Protein 3SAJ (pdb70)

Secondary structure (DSSP, 8-state):
----SEEEEEEEES-SSSHHHHHHHHHHTT--SSSEEEEEEEE--TT-HHHHHHHHHHHHHTT-S-EEE---HHHHHHHHHHHHHHT--EEE-S---SS--TTEEE-SPP-HHHHHHHHHHTT--EEEEEE-STT-SHHHHHHHHHHHHHT-EEEEEEGGG--HHHHHHTTTT--S-SEEEEEEE--GGGHHHHHHHHHHTPPTT-EEEEEESSS-GGGS-HHHHHHTT--EEEEE---TTSHHHHHHHHHHHHHHHH-----HHHHHHHHHHHHHHHHHHHHHHTT-------S---S--BS----TTHHHHHHHHHS--EEETTEEE-B-TTSBB-S--EEEEEEETTEEEEEEEEETTTEEEE---/---SEEEEEEEESSSS-HHHHHHHHHHHT--SSSEEEEEEEE--TT-HHHHHHHHHHHHHHT-S-EEE---TTTHHHHHHHHHHHT--EEE-SPP-SS--TTEEE-SPP-HHHHHHHHHHHT--EEEEEE-HHHHTTHHHHHHHHHHHHT-EEEEEETTT--HHHHHHHHHHHHHSSS-EEEEE--HHHHHHHHHHHHHTT-SSTT-EEEEE-SBTTSS--SSSTTTS-EEEEEE---TTSHHHHHHHHHHHHHHHH--PPPHHHHHHHHHHHHHHHHHHHHHHHT-------S---S--BS----TTHHHHHHHHHT-EEEETTEEEEB-TTSBB-S--EEEEEEETTEEEEEEEEETTTEEEE-/---SEEEEEEEES-SS-HHHHHHHHHHHT--SSSEEEEEEEE--TT-HHHHHHHHHHHHHTT-SEEEE---TTTHHHHHHHHHHHT--EEE-SPP-SS--TTEEE-SPP-HHHHHHHHHHTT--EEEEEE-GGG-SHHHHHHHHHHHHTT-EEEEEETTT--HHHHHHHHHT--SSSEEEEEEE--TTTHHHHHHHHHHTS-TT-EEEEEESSS-STTS-HHHHHHHT--EEEEE---TTSHHHHHHHHHHHHHTTT-TT----SS--HHHHHHHHHHHHHHHHHHHHHTTT--------TT-S--SS----TTHHHHHHHHHT-EEEETTEEEEB-TTS-B-S--EEEEEEETTEEEEEEEEETTTEEEE-/--S-SEEEEEEEES-SS-HHHHHHHHHHHH--SSSEEEEEEEE--TT-HHHHHHHHHHHHHHT-S-EEE---TTTHHHHHHHHHHHT--EEE-SPPPSS--TTEEE-SPP-HHHHHHHHHHTT--EEEEEE-TTTTTHHHHHHHHHHHHHT-EEEEEEGGG--HHHHHHHHHHHTTSSSEEEEEE--HHHHHHHHHHHHHHHTT-TTEEEEEE-SBGGGS-GGGGTT---EEEEEE---TTSHHHHHHHHHHHHHHHH--PPPHHHHHHHHHHHHHHHHHHHHHHTT------SS---S--SS----TTHHHHHHHHHT-EEEETTEEEEB-TTSBB-S-EEEEEEESSS--EEEEEEETTTEEEE-

InterPro domains:
  IPR001320 Ionotropic glutamate receptor, C-terminal [PF00060] (537-817)
  IPR001320 Ionotropic glutamate receptor, C-terminal [SM00079] (408-783)
  IPR001508 Ionotropic glutamate receptor, metazoa [PR00177] (452-480)
  IPR001508 Ionotropic glutamate receptor, metazoa [PR00177] (614-641)
  IPR001508 Ionotropic glutamate receptor, metazoa [PR00177] (806-830)
  IPR001828 Receptor, ligand binding region [PF01094] (38-373)
  IPR015683 Ionotropic glutamate receptor [PTHR18966] (41-837)
  IPR019594 Ionotropic glutamate receptor, L-glutamate and glycine-binding domain [PF10613] (408-522)
  IPR019594 Ionotropic glutamate receptor, L-glutamate and glycine-binding domain [SM00918] (418-483)
  IPR028082 Periplasmic binding protein-like I [SSF53822] (20-388)

B-factor: mean 70.71, std 33.84, range [20.0, 241.66]

CATH classification: 3.40.50.2300 (+1 more: 3.40.50.2300)

Structure (mmCIF, N/CA/C/O backbone):
data_3SAJ
#
_entry.id   3SAJ
#
_cell.length_a   92.586
_cell.length_b   94.421
_cell.length_c   186.367
_cell.angle_alpha   90.00
_cell.angle_beta   90.00
_cell.angle_gamma   90.00
#
_symmetry.space_group_name_H-M   'P 21 21 21'
#
loop_
_entity.id
_entity.type
_entity.pdbx_description
1 polymer 'Glutamate receptor 1'
2 branched beta-D-mannopyranose-(1-4)-2-acetamido-2-deoxy-beta-D-glucopyranose-(1-4)-2-acetamido-2-deoxy-beta-D-glucopyranose
3 branched 2-acetamido-2-deoxy-beta-D-glucopyranose-(1-4)-2-acetamido-2-deoxy-beta-D-glucopyranose
4 branched alpha-D-mannopyranose-(1-2)-alpha-D-mannopyranose-(1-3)-alpha-D-mannopyranose-(1-6)-[alpha-D-mannopyranose-(1-3)]beta-D-mannopyranose-(1-4)-2-acetamido-2-deoxy-beta-D-glucopyranose-(1-4)-2-acetamido-2-deoxy-beta-D-glucopyranose
5 non-polymer 2-acetamido-2-deoxy-beta-D-glucopyranose
6 water water
#
loop_
_atom_site.group_PDB
_atom_site.id
_atom_site.type_symbol
_atom_site.label_atom_id
_atom_site.label_alt_id
_atom_site.label_comp_id
_atom_site.label_asym_id
_atom_site.label_entity_id
_atom_site.label_seq_id
_atom_site.pdbx_PDB_ins_code
_atom_site.Cartn_x
_atom_site.Cartn_y
_atom_site.Cartn_z
_atom_site.occupancy
_atom_site.B_iso_or_equiv
_atom_site.auth_seq_id
_atom_site.auth_comp_id
_atom_site.auth_asym_id
_atom_site.auth_atom_id
_atom_site.pdbx_PDB_model_num
ATOM 1 N N . GLY A 1 5 ? -12.919 -26.237 -16.842 1.00 86.84 1 GLY A N 1
ATOM 2 C CA . GLY A 1 5 ? -13.690 -26.577 -15.661 1.00 86.98 1 GLY A CA 1
ATOM 3 C C . GLY A 1 5 ? -14.110 -25.378 -14.825 1.00 84.51 1 GLY A C 1
ATOM 4 O O . GLY A 1 5 ? -14.726 -24.434 -15.338 1.00 83.71 1 GLY A O 1
ATOM 5 N N . ALA A 1 6 ? -13.764 -25.413 -13.540 1.00 82.66 2 ALA A N 1
ATOM 6 C CA . ALA A 1 6 ? -14.206 -24.405 -12.585 1.00 79.95 2 ALA A CA 1
ATOM 7 C C . ALA A 1 6 ? -13.115 -23.609 -11.935 1.00 76.50 2 ALA A C 1
ATOM 8 O O . ALA A 1 6 ? -11.945 -23.766 -12.258 1.00 75.89 2 ALA A O 1
ATOM 10 N N . MET A 1 7 ? -13.518 -22.736 -11.019 1.00 73.82 3 MET A N 1
ATOM 11 C CA . MET A 1 7 ? -12.584 -22.072 -10.130 1.00 70.00 3 MET A CA 1
ATOM 12 C C . MET A 1 7 ? -13.078 -22.310 -8.711 1.00 67.71 3 MET A C 1
ATOM 13 O O . MET A 1 7 ? -14.211 -22.745 -8.507 1.00 69.12 3 MET A O 1
ATOM 18 N N . PRO A 1 8 ? -12.230 -22.053 -7.729 1.00 63.42 4 PRO A N 1
ATOM 19 C CA . PRO A 1 8 ? -12.635 -22.188 -6.330 1.00 61.74 4 PRO A CA 1
ATOM 20 C C . PRO A 1 8 ? -13.662 -21.114 -5.994 1.00 59.31 4 PRO A C 1
ATOM 21 O O . PRO A 1 8 ? -13.869 -20.201 -6.791 1.00 57.28 4 PRO A O 1
ATOM 25 N N . ASN A 1 9 ? -14.307 -21.206 -4.837 1.00 57.91 5 ASN A N 1
ATOM 26 C CA . ASN A 1 9 ? -15.316 -20.214 -4.462 1.00 56.49 5 ASN A CA 1
ATOM 27 C C . ASN A 1 9 ? -14.690 -18.954 -3.869 1.00 53.25 5 ASN A C 1
ATOM 28 O O . ASN A 1 9 ? -15.346 -17.922 -3.724 1.00 51.92 5 ASN A O 1
ATOM 33 N N . ASN A 1 10 ? -13.412 -19.063 -3.520 1.00 51.45 6 ASN A N 1
ATOM 34 C CA . ASN A 1 10 ? -12.653 -17.932 -2.995 1.00 49.74 6 ASN A CA 1
ATOM 35 C C . ASN A 1 10 ? -11.476 -17.601 -3.906 1.00 48.76 6 ASN A C 1
ATOM 36 O O . ASN A 1 10 ? -10.766 -18.507 -4.356 1.00 49.63 6 ASN A O 1
ATOM 41 N N . ILE A 1 11 ? -11.263 -16.317 -4.170 1.00 45.67 7 ILE A N 1
ATOM 42 C CA . ILE A 1 11 ? -10.124 -15.897 -4.973 1.00 42.46 7 ILE A CA 1
ATOM 43 C C . ILE A 1 11 ? -9.219 -15.004 -4.131 1.00 41.39 7 ILE A C 1
ATOM 44 O O . ILE A 1 11 ? -9.565 -13.870 -3.796 1.00 41.85 7 ILE A O 1
ATOM 49 N N . GLN A 1 12 ? -8.056 -15.540 -3.775 1.00 39.99 8 GLN A N 1
ATOM 50 C CA . GLN A 1 12 ? -7.109 -14.827 -2.929 1.00 38.30 8 GLN A CA 1
ATOM 51 C C . GLN A 1 12 ? -6.419 -13.722 -3.706 1.00 36.84 8 GLN A C 1
ATOM 52 O O . GLN A 1 12 ? -5.875 -13.949 -4.785 1.00 36.10 8 GLN A O 1
ATOM 58 N N . ILE A 1 13 ? -6.451 -12.523 -3.148 1.00 35.72 9 ILE A N 1
ATOM 59 C CA . ILE A 1 13 ? -5.907 -11.364 -3.818 1.00 34.95 9 ILE A CA 1
ATOM 60 C C . ILE A 1 13 ? -4.862 -10.728 -2.913 1.00 35.25 9 ILE A C 1
ATOM 61 O O . ILE A 1 13 ? -5.147 -10.367 -1.773 1.00 36.62 9 ILE A O 1
ATOM 66 N N . GLY A 1 14 ? -3.642 -10.621 -3.413 1.00 32.71 10 GLY A N 1
ATOM 67 C CA . GLY A 1 14 ? -2.578 -9.948 -2.678 1.00 32.55 10 GLY A CA 1
ATOM 68 C C . GLY A 1 14 ? -2.687 -8.452 -2.602 1.00 32.72 10 GLY A C 1
ATOM 69 O O . GLY A 1 14 ? -3.332 -7.784 -3.439 1.00 33.05 10 GLY A O 1
ATOM 70 N N . GLY A 1 15 ? -2.062 -7.874 -1.592 1.00 33.46 11 GLY A N 1
ATOM 71 C CA . GLY A 1 15 ? -2.148 -6.423 -1.468 1.00 32.96 11 GLY A CA 1
ATOM 72 C C . GLY A 1 15 ? -0.797 -5.881 -1.169 1.00 32.83 11 GLY A C 1
ATOM 73 O O . GLY A 1 15 ? -0.125 -6.447 -0.334 1.00 33.31 11 GLY A O 1
ATOM 74 N N . LEU A 1 16 ? -0.392 -4.789 -1.826 1.00 31.82 12 LEU A N 1
ATOM 75 C CA . LEU A 1 16 ? 0.819 -4.068 -1.374 1.00 31.21 12 LEU A CA 1
ATOM 76 C C . LEU A 1 16 ? 0.437 -2.652 -1.015 1.00 30.97 12 LEU A C 1
ATOM 77 O O . LEU A 1 16 ? 0.317 -1.782 -1.924 1.00 31.06 12 LEU A O 1
ATOM 82 N N . PHE A 1 17 ? 0.303 -2.420 0.295 1.00 30.39 13 PHE A N 1
ATOM 83 C CA . PHE A 1 17 ? -0.174 -1.166 0.861 1.00 31.08 13 PHE A CA 1
ATOM 84 C C . PHE A 1 17 ? 0.893 -0.535 1.732 1.00 32.45 13 PHE A C 1
ATOM 85 O O . PHE A 1 17 ? 1.614 -1.244 2.445 1.00 34.45 13 PHE A O 1
ATOM 93 N N . PRO A 1 18 ? 0.973 0.790 1.751 1.00 33.83 14 PRO A N 1
ATOM 94 C CA . PRO A 1 18 ? 1.941 1.468 2.622 1.00 35.92 14 PRO A CA 1
ATOM 95 C C . PRO A 1 18 ? 1.541 1.444 4.101 1.00 38.59 14 PRO A C 1
ATOM 96 O O . PRO A 1 18 ? 2.392 1.647 4.966 1.00 39.72 14 PRO A O 1
ATOM 100 N N . ASN A 1 19 ? 0.264 1.204 4.386 1.00 41.15 15 ASN A N 1
ATOM 101 C CA . ASN A 1 19 ? -0.211 1.118 5.767 1.00 43.99 15 ASN A CA 1
ATOM 102 C C . ASN A 1 19 ? -1.634 0.566 5.858 1.00 45.34 15 ASN A C 1
ATOM 103 O O . ASN A 1 19 ? -2.346 0.492 4.853 1.00 44.13 15 ASN A O 1
ATOM 108 N N . GLN A 1 20 ? -2.036 0.150 7.057 1.00 48.95 16 GLN A N 1
ATOM 109 C CA . GLN A 1 20 ? -3.332 -0.495 7.253 1.00 50.64 16 GLN A CA 1
ATOM 110 C C . GLN A 1 20 ? -4.402 0.482 7.755 1.00 52.04 16 GLN A C 1
ATOM 111 O O . GLN A 1 20 ? -5.566 0.118 7.916 1.00 54.09 16 GLN A O 1
ATOM 117 N N . GLN A 1 21 ? -3.995 1.722 8.002 1.00 51.89 17 GLN A N 1
ATOM 118 C CA . GLN A 1 21 ? -4.969 2.770 8.297 1.00 52.64 17 GLN A CA 1
ATOM 119 C C . GLN A 1 21 ? -4.769 3.956 7.348 1.00 50.88 17 GLN A C 1
ATOM 120 O O . GLN A 1 21 ? -3.800 4.707 7.438 1.00 53.40 17 GLN A O 1
ATOM 126 N N . SER A 1 22 ? -5.704 4.081 6.417 1.00 46.65 18 SER A N 1
ATOM 127 C CA . SER A 1 22 ? -5.698 5.147 5.438 1.00 44.26 18 SER A CA 1
ATOM 128 C C . SER A 1 22 ? -7.077 5.107 4.834 1.00 43.63 18 SER A C 1
ATOM 129 O O . SER A 1 22 ? -7.790 4.115 4.968 1.00 43.16 18 SER A O 1
ATOM 132 N N . GLN A 1 23 ? -7.452 6.181 4.164 1.00 42.90 19 GLN A N 1
ATOM 133 C CA . GLN A 1 23 ? -8.765 6.233 3.556 1.00 42.99 19 GLN A CA 1
ATOM 134 C C . GLN A 1 23 ? -8.856 5.309 2.342 1.00 41.63 19 GLN A C 1
ATOM 135 O O . GLN A 1 23 ? -9.922 4.775 2.040 1.00 43.51 19 GLN A O 1
ATOM 141 N N . GLU A 1 24 ? -7.738 5.103 1.654 1.00 40.39 20 GLU A N 1
ATOM 142 C CA . GLU A 1 24 ? -7.719 4.174 0.532 1.00 38.38 20 GLU A CA 1
ATOM 143 C C . GLU A 1 24 ? -8.008 2.773 1.042 1.00 38.46 20 GLU A C 1
ATOM 144 O O . GLU A 1 24 ? -8.705 1.989 0.397 1.00 38.07 20 GLU A O 1
ATOM 150 N N . HIS A 1 25 ? -7.457 2.466 2.210 1.00 38.35 21 HIS A N 1
ATOM 151 C CA . HIS A 1 25 ? -7.662 1.167 2.831 1.00 38.81 21 HIS A CA 1
ATOM 152 C C . HIS A 1 25 ? -9.129 0.969 3.185 1.00 38.39 21 HIS A C 1
ATOM 153 O O . HIS A 1 25 ? -9.683 -0.111 2.978 1.00 37.34 21 HIS A O 1
ATOM 160 N N . ALA A 1 26 ? -9.758 2.012 3.722 1.00 37.72 22 ALA A N 1
ATOM 161 C CA . ALA A 1 26 ? -11.176 1.954 4.064 1.00 37.12 22 ALA A CA 1
ATOM 162 C C . ALA A 1 26 ? -12.032 1.785 2.821 1.00 36.09 22 ALA A C 1
ATOM 163 O O . ALA A 1 26 ? -13.027 1.071 2.843 1.00 36.88 22 ALA A O 1
ATOM 165 N N . ALA A 1 27 ? -11.643 2.456 1.742 1.00 33.89 23 ALA A N 1
ATOM 166 C CA . ALA A 1 27 ? -12.349 2.356 0.467 1.00 33.34 23 ALA A CA 1
ATOM 167 C C . ALA A 1 27 ? -12.291 0.929 -0.073 1.00 32.44 23 ALA A C 1
ATOM 168 O O . ALA A 1 27 ? -13.256 0.426 -0.649 1.00 32.17 23 ALA A O 1
ATOM 170 N N . PHE A 1 28 ? -11.136 0.302 0.119 1.00 33.42 24 PHE A N 1
ATOM 171 C CA . PHE A 1 28 ? -10.865 -1.049 -0.279 1.00 32.95 24 PHE A CA 1
ATOM 172 C C . PHE A 1 28 ? -11.789 -2.017 0.441 1.00 34.75 24 PHE A C 1
ATOM 173 O O . PHE A 1 28 ? -12.468 -2.778 -0.218 1.00 35.59 24 PHE A O 1
ATOM 181 N N A ARG A 1 29 ? -11.807 -1.978 1.769 0.50 36.19 25 ARG A N 1
ATOM 182 N N B ARG A 1 29 ? -11.813 -1.952 1.780 0.50 35.84 25 ARG A N 1
ATOM 183 C CA A ARG A 1 29 ? -12.627 -2.871 2.565 0.50 37.58 25 ARG A CA 1
ATOM 184 C CA B ARG A 1 29 ? -12.617 -2.816 2.663 0.50 36.94 25 ARG A CA 1
ATOM 185 C C A ARG A 1 29 ? -14.112 -2.682 2.227 0.50 38.27 25 ARG A C 1
ATOM 186 C C B ARG A 1 29 ? -14.122 -2.660 2.408 0.50 37.96 25 ARG A C 1
ATOM 187 O O A ARG A 1 29 ? -14.836 -3.661 2.008 0.50 38.48 25 ARG A O 1
ATOM 188 O O B ARG A 1 29 ? -14.873 -3.644 2.433 0.50 38.32 25 ARG A O 1
ATOM 203 N N . PHE A 1 30 ? -14.550 -1.426 2.158 1.00 37.63 26 PHE A N 1
ATOM 204 C CA . PHE A 1 30 ? -15.968 -1.137 1.923 1.00 39.00 26 PHE A CA 1
ATOM 205 C C . PHE A 1 30 ? -16.457 -1.603 0.546 1.00 38.61 26 PHE A C 1
ATOM 206 O O . PHE A 1 30 ? -17.567 -2.138 0.410 1.00 39.42 26 PHE A O 1
ATOM 214 N N . ALA A 1 31 ? -15.654 -1.376 -0.476 1.00 37.02 27 ALA A N 1
ATOM 215 C CA . ALA A 1 31 ? -15.998 -1.912 -1.793 1.00 37.42 27 ALA A CA 1
ATOM 216 C C . ALA A 1 31 ? -16.048 -3.466 -1.807 1.00 37.91 27 ALA A C 1
ATOM 217 O O . ALA A 1 31 ? -16.969 -4.061 -2.394 1.00 39.37 27 ALA A O 1
ATOM 219 N N . LEU A 1 32 ? -15.107 -4.126 -1.142 1.00 37.37 28 LEU A N 1
ATOM 220 C CA . LEU A 1 32 ? -15.175 -5.597 -1.062 1.00 38.32 28 LEU A CA 1
ATOM 221 C C . LEU A 1 32 ? -16.467 -6.052 -0.404 1.00 40.00 28 LEU A C 1
ATOM 222 O O . LEU A 1 32 ? -17.045 -7.029 -0.831 1.00 41.80 28 LEU A O 1
ATOM 227 N N . SER A 1 33 ? -16.929 -5.316 0.602 1.00 40.92 29 SER A N 1
ATOM 228 C CA . SER A 1 33 ? -18.168 -5.635 1.297 1.00 42.93 29 SER A CA 1
ATOM 229 C C . SER A 1 33 ? -19.421 -5.396 0.462 1.00 44.66 29 SER A C 1
ATOM 230 O O . SER A 1 33 ? -20.503 -5.814 0.843 1.00 46.14 29 SER A O 1
ATOM 233 N N . GLN A 1 34 ? -19.286 -4.685 -0.652 1.00 45.32 30 GLN A N 1
ATOM 234 C CA . GLN A 1 34 ? -20.446 -4.443 -1.510 1.00 47.07 30 GLN A CA 1
ATOM 235 C C . GLN A 1 34 ? -20.713 -5.578 -2.499 1.00 47.64 30 GLN A C 1
ATOM 236 O O . GLN A 1 34 ? -21.786 -5.670 -3.082 1.00 49.70 30 GLN A O 1
ATOM 242 N N . LEU A 1 35 ? -19.724 -6.448 -2.683 1.00 47.99 31 LEU A N 1
ATOM 243 C CA . LEU A 1 35 ? -19.836 -7.537 -3.643 1.00 48.57 31 LEU A CA 1
ATOM 244 C C . LEU A 1 35 ? -20.744 -8.667 -3.168 1.00 50.81 31 LEU A C 1
ATOM 245 O O . LEU A 1 35 ? -20.627 -9.133 -2.035 1.00 51.33 31 LEU A O 1
ATOM 250 N N . THR A 1 36 ? -21.647 -9.105 -4.046 1.00 52.74 32 THR A N 1
ATOM 251 C CA . THR A 1 36 ? -22.542 -10.219 -3.740 1.00 54.94 32 THR A CA 1
ATOM 252 C C . THR A 1 36 ? -22.295 -11.467 -4.588 1.00 55.74 32 THR A C 1
ATOM 253 O O . THR A 1 36 ? -22.349 -12.584 -4.083 1.00 58.14 32 THR A O 1
ATOM 257 N N . GLU A 1 37 ? -22.022 -11.266 -5.877 1.00 54.49 33 GLU A N 1
ATOM 258 C CA . GLU A 1 37 ? -21.790 -12.377 -6.800 1.00 55.53 33 GLU A CA 1
ATOM 259 C C . GLU A 1 37 ? -20.469 -13.099 -6.531 1.00 53.59 33 GLU A C 1
ATOM 260 O O . GLU A 1 37 ? -19.471 -12.474 -6.170 1.00 51.95 33 GLU A O 1
ATOM 266 N N . PRO A 1 38 ? -20.473 -14.426 -6.687 1.00 53.86 34 PRO A N 1
ATOM 267 C CA . PRO A 1 38 ? -19.275 -15.250 -6.526 1.00 52.42 34 PRO A CA 1
ATOM 268 C C . PRO A 1 38 ? -18.390 -15.123 -7.763 1.00 51.12 34 PRO A C 1
ATOM 269 O O . PRO A 1 38 ? -18.908 -14.700 -8.793 1.00 51.44 34 PRO A O 1
ATOM 273 N N . PRO A 1 39 ? -17.104 -15.471 -7.690 1.00 49.92 35 PRO A N 1
ATOM 274 C CA . PRO A 1 39 ? -16.443 -15.973 -6.481 1.00 49.19 35 PRO A CA 1
ATOM 275 C C . PRO A 1 39 ? -16.094 -14.869 -5.504 1.00 47.88 35 PRO A C 1
ATOM 276 O O . PRO A 1 39 ? -15.985 -13.713 -5.907 1.00 45.71 35 PRO A O 1
ATOM 280 N N . LYS A 1 40 ? -15.906 -15.222 -4.230 1.00 48.13 36 LYS A N 1
ATOM 281 C CA . LYS A 1 40 ? -15.517 -14.249 -3.224 1.00 47.22 36 LYS A CA 1
ATOM 282 C C . LYS A 1 40 ? -14.024 -13.828 -3.356 1.00 45.43 36 LYS A C 1
ATOM 283 O O . LYS A 1 40 ? -13.125 -14.667 -3.507 1.00 46.18 36 LYS A O 1
ATOM 289 N N . LEU A 1 41 ? -13.773 -12.520 -3.277 1.00 43.12 37 LEU A N 1
ATOM 290 C CA . LEU A 1 41 ? -12.407 -12.018 -3.328 1.00 41.25 37 LEU A CA 1
ATOM 291 C C . LEU A 1 41 ? -11.944 -11.986 -1.885 1.00 41.81 37 LEU A C 1
ATOM 292 O O . LEU A 1 41 ? -12.538 -11.312 -1.041 1.00 42.73 37 LEU A O 1
ATOM 297 N N . LEU A 1 42 ? -10.885 -12.736 -1.604 1.00 41.63 38 LEU A N 1
ATOM 298 C CA . LEU A 1 42 ? -10.401 -12.894 -0.266 1.00 42.57 38 LEU A CA 1
ATOM 299 C C . LEU A 1 42 ? -9.065 -12.102 -0.146 1.00 40.26 38 LEU A C 1
ATOM 300 O O . LEU A 1 42 ? -8.018 -12.547 -0.633 1.00 39.66 38 LEU A O 1
ATOM 305 N N . PRO A 1 43 ? -9.114 -10.897 0.438 1.00 38.70 39 PRO A N 1
ATOM 306 C CA . PRO A 1 43 ? -7.917 -10.089 0.445 1.00 36.93 39 PRO A CA 1
ATOM 307 C C . PRO A 1 43 ? -6.876 -10.621 1.439 1.00 36.42 39 PRO A C 1
ATOM 308 O O . PRO A 1 43 ? -7.221 -11.123 2.499 1.00 35.38 39 PRO A O 1
ATOM 312 N N . GLN A 1 44 ? -5.617 -10.491 1.056 1.00 35.94 40 GLN A N 1
ATOM 313 C CA . GLN A 1 44 ? -4.490 -10.944 1.834 1.00 37.68 40 GLN A CA 1
ATOM 314 C C . GLN A 1 44 ? -3.440 -9.859 1.698 1.00 37.17 40 GLN A C 1
ATOM 315 O O . GLN A 1 44 ? -2.416 -10.038 1.051 1.00 37.25 40 GLN A O 1
ATOM 321 N N . ILE A 1 45 ? -3.692 -8.722 2.321 1.00 37.14 41 ILE A N 1
ATOM 322 C CA . ILE A 1 45 ? -2.823 -7.627 2.114 1.00 37.48 41 ILE A CA 1
ATOM 323 C C . ILE A 1 45 ? -1.669 -7.533 3.116 1.00 38.64 41 ILE A C 1
ATOM 324 O O . ILE A 1 45 ? -1.777 -7.936 4.269 1.00 39.85 41 ILE A O 1
ATOM 329 N N . ASP A 1 46 ? -0.532 -7.065 2.624 1.00 38.23 42 ASP A N 1
ATOM 330 C CA . ASP A 1 46 ? 0.609 -6.867 3.477 1.00 38.60 42 ASP A CA 1
ATOM 331 C C . ASP A 1 46 ? 1.009 -5.386 3.553 1.00 37.26 42 ASP A C 1
ATOM 332 O O . ASP A 1 46 ? 0.861 -4.638 2.584 1.00 36.71 42 ASP A O 1
ATOM 337 N N . ILE A 1 47 ? 1.440 -4.955 4.724 1.00 36.52 43 ILE A N 1
ATOM 338 C CA . ILE A 1 47 ? 1.923 -3.599 4.884 1.00 36.24 43 ILE A CA 1
ATOM 339 C C . ILE A 1 47 ? 3.399 -3.626 4.549 1.00 35.19 43 ILE A C 1
ATOM 340 O O . ILE A 1 47 ? 4.137 -4.440 5.099 1.00 34.36 43 ILE A O 1
ATOM 345 N N . VAL A 1 48 ? 3.802 -2.731 3.640 1.00 34.01 44 VAL A N 1
ATOM 346 C CA . VAL A 1 48 ? 5.103 -2.814 3.027 1.00 33.92 44 VAL A CA 1
ATOM 347 C C . VAL A 1 48 ? 5.585 -1.430 2.689 1.00 33.00 44 VAL A C 1
ATOM 348 O O . VAL A 1 48 ? 4.792 -0.537 2.436 1.00 31.46 44 VAL A O 1
ATOM 352 N N . ASN A 1 49 ? 6.893 -1.265 2.657 1.00 33.45 45 ASN A N 1
ATOM 353 C CA . ASN A 1 49 ? 7.466 -0.033 2.173 1.00 34.88 45 ASN A CA 1
ATOM 354 C C . ASN A 1 49 ? 7.446 0.000 0.647 1.00 33.99 45 ASN A C 1
ATOM 355 O O . ASN A 1 49 ? 8.255 -0.658 0.007 1.00 32.92 45 ASN A O 1
ATOM 360 N N . ILE A 1 50 ? 6.505 0.763 0.079 1.00 34.06 46 ILE A N 1
ATOM 361 C CA . ILE A 1 50 ? 6.276 0.712 -1.353 1.00 33.79 46 ILE A CA 1
ATOM 362 C C . ILE A 1 50 ? 7.387 1.417 -2.135 1.00 34.28 46 ILE A C 1
ATOM 363 O O . ILE A 1 50 ? 7.380 1.381 -3.383 1.00 33.52 46 ILE A O 1
ATOM 368 N N . SER A 1 51 ? 8.322 2.022 -1.413 1.00 34.47 47 SER A N 1
ATOM 369 C CA . SER A 1 51 ? 9.497 2.639 -2.036 1.00 36.47 47 SER A CA 1
ATOM 370 C C . SER A 1 51 ? 10.698 1.709 -2.085 1.00 36.36 47 SER A C 1
ATOM 371 O O . SER A 1 51 ? 11.647 2.016 -2.762 1.00 38.33 47 SER A O 1
ATOM 374 N N . ASP A 1 52 ? 10.671 0.600 -1.361 1.00 34.89 48 ASP A N 1
ATOM 375 C CA . ASP A 1 52 ? 11.803 -0.284 -1.321 1.00 33.74 48 ASP A CA 1
ATOM 376 C C . ASP A 1 52 ? 11.643 -1.579 -2.143 1.00 32.29 48 ASP A C 1
ATOM 377 O O . ASP A 1 52 ? 10.805 -2.436 -1.815 1.00 32.29 48 ASP A O 1
ATOM 382 N N . SER A 1 53 ? 12.489 -1.749 -3.160 1.00 31.98 49 SER A N 1
ATOM 383 C CA . SER A 1 53 ? 12.363 -2.864 -4.112 1.00 32.23 49 SER A CA 1
ATOM 384 C C . SER A 1 53 ? 12.578 -4.185 -3.439 1.00 32.31 49 SER A C 1
ATOM 385 O O . SER A 1 53 ? 11.894 -5.173 -3.755 1.00 32.46 49 SER A O 1
ATOM 388 N N . PHE A 1 54 ? 13.513 -4.201 -2.499 1.00 31.76 50 PHE A N 1
ATOM 389 C CA . PHE A 1 54 ? 13.739 -5.416 -1.767 1.00 32.44 50 PHE A CA 1
ATOM 390 C C . PHE A 1 54 ? 12.475 -5.903 -1.013 1.00 32.01 50 PHE A C 1
ATOM 391 O O . PHE A 1 54 ? 12.083 -7.089 -1.128 1.00 31.11 50 PHE A O 1
ATOM 399 N N . GLU A 1 55 ? 11.817 -4.986 -0.300 1.00 32.12 51 GLU A N 1
ATOM 400 C CA . GLU A 1 55 ? 10.666 -5.381 0.511 1.00 32.36 51 GLU A CA 1
ATOM 401 C C . GLU A 1 55 ? 9.520 -5.751 -0.405 1.00 30.76 51 GLU A C 1
ATOM 402 O O . GLU A 1 55 ? 8.817 -6.720 -0.128 1.00 30.44 51 GLU A O 1
ATOM 408 N N . MET A 1 56 ? 9.327 -4.974 -1.464 1.00 29.19 52 MET A N 1
ATOM 409 C CA . MET A 1 56 ? 8.245 -5.232 -2.410 1.00 28.77 52 MET A CA 1
ATOM 410 C C . MET A 1 56 ? 8.457 -6.582 -3.069 1.00 29.27 52 MET A C 1
ATOM 411 O O . MET A 1 56 ? 7.511 -7.342 -3.281 1.00 30.37 52 MET A O 1
ATOM 416 N N . THR A 1 57 ? 9.711 -6.871 -3.397 1.00 28.71 53 THR A N 1
ATOM 417 C CA . THR A 1 57 ? 10.074 -8.144 -4.005 1.00 29.42 53 THR A CA 1
ATOM 418 C C . THR A 1 57 ? 9.783 -9.292 -3.059 1.00 30.04 53 THR A C 1
ATOM 419 O O . THR A 1 57 ? 9.271 -10.334 -3.466 1.00 30.17 53 THR A O 1
ATOM 423 N N . TYR A 1 58 ? 10.113 -9.101 -1.787 1.00 30.38 54 TYR A N 1
ATOM 424 C CA . TYR A 1 58 ? 9.894 -10.167 -0.817 1.00 30.72 54 TYR A CA 1
ATOM 425 C C . TYR A 1 58 ? 8.407 -10.474 -0.714 1.00 30.62 54 TYR A C 1
ATOM 426 O O . TYR A 1 58 ? 7.996 -11.636 -0.699 1.00 31.46 54 TYR A O 1
ATOM 435 N N . ARG A 1 59 ? 7.603 -9.416 -0.655 1.00 30.96 55 ARG A N 1
ATOM 436 C CA . ARG A 1 59 ? 6.148 -9.555 -0.590 1.00 31.98 55 ARG A CA 1
ATOM 437 C C . ARG A 1 59 ? 5.549 -10.171 -1.845 1.00 32.53 55 ARG A C 1
ATOM 438 O O . ARG A 1 59 ? 4.685 -11.048 -1.780 1.00 33.19 55 ARG A O 1
ATOM 446 N N . PHE A 1 60 ? 6.019 -9.694 -2.992 1.00 32.97 56 PHE A N 1
ATOM 447 C CA . PHE A 1 60 ? 5.497 -10.150 -4.268 1.00 33.17 56 PHE A CA 1
ATOM 448 C C . PHE A 1 60 ? 5.786 -11.625 -4.446 1.00 33.82 56 PHE A C 1
ATOM 449 O O . PHE A 1 60 ? 4.919 -12.413 -4.828 1.00 32.47 56 PHE A O 1
ATOM 457 N N . CYS A 1 61 ? 7.024 -12.010 -4.155 1.00 34.61 57 CYS A N 1
ATOM 458 C CA . CYS A 1 61 ? 7.424 -13.410 -4.224 1.00 36.43 57 CYS A CA 1
ATOM 459 C C . CYS A 1 61 ? 6.661 -14.222 -3.184 1.00 36.06 57 CYS A C 1
ATOM 460 O O . CYS A 1 61 ? 6.226 -15.343 -3.449 1.00 36.57 57 CYS A O 1
ATOM 463 N N . SER A 1 62 ? 6.501 -13.643 -1.998 1.00 35.65 58 SER A N 1
ATOM 464 C CA . SER A 1 62 ? 5.752 -14.279 -0.919 1.00 37.03 58 SER A CA 1
ATOM 465 C C . SER A 1 62 ? 4.298 -14.481 -1.337 1.00 36.76 58 SER A C 1
ATOM 466 O O . SER A 1 62 ? 3.709 -15.538 -1.094 1.00 38.09 58 SER A O 1
ATOM 469 N N . GLN A 1 63 ? 3.723 -13.457 -1.961 1.00 35.09 59 GLN A N 1
ATOM 470 C CA . GLN A 1 63 ? 2.337 -13.526 -2.433 1.00 34.85 59 GLN A CA 1
ATOM 471 C C . GLN A 1 63 ? 2.126 -14.553 -3.516 1.00 35.11 59 GLN A C 1
ATOM 472 O O . GLN A 1 63 ? 1.152 -15.305 -3.511 1.00 36.35 59 GLN A O 1
ATOM 478 N N . PHE A 1 64 ? 3.076 -14.585 -4.440 1.00 35.34 60 PHE A N 1
ATOM 479 C CA . PHE A 1 64 ? 3.070 -15.523 -5.543 1.00 35.74 60 PHE A CA 1
ATOM 480 C C . PHE A 1 64 ? 3.210 -17.006 -5.184 1.00 37.25 60 PHE A C 1
ATOM 481 O O . PHE A 1 64 ? 2.473 -17.847 -5.685 1.00 36.86 60 PHE A O 1
ATOM 489 N N . SER A 1 65 ? 4.152 -17.322 -4.293 1.00 38.59 61 SER A N 1
ATOM 490 C CA . SER A 1 65 ? 4.431 -18.704 -3.907 1.00 41.50 61 SER A CA 1
ATOM 491 C C . SER A 1 65 ? 3.207 -19.263 -3.210 1.00 43.30 61 SER A C 1
ATOM 492 O O . SER A 1 65 ? 2.983 -20.474 -3.156 1.00 44.54 61 SER A O 1
ATOM 495 N N . LYS A 1 66 ? 2.457 -18.342 -2.618 1.00 44.06 62 LYS A N 1
ATOM 496 C CA . LYS A 1 66 ? 1.225 -18.627 -1.902 1.00 45.49 62 LYS A CA 1
ATOM 497 C C . LYS A 1 66 ? -0.029 -18.856 -2.771 1.00 45.82 62 LYS A C 1
ATOM 498 O O . LYS A 1 66 ? -1.041 -19.354 -2.274 1.00 47.04 62 LYS A O 1
ATOM 504 N N . GLY A 1 67 ? 0.028 -18.479 -4.049 1.00 44.45 63 GLY A N 1
ATOM 505 C CA . GLY A 1 67 ? -1.062 -18.724 -4.973 1.00 42.05 63 GLY A CA 1
ATOM 506 C C . GLY A 1 67 ? -2.171 -17.691 -5.052 1.00 40.54 63 GLY A C 1
ATOM 507 O O . GLY A 1 67 ? -3.253 -17.998 -5.554 1.00 41.57 63 GLY A O 1
ATOM 508 N N . VAL A 1 68 ? -1.933 -16.474 -4.573 1.00 37.97 64 VAL A N 1
ATOM 509 C CA . VAL A 1 68 ? -2.927 -15.430 -4.759 1.00 35.43 64 VAL A CA 1
ATOM 510 C C . VAL A 1 68 ? -3.089 -15.351 -6.321 1.00 34.89 64 VAL A C 1
ATOM 511 O O . VAL A 1 68 ? -2.219 -15.843 -7.047 1.00 34.04 64 VAL A O 1
ATOM 515 N N . TYR A 1 69 ? -4.160 -14.736 -6.842 1.00 33.82 65 TYR A N 1
ATOM 516 C CA . TYR A 1 69 ? -4.438 -14.722 -8.305 1.00 34.80 65 TYR A CA 1
ATOM 517 C C . TYR A 1 69 ? -4.132 -13.414 -9.050 1.00 33.45 65 TYR A C 1
ATOM 518 O O . TYR A 1 69 ? -4.163 -13.351 -10.280 1.00 34.13 65 TYR A O 1
ATOM 527 N N . ALA A 1 70 ? -3.864 -12.377 -8.277 1.00 32.05 66 ALA A N 1
ATOM 528 C CA . ALA A 1 70 ? -3.612 -11.055 -8.728 1.00 31.66 66 ALA A CA 1
ATOM 529 C C . ALA A 1 70 ? -3.181 -10.299 -7.507 1.00 32.94 66 ALA A C 1
ATOM 530 O O . ALA A 1 70 ? -3.437 -10.743 -6.373 1.00 34.93 66 ALA A O 1
ATOM 532 N N . ILE A 1 71 ? -2.535 -9.155 -7.721 1.00 32.61 67 ILE A N 1
ATOM 533 C CA . ILE A 1 71 ? -2.099 -8.322 -6.623 1.00 32.68 67 ILE A CA 1
ATOM 534 C C . ILE A 1 71 ? -2.632 -6.899 -6.789 1.00 32.66 67 ILE A C 1
ATOM 535 O O . ILE A 1 71 ? -2.396 -6.250 -7.810 1.00 31.60 67 ILE A O 1
ATOM 540 N N . PHE A 1 72 ? -3.362 -6.430 -5.783 1.00 31.67 68 PHE A N 1
ATOM 541 C CA . PHE A 1 72 ? -3.788 -5.040 -5.733 1.00 31.18 68 PHE A CA 1
ATOM 542 C C . PHE A 1 72 ? -2.928 -4.334 -4.698 1.00 30.85 68 PHE A C 1
ATOM 543 O O . PHE A 1 72 ? -2.782 -4.812 -3.573 1.00 30.95 68 PHE A O 1
ATOM 551 N N . GLY A 1 73 ? -2.344 -3.209 -5.086 1.00 30.72 69 GLY A N 1
ATOM 552 C CA . GLY A 1 73 ? -1.475 -2.464 -4.197 1.00 30.35 69 GLY A CA 1
ATOM 553 C C . GLY A 1 73 ? -0.952 -1.207 -4.855 1.00 31.30 69 GLY A C 1
ATOM 554 O O . GLY A 1 73 ? -1.389 -0.837 -5.944 1.00 31.74 69 GLY A O 1
ATOM 555 N N . PHE A 1 74 ? -0.012 -0.548 -4.190 1.00 31.21 70 PHE A N 1
ATOM 556 C CA . PHE A 1 74 ? 0.543 0.700 -4.693 1.00 31.53 70 PHE A CA 1
ATOM 557 C C . PHE A 1 74 ? 2.040 0.577 -4.941 1.00 32.12 70 PHE A C 1
ATOM 558 O O . PHE A 1 74 ? 2.724 -0.213 -4.290 1.00 32.22 70 PHE A O 1
ATOM 566 N N . TYR A 1 75 ? 2.545 1.362 -5.887 1.00 32.42 71 TYR A N 1
ATOM 567 C CA . TYR A 1 75 ? 3.968 1.347 -6.204 1.00 34.38 71 TYR A CA 1
ATOM 568 C C . TYR A 1 75 ? 4.543 2.754 -6.326 1.00 36.37 71 TYR A C 1
ATOM 569 O O . TYR A 1 75 ? 3.940 3.634 -6.942 1.00 35.75 71 TYR A O 1
ATOM 578 N N . GLU A 1 76 ? 5.714 2.957 -5.731 1.00 38.31 72 GLU A N 1
ATOM 579 C CA . GLU A 1 76 ? 6.407 4.234 -5.822 1.00 40.83 72 GLU A CA 1
ATOM 580 C C . GLU A 1 76 ? 7.364 4.227 -7.009 1.00 41.54 72 GLU A C 1
ATOM 581 O O . GLU A 1 76 ? 7.500 3.219 -7.702 1.00 41.42 72 GLU A O 1
ATOM 587 N N . ARG A 1 77 ? 8.024 5.357 -7.236 1.00 42.77 73 ARG A N 1
ATOM 588 C CA . ARG A 1 77 ? 8.917 5.516 -8.380 1.00 43.29 73 ARG A CA 1
ATOM 589 C C . ARG A 1 77 ? 10.043 4.483 -8.415 1.00 42.16 73 ARG A C 1
ATOM 590 O O . ARG A 1 77 ? 10.240 3.804 -9.423 1.00 41.41 73 ARG A O 1
ATOM 598 N N . ARG A 1 78 ? 10.780 4.371 -7.315 1.00 40.85 74 ARG A N 1
ATOM 599 C CA . ARG A 1 78 ? 11.922 3.461 -7.245 1.00 40.43 74 ARG A CA 1
ATOM 600 C C . ARG A 1 78 ? 11.553 2.010 -7.467 1.00 38.80 74 ARG A C 1
ATOM 601 O O . ARG A 1 78 ? 12.390 1.201 -7.869 1.00 38.28 74 ARG A O 1
ATOM 609 N N . THR A 1 79 ? 10.294 1.686 -7.209 1.00 36.82 75 THR A N 1
ATOM 610 C CA . THR A 1 79 ? 9.842 0.306 -7.261 1.00 34.95 75 THR A CA 1
ATOM 611 C C . THR A 1 79 ? 9.012 -0.016 -8.501 1.00 33.54 75 THR A C 1
ATOM 612 O O . THR A 1 79 ? 8.663 -1.172 -8.730 1.00 33.40 75 THR A O 1
ATOM 616 N N . VAL A 1 80 ? 8.697 0.999 -9.299 1.00 32.40 76 VAL A N 1
ATOM 617 C CA . VAL A 1 80 ? 7.873 0.791 -10.487 1.00 32.78 76 VAL A CA 1
ATOM 618 C C . VAL A 1 80 ? 8.505 -0.203 -11.459 1.00 32.63 76 VAL A C 1
ATOM 619 O O . VAL A 1 80 ? 7.824 -1.078 -11.993 1.00 33.84 76 VAL A O 1
ATOM 623 N N . ASN A 1 81 ? 9.807 -0.063 -11.685 1.00 33.39 77 ASN A N 1
ATOM 624 C CA . ASN A 1 81 ? 10.522 -0.946 -12.600 1.00 34.71 77 ASN A CA 1
ATOM 625 C C . ASN A 1 81 ? 10.509 -2.399 -12.136 1.00 34.22 77 ASN A C 1
ATOM 626 O O . ASN A 1 81 ? 10.326 -3.315 -12.938 1.00 35.81 77 ASN A O 1
ATOM 631 N N . MET A 1 82 ? 10.707 -2.602 -10.838 1.00 33.34 78 MET A N 1
ATOM 632 C CA . MET A 1 82 ? 10.730 -3.942 -10.265 1.00 33.51 78 MET A CA 1
ATOM 633 C C . MET A 1 82 ? 9.380 -4.636 -10.410 1.00 33.30 78 MET A C 1
ATOM 634 O O . MET A 1 82 ? 9.312 -5.825 -10.721 1.00 33.49 78 MET A O 1
ATOM 639 N N . LEU A 1 83 ? 8.308 -3.886 -10.180 1.00 33.56 79 LEU A N 1
ATOM 640 C CA . LEU A 1 83 ? 6.958 -4.433 -10.246 1.00 33.41 79 LEU A CA 1
ATOM 641 C C . LEU A 1 83 ? 6.549 -4.775 -11.675 1.00 32.10 79 LEU A C 1
ATOM 642 O O . LEU A 1 83 ? 5.911 -5.799 -11.919 1.00 32.11 79 LEU A O 1
ATOM 647 N N . THR A 1 84 ? 6.919 -3.914 -12.617 1.00 30.15 80 THR A N 1
ATOM 648 C CA . THR A 1 84 ? 6.616 -4.147 -14.023 1.00 30.00 80 THR A CA 1
ATOM 649 C C . THR A 1 84 ? 7.333 -5.397 -14.510 1.00 29.67 80 THR A C 1
ATOM 650 O O . THR A 1 84 ? 6.753 -6.229 -15.207 1.00 30.56 80 THR A O 1
ATOM 654 N N . SER A 1 85 ? 8.602 -5.516 -14.134 1.00 29.23 81 SER A N 1
ATOM 655 C CA . SER A 1 85 ? 9.435 -6.636 -14.548 1.00 29.96 81 SER A CA 1
ATOM 656 C C . SER A 1 85 ? 8.933 -7.961 -13.983 1.00 29.65 81 SER A C 1
ATOM 657 O O . SER A 1 85 ? 8.933 -8.979 -14.674 1.00 29.36 81 SER A O 1
ATOM 660 N N . PHE A 1 86 ? 8.506 -7.943 -12.723 1.00 28.37 82 PHE A N 1
ATOM 661 C CA . PHE A 1 86 ? 8.038 -9.157 -12.063 1.00 29.30 82 PHE A CA 1
ATOM 662 C C . PHE A 1 86 ? 6.687 -9.615 -12.568 1.00 30.79 82 PHE A C 1
ATOM 663 O O . PHE A 1 86 ? 6.425 -10.813 -12.673 1.00 32.63 82 PHE A O 1
ATOM 671 N N . CYS A 1 87 ? 5.834 -8.652 -12.889 1.00 29.67 83 CYS A N 1
ATOM 672 C CA . CYS A 1 87 ? 4.538 -8.958 -13.461 1.00 31.15 83 CYS A CA 1
ATOM 673 C C . CYS A 1 87 ? 4.733 -9.575 -14.839 1.00 32.14 83 CYS A C 1
ATOM 674 O O . CYS A 1 87 ? 4.069 -10.548 -15.195 1.00 32.12 83 CYS A O 1
ATOM 677 N N . GLY A 1 88 ? 5.655 -9.005 -15.608 1.00 32.43 84 GLY A N 1
ATOM 678 C CA . GLY A 1 88 ? 5.932 -9.476 -16.952 1.00 32.77 84 GLY A CA 1
ATOM 679 C C . GLY A 1 88 ? 6.581 -10.845 -16.986 1.00 33.34 84 GLY A C 1
ATOM 680 O O . GLY A 1 88 ? 6.325 -11.641 -17.889 1.00 33.78 84 GLY A O 1
ATOM 681 N N . ALA A 1 89 ? 7.425 -11.121 -15.999 1.00 32.80 85 ALA A N 1
ATOM 682 C CA . ALA A 1 89 ? 8.122 -12.399 -15.930 1.00 32.54 85 ALA A CA 1
ATOM 683 C C . ALA A 1 89 ? 7.188 -13.532 -15.516 1.00 32.49 85 ALA A C 1
ATOM 684 O O . ALA A 1 89 ? 7.257 -14.634 -16.059 1.00 32.26 85 ALA A O 1
ATOM 686 N N . LEU A 1 90 ? 6.318 -13.254 -14.551 1.00 32.67 86 LEU A N 1
ATOM 687 C CA . LEU A 1 90 ? 5.476 -14.286 -13.955 1.00 32.56 86 LEU A CA 1
ATOM 688 C C . LEU A 1 90 ? 4.038 -14.302 -14.466 1.00 33.88 86 LEU A C 1
ATOM 689 O O . LEU A 1 90 ? 3.272 -15.211 -14.146 1.00 34.34 86 LEU A O 1
ATOM 694 N N . HIS A 1 91 ? 3.668 -13.299 -15.253 1.00 33.12 87 HIS A N 1
ATOM 695 C CA . HIS A 1 91 ? 2.306 -13.211 -15.762 1.00 33.92 87 HIS A CA 1
ATOM 696 C C . HIS A 1 91 ? 1.317 -13.142 -14.609 1.00 33.83 87 HIS A C 1
ATOM 697 O O . HIS A 1 91 ? 0.246 -13.752 -14.642 1.00 34.38 87 HIS A O 1
ATOM 704 N N . VAL A 1 92 ? 1.704 -12.392 -13.584 1.00 34.99 88 VAL A N 1
ATOM 705 C CA . VAL A 1 92 ? 0.833 -12.087 -12.465 1.00 34.73 88 VAL A CA 1
ATOM 706 C C . VAL A 1 92 ? 0.453 -10.627 -12.606 1.00 33.97 88 VAL A C 1
ATOM 707 O O . VAL A 1 92 ? 1.305 -9.784 -12.889 1.00 34.81 88 VAL A O 1
ATOM 711 N N . CYS A 1 93 ? -0.827 -10.324 -12.436 1.00 32.94 89 CYS A N 1
ATOM 712 C CA . CYS A 1 93 ? -1.303 -8.970 -12.680 1.00 32.08 89 CYS A CA 1
ATOM 713 C C . CYS A 1 93 ? -1.239 -8.077 -11.452 1.00 31.03 89 CYS A C 1
ATOM 714 O O . CYS A 1 93 ? -1.512 -8.503 -10.329 1.00 30.89 89 CYS A O 1
ATOM 717 N N . PHE A 1 94 ? -0.859 -6.828 -11.689 1.00 30.28 90 PHE A N 1
ATOM 718 C CA . PHE A 1 94 ? -0.815 -5.831 -10.641 1.00 29.79 90 PHE A CA 1
ATOM 719 C C . PHE A 1 94 ? -1.813 -4.728 -10.966 1.00 30.03 90 PHE A C 1
ATOM 720 O O . PHE A 1 94 ? -1.711 -4.066 -12.001 1.00 31.21 90 PHE A O 1
ATOM 728 N N . ILE A 1 95 ? -2.786 -4.549 -10.082 1.00 28.69 91 ILE A N 1
ATOM 729 C CA . ILE A 1 95 ? -3.829 -3.548 -10.268 1.00 28.63 91 ILE A CA 1
ATOM 730 C C . ILE A 1 95 ? -3.546 -2.373 -9.343 1.00 28.22 91 ILE A C 1
ATOM 731 O O . ILE A 1 95 ? -3.443 -2.551 -8.129 1.00 28.89 91 ILE A O 1
ATOM 736 N N . THR A 1 96 ? -3.401 -1.176 -9.905 1.00 28.87 92 THR A N 1
ATOM 737 C CA . THR A 1 96 ? -2.965 -0.047 -9.090 1.00 29.48 92 THR A CA 1
ATOM 738 C C . THR A 1 96 ? -3.566 1.303 -9.466 1.00 30.27 92 THR A C 1
ATOM 739 O O . THR A 1 96 ? -3.812 1.589 -10.637 1.00 29.67 92 THR A O 1
ATOM 743 N N . PRO A 1 97 ? -3.784 2.133 -8.451 1.00 31.34 93 PRO A N 1
ATOM 744 C CA . PRO A 1 97 ? -4.290 3.494 -8.649 1.00 33.34 93 PRO A CA 1
ATOM 745 C C . PRO A 1 97 ? -3.148 4.502 -8.611 1.00 34.24 93 PRO A C 1
ATOM 746 O O . PRO A 1 97 ? -3.382 5.709 -8.668 1.00 36.13 93 PRO A O 1
ATOM 750 N N . SER A 1 98 ? -1.924 3.997 -8.501 1.00 34.77 94 SER A N 1
ATOM 751 C CA . SER A 1 98 ? -0.743 4.848 -8.429 1.00 37.41 94 SER A CA 1
ATOM 752 C C . SER A 1 98 ? -0.502 5.567 -9.749 1.00 41.27 94 SER A C 1
ATOM 753 O O . SER A 1 98 ? -0.953 5.120 -10.803 1.00 41.74 94 SER A O 1
ATOM 756 N N . PHE A 1 99 ? 0.214 6.683 -9.682 1.00 45.77 95 PHE A N 1
ATOM 757 C CA . PHE A 1 99 ? 0.558 7.437 -10.878 1.00 49.92 95 PHE A CA 1
ATOM 758 C C . PHE A 1 99 ? 1.016 6.485 -11.976 1.00 51.91 95 PHE A C 1
ATOM 759 O O . PHE A 1 99 ? 1.907 5.665 -11.767 1.00 53.56 95 PHE A O 1
ATOM 767 N N . PRO A 1 100 ? 0.394 6.597 -13.149 1.00 53.83 96 PRO A N 1
ATOM 768 C CA . PRO A 1 100 ? 0.756 5.741 -14.281 1.00 55.14 96 PRO A CA 1
ATOM 769 C C . PRO A 1 100 ? 2.103 6.145 -14.864 1.00 57.66 96 PRO A C 1
ATOM 770 O O . PRO A 1 100 ? 2.345 7.330 -15.092 1.00 59.25 96 PRO A O 1
ATOM 774 N N . VAL A 1 101 ? 2.970 5.167 -15.096 1.00 59.91 97 VAL A N 1
ATOM 775 C CA . VAL A 1 101 ? 4.280 5.440 -15.668 1.00 62.62 97 VAL A CA 1
ATOM 776 C C . VAL A 1 101 ? 4.318 5.020 -17.129 1.00 64.19 97 VAL A C 1
ATOM 777 O O . VAL A 1 101 ? 3.352 4.467 -17.655 1.00 63.49 97 VAL A O 1
ATOM 781 N N . ASP A 1 102 ? 5.439 5.291 -17.785 1.00 65.97 98 ASP A N 1
ATOM 782 C CA . ASP A 1 102 ? 5.606 4.911 -19.180 1.00 67.15 98 ASP A CA 1
ATOM 783 C C . ASP A 1 102 ? 6.312 3.567 -19.239 1.00 66.45 98 ASP A C 1
ATOM 784 O O . ASP A 1 102 ? 7.204 3.288 -18.437 1.00 68.08 98 ASP A O 1
ATOM 789 N N . THR A 1 103 ? 5.873 2.713 -20.159 1.00 64.50 99 THR A N 1
ATOM 790 C CA . THR A 1 103 ? 6.486 1.408 -20.382 1.00 62.03 99 THR A CA 1
ATOM 791 C C . THR A 1 103 ? 6.275 0.384 -19.269 1.00 58.61 99 THR A C 1
ATOM 792 O O . THR A 1 103 ? 7.217 -0.285 -18.842 1.00 58.79 99 THR A O 1
ATOM 796 N N . SER A 1 104 ? 5.036 0.252 -18.815 1.00 54.78 100 SER A N 1
ATOM 797 C CA . SER A 1 104 ? 4.654 -0.893 -18.015 1.00 50.86 100 SER A CA 1
ATOM 798 C C . SER A 1 104 ? 4.441 -1.975 -19.057 1.00 48.46 100 SER A C 1
ATOM 799 O O . SER A 1 104 ? 4.380 -1.673 -20.248 1.00 48.95 100 SER A O 1
ATOM 802 N N . ASN A 1 105 ? 4.343 -3.231 -18.643 1.00 44.05 101 ASN A N 1
ATOM 803 C CA . ASN A 1 105 ? 3.991 -4.265 -19.598 1.00 41.90 101 ASN A CA 1
ATOM 804 C C . ASN A 1 105 ? 2.428 -4.409 -19.513 1.00 39.59 101 ASN A C 1
ATOM 805 O O . ASN A 1 105 ? 1.772 -3.605 -18.843 1.00 38.05 101 ASN A O 1
ATOM 810 N N . GLN A 1 106 ? 1.835 -5.418 -20.162 1.00 38.38 102 GLN A N 1
ATOM 811 C CA . GLN A 1 106 ? 0.363 -5.588 -20.179 1.00 38.11 102 GLN A CA 1
ATOM 812 C C . GLN A 1 106 ? -0.245 -6.187 -18.903 1.00 36.07 102 GLN A C 1
ATOM 813 O O . GLN A 1 106 ? -1.469 -6.308 -18.782 1.00 37.00 102 GLN A O 1
ATOM 819 N N . PHE A 1 107 ? 0.610 -6.567 -17.961 1.00 32.88 103 PHE A N 1
ATOM 820 C CA . PHE A 1 107 ? 0.158 -7.213 -16.733 1.00 31.04 103 PHE A CA 1
ATOM 821 C C . PHE A 1 107 ? 0.008 -6.227 -15.580 1.00 29.61 103 PHE A C 1
ATOM 822 O O . PHE A 1 107 ? -0.309 -6.611 -14.454 1.00 28.41 103 PHE A O 1
ATOM 830 N N . VAL A 1 108 ? 0.235 -4.952 -15.873 1.00 27.99 104 VAL A N 1
ATOM 831 C CA . VAL A 1 108 ? 0.026 -3.890 -14.902 1.00 27.45 104 VAL A CA 1
ATOM 832 C C . VAL A 1 108 ? -1.227 -3.124 -15.300 1.00 29.64 104 VAL A C 1
ATOM 833 O O . VAL A 1 108 ? -1.267 -2.504 -16.363 1.00 32.10 104 VAL A O 1
ATOM 837 N N . LEU A 1 109 ? -2.258 -3.176 -14.462 1.00 30.48 105 LEU A N 1
ATOM 838 C CA . LEU A 1 109 ? -3.514 -2.504 -14.799 1.00 30.76 105 LEU A CA 1
ATOM 839 C C . LEU A 1 109 ? -3.621 -1.181 -14.077 1.00 31.19 105 LEU A C 1
ATOM 840 O O . LEU A 1 109 ? -3.764 -1.123 -12.849 1.00 31.34 105 LEU A O 1
ATOM 845 N N . GLN A 1 110 ? -3.569 -0.113 -14.848 1.00 32.24 106 GLN A N 1
ATOM 846 C CA . GLN A 1 110 ? -3.515 1.221 -14.282 1.00 34.22 106 GLN A CA 1
ATOM 847 C C . GLN A 1 110 ? -4.886 1.888 -14.199 1.00 34.02 106 GLN A C 1
ATOM 848 O O . GLN A 1 110 ? -5.394 2.383 -15.201 1.00 34.79 106 GLN A O 1
ATOM 854 N N . LEU A 1 111 ? -5.451 1.897 -13.006 1.00 37.26 107 LEU A N 1
ATOM 855 C CA . LEU A 1 111 ? -6.685 2.560 -12.689 1.00 36.66 107 LEU A CA 1
ATOM 856 C C . LEU A 1 111 ? -6.641 4.051 -12.934 1.00 36.55 107 LEU A C 1
ATOM 857 O O . LEU A 1 111 ? -7.672 4.615 -13.275 1.00 35.39 107 LEU A O 1
ATOM 862 N N . ARG A 1 112 ? -5.469 4.688 -12.755 1.00 36.87 108 ARG A N 1
ATOM 863 C CA . ARG A 1 112 ? -5.382 6.146 -12.855 1.00 38.50 108 ARG A CA 1
ATOM 864 C C . ARG A 1 112 ? -5.157 6.564 -14.320 1.00 39.44 108 ARG A C 1
ATOM 865 O O . ARG A 1 112 ? -4.160 6.138 -14.918 1.00 40.14 108 ARG A O 1
ATOM 873 N N . PRO A 1 113 ? -6.085 7.379 -14.888 1.00 39.78 109 PRO A N 1
ATOM 874 C CA . PRO A 1 113 ? -5.957 7.900 -16.263 1.00 40.57 109 PRO A CA 1
ATOM 875 C C . PRO A 1 113 ? -4.724 8.778 -16.412 1.00 40.70 109 PRO A C 1
ATOM 876 O O . PRO A 1 113 ? -4.321 9.404 -15.451 1.00 40.52 109 PRO A O 1
ATOM 880 N N . GLU A 1 114 ? -4.104 8.773 -17.581 1.00 42.03 110 GLU A N 1
ATOM 881 C CA . GLU A 1 114 ? -2.983 9.659 -17.844 1.00 43.38 110 GLU A CA 1
ATOM 882 C C . GLU A 1 114 ? -3.550 11.044 -18.082 1.00 43.16 110 GLU A C 1
ATOM 883 O O . GLU A 1 114 ? -4.590 11.180 -18.734 1.00 43.88 110 GLU A O 1
ATOM 889 N N . LEU A 1 115 ? -2.833 12.059 -17.585 1.00 43.20 111 LEU A N 1
ATOM 890 C CA . LEU A 1 115 ? -3.238 13.477 -17.628 1.00 42.93 111 LEU A CA 1
ATOM 891 C C . LEU A 1 115 ? -2.549 14.339 -18.660 1.00 42.02 111 LEU A C 1
ATOM 892 O O . LEU A 1 115 ? -3.068 15.365 -19.027 1.00 41.80 111 LEU A O 1
ATOM 897 N N . GLN A 1 116 ? -1.377 13.938 -19.105 1.00 42.64 112 GLN A N 1
ATOM 898 C CA . GLN A 1 116 ? -0.538 14.786 -19.950 1.00 44.07 112 GLN A CA 1
ATOM 899 C C . GLN A 1 116 ? -1.211 15.401 -21.187 1.00 45.41 112 GLN A C 1
ATOM 900 O O . GLN A 1 116 ? -0.962 16.567 -21.496 1.00 46.39 112 GLN A O 1
ATOM 906 N N . GLU A 1 117 ? -2.072 14.655 -21.874 1.00 46.36 113 GLU A N 1
ATOM 907 C CA . GLU A 1 117 ? -2.708 15.184 -23.070 1.00 48.61 113 GLU A CA 1
ATOM 908 C C . GLU A 1 117 ? -3.724 16.236 -22.678 1.00 48.07 113 GLU A C 1
ATOM 909 O O . GLU A 1 117 ? -3.737 17.328 -23.242 1.00 49.15 113 GLU A O 1
ATOM 915 N N . ALA A 1 118 ? -4.562 15.905 -21.694 1.00 47.03 114 ALA A N 1
ATOM 916 C CA . ALA A 1 118 ? -5.527 16.856 -21.132 1.00 46.57 114 ALA A CA 1
ATOM 917 C C . ALA A 1 118 ? -4.857 18.158 -20.721 1.00 46.30 114 ALA A C 1
ATOM 918 O O . ALA A 1 118 ? -5.382 19.248 -20.966 1.00 47.34 114 ALA A O 1
ATOM 920 N N . LEU A 1 119 ? -3.700 18.035 -20.080 1.00 44.99 115 LEU A N 1
ATOM 921 C CA . LEU A 1 119 ? -2.997 19.210 -19.605 1.00 44.26 115 LEU A CA 1
ATOM 922 C C . LEU A 1 119 ? -2.625 20.057 -20.819 1.00 44.91 115 LEU A C 1
ATOM 923 O O . LEU A 1 119 ? -2.866 21.254 -20.845 1.00 44.35 115 LEU A O 1
ATOM 928 N N . ILE A 1 120 ? -2.074 19.406 -21.838 1.00 45.92 116 ILE A N 1
ATOM 929 C CA . ILE A 1 120 ? -1.691 20.129 -23.041 1.00 47.35 116 ILE A CA 1
ATOM 930 C C . ILE A 1 120 ? -2.890 20.908 -23.625 1.00 48.59 116 ILE A C 1
ATOM 931 O O . ILE A 1 120 ? -2.789 22.126 -23.831 1.00 49.16 116 ILE A O 1
ATOM 936 N N . SER A 1 121 ? -4.006 20.206 -23.813 1.00 48.51 117 SER A N 1
ATOM 937 C CA . SER A 1 121 ? -5.253 20.787 -24.303 1.00 50.10 117 SER A CA 1
ATOM 938 C C . SER A 1 121 ? -5.691 22.031 -23.532 1.00 51.01 117 SER A C 1
ATOM 939 O O . SER A 1 121 ? -6.085 23.031 -24.130 1.00 53.41 117 SER A O 1
ATOM 942 N N . ILE A 1 122 ? -5.641 21.959 -22.206 1.00 49.95 118 ILE A N 1
ATOM 943 C CA . ILE A 1 122 ? -6.082 23.073 -21.372 1.00 50.81 118 ILE A CA 1
ATOM 944 C C . ILE A 1 122 ? -5.148 24.274 -21.500 1.00 52.47 118 ILE A C 1
ATOM 945 O O . ILE A 1 122 ? -5.571 25.418 -21.335 1.00 53.33 118 ILE A O 1
ATOM 950 N N . ILE A 1 123 ? -3.881 24.008 -21.802 1.00 52.50 119 ILE A N 1
ATOM 951 C CA . ILE A 1 123 ? -2.900 25.074 -21.984 1.00 52.80 119 ILE A CA 1
ATOM 952 C C . ILE A 1 123 ? -3.099 25.778 -23.324 1.00 55.22 119 ILE A C 1
ATOM 953 O O . ILE A 1 123 ? -3.110 27.007 -23.395 1.00 55.24 119 ILE A O 1
ATOM 958 N N . ASP A 1 124 ? -3.250 24.991 -24.385 1.00 57.19 120 ASP A N 1
ATOM 959 C CA . ASP A 1 124 ? -3.551 25.519 -25.706 1.00 60.91 120 ASP A CA 1
ATOM 960 C C . ASP A 1 124 ? -4.852 26.369 -25.571 1.00 61.98 120 ASP A C 1
ATOM 961 O O . ASP A 1 124 ? -4.903 27.507 -26.038 1.00 64.12 120 ASP A O 1
ATOM 966 N N . HIS A 1 125 ? -5.899 25.807 -24.944 1.00 61.60 121 HIS A N 1
ATOM 967 C CA . HIS A 1 125 ? -7.211 26.483 -24.785 1.00 63.65 121 HIS A CA 1
ATOM 968 C C . HIS A 1 125 ? -7.087 27.879 -24.188 1.00 64.65 121 HIS A C 1
ATOM 969 O O . HIS A 1 125 ? -7.804 28.802 -24.579 1.00 66.28 121 HIS A O 1
ATOM 976 N N . TYR A 1 126 ? -6.176 28.020 -23.232 1.00 63.47 122 TYR A N 1
ATOM 977 C CA . TYR A 1 126 ? -5.929 29.299 -22.582 1.00 64.82 122 TYR A CA 1
ATOM 978 C C . TYR A 1 126 ? -4.940 30.132 -23.392 1.00 66.16 122 TYR A C 1
ATOM 979 O O . TYR A 1 126 ? -4.651 31.278 -23.052 1.00 66.94 122 TYR A O 1
ATOM 988 N N . LYS A 1 127 ? -4.422 29.548 -24.466 1.00 66.35 123 LYS A N 1
ATOM 989 C CA . LYS A 1 127 ? -3.519 30.260 -25.365 1.00 68.37 123 LYS A CA 1
ATOM 990 C C . LYS A 1 127 ? -2.178 30.609 -24.733 1.00 67.18 123 LYS A C 1
ATOM 991 O O . LYS A 1 127 ? -1.453 31.456 -25.248 1.00 68.14 123 LYS A O 1
ATOM 997 N N . TRP A 1 128 ? -1.848 29.971 -23.618 1.00 64.77 124 TRP A N 1
ATOM 998 C CA . TRP A 1 128 ? -0.555 30.201 -22.992 1.00 64.72 124 TRP A CA 1
ATOM 999 C C . TRP A 1 128 ? 0.563 29.987 -24.013 1.00 65.45 124 TRP A C 1
ATOM 1000 O O . TRP A 1 128 ? 0.527 29.024 -24.777 1.00 65.55 124 TRP A O 1
ATOM 1011 N N . GLN A 1 129 ? 1.554 30.875 -24.025 1.00 66.65 125 GLN A N 1
ATOM 1012 C CA . GLN A 1 129 ? 2.687 30.740 -24.943 1.00 67.44 125 GLN A CA 1
ATOM 1013 C C . GLN A 1 129 ? 4.012 30.556 -24.200 1.00 65.91 125 GLN A C 1
ATOM 1014 O O . GLN A 1 129 ? 4.954 29.961 -24.725 1.00 66.39 125 GLN A O 1
ATOM 1020 N N . THR A 1 130 ? 4.072 31.070 -22.976 1.00 64.41 126 THR A N 1
ATOM 1021 C CA . THR A 1 130 ? 5.231 30.884 -22.110 1.00 63.10 126 THR A CA 1
ATOM 1022 C C . THR A 1 130 ? 4.748 30.703 -20.676 1.00 61.10 126 THR A C 1
ATOM 1023 O O . THR A 1 130 ? 3.753 31.305 -20.275 1.00 62.21 126 THR A O 1
ATOM 1027 N N . PHE A 1 131 ? 5.441 29.872 -19.904 1.00 58.31 127 PHE A N 1
ATOM 1028 C CA . PHE A 1 131 ? 5.023 29.622 -18.527 1.00 55.57 127 PHE A CA 1
ATOM 1029 C C . PHE A 1 131 ? 6.052 28.867 -17.689 1.00 54.95 127 PHE A C 1
ATOM 1030 O O . PHE A 1 131 ? 6.906 28.156 -18.221 1.00 54.88 127 PHE A O 1
ATOM 1038 N N . VAL A 1 132 ? 5.918 28.981 -16.375 1.00 54.76 128 VAL A N 1
ATOM 1039 C CA . VAL A 1 132 ? 6.778 28.259 -15.458 1.00 54.60 128 VAL A CA 1
ATOM 1040 C C . VAL A 1 132 ? 6.120 26.901 -15.206 1.00 53.55 128 VAL A C 1
ATOM 1041 O O . VAL A 1 132 ? 4.903 26.822 -15.033 1.00 53.14 128 VAL A O 1
ATOM 1045 N N . TYR A 1 133 ? 6.934 25.850 -15.206 1.00 53.47 129 TYR A N 1
ATOM 1046 C CA . TYR A 1 133 ? 6.470 24.494 -14.937 1.00 52.98 129 TYR A CA 1
ATOM 1047 C C . TYR A 1 133 ? 7.175 23.964 -13.697 1.00 54.29 129 TYR A C 1
ATOM 1048 O O . TYR A 1 133 ? 8.403 23.891 -13.654 1.00 55.33 129 TYR A O 1
ATOM 1057 N N . ILE A 1 134 ? 6.393 23.601 -12.687 1.00 54.89 130 ILE A N 1
ATOM 1058 C CA . ILE A 1 134 ? 6.949 23.144 -11.421 1.00 56.64 130 ILE A CA 1
ATOM 1059 C C . ILE A 1 134 ? 6.709 21.687 -11.179 1.00 56.81 130 ILE A C 1
ATOM 1060 O O . ILE A 1 134 ? 5.573 21.216 -11.189 1.00 56.08 130 ILE A O 1
ATOM 1065 N N . TYR A 1 135 ? 7.798 20.975 -10.948 1.00 59.10 131 TYR A N 1
ATOM 1066 C CA . TYR A 1 135 ? 7.719 19.547 -10.783 1.00 59.76 131 TYR A CA 1
ATOM 1067 C C . TYR A 1 135 ? 8.519 19.066 -9.592 1.00 61.60 131 TYR A C 1
ATOM 1068 O O . TYR A 1 135 ? 9.649 19.498 -9.361 1.00 62.16 131 TYR A O 1
ATOM 1077 N N . ASP A 1 136 ? 7.908 18.166 -8.836 1.00 63.34 132 ASP A N 1
ATOM 1078 C CA . ASP A 1 136 ? 8.629 17.268 -7.968 1.00 66.66 132 ASP A CA 1
ATOM 1079 C C . ASP A 1 136 ? 8.778 16.047 -8.862 1.00 67.15 132 ASP A C 1
ATOM 1080 O O . ASP A 1 136 ? 8.017 15.891 -9.818 1.00 65.82 132 ASP A O 1
ATOM 1085 N N . ALA A 1 137 ? 9.764 15.200 -8.598 1.00 70.71 133 ALA A N 1
ATOM 1086 C CA . ALA A 1 137 ? 10.072 14.126 -9.539 1.00 73.06 133 ALA A CA 1
ATOM 1087 C C . ALA A 1 137 ? 9.799 12.716 -9.023 1.00 75.03 133 ALA A C 1
ATOM 1088 O O . ALA A 1 137 ? 10.236 11.739 -9.629 1.00 76.54 133 ALA A O 1
ATOM 1090 N N . ASP A 1 138 ? 9.075 12.606 -7.915 1.00 76.45 134 ASP A N 1
ATOM 1091 C CA . ASP A 1 138 ? 8.842 11.301 -7.304 1.00 78.55 134 ASP A CA 1
ATOM 1092 C C . ASP A 1 138 ? 7.615 10.567 -7.849 1.00 77.96 134 ASP A C 1
ATOM 1093 O O . ASP A 1 138 ? 7.369 9.415 -7.491 1.00 79.49 134 ASP A O 1
ATOM 1098 N N . ARG A 1 139 ? 6.852 11.226 -8.717 1.00 76.42 135 ARG A N 1
ATOM 1099 C CA . ARG A 1 139 ? 5.683 10.589 -9.320 1.00 75.44 135 ARG A CA 1
ATOM 1100 C C . ARG A 1 139 ? 5.776 10.508 -10.843 1.00 74.37 135 ARG A C 1
ATOM 1101 O O . ARG A 1 139 ? 4.763 10.535 -11.541 1.00 73.54 135 ARG A O 1
ATOM 1109 N N . GLY A 1 140 ? 7.000 10.393 -11.348 1.00 74.70 136 GLY A N 1
ATOM 1110 C CA . GLY A 1 140 ? 7.227 10.263 -12.775 1.00 73.18 136 GLY A CA 1
ATOM 1111 C C . GLY A 1 140 ? 7.651 11.562 -13.432 1.00 71.84 136 GLY A C 1
ATOM 1112 O O . GLY A 1 140 ? 7.381 12.647 -12.918 1.00 71.70 136 GLY A O 1
ATOM 1113 N N . LEU A 1 141 ? 8.318 11.447 -14.575 1.00 70.61 137 LEU A N 1
ATOM 1114 C CA . LEU A 1 141 ? 8.787 12.616 -15.309 1.00 69.25 137 LEU A CA 1
ATOM 1115 C C . LEU A 1 141 ? 8.243 12.628 -16.732 1.00 67.99 137 LEU A C 1
ATOM 1116 O O . LEU A 1 141 ? 8.653 13.449 -17.554 1.00 67.59 137 LEU A O 1
ATOM 1121 N N . SER A 1 142 ? 7.321 11.716 -17.022 1.00 66.47 138 SER A N 1
ATOM 1122 C CA . SER A 1 142 ? 6.754 11.617 -18.362 1.00 65.40 138 SER A CA 1
ATOM 1123 C C . SER A 1 142 ? 6.063 12.914 -18.786 1.00 63.11 138 SER A C 1
ATOM 1124 O O . SER A 1 142 ? 6.161 13.331 -19.939 1.00 63.74 138 SER A O 1
ATOM 1127 N N . VAL A 1 143 ? 5.378 13.547 -17.839 1.00 60.02 139 VAL A N 1
ATOM 1128 C CA . VAL A 1 143 ? 4.559 14.722 -18.103 1.00 57.57 139 VAL A CA 1
ATOM 1129 C C . VAL A 1 143 ? 5.446 15.896 -18.487 1.00 57.84 139 VAL A C 1
ATOM 1130 O O . VAL A 1 143 ? 5.181 16.603 -19.462 1.00 58.31 139 VAL A O 1
ATOM 1134 N N . LEU A 1 144 ? 6.519 16.094 -17.743 1.00 57.52 140 LEU A N 1
ATOM 1135 C CA . LEU A 1 144 ? 7.506 17.076 -18.121 1.00 57.96 140 LEU A CA 1
ATOM 1136 C C . LEU A 1 144 ? 8.052 16.864 -19.546 1.00 59.05 140 LEU A C 1
ATOM 1137 O O . LEU A 1 144 ? 8.128 17.819 -20.337 1.00 58.80 140 LEU A O 1
ATOM 1142 N N . GLN A 1 145 ? 8.436 15.628 -19.871 1.00 59.96 141 GLN A N 1
ATOM 1143 C CA . GLN A 1 145 ? 8.913 15.306 -21.230 1.00 62.46 141 GLN A CA 1
ATOM 1144 C C . GLN A 1 145 ? 7.855 15.693 -22.259 1.00 62.34 141 GLN A C 1
ATOM 1145 O O . GLN A 1 145 ? 8.138 16.376 -23.237 1.00 63.56 141 GLN A O 1
ATOM 1151 N N . ARG A 1 146 ? 6.625 15.274 -22.004 1.00 61.57 142 ARG A N 1
ATOM 1152 C CA . ARG A 1 146 ? 5.517 15.584 -22.878 1.00 62.25 142 ARG A CA 1
ATOM 1153 C C . ARG A 1 146 ? 5.275 17.095 -23.013 1.00 61.02 142 ARG A C 1
ATOM 1154 O O . ARG A 1 146 ? 4.927 17.597 -24.105 1.00 61.81 142 ARG A O 1
ATOM 1162 N N . VAL A 1 147 ? 5.476 17.805 -21.910 1.00 58.39 143 VAL A N 1
ATOM 1163 C CA . VAL A 1 147 ? 5.394 19.250 -21.905 1.00 57.28 143 VAL A CA 1
ATOM 1164 C C . VAL A 1 147 ? 6.542 19.875 -22.708 1.00 57.91 143 VAL A C 1
ATOM 1165 O O . VAL A 1 147 ? 6.303 20.733 -23.552 1.00 58.09 143 VAL A O 1
ATOM 1169 N N . LEU A 1 148 ? 7.776 19.434 -22.477 1.00 58.33 144 LEU A N 1
ATOM 1170 C CA . LEU A 1 148 ? 8.935 19.984 -23.238 1.00 59.36 144 LEU A CA 1
ATOM 1171 C C . LEU A 1 148 ? 8.885 19.669 -24.731 1.00 60.97 144 LEU A C 1
ATOM 1172 O O . LEU A 1 148 ? 9.219 20.528 -25.556 1.00 61.46 144 LEU A O 1
ATOM 1177 N N . ASP A 1 149 ? 8.443 18.453 -25.070 1.00 61.45 145 ASP A N 1
ATOM 1178 C CA . ASP A 1 149 ? 8.250 18.077 -26.475 1.00 64.50 145 ASP A CA 1
ATOM 1179 C C . ASP A 1 149 ? 7.238 18.966 -27.209 1.00 64.72 145 ASP A C 1
ATOM 1180 O O . ASP A 1 149 ? 7.517 19.457 -28.288 1.00 66.72 145 ASP A O 1
ATOM 1185 N N . THR A 1 150 ? 6.076 19.186 -26.615 1.00 63.66 146 THR A N 1
ATOM 1186 C CA . THR A 1 150 ? 5.070 20.048 -27.208 1.00 64.45 146 THR A CA 1
ATOM 1187 C C . THR A 1 150 ? 5.586 21.494 -27.260 1.00 65.34 146 THR A C 1
ATOM 1188 O O . THR A 1 150 ? 5.261 22.245 -28.187 1.00 66.77 146 THR A O 1
ATOM 1192 N N . ALA A 1 151 ? 6.400 21.873 -26.273 1.00 64.35 147 ALA A N 1
ATOM 1193 C CA . ALA A 1 151 ? 6.922 23.224 -26.207 1.00 64.80 147 ALA A CA 1
ATOM 1194 C C . ALA A 1 151 ? 7.870 23.474 -27.367 1.00 67.12 147 ALA A C 1
ATOM 1195 O O . ALA A 1 151 ? 7.783 24.517 -28.029 1.00 68.24 147 ALA A O 1
ATOM 1197 N N . ALA A 1 152 ? 8.755 22.509 -27.615 1.00 67.86 148 ALA A N 1
ATOM 1198 C CA . ALA A 1 152 ? 9.711 22.582 -28.728 1.00 70.69 148 ALA A CA 1
ATOM 1199 C C . ALA A 1 152 ? 8.982 22.611 -30.066 1.00 72.53 148 ALA A C 1
ATOM 1200 O O . ALA A 1 152 ? 9.354 23.317 -30.989 1.00 74.44 148 ALA A O 1
ATOM 1202 N N . GLU A 1 153 ? 7.911 21.829 -30.106 1.00 72.66 149 GLU A N 1
ATOM 1203 C CA . GLU A 1 153 ? 7.023 21.717 -31.247 1.00 74.60 149 GLU A CA 1
ATOM 1204 C C . GLU A 1 153 ? 6.305 23.030 -31.537 1.00 75.04 149 GLU A C 1
ATOM 1205 O O . GLU A 1 153 ? 6.211 23.454 -32.687 1.00 76.89 149 GLU A O 1
ATOM 1211 N N . LYS A 1 154 ? 5.790 23.668 -30.490 1.00 73.44 150 LYS A N 1
ATOM 1212 C CA . LYS A 1 154 ? 4.939 24.842 -30.662 1.00 74.50 150 LYS A CA 1
ATOM 1213 C C . LYS A 1 154 ? 5.620 26.176 -30.349 1.00 75.35 150 LYS A C 1
ATOM 1214 O O . LYS A 1 154 ? 4.971 27.224 -30.344 1.00 76.42 150 LYS A O 1
ATOM 1220 N N . ASN A 1 155 ? 6.924 26.136 -30.098 1.00 75.73 151 ASN A N 1
ATOM 1221 C CA . ASN A 1 155 ? 7.680 27.355 -29.834 1.00 76.93 151 ASN A CA 1
ATOM 1222 C C . ASN A 1 155 ? 7.263 28.030 -28.529 1.00 75.44 151 ASN A C 1
ATOM 1223 O O . ASN A 1 155 ? 7.339 29.251 -28.396 1.00 76.75 151 ASN A O 1
ATOM 1228 N N . TRP A 1 156 ? 6.818 27.225 -27.571 1.00 73.79 152 TRP A N 1
ATOM 1229 C CA . TRP A 1 156 ? 6.445 27.725 -26.257 1.00 72.53 152 TRP A CA 1
ATOM 1230 C C . TRP A 1 156 ? 7.730 27.968 -25.450 1.00 73.50 152 TRP A C 1
ATOM 1231 O O . TRP A 1 156 ? 8.697 27.213 -25.574 1.00 72.83 152 TRP A O 1
ATOM 1242 N N . GLN A 1 157 ? 7.735 29.000 -24.609 1.00 111.33 153 GLN A N 1
ATOM 1243 C CA . GLN A 1 157 ? 8.867 29.253 -23.719 1.00 110.80 153 GLN A CA 1
ATOM 1244 C C . GLN A 1 157 ? 8.597 28.715 -22.313 1.00 101.87 153 GLN A C 1
ATOM 1245 O O . GLN A 1 157 ? 8.008 29.403 -21.477 1.00 99.68 153 GLN A O 1
ATOM 1251 N N . VAL A 1 158 ? 9.030 27.485 -22.056 1.00 98.37 154 VAL A N 1
ATOM 1252 C CA . VAL A 1 158 ? 8.806 26.853 -20.761 1.00 91.75 154 VAL A CA 1
ATOM 1253 C C . VAL A 1 158 ? 10.030 26.938 -19.854 1.00 92.05 154 VAL A C 1
ATOM 1254 O O . VAL A 1 158 ? 11.147 26.632 -20.269 1.00 95.66 154 VAL A O 1
ATOM 1258 N N . THR A 1 159 ? 9.805 27.355 -18.613 1.00 89.64 155 THR A N 1
ATOM 1259 C CA . THR A 1 159 ? 10.848 27.358 -17.599 1.00 90.91 155 THR A CA 1
ATOM 1260 C C . THR A 1 159 ? 10.505 26.282 -16.578 1.00 87.18 155 THR A C 1
ATOM 1261 O O . THR A 1 159 ? 9.385 26.236 -16.070 1.00 83.83 155 THR A O 1
ATOM 1265 N N . ALA A 1 160 ? 11.460 25.404 -16.293 1.00 89.69 156 ALA A N 1
ATOM 1266 C CA . ALA A 1 160 ? 11.202 24.262 -15.422 1.00 88.03 156 ALA A CA 1
ATOM 1267 C C . ALA A 1 160 ? 11.877 24.366 -14.057 1.00 92.20 156 ALA A C 1
ATOM 1268 O O . ALA A 1 160 ? 13.085 24.585 -13.961 1.00 97.56 156 ALA A O 1
ATOM 1270 N N . VAL A 1 161 ? 11.082 24.187 -13.008 1.00 92.30 157 VAL A N 1
ATOM 1271 C CA . VAL A 1 161 ? 11.584 24.177 -11.643 1.00 98.09 157 VAL A CA 1
ATOM 1272 C C . VAL A 1 161 ? 11.150 22.906 -10.919 1.00 100.04 157 VAL A C 1
ATOM 1273 O O . VAL A 1 161 ? 9.957 22.638 -10.786 1.00 96.81 157 VAL A O 1
ATOM 1277 N N . ASN A 1 162 ? 12.123 22.125 -10.458 1.00 107.32 158 ASN A N 1
ATOM 1278 C CA . ASN A 1 162 ? 11.839 20.933 -9.693 1.00 112.34 158 ASN A CA 1
ATOM 1279 C C . ASN A 1 162 ? 11.919 21.581 -8.326 1.00 118.97 158 ASN A C 1
ATOM 1280 O O . ASN A 1 162 ? 12.947 22.158 -7.978 1.00 125.59 158 ASN A O 1
ATOM 1285 N N . ILE A 1 163 ? 10.835 21.517 -7.560 1.00 118.99 159 ILE A N 1
ATOM 1286 C CA . ILE A 1 163 ? 10.755 22.230 -6.285 1.00 126.33 159 ILE A CA 1
ATOM 1287 C C . ILE A 1 163 ? 11.756 21.747 -5.238 1.00 136.75 159 ILE A C 1
ATOM 1288 O O . ILE A 1 163 ? 12.255 22.536 -4.436 1.00 143.82 159 ILE A O 1
ATOM 1293 N N . LEU A 1 164 ? 12.043 20.450 -5.243 1.00 139.10 160 LEU A N 1
ATOM 1294 C CA . LEU A 1 164 ? 12.920 19.861 -4.236 1.00 150.43 160 LEU A CA 1
ATOM 1295 C C . LEU A 1 164 ? 14.303 20.510 -4.190 1.00 156.73 160 LEU A C 1
ATOM 1296 O O . LEU A 1 164 ? 14.885 20.669 -3.116 1.00 166.21 160 LEU A O 1
ATOM 1301 N N . THR A 1 165 ? 14.824 20.889 -5.352 1.00 153.23 161 THR A N 1
ATOM 1302 C CA . THR A 1 165 ? 16.148 21.501 -5.426 1.00 160.46 161 THR A CA 1
ATOM 1303 C C . THR A 1 165 ? 16.105 23.011 -5.192 1.00 160.52 161 THR A C 1
ATOM 1304 O O . THR A 1 165 ? 17.143 23.644 -4.997 1.00 169.04 161 THR A O 1
ATOM 1308 N N . THR A 1 166 ? 14.906 23.582 -5.206 1.00 152.51 162 THR A N 1
ATOM 1309 C CA . THR A 1 166 ? 14.752 25.028 -5.071 1.00 152.87 162 THR A CA 1
ATOM 1310 C C . THR A 1 166 ? 14.259 25.489 -3.732 1.00 158.76 162 THR A C 1
ATOM 1311 O O . THR A 1 166 ? 13.086 25.336 -3.396 1.00 155.64 162 THR A O 1
ATOM 1315 N N . THR A 1 167 ? 15.172 26.077 -2.974 1.00 125.07 163 THR A N 1
ATOM 1316 C CA . THR A 1 167 ? 14.785 26.822 -1.804 1.00 130.92 163 THR A CA 1
ATOM 1317 C C . THR A 1 167 ? 14.212 28.131 -2.342 1.00 125.76 163 THR A C 1
ATOM 1318 O O . THR A 1 167 ? 13.978 28.260 -3.544 1.00 120.06 163 THR A O 1
ATOM 1322 N N . GLU A 1 168 ? 13.981 29.095 -1.461 1.00 128.70 164 GLU A N 1
ATOM 1323 C CA . GLU A 1 168 ? 13.167 30.268 -1.781 1.00 123.98 164 GLU A CA 1
ATOM 1324 C C . GLU A 1 168 ? 13.597 31.207 -2.922 1.00 119.40 164 GLU A C 1
ATOM 1325 O O . GLU A 1 168 ? 12.741 31.825 -3.555 1.00 114.54 164 GLU A O 1
ATOM 1331 N N . GLU A 1 169 ? 14.895 31.347 -3.175 1.00 164.26 165 GLU A N 1
ATOM 1332 C CA . GLU A 1 169 ? 15.356 32.353 -4.139 1.00 163.15 165 GLU A CA 1
ATOM 1333 C C . GLU A 1 169 ? 15.030 32.047 -5.604 1.00 154.78 165 GLU A C 1
ATOM 1334 O O . GLU A 1 169 ? 14.797 32.961 -6.396 1.00 151.15 165 GLU A O 1
ATOM 1340 N N . GLY A 1 170 ? 15.021 30.767 -5.962 1.00 152.79 166 GLY A N 1
ATOM 1341 C CA . GLY A 1 170 ? 14.765 30.361 -7.333 1.00 145.91 166 GLY A CA 1
ATOM 1342 C C . GLY A 1 170 ? 13.473 30.910 -7.909 1.00 139.91 166 GLY A C 1
ATOM 1343 O O . GLY A 1 170 ? 13.447 31.413 -9.033 1.00 139.46 166 GLY A O 1
ATOM 1344 N N . TYR A 1 171 ? 12.396 30.808 -7.138 1.00 136.87 167 TYR A N 1
ATOM 1345 C CA . TYR A 1 171 ? 11.087 31.273 -7.584 1.00 132.77 167 TYR A CA 1
ATOM 1346 C C . TYR A 1 171 ? 11.083 32.778 -7.839 1.00 135.19 167 TYR A C 1
ATOM 1347 O O . TYR A 1 171 ? 10.467 33.253 -8.793 1.00 131.35 167 TYR A O 1
ATOM 1356 N N . ARG A 1 172 ? 11.774 33.521 -6.982 1.00 142.39 168 ARG A N 1
ATOM 1357 C CA . ARG A 1 172 ? 11.861 34.970 -7.120 1.00 146.24 168 ARG A CA 1
ATOM 1358 C C . ARG A 1 172 ? 12.665 35.359 -8.356 1.00 147.99 168 ARG A C 1
ATOM 1359 O O . ARG A 1 172 ? 12.430 36.406 -8.960 1.00 147.05 168 ARG A O 1
ATOM 1367 N N . MET A 1 173 ? 13.616 34.507 -8.723 1.00 152.17 169 MET A N 1
ATOM 1368 C CA . MET A 1 173 ? 14.535 34.785 -9.824 1.00 156.65 169 MET A CA 1
ATOM 1369 C C . MET A 1 173 ? 13.864 34.795 -11.196 1.00 152.35 169 MET A C 1
ATOM 1370 O O . MET A 1 173 ? 14.351 35.436 -12.128 1.00 156.88 169 MET A O 1
ATOM 1375 N N . LEU A 1 174 ? 12.750 34.081 -11.318 1.00 145.69 170 LEU A N 1
ATOM 1376 C CA . LEU A 1 174 ? 12.063 33.935 -12.601 1.00 142.73 170 LEU A CA 1
ATOM 1377 C C . LEU A 1 174 ? 11.557 35.233 -13.203 1.00 145.67 170 LEU A C 1
ATOM 1378 O O . LEU A 1 174 ? 11.420 35.339 -14.423 1.00 145.53 170 LEU A O 1
ATOM 1383 N N . PHE A 1 175 ? 11.287 36.217 -12.358 1.00 149.64 171 PHE A N 1
ATOM 1384 C CA . PHE A 1 175 ? 10.761 37.491 -12.832 1.00 153.53 171 PHE A CA 1
ATOM 1385 C C . PHE A 1 175 ? 11.836 38.568 -13.010 1.00 162.57 171 PHE A C 1
ATOM 1386 O O . PHE A 1 175 ? 11.516 39.755 -13.072 1.00 167.10 171 PHE A O 1
ATOM 1394 N N . GLN A 1 176 ? 13.099 38.155 -13.106 1.00 166.30 172 GLN A N 1
ATOM 1395 C CA . GLN A 1 176 ? 14.193 39.104 -13.307 1.00 176.34 172 GLN A CA 1
ATOM 1396 C C . GLN A 1 176 ? 13.978 39.883 -14.600 1.00 180.76 172 GLN A C 1
ATOM 1397 O O . GLN A 1 176 ? 14.354 41.051 -14.712 1.00 190.20 172 GLN A O 1
ATOM 1403 N N . ASP A 1 177 ? 13.346 39.228 -15.568 1.00 175.05 173 ASP A N 1
ATOM 1404 C CA . ASP A 1 177 ? 12.941 39.876 -16.807 1.00 179.26 173 ASP A CA 1
ATOM 1405 C C . ASP A 1 177 ? 11.456 39.620 -17.050 1.00 171.73 173 ASP A C 1
ATOM 1406 O O . ASP A 1 177 ? 11.080 39.063 -18.083 1.00 170.35 173 ASP A O 1
ATOM 1411 N N . LEU A 1 178 ? 10.620 40.022 -16.095 1.00 167.41 174 LEU A N 1
ATOM 1412 C CA . LEU A 1 178 ? 9.174 39.797 -16.202 1.00 161.37 174 LEU A CA 1
ATOM 1413 C C . LEU A 1 178 ? 8.284 40.997 -15.875 1.00 164.16 174 LEU A C 1
ATOM 1414 O O . LEU A 1 178 ? 7.287 40.855 -15.170 1.00 159.94 174 LEU A O 1
ATOM 1419 N N . GLU A 1 179 ? 8.624 42.168 -16.401 1.00 171.98 175 GLU A N 1
ATOM 1420 C CA . GLU A 1 179 ? 7.715 43.304 -16.336 1.00 175.68 175 GLU A CA 1
ATOM 1421 C C . GLU A 1 179 ? 7.179 43.502 -17.750 1.00 181.19 175 GLU A C 1
ATOM 1422 O O . GLU A 1 179 ? 7.799 43.058 -18.715 1.00 185.05 175 GLU A O 1
ATOM 1428 N N . LYS A 1 180 ? 6.020 44.136 -17.881 1.00 182.12 176 LYS A N 1
ATOM 1429 C CA . LYS A 1 180 ? 5.410 44.301 -19.196 1.00 187.83 176 LYS A CA 1
ATOM 1430 C C . LYS A 1 180 ? 4.586 43.070 -19.578 1.00 180.33 176 LYS A C 1
ATOM 1431 O O . LYS A 1 180 ? 4.164 42.927 -20.725 1.00 185.49 176 LYS A O 1
ATOM 1437 N N . LYS A 1 181 ? 4.374 42.182 -18.612 1.00 168.92 177 LYS A N 1
ATOM 1438 C CA . LYS A 1 181 ? 3.511 41.018 -18.791 1.00 161.88 177 LYS A CA 1
ATOM 1439 C C . LYS A 1 181 ? 2.601 40.929 -17.575 1.00 155.87 177 LYS A C 1
ATOM 1440 O O . LYS A 1 181 ? 3.014 40.464 -16.513 1.00 149.37 177 LYS A O 1
ATOM 1446 N N . LYS A 1 182 ? 1.367 41.396 -17.730 1.00 158.73 178 LYS A N 1
ATOM 1447 C CA . LYS A 1 182 ? 0.456 41.552 -16.600 1.00 155.41 178 LYS A CA 1
ATOM 1448 C C . LYS A 1 182 ? -0.224 40.261 -16.142 1.00 147.29 178 LYS A C 1
ATOM 1449 O O . LYS A 1 182 ? -1.139 40.298 -15.318 1.00 148.08 178 LYS A O 1
ATOM 1455 N N . GLU A 1 183 ? 0.228 39.124 -16.661 1.00 139.65 179 GLU A N 1
ATOM 1456 C CA . GLU A 1 183 ? -0.330 37.837 -16.255 1.00 131.57 179 GLU A CA 1
ATOM 1457 C C . GLU A 1 183 ? 0.685 36.701 -16.349 1.00 122.56 179 GLU A C 1
ATOM 1458 O O . GLU A 1 183 ? 0.988 36.218 -17.440 1.00 122.87 179 GLU A O 1
ATOM 1464 N N . ARG A 1 184 ? 1.203 36.274 -15.201 1.00 114.45 180 ARG A N 1
ATOM 1465 C CA . ARG A 1 184 ? 2.102 35.119 -15.150 1.00 105.53 180 ARG A CA 1
ATOM 1466 C C . ARG A 1 184 ? 1.335 33.794 -15.047 1.00 98.78 180 ARG A C 1
ATOM 1467 O O . ARG A 1 184 ? 0.370 33.672 -14.295 1.00 99.46 180 ARG A O 1
ATOM 1475 N N . LEU A 1 185 ? 1.797 32.811 -15.814 1.00 72.06 181 LEU A N 1
ATOM 1476 C CA . LEU A 1 185 ? 1.142 31.505 -15.973 1.00 66.47 181 LEU A CA 1
ATOM 1477 C C . LEU A 1 185 ? 2.027 30.362 -15.405 1.00 62.36 181 LEU A C 1
ATOM 1478 O O . LEU A 1 185 ? 3.185 30.238 -15.765 1.00 62.48 181 LEU A O 1
ATOM 1483 N N . VAL A 1 186 ? 1.491 29.567 -14.478 1.00 57.38 182 VAL A N 1
ATOM 1484 C CA . VAL A 1 186 ? 2.265 28.537 -13.778 1.00 54.13 182 VAL A CA 1
ATOM 1485 C C . VAL A 1 186 ? 1.549 27.188 -13.733 1.00 51.78 182 VAL A C 1
ATOM 1486 O O . VAL A 1 186 ? 0.388 27.110 -13.337 1.00 50.85 182 VAL A O 1
ATOM 1490 N N . VAL A 1 187 ? 2.265 26.146 -14.152 1.00 50.33 183 VAL A N 1
ATOM 1491 C CA . VAL A 1 187 ? 1.803 24.769 -14.066 1.00 48.38 183 VAL A CA 1
ATOM 1492 C C . VAL A 1 187 ? 2.516 24.120 -12.869 1.00 47.95 183 VAL A C 1
ATOM 1493 O O . VAL A 1 187 ? 3.748 24.183 -12.739 1.00 47.36 183 VAL A O 1
ATOM 1497 N N . VAL A 1 188 ? 1.728 23.488 -12.018 1.00 46.79 184 VAL A N 1
ATOM 1498 C CA . VAL A 1 188 ? 2.230 22.881 -10.832 1.00 47.67 184 VAL A CA 1
ATOM 1499 C C . VAL A 1 188 ? 2.016 21.384 -10.985 1.00 49.45 184 VAL A C 1
ATOM 1500 O O . VAL A 1 188 ? 0.868 20.885 -11.064 1.00 49.02 184 VAL A O 1
ATOM 1504 N N . ASP A 1 189 ? 3.130 20.660 -11.060 1.00 51.48 185 ASP A N 1
ATOM 1505 C CA . ASP A 1 189 ? 3.095 19.209 -11.232 1.00 53.93 185 ASP A CA 1
ATOM 1506 C C . ASP A 1 189 ? 3.770 18.495 -10.049 1.00 55.28 185 ASP A C 1
ATOM 1507 O O . ASP A 1 189 ? 4.996 18.384 -9.964 1.00 56.73 185 ASP A O 1
ATOM 1512 N N . CYS A 1 190 ? 2.955 18.060 -9.095 1.00 56.54 186 CYS A N 1
ATOM 1513 C CA . CYS A 1 190 ? 3.485 17.498 -7.860 1.00 59.03 186 CYS A CA 1
ATOM 1514 C C . CYS A 1 190 ? 2.565 16.450 -7.252 1.00 60.89 186 CYS A C 1
ATOM 1515 O O . CYS A 1 190 ? 1.404 16.320 -7.640 1.00 60.65 186 CYS A O 1
ATOM 1518 N N . GLU A 1 191 ? 3.097 15.704 -6.288 1.00 63.77 187 GLU A N 1
ATOM 1519 C CA . GLU A 1 191 ? 2.319 14.699 -5.581 1.00 66.71 187 GLU A CA 1
ATOM 1520 C C . GLU A 1 191 ? 1.144 15.364 -4.867 1.00 65.81 187 GLU A C 1
ATOM 1521 O O . GLU A 1 191 ? 1.254 16.494 -4.392 1.00 64.54 187 GLU A O 1
ATOM 1527 N N . SER A 1 192 ? 0.019 14.660 -4.809 1.00 66.27 188 SER A N 1
ATOM 1528 C CA . SER A 1 192 ? -1.222 15.206 -4.260 1.00 66.70 188 SER A CA 1
ATOM 1529 C C . SER A 1 192 ? -1.128 15.576 -2.783 1.00 68.08 188 SER A C 1
ATOM 1530 O O . SER A 1 192 ? -1.641 16.612 -2.358 1.00 67.33 188 SER A O 1
ATOM 1533 N N . GLU A 1 193 ? -0.488 14.711 -2.003 1.00 70.65 189 GLU A N 1
ATOM 1534 C CA . GLU A 1 193 ? -0.348 14.915 -0.567 1.00 73.54 189 GLU A CA 1
ATOM 1535 C C . GLU A 1 193 ? 0.416 16.202 -0.296 1.00 72.03 189 GLU A C 1
ATOM 1536 O O . GLU A 1 193 ? 0.373 16.752 0.807 1.00 73.28 189 GLU A O 1
ATOM 1542 N N . ARG A 1 194 ? 1.108 16.668 -1.327 1.00 69.60 190 ARG A N 1
ATOM 1543 C CA . ARG A 1 194 ? 2.047 17.773 -1.226 1.00 69.09 190 ARG A CA 1
ATOM 1544 C C . ARG A 1 194 ? 1.562 19.012 -1.974 1.00 66.00 190 ARG A C 1
ATOM 1545 O O . ARG A 1 194 ? 2.206 20.057 -1.928 1.00 65.74 190 ARG A O 1
ATOM 1553 N N . LEU A 1 195 ? 0.433 18.896 -2.663 1.00 63.50 191 LEU A N 1
ATOM 1554 C CA . LEU A 1 195 ? -0.081 20.003 -3.475 1.00 61.03 191 LEU A CA 1
ATOM 1555 C C . LEU A 1 195 ? -0.387 21.255 -2.697 1.00 60.02 191 LEU A C 1
ATOM 1556 O O . LEU A 1 195 ? -0.039 22.354 -3.109 1.00 58.69 191 LEU A O 1
ATOM 1561 N N . ASN A 1 196 ? -1.045 21.064 -1.565 1.00 60.66 192 ASN A N 1
ATOM 1562 C CA . ASN A 1 196 ? -1.434 22.192 -0.742 1.00 61.11 192 ASN A CA 1
ATOM 1563 C C . ASN A 1 196 ? -0.248 23.014 -0.264 1.00 61.06 192 ASN A C 1
ATOM 1564 O O . ASN A 1 196 ? -0.299 24.242 -0.272 1.00 60.66 192 ASN A O 1
ATOM 1569 N N . ALA A 1 197 ? 0.813 22.345 0.170 1.00 61.42 193 ALA A N 1
ATOM 1570 C CA . ALA A 1 197 ? 1.969 23.026 0.729 1.00 62.04 193 ALA A CA 1
ATOM 1571 C C . ALA A 1 197 ? 2.725 23.817 -0.331 1.00 60.45 193 ALA A C 1
ATOM 1572 O O . ALA A 1 197 ? 3.117 24.952 -0.100 1.00 60.76 193 ALA A O 1
ATOM 1574 N N . ILE A 1 198 ? 2.922 23.219 -1.503 1.00 59.16 194 ILE A N 1
ATOM 1575 C CA . ILE A 1 198 ? 3.635 23.905 -2.576 1.00 58.47 194 ILE A CA 1
ATOM 1576 C C . ILE A 1 198 ? 2.842 25.104 -3.086 1.00 58.06 194 ILE A C 1
ATOM 1577 O O . ILE A 1 198 ? 3.398 26.178 -3.313 1.00 58.60 194 ILE A O 1
ATOM 1582 N N . LEU A 1 199 ? 1.535 24.925 -3.243 1.00 57.82 195 LEU A N 1
ATOM 1583 C CA . LEU A 1 199 ? 0.670 26.015 -3.694 1.00 57.23 195 LEU A CA 1
ATOM 1584 C C . LEU A 1 199 ? 0.765 27.181 -2.717 1.00 57.65 195 LEU A C 1
ATOM 1585 O O . LEU A 1 199 ? 0.931 28.336 -3.117 1.00 57.42 195 LEU A O 1
ATOM 1590 N N . GLY A 1 200 ? 0.675 26.862 -1.429 1.00 57.88 196 GLY A N 1
ATOM 1591 C CA . GLY A 1 200 ? 0.773 27.859 -0.381 1.00 58.59 196 GLY A CA 1
ATOM 1592 C C . GLY A 1 200 ? 2.096 28.594 -0.439 1.00 59.54 196 GLY A C 1
ATOM 1593 O O . GLY A 1 200 ? 2.151 29.810 -0.254 1.00 59.84 196 GLY A O 1
ATOM 1594 N N . GLN A 1 201 ? 3.163 27.849 -0.703 1.00 59.81 197 GLN A N 1
ATOM 1595 C CA . GLN A 1 201 ? 4.503 28.421 -0.771 1.00 61.39 197 GLN A CA 1
ATOM 1596 C C . GLN A 1 201 ? 4.677 29.388 -1.945 1.00 60.00 197 GLN A C 1
ATOM 1597 O O . GLN A 1 201 ? 5.234 30.472 -1.782 1.00 61.40 197 GLN A O 1
ATOM 1603 N N . ILE A 1 202 ? 4.198 28.996 -3.122 1.00 57.71 198 ILE A N 1
ATOM 1604 C CA . ILE A 1 202 ? 4.431 29.781 -4.332 1.00 57.14 198 ILE A CA 1
ATOM 1605 C C . ILE A 1 202 ? 3.478 30.969 -4.489 1.00 56.22 198 ILE A C 1
ATOM 1606 O O . ILE A 1 202 ? 3.751 31.894 -5.255 1.00 56.34 198 ILE A O 1
ATOM 1611 N N . VAL A 1 203 ? 2.369 30.940 -3.756 1.00 55.48 199 VAL A N 1
ATOM 1612 C CA . VAL A 1 203 ? 1.459 32.046 -3.713 1.00 55.37 199 VAL A CA 1
ATOM 1613 C C . VAL A 1 203 ? 2.017 33.116 -2.765 1.00 57.77 199 VAL A C 1
ATOM 1614 O O . VAL A 1 203 ? 1.791 34.315 -2.968 1.00 58.13 199 VAL A O 1
ATOM 1618 N N . LYS A 1 204 ? 2.773 32.685 -1.760 1.00 59.20 200 LYS A N 1
ATOM 1619 C CA . LYS A 1 204 ? 3.429 33.627 -0.883 1.00 62.89 200 LYS A CA 1
ATOM 1620 C C . LYS A 1 204 ? 4.471 34.397 -1.649 1.00 65.03 200 LYS A C 1
ATOM 1621 O O . LYS A 1 204 ? 4.691 35.576 -1.370 1.00 67.29 200 LYS A O 1
ATOM 1627 N N . LEU A 1 205 ? 5.109 33.731 -2.609 1.00 65.19 201 LEU A N 1
ATOM 1628 C CA . LEU A 1 205 ? 6.196 34.343 -3.369 1.00 67.48 201 LEU A CA 1
ATOM 1629 C C . LEU A 1 205 ? 5.728 35.273 -4.495 1.00 67.94 201 LEU A C 1
ATOM 1630 O O . LEU A 1 205 ? 6.553 35.807 -5.246 1.00 69.46 201 LEU A O 1
ATOM 1635 N N . GLU A 1 206 ? 4.410 35.471 -4.597 1.00 67.25 202 GLU A N 1
ATOM 1636 C CA . GLU A 1 206 ? 3.818 36.322 -5.622 1.00 68.31 202 GLU A CA 1
ATOM 1637 C C . GLU A 1 206 ? 4.227 37.782 -5.484 1.00 71.99 202 GLU A C 1
ATOM 1638 O O . GLU A 1 206 ? 4.425 38.304 -4.378 1.00 73.71 202 GLU A O 1
ATOM 1644 N N . LYS A 1 207 ? 4.346 38.453 -6.615 1.00 74.16 203 LYS A N 1
ATOM 1645 C CA . LYS A 1 207 ? 4.605 39.879 -6.595 1.00 78.17 203 LYS A CA 1
ATOM 1646 C C . LYS A 1 207 ? 3.305 40.638 -6.855 1.00 78.45 203 LYS A C 1
ATOM 1647 O O . LYS A 1 207 ? 2.411 40.134 -7.560 1.00 77.13 203 LYS A O 1
ATOM 1653 N N . ASN A 1 208 ? 3.209 41.834 -6.267 1.00 80.99 204 ASN A N 1
ATOM 1654 C CA . ASN A 1 208 ? 2.085 42.761 -6.456 1.00 81.91 204 ASN A CA 1
ATOM 1655 C C . ASN A 1 208 ? 1.963 43.242 -7.895 1.00 83.33 204 ASN A C 1
ATOM 1656 O O . ASN A 1 208 ? 2.980 43.440 -8.568 1.00 85.33 204 ASN A O 1
ATOM 1661 N N . GLY A 1 209 ? 0.729 43.447 -8.360 1.00 82.67 205 GLY A N 1
ATOM 1662 C CA . GLY A 1 209 ? 0.493 44.044 -9.681 1.00 84.64 205 GLY A CA 1
ATOM 1663 C C . GLY A 1 209 ? 0.810 43.159 -10.877 1.00 83.49 205 GLY A C 1
ATOM 1664 O O . GLY A 1 209 ? 0.910 43.630 -12.021 1.00 86.05 205 GLY A O 1
ATOM 1665 N N . ILE A 1 210 ? 0.992 41.873 -10.610 1.00 79.84 206 ILE A N 1
ATOM 1666 C CA . ILE A 1 210 ? 1.019 40.875 -11.658 1.00 77.63 206 ILE A CA 1
ATOM 1667 C C . ILE A 1 210 ? -0.161 39.927 -11.446 1.00 74.13 206 ILE A C 1
ATOM 1668 O O . ILE A 1 210 ? -0.535 39.629 -10.302 1.00 72.36 206 ILE A O 1
ATOM 1673 N N . GLY A 1 211 ? -0.777 39.502 -12.551 1.00 73.09 207 GLY A N 1
ATOM 1674 C CA . GLY A 1 211 ? -1.879 38.550 -12.494 1.00 68.98 207 GLY A CA 1
ATOM 1675 C C . GLY A 1 211 ? -1.353 37.131 -12.525 1.00 65.45 207 GLY A C 1
ATOM 1676 O O . GLY A 1 211 ? -0.632 36.760 -13.434 1.00 65.31 207 GLY A O 1
ATOM 1677 N N . TYR A 1 212 ? -1.726 36.331 -11.530 1.00 62.09 208 TYR A N 1
ATOM 1678 C CA . TYR A 1 212 ? -1.245 34.967 -11.465 1.00 58.89 208 TYR A CA 1
ATOM 1679 C C . TYR A 1 212 ? -2.293 33.923 -11.901 1.00 57.08 208 TYR A C 1
ATOM 1680 O O . TYR A 1 212 ? -3.500 34.050 -11.595 1.00 56.64 208 TYR A O 1
ATOM 1689 N N . HIS A 1 213 ? -1.823 32.916 -12.637 1.00 55.00 209 HIS A N 1
ATOM 1690 C CA . HIS A 1 213 ? -2.676 31.836 -13.101 1.00 53.92 209 HIS A CA 1
ATOM 1691 C C . HIS A 1 213 ? -2.028 30.488 -12.883 1.00 52.37 209 HIS A C 1
ATOM 1692 O O . HIS A 1 213 ? -0.840 30.296 -13.219 1.00 52.67 209 HIS A O 1
ATOM 1699 N N . TYR A 1 214 ? -2.798 29.555 -12.324 1.00 50.00 210 TYR A N 1
ATOM 1700 C CA . TYR A 1 214 ? -2.258 28.245 -12.005 1.00 48.72 210 TYR A CA 1
ATOM 1701 C C . TYR A 1 214 ? -3.028 27.147 -12.645 1.00 49.06 210 TYR A C 1
ATOM 1702 O O . TYR A 1 214 ? -4.250 27.140 -12.607 1.00 50.09 210 TYR A O 1
ATOM 1711 N N . ILE A 1 215 ? -2.314 26.209 -13.241 1.00 49.03 211 ILE A N 1
ATOM 1712 C CA . ILE A 1 215 ? -2.945 24.997 -13.710 1.00 49.23 211 ILE A CA 1
ATOM 1713 C C . ILE A 1 215 ? -2.329 23.807 -12.976 1.00 49.24 211 ILE A C 1
ATOM 1714 O O . ILE A 1 215 ? -1.096 23.612 -13.004 1.00 48.87 211 ILE A O 1
ATOM 1719 N N . LEU A 1 216 ? -3.173 23.007 -12.335 1.00 49.88 212 LEU A N 1
ATOM 1720 C CA . LEU A 1 216 ? -2.708 21.828 -11.615 1.00 51.13 212 LEU A CA 1
ATOM 1721 C C . LEU A 1 216 ? -2.567 20.633 -12.555 1.00 53.14 212 LEU A C 1
ATOM 1722 O O . LEU A 1 216 ? -3.550 20.155 -13.123 1.00 54.26 212 LEU A O 1
ATOM 1727 N N . ALA A 1 217 ? -1.334 20.162 -12.717 1.00 55.01 213 ALA A N 1
ATOM 1728 C CA . ALA A 1 217 ? -1.031 19.087 -13.656 1.00 57.31 213 ALA A CA 1
ATOM 1729 C C . ALA A 1 217 ? -1.302 17.698 -13.088 1.00 59.28 213 ALA A C 1
ATOM 1730 O O . ALA A 1 217 ? -0.992 16.690 -13.721 1.00 61.98 213 ALA A O 1
ATOM 1732 N N . ASN A 1 218 ? -1.878 17.642 -11.895 1.00 60.62 214 ASN A N 1
ATOM 1733 C CA . ASN A 1 218 ? -2.221 16.363 -11.293 1.00 63.24 214 ASN A CA 1
ATOM 1734 C C . ASN A 1 218 ? -3.629 16.390 -10.727 1.00 64.44 214 ASN A C 1
ATOM 1735 O O . ASN A 1 218 ? -4.103 17.432 -10.274 1.00 64.24 214 ASN A O 1
ATOM 1740 N N . LEU A 1 219 ? -4.307 15.250 -10.754 1.00 66.49 215 LEU A N 1
ATOM 1741 C CA . LEU A 1 219 ? -5.567 15.156 -10.049 1.00 68.31 215 LEU A CA 1
ATOM 1742 C C . LEU A 1 219 ? -5.194 15.537 -8.622 1.00 69.43 215 LEU A C 1
ATOM 1743 O O . LEU A 1 219 ? -4.016 15.509 -8.268 1.00 68.81 215 LEU A O 1
ATOM 1748 N N . GLY A 1 220 ? -6.173 15.922 -7.811 1.00 70.47 216 GLY A N 1
ATOM 1749 C CA . GLY A 1 220 ? -5.892 16.345 -6.449 1.00 71.71 216 GLY A CA 1
ATOM 1750 C C . GLY A 1 220 ? -6.386 17.751 -6.165 1.00 71.44 216 GLY A C 1
ATOM 1751 O O . GLY A 1 220 ? -6.210 18.281 -5.067 1.00 71.72 216 GLY A O 1
ATOM 1752 N N . PHE A 1 221 ? -7.010 18.350 -7.172 1.00 71.26 217 PHE A N 1
ATOM 1753 C CA . PHE A 1 221 ? -7.574 19.690 -7.081 1.00 71.14 217 PHE A CA 1
ATOM 1754 C C . PHE A 1 221 ? -8.542 19.820 -5.905 1.00 72.70 217 PHE A C 1
ATOM 1755 O O . PHE A 1 221 ? -8.372 20.677 -5.036 1.00 71.81 217 PHE A O 1
ATOM 1763 N N . MET A 1 222 ? -9.573 18.982 -5.901 1.00 74.75 218 MET A N 1
ATOM 1764 C CA . MET A 1 222 ? -10.682 19.070 -4.946 1.00 76.46 218 MET A CA 1
ATOM 1765 C C . MET A 1 222 ? -10.358 18.575 -3.541 1.00 77.24 218 MET A C 1
ATOM 1766 O O . MET A 1 222 ? -11.180 18.672 -2.629 1.00 79.35 218 MET A O 1
ATOM 1771 N N . ASP A 1 223 ? -9.176 18.002 -3.391 1.00 75.92 219 ASP A N 1
ATOM 1772 C CA . ASP A 1 223 ? -8.735 17.467 -2.112 1.00 77.08 219 ASP A CA 1
ATOM 1773 C C . ASP A 1 223 ? -7.821 18.458 -1.395 1.00 76.01 219 ASP A C 1
ATOM 1774 O O . ASP A 1 223 ? -7.108 18.112 -0.452 1.00 77.16 219 ASP A O 1
ATOM 1779 N N . ILE A 1 224 ? -7.824 19.690 -1.887 1.00 74.46 220 ILE A N 1
ATOM 1780 C CA . ILE A 1 224 ? -7.009 20.768 -1.319 1.00 73.90 220 ILE A CA 1
ATOM 1781 C C . ILE A 1 224 ? -7.792 21.807 -0.506 1.00 74.56 220 ILE A C 1
ATOM 1782 O O . ILE A 1 224 ? -9.016 21.738 -0.409 1.00 75.32 220 ILE A O 1
ATOM 1787 N N . ASP A 1 225 ? -7.075 22.774 0.073 1.00 74.18 221 ASP A N 1
ATOM 1788 C CA . ASP A 1 225 ? -7.681 23.770 0.943 1.00 74.77 221 ASP A CA 1
ATOM 1789 C C . ASP A 1 225 ? -8.351 24.746 0.014 1.00 72.67 221 ASP A C 1
ATOM 1790 O O . ASP A 1 225 ? -7.790 25.795 -0.295 1.00 71.90 221 ASP A O 1
ATOM 1795 N N . LEU A 1 226 ? -9.531 24.381 -0.461 1.00 72.15 222 LEU A N 1
ATOM 1796 C CA . LEU A 1 226 ? -10.267 25.204 -1.404 1.00 70.21 222 LEU A CA 1
ATOM 1797 C C . LEU A 1 226 ? -10.687 26.566 -0.857 1.00 69.57 222 LEU A C 1
ATOM 1798 O O . LEU A 1 226 ? -10.493 27.585 -1.514 1.00 68.60 222 LEU A O 1
ATOM 1803 N N . ASN A 1 227 ? -11.221 26.585 0.365 1.00 69.74 223 ASN A N 1
ATOM 1804 C CA . ASN A 1 227 ? -11.762 27.833 0.916 1.00 69.75 223 ASN A CA 1
ATOM 1805 C C . ASN A 1 227 ? -10.733 28.896 1.053 1.00 67.04 223 ASN A C 1
ATOM 1806 O O . ASN A 1 227 ? -10.993 30.065 0.769 1.00 66.57 223 ASN A O 1
ATOM 1811 N N . LYS A 1 228 ? -9.546 28.499 1.474 1.00 65.22 224 LYS A N 1
ATOM 1812 C CA . LYS A 1 228 ? -8.495 29.469 1.582 1.00 62.51 224 LYS A CA 1
ATOM 1813 C C . LYS A 1 228 ? -8.125 30.048 0.217 1.00 59.91 224 LYS A C 1
ATOM 1814 O O . LYS A 1 228 ? -8.049 31.266 0.065 1.00 59.34 224 LYS A O 1
ATOM 1820 N N . PHE A 1 229 ? -7.926 29.182 -0.775 1.00 57.67 225 PHE A N 1
ATOM 1821 C CA . PHE A 1 229 ? -7.537 29.639 -2.117 1.00 55.63 225 PHE A CA 1
ATOM 1822 C C . PHE A 1 229 ? -8.579 30.403 -2.937 1.00 54.84 225 PHE A C 1
ATOM 1823 O O . PHE A 1 229 ? -8.262 31.421 -3.551 1.00 54.16 225 PHE A O 1
ATOM 1831 N N . LYS A 1 230 ? -9.822 29.934 -2.937 1.00 55.10 226 LYS A N 1
ATOM 1832 C CA . LYS A 1 230 ? -10.873 30.689 -3.606 1.00 55.39 226 LYS A CA 1
ATOM 1833 C C . LYS A 1 230 ? -11.093 32.008 -2.904 1.00 55.17 226 LYS A C 1
ATOM 1834 O O . LYS A 1 230 ? -11.147 33.027 -3.576 1.00 54.91 226 LYS A O 1
ATOM 1840 N N . GLU A 1 231 ? -11.219 32.000 -1.583 1.00 54.91 227 GLU A N 1
ATOM 1841 C CA . GLU A 1 231 ? -11.484 33.236 -0.853 1.00 56.89 227 GLU A CA 1
ATOM 1842 C C . GLU A 1 231 ? -10.356 34.252 -1.008 1.00 56.53 227 GLU A C 1
ATOM 1843 O O . GLU A 1 231 ? -10.540 35.437 -0.732 1.00 57.92 227 GLU A O 1
ATOM 1849 N N . SER A 1 232 ? -9.193 33.787 -1.456 1.00 55.08 228 SER A N 1
ATOM 1850 C CA . SER A 1 232 ? -8.058 34.677 -1.681 1.00 54.70 228 SER A CA 1
ATOM 1851 C C . SER A 1 232 ? -8.081 35.241 -3.101 1.00 53.87 228 SER A C 1
ATOM 1852 O O . SER A 1 232 ? -7.232 36.053 -3.471 1.00 53.29 228 SER A O 1
ATOM 1855 N N . GLY A 1 233 ? -9.060 34.803 -3.888 1.00 53.52 229 GLY A N 1
ATOM 1856 C CA . GLY A 1 233 ? -9.236 35.281 -5.248 1.00 53.43 229 GLY A CA 1
ATOM 1857 C C . GLY A 1 233 ? -8.276 34.655 -6.241 1.00 52.91 229 GLY A C 1
ATOM 1858 O O . GLY A 1 233 ? -7.967 35.248 -7.275 1.00 53.68 229 GLY A O 1
ATOM 1859 N N . ALA A 1 234 ? -7.806 33.453 -5.927 1.00 51.34 230 ALA A N 1
ATOM 1860 C CA . ALA A 1 234 ? -6.828 32.769 -6.763 1.00 50.67 230 ALA A CA 1
ATOM 1861 C C . ALA A 1 234 ? -7.430 32.231 -8.059 1.00 50.09 230 ALA A C 1
ATOM 1862 O O . ALA A 1 234 ? -8.582 31.798 -8.091 1.00 49.43 230 ALA A O 1
ATOM 1864 N N . ASN A 1 235 ? -6.635 32.263 -9.124 1.00 49.44 231 ASN A N 1
ATOM 1865 C CA . ASN A 1 235 ? -7.021 31.671 -10.396 1.00 49.22 231 ASN A CA 1
ATOM 1866 C C . ASN A 1 235 ? -6.376 30.298 -10.521 1.00 46.90 231 ASN A C 1
ATOM 1867 O O . ASN A 1 235 ? -5.161 30.188 -10.672 1.00 45.60 231 ASN A O 1
ATOM 1872 N N . VAL A 1 236 ? -7.189 29.250 -10.445 1.00 46.25 232 VAL A N 1
ATOM 1873 C CA . VAL A 1 236 ? -6.667 27.891 -10.451 1.00 43.98 232 VAL A CA 1
ATOM 1874 C C . VAL A 1 236 ? -7.543 26.939 -11.261 1.00 44.67 232 VAL A C 1
ATOM 1875 O O . VAL A 1 236 ? -8.760 26.893 -11.079 1.00 44.96 232 VAL A O 1
ATOM 1879 N N . THR A 1 237 ? -6.914 26.176 -12.151 1.00 44.06 233 THR A N 1
ATOM 1880 C CA . THR A 1 237 ? -7.628 25.202 -12.969 1.00 44.20 233 THR A CA 1
ATOM 1881 C C . THR A 1 237 ? -7.006 23.814 -12.827 1.00 44.38 233 THR A C 1
ATOM 1882 O O . THR A 1 237 ? -5.790 23.653 -12.931 1.00 43.97 233 THR A O 1
ATOM 1886 N N . GLY A 1 238 ? -7.849 22.813 -12.581 1.00 45.06 234 GLY A N 1
ATOM 1887 C CA . GLY A 1 238 ? -7.387 21.449 -12.402 1.00 45.35 234 GLY A CA 1
ATOM 1888 C C . GLY A 1 238 ? -8.382 20.436 -12.933 1.00 47.84 234 GLY A C 1
ATOM 1889 O O . GLY A 1 238 ? -9.425 20.802 -13.475 1.00 48.93 234 GLY A O 1
ATOM 1890 N N . PHE A 1 239 ? -8.057 19.156 -12.775 1.00 55.24 235 PHE A N 1
ATOM 1891 C CA . PHE A 1 239 ? -8.926 18.089 -13.250 1.00 55.78 235 PHE A CA 1
ATOM 1892 C C . PHE A 1 239 ? -9.653 17.397 -12.102 1.00 55.95 235 PHE A C 1
ATOM 1893 O O . PHE A 1 239 ? -9.147 17.322 -10.983 1.00 56.11 235 PHE A O 1
ATOM 1901 N N . GLN A 1 240 ? -10.853 16.904 -12.395 1.00 57.21 236 GLN A N 1
ATOM 1902 C CA . GLN A 1 240 ? -11.670 16.203 -11.415 1.00 58.02 236 GLN A CA 1
ATOM 1903 C C . GLN A 1 240 ? -12.157 14.895 -12.023 1.00 57.58 236 GLN A C 1
ATOM 1904 O O . GLN A 1 240 ? -12.757 14.891 -13.100 1.00 58.85 236 GLN A O 1
ATOM 1910 N N . LEU A 1 241 ? -11.894 13.782 -11.346 1.00 56.97 237 LEU A N 1
ATOM 1911 C CA . LEU A 1 241 ? -12.232 12.486 -11.912 1.00 57.34 237 LEU A CA 1
ATOM 1912 C C . LEU A 1 241 ? -13.631 12.052 -11.548 1.00 57.92 237 LEU A C 1
ATOM 1913 O O . LEU A 1 241 ? -14.282 11.320 -12.289 1.00 58.09 237 LEU A O 1
ATOM 1918 N N . VAL A 1 242 ? -14.080 12.506 -10.387 1.00 58.30 238 VAL A N 1
ATOM 1919 C CA . VAL A 1 242 ? -15.320 12.044 -9.844 1.00 59.48 238 VAL A CA 1
ATOM 1920 C C . VAL A 1 242 ? -16.369 13.130 -9.809 1.00 62.55 238 VAL A C 1
ATOM 1921 O O . VAL A 1 242 ? -16.175 14.156 -9.140 1.00 62.80 238 VAL A O 1
ATOM 1925 N N . ASN A 1 243 ? -17.487 12.891 -10.493 1.00 64.83 239 ASN A N 1
ATOM 1926 C CA . ASN A 1 243 ? -18.677 13.667 -10.182 1.00 68.96 239 ASN A CA 1
ATOM 1927 C C . ASN A 1 243 ? -19.435 13.085 -9.004 1.00 68.01 239 ASN A C 1
ATOM 1928 O O . ASN A 1 243 ? -20.103 12.066 -9.141 1.00 67.43 239 ASN A O 1
ATOM 1933 N N . TYR A 1 244 ? -19.345 13.758 -7.861 1.00 68.08 240 TYR A N 1
ATOM 1934 C CA . TYR A 1 244 ? -19.991 13.288 -6.637 1.00 69.10 240 TYR A CA 1
ATOM 1935 C C . TYR A 1 244 ? -21.522 13.460 -6.578 1.00 71.67 240 TYR A C 1
ATOM 1936 O O . TYR A 1 244 ? -22.184 12.972 -5.645 1.00 72.13 240 TYR A O 1
ATOM 1945 N N . THR A 1 245 ? -22.082 14.149 -7.571 1.00 73.15 241 THR A N 1
ATOM 1946 C CA . THR A 1 245 ? -23.525 14.294 -7.639 1.00 74.89 241 THR A CA 1
ATOM 1947 C C . THR A 1 245 ? -24.117 13.609 -8.857 1.00 74.72 241 THR A C 1
ATOM 1948 O O . THR A 1 245 ? -25.329 13.666 -9.038 1.00 76.82 241 THR A O 1
ATOM 1952 N N . ASP A 1 246 ? -23.306 12.955 -9.682 1.00 72.58 242 ASP A N 1
ATOM 1953 C CA . ASP A 1 246 ? -23.892 12.181 -10.767 1.00 73.42 242 ASP A CA 1
ATOM 1954 C C . ASP A 1 246 ? -24.625 10.970 -10.154 1.00 73.92 242 ASP A C 1
ATOM 1955 O O . ASP A 1 246 ? -24.452 10.674 -8.960 1.00 73.59 242 ASP A O 1
ATOM 1960 N N . THR A 1 247 ? -25.420 10.276 -10.971 1.00 74.44 243 THR A N 1
ATOM 1961 C CA . THR A 1 247 ? -26.328 9.234 -10.505 1.00 74.47 243 THR A CA 1
ATOM 1962 C C . THR A 1 247 ? -25.621 8.076 -9.782 1.00 72.59 243 THR A C 1
ATOM 1963 O O . THR A 1 247 ? -25.941 7.761 -8.624 1.00 72.61 243 THR A O 1
ATOM 1967 N N . ILE A 1 248 ? -24.664 7.458 -10.458 1.00 70.57 244 ILE A N 1
ATOM 1968 C CA . ILE A 1 248 ? -23.975 6.290 -9.899 1.00 68.88 244 ILE A CA 1
ATOM 1969 C C . ILE A 1 248 ? -23.058 6.605 -8.681 1.00 66.77 244 ILE A C 1
ATOM 1970 O O . ILE A 1 248 ? -23.116 5.900 -7.684 1.00 66.52 244 ILE A O 1
ATOM 1975 N N . PRO A 1 249 ? -22.257 7.688 -8.741 1.00 65.52 245 PRO A N 1
ATOM 1976 C CA . PRO A 1 249 ? -21.472 8.083 -7.556 1.00 63.93 245 PRO A CA 1
ATOM 1977 C C . PRO A 1 249 ? -22.287 8.553 -6.345 1.00 64.32 245 PRO A C 1
ATOM 1978 O O . PRO A 1 249 ? -21.831 8.413 -5.212 1.00 63.87 245 PRO A O 1
ATOM 1982 N N . ALA A 1 250 ? -23.468 9.107 -6.581 1.00 65.43 246 ALA A N 1
ATOM 1983 C CA . ALA A 1 250 ? -24.308 9.627 -5.496 1.00 66.35 246 ALA A CA 1
ATOM 1984 C C . ALA A 1 250 ? -24.891 8.477 -4.678 1.00 66.50 246 ALA A C 1
ATOM 1985 O O . ALA A 1 250 ? -24.817 8.473 -3.451 1.00 66.60 246 ALA A O 1
ATOM 1987 N N . ARG A 1 251 ? -25.433 7.501 -5.396 1.00 66.81 247 ARG A N 1
ATOM 1988 C CA . ARG A 1 251 ? -25.828 6.186 -4.898 1.00 67.27 247 ARG A CA 1
ATOM 1989 C C . ARG A 1 251 ? -24.708 5.536 -4.043 1.00 65.81 247 ARG A C 1
ATOM 1990 O O . ARG A 1 251 ? -24.940 5.131 -2.905 1.00 66.27 247 ARG A O 1
ATOM 1998 N N . ILE A 1 252 ? -23.496 5.430 -4.597 1.00 63.90 248 ILE A N 1
ATOM 1999 C CA . ILE A 1 252 ? -22.370 4.827 -3.876 1.00 62.08 248 ILE A CA 1
ATOM 2000 C C . ILE A 1 252 ? -22.028 5.570 -2.583 1.00 62.59 248 ILE A C 1
ATOM 2001 O O . ILE A 1 252 ? -21.834 4.945 -1.542 1.00 62.34 248 ILE A O 1
ATOM 2006 N N . MET A 1 253 ? -21.932 6.893 -2.653 1.00 63.13 249 MET A N 1
ATOM 2007 C CA . MET A 1 253 ? -21.626 7.679 -1.464 1.00 64.18 249 MET A CA 1
ATOM 2008 C C . MET A 1 253 ? -22.723 7.476 -0.428 1.00 66.56 249 MET A C 1
ATOM 2009 O O . MET A 1 253 ? -22.496 7.616 0.774 1.00 66.83 249 MET A O 1
ATOM 2014 N N . GLN A 1 254 ? -23.914 7.138 -0.910 1.00 68.71 250 GLN A N 1
ATOM 2015 C CA . GLN A 1 254 ? -25.060 6.890 -0.046 1.00 71.98 250 GLN A CA 1
ATOM 2016 C C . GLN A 1 254 ? -24.800 5.711 0.884 1.00 71.98 250 GLN A C 1
ATOM 2017 O O . GLN A 1 254 ? -24.867 5.844 2.106 1.00 72.47 250 GLN A O 1
ATOM 2023 N N . GLN A 1 255 ? -24.501 4.558 0.296 1.00 71.53 251 GLN A N 1
ATOM 2024 C CA . GLN A 1 255 ? -24.259 3.340 1.063 1.00 71.98 251 GLN A CA 1
ATOM 2025 C C . GLN A 1 255 ? -23.035 3.444 1.942 1.00 71.44 251 GLN A C 1
ATOM 2026 O O . GLN A 1 255 ? -23.036 2.998 3.089 1.00 72.17 251 GLN A O 1
ATOM 2032 N N . TRP A 1 256 ? -21.989 4.043 1.393 1.00 70.54 252 TRP A N 1
ATOM 2033 C CA . TRP A 1 256 ? -20.771 4.271 2.141 1.00 71.06 252 TRP A CA 1
ATOM 2034 C C . TRP A 1 256 ? -21.077 5.122 3.366 1.00 73.90 252 TRP A C 1
ATOM 2035 O O . TRP A 1 256 ? -20.557 4.874 4.454 1.00 74.44 252 TRP A O 1
ATOM 2046 N N . ARG A 1 257 ? -21.929 6.125 3.180 1.00 76.33 253 ARG A N 1
ATOM 2047 C CA . ARG A 1 257 ? -22.318 7.016 4.265 1.00 80.41 253 ARG A CA 1
ATOM 2048 C C . ARG A 1 257 ? -23.011 6.248 5.385 1.00 82.87 253 ARG A C 1
ATOM 2049 O O . ARG A 1 257 ? -22.716 6.448 6.563 1.00 84.32 253 ARG A O 1
ATOM 2057 N N . THR A 1 258 ? -23.934 5.370 5.009 1.00 84.47 254 THR A N 1
ATOM 2058 C CA . THR A 1 258 ? -24.672 4.571 5.979 1.00 87.43 254 THR A CA 1
ATOM 2059 C C . THR A 1 258 ? -23.762 3.551 6.657 1.00 87.61 254 THR A C 1
ATOM 2060 O O . THR A 1 258 ? -23.944 3.225 7.830 1.00 89.46 254 THR A O 1
ATOM 2064 N N . SER A 1 259 ? -22.781 3.056 5.911 1.00 86.87 255 SER A N 1
ATOM 2065 C CA . SER A 1 259 ? -21.862 2.042 6.420 1.00 87.85 255 SER A CA 1
ATOM 2066 C C . SER A 1 259 ? -20.978 2.546 7.549 1.00 89.46 255 SER A C 1
ATOM 2067 O O . SER A 1 259 ? -20.658 1.804 8.477 1.00 90.44 255 SER A O 1
ATOM 2070 N N . ASP A 1 260 ? -20.586 3.809 7.460 1.00 90.19 256 ASP A N 1
ATOM 2071 C CA . ASP A 1 260 ? -19.683 4.405 8.431 1.00 91.72 256 ASP A CA 1
ATOM 2072 C C . ASP A 1 260 ? -20.394 4.819 9.718 1.00 94.79 256 ASP A C 1
ATOM 2073 O O . ASP A 1 260 ? -19.809 4.789 10.799 1.00 96.36 256 ASP A O 1
ATOM 2078 N N . SER A 1 261 ? -21.655 5.211 9.586 1.00 96.09 257 SER A N 1
ATOM 2079 C CA . SER A 1 261 ? -22.400 5.846 10.671 1.00 98.80 257 SER A CA 1
ATOM 2080 C C . SER A 1 261 ? -22.611 5.018 11.943 1.00 101.10 257 SER A C 1
ATOM 2081 O O . SER A 1 261 ? -22.840 5.586 13.012 1.00 103.23 257 SER A O 1
ATOM 2084 N N . ARG A 1 262 ? -22.545 3.695 11.842 1.00 100.90 258 ARG A N 1
ATOM 2085 C CA . ARG A 1 262 ? -22.747 2.863 13.028 1.00 103.52 258 ARG A CA 1
ATOM 2086 C C . ARG A 1 262 ? -21.427 2.369 13.624 1.00 103.35 258 ARG A C 1
ATOM 2087 O O . ARG A 1 262 ? -21.139 2.617 14.794 1.00 105.40 258 ARG A O 1
ATOM 2095 N N . ASP A 1 263 ? -20.629 1.676 12.817 1.00 101.38 259 ASP A N 1
ATOM 2096 C CA . ASP A 1 263 ? -19.342 1.164 13.281 1.00 101.49 259 ASP A CA 1
ATOM 2097 C C . ASP A 1 263 ? -18.347 2.297 13.513 1.00 101.89 259 ASP A C 1
ATOM 2098 O O . ASP A 1 263 ? -17.448 2.524 12.702 1.00 100.52 259 ASP A O 1
ATOM 2103 N N . LYS A 1 270 ? -14.245 13.759 5.154 1.00 76.33 266 LYS A N 1
ATOM 2104 C CA . LYS A 1 270 ? -15.591 13.403 4.690 1.00 76.24 266 LYS A CA 1
ATOM 2105 C C . LYS A 1 270 ? -15.669 13.181 3.167 1.00 73.83 266 LYS A C 1
ATOM 2106 O O . LYS A 1 270 ? -16.237 12.173 2.727 1.00 74.17 266 LYS A O 1
ATOM 2112 N N . ARG A 1 271 ? -15.100 14.094 2.372 1.00 71.63 267 ARG A N 1
ATOM 2113 C CA . ARG A 1 271 ? -14.977 13.872 0.912 1.00 68.38 267 ARG A CA 1
ATOM 2114 C C . ARG A 1 271 ? -13.820 12.907 0.541 1.00 64.48 267 ARG A C 1
ATOM 2115 O O . ARG A 1 271 ? -12.646 13.249 0.751 1.00 64.36 267 ARG A O 1
ATOM 2123 N N . PRO A 1 272 ? -14.142 11.735 -0.044 1.00 61.34 268 PRO A N 1
ATOM 2124 C CA . PRO A 1 272 ? -13.075 10.853 -0.548 1.00 58.19 268 PRO A CA 1
ATOM 2125 C C . PRO A 1 272 ? -12.131 11.505 -1.565 1.00 56.04 268 PRO A C 1
ATOM 2126 O O . PRO A 1 272 ? -12.549 12.192 -2.506 1.00 56.55 268 PRO A O 1
ATOM 2130 N N . LYS A 1 273 ? -10.853 11.296 -1.343 1.00 53.36 269 LYS A N 1
ATOM 2131 C CA . LYS A 1 273 ? -9.857 11.659 -2.298 1.00 51.92 269 LYS A CA 1
ATOM 2132 C C . LYS A 1 273 ? -9.972 10.780 -3.546 1.00 49.13 269 LYS A C 1
ATOM 2133 O O . LYS A 1 273 ? -10.449 9.633 -3.482 1.00 46.94 269 LYS A O 1
ATOM 2139 N N . TYR A 1 274 ? -9.503 11.330 -4.670 1.00 47.10 270 TYR A N 1
ATOM 2140 C CA . TYR A 1 274 ? -9.511 10.619 -5.932 1.00 45.44 270 TYR A CA 1
ATOM 2141 C C . TYR A 1 274 ? -8.813 9.219 -5.819 1.00 42.98 270 TYR A C 1
ATOM 2142 O O . TYR A 1 274 ? -9.192 8.277 -6.538 1.00 42.49 270 TYR A O 1
ATOM 2151 N N . THR A 1 275 ? -7.821 9.079 -4.929 1.00 41.07 271 THR A N 1
ATOM 2152 C CA . THR A 1 275 ? -7.116 7.796 -4.813 1.00 40.15 271 THR A CA 1
ATOM 2153 C C . THR A 1 275 ? -7.924 6.768 -4.090 1.00 38.82 271 THR A C 1
ATOM 2154 O O . THR A 1 275 ? -7.773 5.579 -4.330 1.00 38.26 271 THR A O 1
ATOM 2158 N N . SER A 1 276 ? -8.753 7.239 -3.171 1.00 38.73 272 SER A N 1
ATOM 2159 C CA . SER A 1 276 ? -9.737 6.384 -2.566 1.00 38.30 272 SER A CA 1
ATOM 2160 C C . SER A 1 276 ? -10.766 5.926 -3.617 1.00 38.27 272 SER A C 1
ATOM 2161 O O . SER A 1 276 ? -11.108 4.747 -3.652 1.00 38.11 272 SER A O 1
ATOM 2164 N N . ALA A 1 277 ? -11.271 6.858 -4.437 1.00 37.55 273 ALA A N 1
ATOM 2165 C CA . ALA A 1 277 ? -12.285 6.533 -5.434 1.00 38.20 273 ALA A CA 1
ATOM 2166 C C . ALA A 1 277 ? -11.769 5.521 -6.448 1.00 36.91 273 ALA A C 1
ATOM 2167 O O . ALA A 1 277 ? -12.552 4.697 -6.920 1.00 37.41 273 ALA A O 1
ATOM 2169 N N . LEU A 1 278 ? -10.476 5.587 -6.761 1.00 35.81 274 LEU A N 1
ATOM 2170 C CA . LEU A 1 278 ? -9.860 4.642 -7.711 1.00 35.43 274 LEU A CA 1
ATOM 2171 C C . LEU A 1 278 ? -9.587 3.301 -7.046 1.00 34.68 274 LEU A C 1
ATOM 2172 O O . LEU A 1 278 ? -9.599 2.271 -7.691 1.00 34.46 274 LEU A O 1
ATOM 2177 N N . THR A 1 279 ? -9.316 3.317 -5.756 1.00 34.70 275 THR A N 1
ATOM 2178 C CA . THR A 1 279 ? -9.127 2.076 -5.016 1.00 35.14 275 THR A CA 1
ATOM 2179 C C . THR A 1 279 ? -10.457 1.296 -5.008 1.00 36.12 275 THR A C 1
ATOM 2180 O O . THR A 1 279 ? -10.498 0.070 -5.247 1.00 36.28 275 THR A O 1
ATOM 2184 N N . TYR A 1 280 ? -11.554 2.031 -4.826 1.00 36.55 276 TYR A N 1
ATOM 2185 C CA . TYR A 1 280 ? -12.904 1.467 -4.842 1.00 37.39 276 TYR A CA 1
ATOM 2186 C C . TYR A 1 280 ? -13.272 0.935 -6.235 1.00 37.51 276 TYR A C 1
ATOM 2187 O O . TYR A 1 280 ? -13.829 -0.142 -6.358 1.00 36.86 276 TYR A O 1
ATOM 2196 N N . ASP A 1 281 ? -12.957 1.675 -7.298 1.00 37.55 277 ASP A N 1
ATOM 2197 C CA . ASP A 1 281 ? -13.183 1.106 -8.622 1.00 38.65 277 ASP A CA 1
ATOM 2198 C C . ASP A 1 281 ? -12.202 -0.052 -8.925 1.00 37.91 277 ASP A C 1
ATOM 2199 O O . ASP A 1 281 ? -12.562 -0.968 -9.614 1.00 38.89 277 ASP A O 1
ATOM 2204 N N . GLY A 1 282 ? -10.971 0.002 -8.425 1.00 36.00 278 GLY A N 1
ATOM 2205 C CA . GLY A 1 282 ? -10.042 -1.066 -8.640 1.00 34.78 278 GLY A CA 1
ATOM 2206 C C . GLY A 1 282 ? -10.566 -2.388 -8.114 1.00 35.74 278 GLY A C 1
ATOM 2207 O O . GLY A 1 282 ? -10.401 -3.445 -8.743 1.00 36.07 278 GLY A O 1
ATOM 2208 N N . VAL A 1 283 ? -11.196 -2.357 -6.954 1.00 35.80 279 VAL A N 1
ATOM 2209 C CA . VAL A 1 283 ? -11.811 -3.577 -6.453 1.00 36.43 279 VAL A CA 1
ATOM 2210 C C . VAL A 1 283 ? -12.905 -4.073 -7.382 1.00 37.47 279 VAL A C 1
ATOM 2211 O O . VAL A 1 283 ? -13.083 -5.288 -7.526 1.00 37.19 279 VAL A O 1
ATOM 2215 N N . LYS A 1 284 ? -13.672 -3.164 -7.977 1.00 38.01 280 LYS A N 1
ATOM 2216 C CA . LYS A 1 284 ? -14.710 -3.634 -8.888 1.00 39.94 280 LYS A CA 1
ATOM 2217 C C . LYS A 1 284 ? -14.125 -4.221 -10.174 1.00 39.89 280 LYS A C 1
ATOM 2218 O O . LYS A 1 284 ? -14.698 -5.171 -10.741 1.00 40.53 280 LYS A O 1
ATOM 2224 N N . VAL A 1 285 ? -12.999 -3.669 -10.615 1.00 38.26 281 VAL A N 1
ATOM 2225 C CA . VAL A 1 285 ? -12.278 -4.207 -11.744 1.00 39.89 281 VAL A CA 1
ATOM 2226 C C . VAL A 1 285 ? -11.935 -5.717 -11.539 1.00 39.96 281 VAL A C 1
ATOM 2227 O O . VAL A 1 285 ? -12.242 -6.560 -12.406 1.00 41.01 281 VAL A O 1
ATOM 2231 N N . MET A 1 286 ? -11.335 -6.038 -10.397 1.00 38.22 282 MET A N 1
ATOM 2232 C CA . MET A 1 286 ? -11.030 -7.412 -10.029 1.00 38.00 282 MET A CA 1
ATOM 2233 C C . MET A 1 286 ? -12.305 -8.241 -9.965 1.00 39.69 282 MET A C 1
ATOM 2234 O O . MET A 1 286 ? -12.375 -9.295 -10.567 1.00 40.75 282 MET A O 1
ATOM 2239 N N . ALA A 1 287 ? -13.330 -7.744 -9.270 1.00 39.76 283 ALA A N 1
ATOM 2240 C CA . ALA A 1 287 ? -14.588 -8.477 -9.142 1.00 39.61 283 ALA A CA 1
ATOM 2241 C C . ALA A 1 287 ? -15.214 -8.780 -10.502 1.00 40.56 283 ALA A C 1
ATOM 2242 O O . ALA A 1 287 ? -15.708 -9.866 -10.721 1.00 40.44 283 ALA A O 1
ATOM 2244 N N . GLU A 1 288 ? -15.197 -7.805 -11.412 1.00 41.38 284 GLU A N 1
ATOM 2245 C CA . GLU A 1 288 ? -15.762 -7.985 -12.735 1.00 42.43 284 GLU A CA 1
ATOM 2246 C C . GLU A 1 288 ? -14.976 -9.035 -13.466 1.00 42.32 284 GLU A C 1
ATOM 2247 O O . GLU A 1 288 ? -15.540 -9.883 -14.112 1.00 43.49 284 GLU A O 1
ATOM 2253 N N . ALA A 1 289 ? -13.657 -9.003 -13.341 1.00 41.69 285 ALA A N 1
ATOM 2254 C CA . ALA A 1 289 ? -12.837 -9.964 -14.069 1.00 41.80 285 ALA A CA 1
ATOM 2255 C C . ALA A 1 289 ? -13.073 -11.384 -13.573 1.00 43.01 285 ALA A C 1
ATOM 2256 O O . ALA A 1 289 ? -13.234 -12.327 -14.375 1.00 44.45 285 ALA A O 1
ATOM 2258 N N . PHE A 1 290 ? -13.101 -11.549 -12.254 1.00 42.72 286 PHE A N 1
ATOM 2259 C CA . PHE A 1 290 ? -13.219 -12.878 -11.695 1.00 44.40 286 PHE A CA 1
ATOM 2260 C C . PHE A 1 290 ? -14.650 -13.397 -11.756 1.00 46.70 286 PHE A C 1
ATOM 2261 O O . PHE A 1 290 ? -14.853 -14.610 -11.885 1.00 47.51 286 PHE A O 1
ATOM 2269 N N . GLN A 1 291 ? -15.640 -12.501 -11.720 1.00 47.12 287 GLN A N 1
ATOM 2270 C CA . GLN A 1 291 ? -17.015 -12.976 -11.936 1.00 49.68 287 GLN A CA 1
ATOM 2271 C C . GLN A 1 291 ? -17.131 -13.455 -13.366 1.00 50.85 287 GLN A C 1
ATOM 2272 O O . GLN A 1 291 ? -17.778 -14.483 -13.614 1.00 52.28 287 GLN A O 1
ATOM 2278 N N . SER A 1 292 ? -16.449 -12.750 -14.271 1.00 49.59 288 SER A N 1
ATOM 2279 C CA . SER A 1 292 ? -16.547 -13.024 -15.694 1.00 51.22 288 SER A CA 1
ATOM 2280 C C . SER A 1 292 ? -15.878 -14.373 -16.055 1.00 52.42 288 SER A C 1
ATOM 2281 O O . SER A 1 292 ? -16.335 -15.092 -16.919 1.00 53.43 288 SER A O 1
ATOM 2284 N N . LEU A 1 293 ? -14.799 -14.726 -15.375 1.00 52.11 289 LEU A N 1
ATOM 2285 C CA . LEU A 1 293 ? -14.181 -16.011 -15.647 1.00 53.52 289 LEU A CA 1
ATOM 2286 C C . LEU A 1 293 ? -15.046 -17.126 -15.110 1.00 55.81 289 LEU A C 1
ATOM 2287 O O . LEU A 1 293 ? -15.094 -18.207 -15.698 1.00 56.86 289 LEU A O 1
ATOM 2292 N N . ARG A 1 294 ? -15.701 -16.869 -13.976 1.00 56.63 290 ARG A N 1
ATOM 2293 C CA . ARG A 1 294 ? -16.500 -17.884 -13.306 1.00 58.68 290 ARG A CA 1
ATOM 2294 C C . ARG A 1 294 ? -17.655 -18.235 -14.194 1.00 61.55 290 ARG A C 1
ATOM 2295 O O . ARG A 1 294 ? -17.975 -19.432 -14.383 1.00 63.29 290 ARG A O 1
ATOM 2303 N N . ARG A 1 295 ? -18.285 -17.213 -14.752 1.00 62.12 291 ARG A N 1
ATOM 2304 C CA . ARG A 1 295 ? -19.489 -17.514 -15.487 1.00 66.23 291 ARG A CA 1
ATOM 2305 C C . ARG A 1 295 ? -19.147 -17.988 -16.903 1.00 68.14 291 ARG A C 1
ATOM 2306 O O . ARG A 1 295 ? -19.850 -18.810 -17.472 1.00 70.72 291 ARG A O 1
ATOM 2314 N N . GLN A 1 296 ? -18.036 -17.499 -17.429 1.00 67.69 292 GLN A N 1
ATOM 2315 C CA . GLN A 1 296 ? -17.544 -17.935 -18.722 1.00 69.92 292 GLN A CA 1
ATOM 2316 C C . GLN A 1 296 ? -17.075 -19.405 -18.732 1.00 71.29 292 GLN A C 1
ATOM 2317 O O . GLN A 1 296 ? -16.770 -19.944 -19.795 1.00 72.18 292 GLN A O 1
ATOM 2323 N N . ARG A 1 297 ? -17.029 -20.043 -17.559 1.00 71.99 293 ARG A N 1
ATOM 2324 C CA . ARG A 1 297 ? -16.547 -21.438 -17.402 1.00 74.51 293 ARG A CA 1
ATOM 2325 C C . ARG A 1 297 ? -15.058 -21.631 -17.771 1.00 74.36 293 ARG A C 1
ATOM 2326 O O . ARG A 1 297 ? -14.685 -22.659 -18.340 1.00 75.93 293 ARG A O 1
ATOM 2334 N N . ILE A 1 298 ? -14.205 -20.662 -17.481 1.00 73.72 294 ILE A N 1
ATOM 2335 C CA . ILE A 1 298 ? -12.819 -20.802 -17.887 1.00 74.57 294 ILE A CA 1
ATOM 2336 C C . ILE A 1 298 ? -12.068 -21.462 -16.739 1.00 75.66 294 ILE A C 1
ATOM 2337 O O . ILE A 1 298 ? -12.092 -20.973 -15.613 1.00 75.22 294 ILE A O 1
ATOM 2342 N N . ASP A 1 299 ? -11.427 -22.591 -17.020 1.00 78.52 295 ASP A N 1
ATOM 2343 C CA . ASP A 1 299 ? -10.830 -23.384 -15.955 1.00 80.52 295 ASP A CA 1
ATOM 2344 C C . ASP A 1 299 ? -9.563 -22.740 -15.437 1.00 79.79 295 ASP A C 1
ATOM 2345 O O . ASP A 1 299 ? -8.563 -22.619 -16.159 1.00 79.24 295 ASP A O 1
ATOM 2350 N N . ILE A 1 300 ? -9.636 -22.333 -14.171 1.00 80.37 296 ILE A N 1
ATOM 2351 C CA . ILE A 1 300 ? -8.516 -21.761 -13.458 1.00 80.03 296 ILE A CA 1
ATOM 2352 C C . ILE A 1 300 ? -8.234 -22.528 -12.162 1.00 81.62 296 ILE A C 1
ATOM 2353 O O . ILE A 1 300 ? -9.132 -22.792 -11.361 1.00 82.42 296 ILE A O 1
ATOM 2358 N N . SER A 1 301 ? -6.962 -22.868 -11.984 1.00 82.65 297 SER A N 1
ATOM 2359 C CA . SER A 1 301 ? -6.435 -23.475 -10.776 1.00 83.91 297 SER A CA 1
ATOM 2360 C C . SER A 1 301 ? -5.148 -22.742 -10.390 1.00 83.60 297 SER A C 1
ATOM 2361 O O . SER A 1 301 ? -4.440 -22.161 -11.255 1.00 83.21 297 SER A O 1
ATOM 2364 N N . ARG A 1 302 ? -4.815 -22.760 -9.106 1.00 84.05 298 ARG A N 1
ATOM 2365 C CA . ARG A 1 302 ? -3.551 -22.165 -8.707 1.00 83.32 298 ARG A CA 1
ATOM 2366 C C . ARG A 1 302 ? -3.037 -22.861 -7.489 1.00 84.87 298 ARG A C 1
ATOM 2367 O O . ARG A 1 302 ? -3.795 -23.101 -6.536 1.00 85.55 298 ARG A O 1
ATOM 2375 N N . ARG A 1 303 ? -1.736 -23.156 -7.526 1.00 85.83 299 ARG A N 1
ATOM 2376 C CA . ARG A 1 303 ? -1.111 -24.059 -6.565 1.00 87.73 299 ARG A CA 1
ATOM 2377 C C . ARG A 1 303 ? -0.856 -23.420 -5.203 1.00 87.02 299 ARG A C 1
ATOM 2378 O O . ARG A 1 303 ? -0.138 -22.413 -5.095 1.00 86.07 299 ARG A O 1
ATOM 2386 N N . GLY A 1 304 ? -1.331 -24.076 -4.156 1.00 87.89 300 GLY A N 1
ATOM 2387 C CA . GLY A 1 304 ? -1.091 -23.629 -2.799 1.00 87.38 300 GLY A CA 1
ATOM 2388 C C . GLY A 1 304 ? 0.389 -23.861 -2.550 1.00 86.64 300 GLY A C 1
ATOM 2389 O O . GLY A 1 304 ? 0.962 -23.387 -1.570 1.00 86.09 300 GLY A O 1
ATOM 2390 N N . ASN A 1 305 ? 1.000 -24.609 -3.464 1.00 86.14 301 ASN A N 1
ATOM 2391 C CA . ASN A 1 305 ? 2.408 -24.965 -3.366 1.00 85.54 301 ASN A CA 1
ATOM 2392 C C . ASN A 1 305 ? 3.325 -23.754 -3.371 1.00 82.67 301 ASN A C 1
ATOM 2393 O O . ASN A 1 305 ? 3.033 -22.736 -3.999 1.00 81.60 301 ASN A O 1
ATOM 2398 N N . ALA A 1 306 ? 4.441 -23.880 -2.664 1.00 81.27 302 ALA A N 1
ATOM 2399 C CA . ALA A 1 306 ? 5.448 -22.837 -2.650 1.00 78.01 302 ALA A CA 1
ATOM 2400 C C . ALA A 1 306 ? 6.219 -22.880 -3.958 1.00 75.80 302 ALA A C 1
ATOM 2401 O O . ALA A 1 306 ? 7.411 -23.187 -3.980 1.00 77.95 302 ALA A O 1
ATOM 2403 N N . GLY A 1 307 ? 5.526 -22.586 -5.053 1.00 71.55 303 GLY A N 1
ATOM 2404 C CA . GLY A 1 307 ? 6.183 -22.445 -6.335 1.00 67.03 303 GLY A CA 1
ATOM 2405 C C . GLY A 1 307 ? 7.145 -21.289 -6.179 1.00 63.10 303 GLY A C 1
ATOM 2406 O O . GLY A 1 307 ? 6.725 -20.151 -5.972 1.00 62.66 303 GLY A O 1
ATOM 2407 N N . ASP A 1 308 ? 8.439 -21.577 -6.245 1.00 60.22 304 ASP A N 1
ATOM 2408 C CA . ASP A 1 308 ? 9.439 -20.549 -5.997 1.00 56.82 304 ASP A CA 1
ATOM 2409 C C . ASP A 1 308 ? 9.379 -19.428 -7.029 1.00 52.66 304 ASP A C 1
ATOM 2410 O O . ASP A 1 308 ? 9.307 -19.671 -8.234 1.00 52.26 304 ASP A O 1
ATOM 2415 N N . CYS A 1 309 ? 9.397 -18.197 -6.532 1.00 49.64 305 CYS A N 1
ATOM 2416 C CA . CYS A 1 309 ? 9.249 -17.013 -7.366 1.00 46.13 305 CYS A CA 1
ATOM 2417 C C . CYS A 1 309 ? 10.434 -16.793 -8.302 1.00 44.14 305 CYS A C 1
ATOM 2418 O O . CYS A 1 309 ? 10.262 -16.350 -9.437 1.00 44.10 305 CYS A O 1
ATOM 2421 N N . LEU A 1 310 ? 11.636 -17.100 -7.825 1.00 42.13 306 LEU A N 1
ATOM 2422 C CA . LEU A 1 310 ? 12.846 -16.848 -8.601 1.00 40.24 306 LEU A CA 1
ATOM 2423 C C . LEU A 1 310 ? 13.408 -18.060 -9.307 1.00 40.72 306 LEU A C 1
ATOM 2424 O O . LEU A 1 310 ? 13.736 -19.066 -8.682 1.00 41.37 306 LEU A O 1
ATOM 2429 N N . ALA A 1 311 ? 13.526 -17.941 -10.623 1.00 38.78 307 ALA A N 1
ATOM 2430 C CA . ALA A 1 311 ? 14.093 -18.992 -11.446 1.00 38.30 307 ALA A CA 1
ATOM 2431 C C . ALA A 1 311 ? 14.565 -18.398 -12.765 1.00 38.41 307 ALA A C 1
ATOM 2432 O O . ALA A 1 311 ? 14.127 -17.319 -13.161 1.00 37.67 307 ALA A O 1
ATOM 2434 N N . ASN A 1 312 ? 15.464 -19.104 -13.439 1.00 39.75 308 ASN A N 1
ATOM 2435 C CA . ASN A 1 312 ? 15.955 -18.661 -14.736 1.00 40.75 308 ASN A CA 1
ATOM 2436 C C . ASN A 1 312 ? 15.839 -19.771 -15.765 1.00 42.18 308 ASN A C 1
ATOM 2437 O O . ASN A 1 312 ? 16.458 -20.826 -15.619 1.00 43.92 308 ASN A O 1
ATOM 2442 N N . PRO A 1 313 ? 15.049 -19.543 -16.809 1.00 42.30 309 PRO A N 1
ATOM 2443 C CA . PRO A 1 313 ? 14.273 -18.316 -16.992 1.00 40.11 309 PRO A CA 1
ATOM 2444 C C . PRO A 1 313 ? 13.018 -18.362 -16.131 1.00 39.89 309 PRO A C 1
ATOM 2445 O O . PRO A 1 313 ? 12.650 -19.436 -15.653 1.00 40.35 309 PRO A O 1
ATOM 2449 N N . ALA A 1 314 ? 12.376 -17.220 -15.922 1.00 39.01 310 ALA A N 1
ATOM 2450 C CA . ALA A 1 314 ? 11.169 -17.205 -15.116 1.00 39.04 310 ALA A CA 1
ATOM 2451 C C . ALA A 1 314 ? 10.125 -18.086 -15.785 1.00 40.21 310 ALA A C 1
ATOM 2452 O O . ALA A 1 314 ? 9.942 -18.033 -17.002 1.00 41.63 310 ALA A O 1
ATOM 2454 N N . VAL A 1 315 ? 9.439 -18.897 -14.987 1.00 41.72 311 VAL A N 1
ATOM 2455 C CA . VAL A 1 315 ? 8.387 -19.746 -15.519 1.00 42.44 311 VAL A CA 1
ATOM 2456 C C . VAL A 1 315 ? 7.084 -19.042 -15.210 1.00 42.03 311 VAL A C 1
ATOM 2457 O O . VAL A 1 315 ? 6.677 -18.946 -14.052 1.00 41.16 311 VAL A O 1
ATOM 2461 N N . PRO A 1 316 ? 6.432 -18.545 -16.249 1.00 42.52 312 PRO A N 1
ATOM 2462 C CA . PRO A 1 316 ? 5.190 -17.798 -16.061 1.00 41.92 312 PRO A CA 1
ATOM 2463 C C . PRO A 1 316 ? 4.029 -18.679 -15.646 1.00 42.33 312 PRO A C 1
ATOM 2464 O O . PRO A 1 316 ? 3.888 -19.797 -16.141 1.00 43.40 312 PRO A O 1
ATOM 2468 N N . TRP A 1 317 ? 3.193 -18.167 -14.752 1.00 38.13 313 TRP A N 1
ATOM 2469 C CA . TRP A 1 317 ? 1.947 -18.800 -14.481 1.00 37.19 313 TRP A CA 1
ATOM 2470 C C . TRP A 1 317 ? 1.159 -18.973 -15.800 1.00 37.81 313 TRP A C 1
ATOM 2471 O O . TRP A 1 317 ? 0.842 -17.977 -16.496 1.00 37.16 313 TRP A O 1
ATOM 2482 N N . GLY A 1 318 ? 0.838 -20.226 -16.125 1.00 38.74 314 GLY A N 1
ATOM 2483 C CA . GLY A 1 318 ? 0.238 -20.583 -17.430 1.00 40.40 314 GLY A CA 1
ATOM 2484 C C . GLY A 1 318 ? -1.182 -20.055 -17.674 1.00 41.41 314 GLY A C 1
ATOM 2485 O O . GLY A 1 318 ? -1.584 -19.812 -18.796 1.00 41.94 314 GLY A O 1
ATOM 2486 N N . GLN A 1 319 ? -1.931 -19.853 -16.598 1.00 42.28 315 GLN A N 1
ATOM 2487 C CA . GLN A 1 319 ? -3.282 -19.321 -16.720 1.00 43.63 315 GLN A CA 1
ATOM 2488 C C . GLN A 1 319 ? -3.322 -17.817 -16.457 1.00 42.12 315 GLN A C 1
ATOM 2489 O O . GLN A 1 319 ? -4.382 -17.193 -16.532 1.00 41.63 315 GLN A O 1
ATOM 2495 N N . GLY A 1 320 ? -2.160 -17.241 -16.158 1.00 41.53 316 GLY A N 1
ATOM 2496 C CA . GLY A 1 320 ? -2.050 -15.818 -15.896 1.00 41.46 316 GLY A CA 1
ATOM 2497 C C . GLY A 1 320 ? -2.542 -14.958 -17.045 1.00 41.87 316 GLY A C 1
ATOM 2498 O O . GLY A 1 320 ? -3.174 -13.924 -16.828 1.00 41.42 316 GLY A O 1
ATOM 2499 N N . ILE A 1 321 ? -2.251 -15.385 -18.269 1.00 42.87 317 ILE A N 1
ATOM 2500 C CA . ILE A 1 321 ? -2.668 -14.645 -19.455 1.00 44.54 317 ILE A CA 1
ATOM 2501 C C . ILE A 1 321 ? -4.188 -14.585 -19.560 1.00 44.29 317 ILE A C 1
ATOM 2502 O O . ILE A 1 321 ? -4.745 -13.648 -20.131 1.00 44.52 317 ILE A O 1
ATOM 2507 N N . ASP A 1 322 ? -4.855 -15.592 -19.003 1.00 44.16 318 ASP A N 1
ATOM 2508 C CA . ASP A 1 322 ? -6.312 -15.633 -19.007 1.00 44.84 318 ASP A CA 1
ATOM 2509 C C . ASP A 1 322 ? -6.875 -14.562 -18.082 1.00 42.79 318 ASP A C 1
ATOM 2510 O O . ASP A 1 322 ? -7.847 -13.884 -18.417 1.00 41.98 318 ASP A O 1
ATOM 2515 N N . ILE A 1 323 ? -6.254 -14.415 -16.917 1.00 41.17 319 ILE A N 1
ATOM 2516 C CA . ILE A 1 323 ? -6.695 -13.436 -15.930 1.00 40.36 319 ILE A CA 1
ATOM 2517 C C . ILE A 1 323 ? -6.366 -12.016 -16.356 1.00 39.67 319 ILE A C 1
ATOM 2518 O O . ILE A 1 323 ? -7.063 -11.069 -15.992 1.00 39.98 319 ILE A O 1
ATOM 2523 N N . GLN A 1 324 ? -5.299 -11.875 -17.133 1.00 39.60 320 GLN A N 1
ATOM 2524 C CA . GLN A 1 324 ? -4.892 -10.572 -17.635 1.00 39.08 320 GLN A CA 1
ATOM 2525 C C . GLN A 1 324 ? -5.877 -10.081 -18.690 1.00 39.93 320 GLN A C 1
ATOM 2526 O O . GLN A 1 324 ? -6.161 -8.887 -18.780 1.00 40.26 320 GLN A O 1
ATOM 2532 N N . ARG A 1 325 ? -6.399 -11.012 -19.482 1.00 41.41 321 ARG A N 1
ATOM 2533 C CA . ARG A 1 325 ? -7.365 -10.681 -20.524 1.00 43.23 321 ARG A CA 1
ATOM 2534 C C . ARG A 1 325 ? -8.704 -10.266 -19.921 1.00 41.83 321 ARG A C 1
ATOM 2535 O O . ARG A 1 325 ? -9.338 -9.319 -20.386 1.00 41.73 321 ARG A O 1
ATOM 2543 N N . ALA A 1 326 ? -9.128 -10.982 -18.884 1.00 40.52 322 ALA A N 1
ATOM 2544 C CA . ALA A 1 326 ? -10.390 -10.689 -18.215 1.00 40.60 322 ALA A CA 1
ATOM 2545 C C . ALA A 1 326 ? -10.352 -9.318 -17.547 1.00 39.47 322 ALA A C 1
ATOM 2546 O O . ALA A 1 326 ? -11.322 -8.562 -17.603 1.00 40.18 322 ALA A O 1
ATOM 2548 N N . LEU A 1 327 ? -9.224 -9.002 -16.920 1.00 38.09 323 LEU A N 1
ATOM 2549 C CA . LEU A 1 327 ? -9.051 -7.721 -16.246 1.00 37.39 323 LEU A CA 1
ATOM 2550 C C . LEU A 1 327 ? -9.015 -6.568 -17.244 1.00 38.10 323 LEU A C 1
ATOM 2551 O O . LEU A 1 327 ? -9.484 -5.467 -16.954 1.00 37.63 323 LEU A O 1
ATOM 2556 N N . GLN A 1 328 ? -8.451 -6.829 -18.418 1.00 39.09 324 GLN A N 1
ATOM 2557 C CA . GLN A 1 328 ? -8.269 -5.799 -19.434 1.00 40.78 324 GLN A CA 1
ATOM 2558 C C . GLN A 1 328 ? -9.546 -5.490 -20.213 1.00 42.91 324 GLN A C 1
ATOM 2559 O O . GLN A 1 328 ? -9.719 -4.380 -20.716 1.00 45.05 324 GLN A O 1
ATOM 2565 N N . GLN A 1 329 ? -10.435 -6.473 -20.314 1.00 44.80 325 GLN A N 1
ATOM 2566 C CA . GLN A 1 329 ? -11.655 -6.318 -21.102 1.00 47.12 325 GLN A CA 1
ATOM 2567 C C . GLN A 1 329 ? -12.852 -5.858 -20.273 1.00 47.32 325 GLN A C 1
ATOM 2568 O O . GLN A 1 329 ? -13.953 -5.694 -20.800 1.00 49.32 325 GLN A O 1
ATOM 2574 N N . VAL A 1 330 ? -12.637 -5.650 -18.979 1.00 46.07 326 VAL A N 1
ATOM 2575 C CA . VAL A 1 330 ? -13.698 -5.183 -18.096 1.00 46.61 326 VAL A CA 1
ATOM 2576 C C . VAL A 1 330 ? -14.209 -3.818 -18.568 1.00 47.36 326 VAL A C 1
ATOM 2577 O O . VAL A 1 330 ? -13.428 -2.973 -19.007 1.00 47.06 326 VAL A O 1
ATOM 2581 N N . ARG A 1 331 ? -15.518 -3.606 -18.469 1.00 48.09 327 ARG A N 1
ATOM 2582 C CA . ARG A 1 331 ? -16.128 -2.330 -18.839 1.00 49.21 327 ARG A CA 1
ATOM 2583 C C . ARG A 1 331 ? -17.365 -2.068 -17.986 1.00 49.80 327 ARG A C 1
ATOM 2584 O O . ARG A 1 331 ? -18.330 -2.830 -18.032 1.00 51.02 327 ARG A O 1
ATOM 2592 N N . PHE A 1 332 ? -17.334 -0.992 -17.206 1.00 48.82 328 PHE A N 1
ATOM 2593 C CA . PHE A 1 332 ? -18.448 -0.667 -16.321 1.00 48.93 328 PHE A CA 1
ATOM 2594 C C . PHE A 1 332 ? -18.418 0.783 -15.849 1.00 47.52 328 PHE A C 1
ATOM 2595 O O . PHE A 1 332 ? -17.425 1.488 -16.028 1.00 46.53 328 PHE A O 1
ATOM 2603 N N . GLU A 1 333 ? -19.518 1.219 -15.242 1.00 48.91 329 GLU A N 1
ATOM 2604 C CA . GLU A 1 333 ? -19.629 2.574 -14.717 1.00 49.35 329 GLU A CA 1
ATOM 2605 C C . GLU A 1 333 ? -19.354 2.592 -13.219 1.00 47.98 329 GLU A C 1
ATOM 2606 O O . GLU A 1 333 ? -20.155 2.095 -12.427 1.00 49.14 329 GLU A O 1
ATOM 2612 N N . GLY A 1 334 ? -18.219 3.164 -12.834 1.00 46.27 330 GLY A N 1
ATOM 2613 C CA . GLY A 1 334 ? -17.833 3.215 -11.436 1.00 45.66 330 GLY A CA 1
ATOM 2614 C C . GLY A 1 334 ? -17.797 4.621 -10.871 1.00 46.09 330 GLY A C 1
ATOM 2615 O O . GLY A 1 334 ? -18.268 5.570 -11.497 1.00 45.63 330 GLY A O 1
ATOM 2616 N N . LEU A 1 335 ? -17.232 4.748 -9.674 1.00 45.33 331 LEU A N 1
ATOM 2617 C CA . LEU A 1 335 ? -17.114 6.038 -9.006 1.00 45.73 331 LEU A CA 1
ATOM 2618 C C . LEU A 1 335 ? -16.437 7.064 -9.907 1.00 43.90 331 LEU A C 1
ATOM 2619 O O . LEU A 1 335 ? -16.796 8.242 -9.903 1.00 45.29 331 LEU A O 1
ATOM 2624 N N . THR A 1 336 ? -15.454 6.608 -10.677 1.00 41.23 332 THR A N 1
ATOM 2625 C CA . THR A 1 336 ? -14.701 7.491 -11.558 1.00 39.85 332 THR A CA 1
ATOM 2626 C C . THR A 1 336 ? -15.197 7.411 -13.000 1.00 40.13 332 THR A C 1
ATOM 2627 O O . THR A 1 336 ? -14.410 7.485 -13.943 1.00 39.78 332 THR A O 1
ATOM 2631 N N . GLY A 1 337 ? -16.510 7.262 -13.160 1.00 40.91 333 GLY A N 1
ATOM 2632 C CA . GLY A 1 337 ? -17.124 7.200 -14.474 1.00 41.12 333 GLY A CA 1
ATOM 2633 C C . GLY A 1 337 ? -16.841 5.904 -15.210 1.00 41.53 333 GLY A C 1
ATOM 2634 O O . GLY A 1 337 ? -16.597 4.868 -14.592 1.00 41.11 333 GLY A O 1
ATOM 2635 N N . ASN A 1 338 ? -16.879 5.965 -16.538 1.00 41.87 334 ASN A N 1
ATOM 2636 C CA . ASN A 1 338 ? -16.563 4.812 -17.370 1.00 42.14 334 ASN A CA 1
ATOM 2637 C C . ASN A 1 338 ? -15.165 4.278 -17.107 1.00 41.06 334 ASN A C 1
ATOM 2638 O O . ASN A 1 338 ? -14.179 5.006 -17.294 1.00 40.72 334 ASN A O 1
ATOM 2643 N N . VAL A 1 339 ? -15.087 2.995 -16.729 1.00 41.46 335 VAL A N 1
ATOM 2644 C CA . VAL A 1 339 ? -13.810 2.309 -16.442 1.00 39.61 335 VAL A CA 1
ATOM 2645 C C . VAL A 1 339 ? -13.544 1.268 -17.520 1.00 40.57 335 VAL A C 1
ATOM 2646 O O . VAL A 1 339 ? -14.339 0.363 -17.716 1.00 42.78 335 VAL A O 1
ATOM 2650 N N . GLN A 1 340 ? -12.418 1.376 -18.209 1.00 40.64 336 GLN A N 1
ATOM 2651 C CA . GLN A 1 340 ? -12.111 0.542 -19.375 1.00 41.54 336 GLN A CA 1
ATOM 2652 C C . GLN A 1 340 ? -10.595 0.635 -19.628 1.00 40.71 336 GLN A C 1
ATOM 2653 O O . GLN A 1 340 ? -9.980 1.637 -19.288 1.00 39.88 336 GLN A O 1
ATOM 2659 N N . PHE A 1 341 ? -10.002 -0.377 -20.251 1.00 41.33 337 PHE A N 1
ATOM 2660 C CA . PHE A 1 341 ? -8.548 -0.386 -20.499 1.00 41.22 337 PHE A CA 1
ATOM 2661 C C . PHE A 1 341 ? -8.254 -0.764 -21.938 1.00 43.12 337 PHE A C 1
ATOM 2662 O O . PHE A 1 341 ? -9.010 -1.522 -22.548 1.00 42.96 337 PHE A O 1
ATOM 2670 N N . ASN A 1 342 ? -7.134 -0.251 -22.444 1.00 43.75 338 ASN A N 1
ATOM 2671 C CA . ASN A 1 342 ? -6.609 -0.654 -23.732 1.00 46.29 338 ASN A CA 1
ATOM 2672 C C . ASN A 1 342 ? -5.655 -1.811 -23.488 1.00 46.72 338 ASN A C 1
ATOM 2673 O O . ASN A 1 342 ? -5.381 -2.148 -22.361 1.00 45.87 338 ASN A O 1
ATOM 2678 N N . GLU A 1 343 ? -5.129 -2.397 -24.540 1.00 49.55 339 GLU A N 1
ATOM 2679 C CA . GLU A 1 343 ? -4.424 -3.659 -24.435 1.00 51.68 339 GLU A CA 1
ATOM 2680 C C . GLU A 1 343 ? -3.107 -3.583 -23.658 1.00 50.92 339 GLU A C 1
ATOM 2681 O O . GLU A 1 343 ? -2.517 -4.596 -23.355 1.00 51.10 339 GLU A O 1
ATOM 2687 N N . LYS A 1 344 ? -2.708 -2.374 -23.291 1.00 50.74 340 LYS A N 1
ATOM 2688 C CA . LYS A 1 344 ? -1.465 -2.117 -22.569 1.00 49.98 340 LYS A CA 1
ATOM 2689 C C . LYS A 1 344 ? -1.715 -1.891 -21.100 1.00 47.57 340 LYS A C 1
ATOM 2690 O O . LYS A 1 344 ? -0.778 -1.684 -20.351 1.00 47.33 340 LYS A O 1
ATOM 2696 N N . GLY A 1 345 ? -2.988 -1.884 -20.711 1.00 45.95 341 GLY A N 1
ATOM 2697 C CA . GLY A 1 345 ? -3.370 -1.793 -19.323 1.00 43.74 341 GLY A CA 1
ATOM 2698 C C . GLY A 1 345 ? -3.587 -0.407 -18.776 1.00 43.42 341 GLY A C 1
ATOM 2699 O O . GLY A 1 345 ? -3.675 -0.255 -17.539 1.00 42.54 341 GLY A O 1
ATOM 2700 N N . ARG A 1 346 ? -3.646 0.596 -19.677 1.00 43.07 342 ARG A N 1
ATOM 2701 C CA . ARG A 1 346 ? -3.961 1.981 -19.312 1.00 42.23 342 ARG A CA 1
ATOM 2702 C C . ARG A 1 346 ? -5.458 2.307 -19.363 1.00 40.36 342 ARG A C 1
ATOM 2703 O O . ARG A 1 346 ? -6.178 1.783 -20.198 1.00 41.16 342 ARG A O 1
ATOM 2711 N N . ARG A 1 347 ? -5.922 3.198 -18.499 1.00 38.33 343 ARG A N 1
ATOM 2712 C CA . ARG A 1 347 ? -7.273 3.708 -18.625 1.00 37.62 343 ARG A CA 1
ATOM 2713 C C . ARG A 1 347 ? -7.496 4.303 -20.008 1.00 38.66 343 ARG A C 1
ATOM 2714 O O . ARG A 1 347 ? -6.637 5.039 -20.530 1.00 38.52 343 ARG A O 1
ATOM 2722 N N . THR A 1 348 ? -8.649 3.975 -20.602 1.00 38.79 344 THR A N 1
ATOM 2723 C CA . THR A 1 348 ? -9.022 4.464 -21.922 1.00 39.98 344 THR A CA 1
ATOM 2724 C C . THR A 1 348 ? -10.520 4.767 -21.877 1.00 41.83 344 THR A C 1
ATOM 2725 O O . THR A 1 348 ? -11.242 4.261 -20.994 1.00 41.60 344 THR A O 1
ATOM 2729 N N . ASN A 1 349 ? -10.989 5.602 -22.798 1.00 43.65 345 ASN A N 1
ATOM 2730 C CA . ASN A 1 349 ? -12.386 5.966 -22.856 1.00 45.86 345 ASN A CA 1
ATOM 2731 C C . ASN A 1 349 ? -12.921 6.463 -21.495 1.00 44.78 345 ASN A C 1
ATOM 2732 O O . ASN A 1 349 ? -14.018 6.065 -21.035 1.00 45.37 345 ASN A O 1
ATOM 2737 N N . TYR A 1 350 ? -12.143 7.365 -20.879 1.00 43.49 346 TYR A N 1
ATOM 2738 C CA . TYR A 1 350 ? -12.483 8.035 -19.611 1.00 41.95 346 TYR A CA 1
ATOM 2739 C C . TYR A 1 350 ? -12.796 9.501 -19.842 1.00 42.88 346 TYR A C 1
ATOM 2740 O O . TYR A 1 350 ? -12.397 10.064 -20.848 1.00 42.40 346 TYR A O 1
ATOM 2749 N N . THR A 1 351 ? -13.483 10.120 -18.878 1.00 43.93 347 THR A N 1
ATOM 2750 C CA . THR A 1 351 ? -13.812 11.536 -18.959 1.00 45.14 347 THR A CA 1
ATOM 2751 C C . THR A 1 351 ? -13.225 12.272 -17.763 1.00 44.26 347 THR A C 1
ATOM 2752 O O . THR A 1 351 ? -13.311 11.765 -16.638 1.00 43.81 347 THR A O 1
ATOM 2756 N N . LEU A 1 352 ? -12.602 13.430 -18.015 1.00 44.22 348 LEU A N 1
ATOM 2757 C CA . LEU A 1 352 ? -12.048 14.246 -16.938 1.00 44.48 348 LEU A CA 1
ATOM 2758 C C . LEU A 1 352 ? -12.822 15.531 -16.861 1.00 46.32 348 LEU A C 1
ATOM 2759 O O . LEU A 1 352 ? -13.028 16.176 -17.879 1.00 46.76 348 LEU A O 1
ATOM 2764 N N . HIS A 1 353 ? -13.264 15.878 -15.646 1.00 47.27 349 HIS A N 1
ATOM 2765 C CA . HIS A 1 353 ? -13.980 17.109 -15.394 1.00 49.08 349 HIS A CA 1
ATOM 2766 C C . HIS A 1 353 ? -12.961 18.237 -15.161 1.00 48.22 349 HIS A C 1
ATOM 2767 O O . HIS A 1 353 ? -12.036 18.102 -14.375 1.00 47.39 349 HIS A O 1
ATOM 2774 N N . VAL A 1 354 ? -13.120 19.333 -15.881 1.00 48.25 350 VAL A N 1
ATOM 2775 C CA . VAL A 1 354 ? -12.174 20.427 -15.819 1.00 48.22 350 VAL A CA 1
ATOM 2776 C C . VAL A 1 354 ? -12.857 21.482 -14.957 1.00 49.84 350 VAL A C 1
ATOM 2777 O O . VAL A 1 354 ? -13.973 21.911 -15.238 1.00 50.98 350 VAL A O 1
ATOM 2781 N N . ILE A 1 355 ? -12.203 21.838 -13.863 1.00 50.63 351 ILE A N 1
ATOM 2782 C CA . ILE A 1 355 ? -12.742 22.770 -12.880 1.00 52.11 351 ILE A CA 1
ATOM 2783 C C . ILE A 1 355 ? -11.836 23.990 -12.806 1.00 52.81 351 ILE A C 1
ATOM 2784 O O . ILE A 1 355 ? -10.594 23.867 -12.804 1.00 51.22 351 ILE A O 1
ATOM 2789 N N . GLU A 1 356 ? -12.473 25.157 -12.811 1.00 54.26 352 GLU A N 1
ATOM 2790 C CA . GLU A 1 356 ? -11.782 26.430 -12.749 1.00 56.33 352 GLU A CA 1
ATOM 2791 C C . GLU A 1 356 ? -12.224 27.153 -11.480 1.00 57.86 352 GLU A C 1
ATOM 2792 O O . GLU A 1 356 ? -13.402 27.462 -11.323 1.00 58.14 352 GLU A O 1
ATOM 2798 N N . MET A 1 357 ? -11.282 27.453 -10.596 1.00 58.94 353 MET A N 1
ATOM 2799 C CA . MET A 1 357 ? -11.597 28.206 -9.396 1.00 60.69 353 MET A CA 1
ATOM 2800 C C . MET A 1 357 ? -11.284 29.645 -9.797 1.00 62.04 353 MET A C 1
ATOM 2801 O O . MET A 1 357 ? -10.167 29.945 -10.236 1.00 61.28 353 MET A O 1
ATOM 2806 N N . LYS A 1 358 ? -12.276 30.525 -9.685 1.00 64.73 354 LYS A N 1
ATOM 2807 C CA . LYS A 1 358 ? -12.101 31.930 -10.045 1.00 67.33 354 LYS A CA 1
ATOM 2808 C C . LYS A 1 358 ? -13.062 32.821 -9.240 1.00 70.17 354 LYS A C 1
ATOM 2809 O O . LYS A 1 358 ? -14.190 32.415 -8.965 1.00 70.34 354 LYS A O 1
ATOM 2815 N N . HIS A 1 359 ? -12.635 34.028 -8.872 1.00 72.89 355 HIS A N 1
ATOM 2816 C CA . HIS A 1 359 ? -13.520 34.993 -8.202 1.00 76.30 355 HIS A CA 1
ATOM 2817 C C . HIS A 1 359 ? -14.278 34.483 -6.970 1.00 77.61 355 HIS A C 1
ATOM 2818 O O . HIS A 1 359 ? -15.491 34.676 -6.866 1.00 78.26 355 HIS A O 1
ATOM 2825 N N . ASP A 1 360 ? -13.586 33.800 -6.065 1.00 78.75 356 ASP A N 1
ATOM 2826 C CA . ASP A 1 360 ? -14.216 33.306 -4.844 1.00 80.64 356 ASP A CA 1
ATOM 2827 C C . ASP A 1 360 ? -15.190 32.195 -5.204 1.00 79.78 356 ASP A C 1
ATOM 2828 O O . ASP A 1 360 ? -16.056 31.830 -4.410 1.00 81.84 356 ASP A O 1
ATOM 2833 N N . GLY A 1 361 ? -15.051 31.669 -6.419 1.00 77.97 357 GLY A N 1
ATOM 2834 C CA . GLY A 1 361 ? -15.909 30.597 -6.883 1.00 76.84 357 GLY A CA 1
ATOM 2835 C C . GLY A 1 361 ? -15.181 29.514 -7.658 1.00 74.98 357 GLY A C 1
ATOM 2836 O O . GLY A 1 361 ? -14.259 29.802 -8.418 1.00 73.63 357 GLY A O 1
ATOM 2837 N N . ILE A 1 362 ? -15.609 28.267 -7.473 1.00 74.68 358 ILE A N 1
ATOM 2838 C CA . ILE A 1 362 ? -15.050 27.128 -8.204 1.00 74.04 358 ILE A CA 1
ATOM 2839 C C . ILE A 1 362 ? -16.212 26.561 -9.045 1.00 74.27 358 ILE A C 1
ATOM 2840 O O . ILE A 1 362 ? -17.298 26.297 -8.522 1.00 74.96 358 ILE A O 1
ATOM 2845 N N . ARG A 1 363 ? -15.987 26.424 -10.343 1.00 73.63 359 ARG A N 1
ATOM 2846 C CA . ARG A 1 363 ? -17.022 25.975 -11.276 1.00 73.93 359 ARG A CA 1
ATOM 2847 C C . ARG A 1 363 ? -16.458 25.056 -12.361 1.00 72.02 359 ARG A C 1
ATOM 2848 O O . ARG A 1 363 ? -15.313 25.219 -12.785 1.00 71.53 359 ARG A O 1
ATOM 2856 N N . LYS A 1 364 ? -17.266 24.096 -12.818 1.00 70.74 360 LYS A N 1
ATOM 2857 C CA . LYS A 1 364 ? -16.843 23.216 -13.902 1.00 68.03 360 LYS A CA 1
ATOM 2858 C C . LYS A 1 364 ? -16.894 24.012 -15.194 1.00 67.07 360 LYS A C 1
ATOM 2859 O O . LYS A 1 364 ? -17.907 24.644 -15.502 1.00 68.16 360 LYS A O 1
ATOM 2865 N N . ILE A 1 365 ? -15.808 23.973 -15.957 1.00 64.29 361 ILE A N 1
ATOM 2866 C CA . ILE A 1 365 ? -15.698 24.798 -17.166 1.00 63.75 361 ILE A CA 1
ATOM 2867 C C . ILE A 1 365 ? -15.708 23.935 -18.429 1.00 62.38 361 ILE A C 1
ATOM 2868 O O . ILE A 1 365 ? -15.482 24.420 -19.532 1.00 62.73 361 ILE A O 1
ATOM 2873 N N . GLY A 1 366 ? -15.999 22.651 -18.252 1.00 60.68 362 GLY A N 1
ATOM 2874 C CA . GLY A 1 366 ? -15.975 21.704 -19.355 1.00 59.07 362 GLY A CA 1
ATOM 2875 C C . GLY A 1 366 ? -15.410 20.371 -18.921 1.00 57.06 362 GLY A C 1
ATOM 2876 O O . GLY A 1 366 ? -15.260 20.097 -17.718 1.00 55.95 362 GLY A O 1
ATOM 2877 N N . TYR A 1 367 ? -15.100 19.528 -19.898 1.00 55.56 363 TYR A N 1
ATOM 2878 C CA . TYR A 1 367 ? -14.533 18.218 -19.621 1.00 52.37 363 TYR A CA 1
ATOM 2879 C C . TYR A 1 367 ? -13.622 17.783 -20.760 1.00 51.36 363 TYR A C 1
ATOM 2880 O O . TYR A 1 367 ? -13.617 18.393 -21.832 1.00 50.76 363 TYR A O 1
ATOM 2889 N N . TRP A 1 368 ? -12.856 16.729 -20.519 1.00 48.72 364 TRP A N 1
ATOM 2890 C CA . TRP A 1 368 ? -11.879 16.253 -21.488 1.00 48.44 364 TRP A CA 1
ATOM 2891 C C . TRP A 1 368 ? -11.914 14.736 -21.621 1.00 48.58 364 TRP A C 1
ATOM 2892 O O . TRP A 1 368 ? -12.006 14.016 -20.629 1.00 48.01 364 TRP A O 1
ATOM 2903 N N . ASN A 1 369 ? -11.838 14.258 -22.859 1.00 49.74 365 ASN A N 1
ATOM 2904 C CA . ASN A 1 369 ? -11.666 12.838 -23.131 1.00 49.96 365 ASN A CA 1
ATOM 2905 C C . ASN A 1 369 ? -10.724 12.660 -24.317 1.00 51.41 365 ASN A C 1
ATOM 2906 O O . ASN A 1 369 ? -10.381 13.633 -24.986 1.00 51.76 365 ASN A O 1
ATOM 2911 N N . GLU A 1 370 ? -10.261 11.457 -24.547 1.00 52.83 366 GLU A N 1
ATOM 2912 C CA . GLU A 1 370 ? -9.289 11.233 -25.571 1.00 54.98 366 GLU A CA 1
ATOM 2913 C C . GLU A 1 370 ? -9.778 11.644 -26.933 1.00 57.21 366 GLU A C 1
ATOM 2914 O O . GLU A 1 370 ? -9.068 12.266 -27.665 1.00 58.69 366 GLU A O 1
ATOM 2920 N N . ASP A 1 371 ? -10.958 11.191 -27.331 1.00 58.41 367 ASP A N 1
ATOM 2921 C CA . ASP A 1 371 ? -11.484 11.522 -28.660 1.00 61.42 367 ASP A CA 1
ATOM 2922 C C . ASP A 1 371 ? -11.923 12.953 -28.969 1.00 61.18 367 ASP A C 1
ATOM 2923 O O . ASP A 1 371 ? -11.570 13.510 -30.009 1.00 62.81 367 ASP A O 1
ATOM 2928 N N . ASP A 1 372 ? -12.695 13.545 -28.067 1.00 60.05 368 ASP A N 1
ATOM 2929 C CA . ASP A 1 372 ? -13.240 14.870 -28.318 1.00 60.52 368 ASP A CA 1
ATOM 2930 C C . ASP A 1 372 ? -12.306 15.915 -27.775 1.00 58.97 368 ASP A C 1
ATOM 2931 O O . ASP A 1 372 ? -12.429 17.106 -28.068 1.00 59.23 368 ASP A O 1
ATOM 2936 N N . LYS A 1 373 ? -11.341 15.437 -27.002 1.00 57.39 369 LYS A N 1
ATOM 2937 C CA . LYS A 1 373 ? -10.467 16.318 -26.282 1.00 55.68 369 LYS A CA 1
ATOM 2938 C C . LYS A 1 373 ? -11.362 17.097 -25.372 1.00 54.26 369 LYS A C 1
ATOM 2939 O O . LYS A 1 373 ? -12.153 16.550 -24.605 1.00 51.84 369 LYS A O 1
ATOM 2945 N N . PHE A 1 374 ? -11.245 18.398 -25.475 1.00 55.48 370 PHE A N 1
ATOM 2946 C CA . PHE A 1 374 ? -11.954 19.229 -24.563 1.00 55.74 370 PHE A CA 1
ATOM 2947 C C . PHE A 1 374 ? -13.069 20.007 -25.106 1.00 57.44 370 PHE A C 1
ATOM 2948 O O . PHE A 1 374 ? -12.935 20.735 -26.082 1.00 58.51 370 PHE A O 1
ATOM 2956 N N . VAL A 1 375 ? -14.185 19.859 -24.428 1.00 58.12 371 VAL A N 1
ATOM 2957 C CA . VAL A 1 375 ? -15.372 20.537 -24.837 1.00 60.90 371 VAL A CA 1
ATOM 2958 C C . VAL A 1 375 ? -15.812 21.463 -23.721 1.00 62.10 371 VAL A C 1
ATOM 2959 O O . VAL A 1 375 ? -16.056 21.034 -22.590 1.00 61.42 371 VAL A O 1
ATOM 2963 N N . PRO A 1 376 ? -15.912 22.744 -24.062 1.00 64.31 372 PRO A N 1
ATOM 2964 C CA . PRO A 1 376 ? -16.351 23.755 -23.106 1.00 66.47 372 PRO A CA 1
ATOM 2965 C C . PRO A 1 376 ? -17.803 23.536 -22.771 1.00 68.27 372 PRO A C 1
ATOM 2966 O O . PRO A 1 376 ? -18.609 23.145 -23.617 1.00 69.75 372 PRO A O 1
ATOM 2970 N N . ALA A 1 377 ? -18.125 23.794 -21.518 1.00 69.09 373 ALA A N 1
ATOM 2971 C CA . ALA A 1 377 ? -19.470 23.640 -21.037 1.00 71.14 373 ALA A CA 1
ATOM 2972 C C . ALA A 1 377 ? -20.315 24.754 -21.589 1.00 74.11 373 ALA A C 1
ATOM 2973 O O . ALA A 1 377 ? -19.800 25.744 -22.081 1.00 75.29 373 ALA A O 1
ATOM 2975 N N . ALA A 1 378 ? -21.623 24.597 -21.501 1.00 76.31 374 ALA A N 1
ATOM 2976 C CA . ALA A 1 378 ? -22.517 25.622 -21.976 1.00 78.59 374 ALA A CA 1
ATOM 2977 C C . ALA A 1 378 ? -22.161 26.870 -21.181 1.00 78.69 374 ALA A C 1
ATOM 2978 O O . ALA A 1 378 ? -22.127 27.979 -21.711 1.00 80.03 374 ALA A O 1
ATOM 2980 N N . LEU A 1 379 ? -21.885 26.648 -19.901 1.00 80.52 375 LEU A N 1
ATOM 2981 C CA . LEU A 1 379 ? -21.448 27.668 -18.972 1.00 80.52 375 LEU A CA 1
ATOM 2982 C C . LEU A 1 379 ? -22.313 27.667 -17.730 1.00 80.52 375 LEU A C 1
ATOM 2983 O O . LEU A 1 379 ? -21.914 27.103 -16.710 1.00 80.52 375 LEU A O 1
ATOM 2988 N N . ALA B 1 6 ? 65.121 -12.508 -10.467 1.00 71.35 2 ALA B N 1
ATOM 2989 C CA . ALA B 1 6 ? 64.881 -13.583 -9.451 1.00 70.67 2 ALA B CA 1
ATOM 2990 C C . ALA B 1 6 ? 64.223 -14.837 -10.022 1.00 68.95 2 ALA B C 1
ATOM 2991 O O . ALA B 1 6 ? 63.295 -14.771 -10.837 1.00 68.70 2 ALA B O 1
ATOM 2993 N N . MET B 1 7 ? 64.725 -15.982 -9.577 1.00 68.17 3 MET B N 1
ATOM 2994 C CA . MET B 1 7 ? 64.141 -17.288 -9.880 1.00 66.19 3 MET B CA 1
ATOM 2995 C C . MET B 1 7 ? 64.153 -18.119 -8.582 1.00 64.72 3 MET B C 1
ATOM 2996 O O . MET B 1 7 ? 65.186 -18.181 -7.899 1.00 65.74 3 MET B O 1
ATOM 3001 N N . PRO B 1 8 ? 63.024 -18.770 -8.238 1.00 62.06 4 PRO B N 1
ATOM 3002 C CA . PRO B 1 8 ? 63.061 -19.542 -6.997 1.00 61.33 4 PRO B CA 1
ATOM 3003 C C . PRO B 1 8 ? 64.092 -20.655 -7.154 1.00 60.03 4 PRO B C 1
ATOM 3004 O O . PRO B 1 8 ? 64.438 -21.006 -8.286 1.00 58.64 4 PRO B O 1
ATOM 3008 N N . ASN B 1 9 ? 64.581 -21.199 -6.045 1.00 59.37 5 ASN B N 1
ATOM 3009 C CA . ASN B 1 9 ? 65.537 -22.304 -6.132 1.00 58.66 5 ASN B CA 1
ATOM 3010 C C . ASN B 1 9 ? 64.981 -23.620 -6.734 1.00 55.90 5 ASN B C 1
ATOM 3011 O O . ASN B 1 9 ? 65.750 -24.429 -7.297 1.00 55.88 5 ASN B O 1
ATOM 3016 N N . ASN B 1 10 ? 63.661 -23.810 -6.617 1.00 52.42 6 ASN B N 1
ATOM 3017 C CA . ASN B 1 10 ? 62.996 -25.059 -6.922 1.00 49.39 6 ASN B CA 1
ATOM 3018 C C . ASN B 1 10 ? 61.850 -24.795 -7.858 1.00 46.50 6 ASN B C 1
ATOM 3019 O O . ASN B 1 10 ? 61.015 -23.986 -7.565 1.00 47.53 6 ASN B O 1
ATOM 3024 N N . ILE B 1 11 ? 61.802 -25.473 -8.988 1.00 44.00 7 ILE B N 1
ATOM 3025 C CA . ILE B 1 11 ? 60.693 -25.310 -9.907 1.00 41.10 7 ILE B CA 1
ATOM 3026 C C . ILE B 1 11 ? 59.848 -26.573 -9.794 1.00 39.36 7 ILE B C 1
ATOM 3027 O O . ILE B 1 11 ? 60.267 -27.668 -10.214 1.00 37.96 7 ILE B O 1
ATOM 3032 N N . GLN B 1 12 ? 58.695 -26.421 -9.144 1.00 38.68 8 GLN B N 1
ATOM 3033 C CA . GLN B 1 12 ? 57.691 -27.501 -9.011 1.00 37.95 8 GLN B CA 1
ATOM 3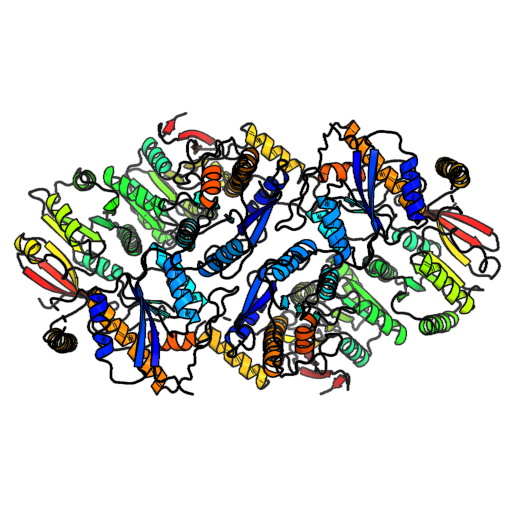034 C C . GLN B 1 12 ? 57.127 -27.840 -10.374 1.00 35.77 8 GLN B C 1
ATOM 3035 O O . GLN B 1 12 ? 56.758 -26.941 -11.121 1.00 35.88 8 GLN B O 1
ATOM 3041 N N . ILE B 1 13 ? 57.087 -29.130 -10.683 1.00 35.02 9 ILE B N 1
ATOM 3042 C CA . ILE B 1 13 ? 56.606 -29.661 -11.955 1.00 34.76 9 ILE B CA 1
ATOM 3043 C C . ILE B 1 13 ? 55.574 -30.749 -11.718 1.00 34.55 9 ILE B C 1
ATOM 3044 O O . ILE B 1 13 ? 55.801 -31.717 -10.960 1.00 36.24 9 ILE B O 1
ATOM 3049 N N . GLY B 1 14 ? 54.439 -30.610 -12.359 1.00 33.25 10 GLY B N 1
ATOM 3050 C CA . GLY B 1 14 ? 53.405 -31.571 -12.213 1.00 32.28 10 GLY B CA 1
ATOM 3051 C C . GLY B 1 14 ? 53.575 -32.716 -13.191 1.00 32.28 10 GLY B C 1
ATOM 3052 O O . GLY B 1 14 ? 54.200 -32.591 -14.268 1.00 30.63 10 GLY B O 1
ATOM 3053 N N . GLY B 1 15 ? 52.952 -33.827 -12.821 1.00 31.95 11 GLY B N 1
ATOM 3054 C CA . GLY B 1 15 ? 53.037 -35.027 -13.613 1.00 32.74 11 GLY B CA 1
ATOM 3055 C C . GLY B 1 15 ? 51.724 -35.768 -13.636 1.00 32.69 11 GLY B C 1
ATOM 3056 O O . GLY B 1 15 ? 51.075 -35.952 -12.600 1.00 33.18 11 GLY B O 1
ATOM 3057 N N . LEU B 1 16 ? 51.313 -36.134 -14.832 1.00 31.98 12 LEU B N 1
ATOM 3058 C CA . LEU B 1 16 ? 50.094 -36.866 -14.996 1.00 32.92 12 LEU B CA 1
ATOM 3059 C C . LEU B 1 16 ? 50.520 -38.159 -15.680 1.00 33.28 12 LEU B C 1
ATOM 3060 O O . LEU B 1 16 ? 50.682 -38.172 -16.884 1.00 32.31 12 LEU B O 1
ATOM 3065 N N . PHE B 1 17 ? 50.757 -39.213 -14.886 1.00 34.29 13 PHE B N 1
ATOM 3066 C CA . PHE B 1 17 ? 51.195 -40.531 -15.368 1.00 35.78 13 PHE B CA 1
ATOM 3067 C C . PHE B 1 17 ? 50.136 -41.618 -15.208 1.00 37.44 13 PHE B C 1
ATOM 3068 O O . PHE B 1 17 ? 49.367 -41.602 -14.249 1.00 38.90 13 PHE B O 1
ATOM 3076 N N . PRO B 1 18 ? 50.064 -42.571 -16.143 1.00 39.18 14 PRO B N 1
ATOM 3077 C CA . PRO B 1 18 ? 49.038 -43.610 -15.970 1.00 40.78 14 PRO B CA 1
ATOM 3078 C C . PRO B 1 18 ? 49.407 -44.700 -14.984 1.00 43.76 14 PRO B C 1
ATOM 3079 O O . PRO B 1 18 ? 48.529 -45.294 -14.377 1.00 45.15 14 PRO B O 1
ATOM 3083 N N . ASN B 1 19 ? 50.676 -45.039 -14.912 1.00 46.01 15 ASN B N 1
ATOM 3084 C CA . ASN B 1 19 ? 51.048 -46.205 -14.130 1.00 49.32 15 ASN B CA 1
ATOM 3085 C C . ASN B 1 19 ? 51.964 -45.867 -12.992 1.00 51.05 15 ASN B C 1
ATOM 3086 O O . ASN B 1 19 ? 52.706 -44.888 -13.024 1.00 50.41 15 ASN B O 1
ATOM 3091 N N . GLN B 1 20 ? 51.929 -46.718 -11.987 1.00 54.01 16 GLN B N 1
ATOM 3092 C CA . GLN B 1 20 ? 52.689 -46.457 -10.793 1.00 55.72 16 GLN B CA 1
ATOM 3093 C C . GLN B 1 20 ? 54.163 -46.372 -11.205 1.00 56.10 16 GLN B C 1
ATOM 3094 O O . GLN B 1 20 ? 54.908 -45.557 -10.652 1.00 57.38 16 GLN B O 1
ATOM 3100 N N . GLN B 1 21 ? 54.588 -47.255 -12.104 1.00 56.07 17 GLN B N 1
ATOM 3101 C CA . GLN B 1 21 ? 56.001 -47.376 -12.508 1.00 55.96 17 GLN B CA 1
ATOM 3102 C C . GLN B 1 21 ? 56.261 -48.047 -13.886 1.00 55.51 17 GLN B C 1
ATOM 3103 O O . GLN B 1 21 ? 56.049 -49.252 -14.004 1.00 57.17 17 GLN B O 1
ATOM 3109 N N . SER B 1 22 ? 56.816 -47.331 -14.866 1.00 52.75 18 SER B N 1
ATOM 3110 C CA . SER B 1 22 ? 57.078 -47.921 -16.195 1.00 50.00 18 SER B CA 1
ATOM 3111 C C . SER B 1 22 ? 58.427 -47.468 -16.719 1.00 49.00 18 SER B C 1
ATOM 3112 O O . SER B 1 22 ? 59.158 -46.771 -16.026 1.00 47.53 18 SER B O 1
ATOM 3115 N N . GLN B 1 23 ? 58.782 -47.900 -17.927 1.00 47.91 19 GLN B N 1
ATOM 3116 C CA . GLN B 1 23 ? 60.055 -47.487 -18.517 1.00 48.14 19 GLN B CA 1
ATOM 3117 C C . GLN B 1 23 ? 60.093 -45.946 -18.676 1.00 46.02 19 GLN B C 1
ATOM 3118 O O . GLN B 1 23 ? 61.129 -45.323 -18.450 1.00 46.56 19 GLN B O 1
ATOM 3124 N N . GLU B 1 24 ? 58.980 -45.340 -19.081 1.00 43.10 20 GLU B N 1
ATOM 3125 C CA . GLU B 1 24 ? 58.917 -43.897 -19.249 1.00 41.97 20 GLU B CA 1
ATOM 3126 C C . GLU B 1 24 ? 59.176 -43.220 -17.905 1.00 41.48 20 GLU B C 1
ATOM 3127 O O . GLU B 1 24 ? 59.846 -42.184 -17.816 1.00 41.25 20 GLU B O 1
ATOM 3133 N N . HIS B 1 25 ? 58.635 -43.821 -16.857 1.00 40.76 21 HIS B N 1
ATOM 3134 C CA . HIS B 1 25 ? 58.830 -43.308 -15.519 1.00 41.58 21 HIS B CA 1
ATOM 3135 C C . HIS B 1 25 ? 60.326 -43.360 -15.148 1.00 41.63 21 HIS B C 1
ATOM 3136 O O . HIS B 1 25 ? 60.864 -42.413 -14.569 1.00 41.41 21 HIS B O 1
ATOM 3143 N N . ALA B 1 26 ? 60.996 -44.459 -15.508 1.00 42.38 22 ALA B N 1
ATOM 3144 C CA . ALA B 1 26 ? 62.461 -44.564 -15.393 1.00 43.11 22 ALA B CA 1
ATOM 3145 C C . ALA B 1 26 ? 63.220 -43.507 -16.214 1.00 43.06 22 ALA B C 1
ATOM 3146 O O . ALA B 1 26 ? 64.208 -42.932 -15.714 1.00 43.46 22 ALA B O 1
ATOM 3148 N N . ALA B 1 27 ? 62.764 -43.229 -17.449 1.00 42.05 23 ALA B N 1
ATOM 3149 C CA . ALA B 1 27 ? 63.391 -42.186 -18.291 1.00 41.36 23 ALA B CA 1
ATOM 3150 C C . ALA B 1 27 ? 63.272 -40.807 -17.655 1.00 40.91 23 ALA B C 1
ATOM 3151 O O . ALA B 1 27 ? 64.215 -40.004 -17.694 1.00 40.17 23 ALA B O 1
ATOM 3153 N N . PHE B 1 28 ? 62.091 -40.550 -17.094 1.00 40.37 24 PHE B N 1
ATOM 3154 C CA . PHE B 1 28 ? 61.822 -39.344 -16.338 1.00 40.56 24 PHE B CA 1
ATOM 3155 C C . PHE B 1 28 ? 62.778 -39.200 -15.112 1.00 42.82 24 PHE B C 1
ATOM 3156 O O . PHE B 1 28 ? 63.546 -38.230 -15.047 1.00 43.96 24 PHE B O 1
ATOM 3164 N N . ARG B 1 29 ? 62.776 -40.169 -14.195 1.00 43.44 25 ARG B N 1
ATOM 3165 C CA . ARG B 1 29 ? 63.599 -40.133 -12.984 1.00 45.23 25 ARG B CA 1
ATOM 3166 C C . ARG B 1 29 ? 65.094 -39.919 -13.338 1.00 46.31 25 ARG B C 1
ATOM 3167 O O . ARG B 1 29 ? 65.818 -39.108 -12.690 1.00 46.33 25 ARG B O 1
ATOM 3175 N N . PHE B 1 30 ? 65.527 -40.607 -14.391 1.00 46.61 26 PHE B N 1
ATOM 3176 C CA . PHE B 1 30 ? 66.931 -40.611 -14.797 1.00 47.88 26 PHE B CA 1
ATOM 3177 C C . PHE B 1 30 ? 67.338 -39.306 -15.464 1.00 47.76 26 PHE B C 1
ATOM 3178 O O . PHE B 1 30 ? 68.433 -38.832 -15.205 1.00 50.12 26 PHE B O 1
ATOM 3186 N N . ALA B 1 31 ? 66.487 -38.715 -16.310 1.00 46.19 27 ALA B N 1
ATOM 3187 C CA . ALA B 1 31 ? 66.834 -37.395 -16.881 1.00 45.54 27 ALA B CA 1
ATOM 3188 C C . ALA B 1 31 ? 66.892 -36.365 -15.790 1.00 45.48 27 ALA B C 1
ATOM 3189 O O . ALA B 1 31 ? 67.709 -35.463 -15.848 1.00 46.70 27 ALA B O 1
ATOM 3191 N N . LEU B 1 32 ? 66.042 -36.503 -14.774 1.00 45.29 28 LEU B N 1
ATOM 3192 C CA . LEU B 1 32 ? 66.088 -35.565 -13.670 1.00 44.90 28 LEU B CA 1
ATOM 3193 C C . LEU B 1 32 ? 67.410 -35.665 -12.909 1.00 46.74 28 LEU B C 1
ATOM 3194 O O . LEU B 1 32 ? 67.917 -34.663 -12.447 1.00 47.85 28 LEU B O 1
ATOM 3199 N N . SER B 1 33 ? 67.994 -36.854 -12.878 1.00 47.35 29 SER B N 1
ATOM 3200 C CA . SER B 1 33 ? 69.157 -37.154 -12.057 1.00 49.06 29 SER B CA 1
ATOM 3201 C C . SER B 1 33 ? 70.422 -36.508 -12.594 1.00 50.97 29 SER B C 1
ATOM 3202 O O . SER B 1 33 ? 71.414 -36.352 -11.856 1.00 52.96 29 SER B O 1
ATOM 3205 N N . GLN B 1 34 ? 70.368 -36.171 -13.883 1.00 51.36 30 GLN B N 1
ATOM 3206 C CA . GLN B 1 34 ? 71.455 -35.573 -14.661 1.00 53.50 30 GLN B CA 1
ATOM 3207 C C . GLN B 1 34 ? 71.429 -34.035 -14.739 1.00 54.57 30 GLN B C 1
ATOM 3208 O O . GLN B 1 34 ? 72.228 -33.439 -15.450 1.00 56.27 30 GLN B O 1
ATOM 3214 N N . LEU B 1 35 ? 70.498 -33.382 -14.065 1.00 54.41 31 LEU B N 1
ATOM 3215 C CA . LEU B 1 35 ? 70.485 -31.934 -14.106 1.00 54.94 31 LEU B CA 1
ATOM 3216 C C . LEU B 1 35 ? 71.143 -31.418 -12.854 1.00 57.06 31 LEU B C 1
ATOM 3217 O O . LEU B 1 35 ? 70.640 -31.655 -11.741 1.00 57.43 31 LEU B O 1
ATOM 3222 N N . THR B 1 36 ? 72.255 -30.707 -13.031 1.00 58.40 32 THR B N 1
ATOM 3223 C CA . THR B 1 36 ? 72.940 -30.109 -11.904 1.00 60.34 32 THR B CA 1
ATOM 3224 C C . THR B 1 36 ? 72.632 -28.614 -11.692 1.00 60.65 32 THR B C 1
ATOM 3225 O O . THR B 1 36 ? 72.837 -28.096 -10.592 1.00 62.17 32 THR B O 1
ATOM 3229 N N . GLU B 1 37 ? 72.157 -27.918 -12.722 1.00 59.85 33 GLU B N 1
ATOM 3230 C CA . GLU B 1 37 ? 72.093 -26.460 -12.668 1.00 60.66 33 GLU B CA 1
ATOM 3231 C C . GLU B 1 37 ? 70.818 -25.986 -12.012 1.00 58.61 33 GLU B C 1
ATOM 3232 O O . GLU B 1 37 ? 69.776 -26.524 -12.277 1.00 57.20 33 GLU B O 1
ATOM 3238 N N . PRO B 1 38 ? 70.891 -24.957 -11.158 1.00 59.31 34 PRO B N 1
ATOM 3239 C CA . PRO B 1 38 ? 69.603 -24.372 -10.759 1.00 58.08 34 PRO B CA 1
ATOM 3240 C C . PRO B 1 38 ? 68.931 -23.669 -11.955 1.00 57.50 34 PRO B C 1
ATOM 3241 O O . PRO B 1 38 ? 69.591 -23.381 -12.967 1.00 58.03 34 PRO B O 1
ATOM 3245 N N . PRO B 1 39 ? 67.612 -23.439 -11.873 1.00 56.28 35 PRO B N 1
ATOM 3246 C CA . PRO B 1 39 ? 66.755 -23.870 -10.787 1.00 55.44 35 PRO B CA 1
ATOM 3247 C C . PRO B 1 39 ? 66.491 -25.344 -10.979 1.00 53.52 35 PRO B C 1
ATOM 3248 O O . PRO B 1 39 ? 66.413 -25.803 -12.108 1.00 52.96 35 PRO B O 1
ATOM 3252 N N . LYS B 1 40 ? 66.412 -26.066 -9.873 1.00 52.53 36 LYS B N 1
ATOM 3253 C CA . LYS B 1 40 ? 66.182 -27.494 -9.878 1.00 50.82 36 LYS B CA 1
ATOM 3254 C C . LYS B 1 40 ? 64.702 -27.763 -10.103 1.00 47.32 36 LYS B C 1
ATOM 3255 O O . LYS B 1 40 ? 63.832 -27.092 -9.528 1.00 47.08 36 LYS B O 1
ATOM 3261 N N . LEU B 1 41 ? 64.432 -28.741 -10.943 1.00 44.48 37 LEU B N 1
ATOM 3262 C CA . LEU B 1 41 ? 63.101 -29.175 -11.244 1.00 41.93 37 LEU B CA 1
ATOM 3263 C C . LEU B 1 41 ? 62.721 -30.183 -10.198 1.00 42.28 37 LEU B C 1
ATOM 3264 O O . LEU B 1 41 ? 63.309 -31.265 -10.131 1.00 42.61 37 LEU B O 1
ATOM 3269 N N . LEU B 1 42 ? 61.694 -29.846 -9.419 1.00 42.17 38 LEU B N 1
ATOM 3270 C CA . LEU B 1 42 ? 61.176 -30.692 -8.357 1.00 41.77 38 LEU B CA 1
ATOM 3271 C C . LEU B 1 42 ? 59.905 -31.311 -8.904 1.00 40.22 38 LEU B C 1
ATOM 3272 O O . LEU B 1 42 ? 58.935 -30.615 -9.153 1.00 39.66 38 LEU B O 1
ATOM 3277 N N . PRO B 1 43 ? 59.899 -32.627 -9.138 1.00 40.29 39 PRO B N 1
ATOM 3278 C CA . PRO B 1 43 ? 58.677 -33.248 -9.664 1.00 38.50 39 PRO B CA 1
ATOM 3279 C C . PRO B 1 43 ? 57.704 -33.622 -8.569 1.00 38.58 39 PRO B C 1
ATOM 3280 O O . PRO B 1 43 ? 58.105 -33.969 -7.466 1.00 39.35 39 PRO B O 1
ATOM 3284 N N . GLN B 1 44 ? 56.425 -33.518 -8.881 1.00 38.47 40 GLN B N 1
ATOM 3285 C CA . GLN B 1 44 ? 55.371 -34.032 -8.028 1.00 40.39 40 GLN B CA 1
ATOM 3286 C C . GLN B 1 44 ? 54.399 -34.740 -8.926 1.00 39.58 40 GLN B C 1
ATOM 3287 O O . GLN B 1 44 ? 53.425 -34.171 -9.343 1.00 40.04 40 GLN B O 1
ATOM 3293 N N . ILE B 1 45 ? 54.654 -35.976 -9.271 1.00 40.28 41 ILE B N 1
ATOM 3294 C CA . ILE B 1 45 ? 53.761 -36.523 -10.197 1.00 39.93 41 ILE B CA 1
ATOM 3295 C C . ILE B 1 45 ? 52.592 -37.213 -9.515 1.00 41.05 41 ILE B C 1
ATOM 3296 O O . ILE B 1 45 ? 52.637 -37.563 -8.316 1.00 40.61 41 ILE B O 1
ATOM 3301 N N . ASP B 1 46 ? 51.525 -37.382 -10.293 1.00 40.55 42 ASP B N 1
ATOM 3302 C CA . ASP B 1 46 ? 50.378 -38.111 -9.789 1.00 40.62 42 ASP B CA 1
ATOM 3303 C C . ASP B 1 46 ? 50.043 -39.263 -10.747 1.00 39.13 42 ASP B C 1
ATOM 3304 O O . ASP B 1 46 ? 50.175 -39.170 -11.989 1.00 36.98 42 ASP B O 1
ATOM 3309 N N . ILE B 1 47 ? 49.667 -40.384 -10.155 1.00 39.26 43 ILE B N 1
ATOM 3310 C CA . ILE B 1 47 ? 49.170 -41.487 -10.948 1.00 38.06 43 ILE B CA 1
ATOM 3311 C C . ILE B 1 47 ? 47.681 -41.194 -11.146 1.00 37.79 43 ILE B C 1
ATOM 3312 O O . ILE B 1 47 ? 46.939 -40.977 -10.186 1.00 36.18 43 ILE B O 1
ATOM 3317 N N . VAL B 1 48 ? 47.280 -41.136 -12.409 1.00 36.84 44 VAL B N 1
ATOM 3318 C CA . VAL B 1 48 ? 45.940 -40.766 -12.781 1.00 35.67 44 VAL B CA 1
ATOM 3319 C C . VAL B 1 48 ? 45.486 -41.659 -13.939 1.00 35.77 44 VAL B C 1
ATOM 3320 O O . VAL B 1 48 ? 46.305 -42.127 -14.729 1.00 36.19 44 VAL B O 1
ATOM 3324 N N . ASN B 1 49 ? 44.186 -41.903 -14.038 1.00 36.28 45 ASN B N 1
ATOM 3325 C CA . ASN B 1 49 ? 43.645 -42.533 -15.231 1.00 36.97 45 ASN B CA 1
ATOM 3326 C C . ASN B 1 49 ? 43.566 -41.473 -16.316 1.00 35.12 45 ASN B C 1
ATOM 3327 O O . ASN B 1 49 ? 42.772 -40.552 -16.261 1.00 34.66 45 ASN B O 1
ATOM 3332 N N . ILE B 1 50 ? 44.396 -41.611 -17.317 1.00 35.50 46 ILE B N 1
ATOM 3333 C CA . ILE B 1 50 ? 44.515 -40.586 -18.364 1.00 35.18 46 ILE B CA 1
ATOM 3334 C C . ILE B 1 50 ? 43.381 -40.628 -19.358 1.00 36.06 46 ILE B C 1
ATOM 3335 O O . ILE B 1 50 ? 43.276 -39.740 -20.179 1.00 36.58 46 ILE B O 1
ATOM 3340 N N . SER B 1 51 ? 42.549 -41.653 -19.296 1.00 37.75 47 SER B N 1
ATOM 3341 C CA . SER B 1 51 ? 41.350 -41.739 -20.159 1.00 39.44 47 SER B CA 1
ATOM 3342 C C . SER B 1 51 ? 40.162 -41.033 -19.552 1.00 39.14 47 SER B C 1
ATOM 3343 O O . SER B 1 51 ? 39.145 -40.890 -20.227 1.00 41.00 47 SER B O 1
ATOM 3346 N N . ASP B 1 52 ? 40.248 -40.634 -18.281 1.00 37.53 48 ASP B N 1
ATOM 3347 C CA . ASP B 1 52 ? 39.090 -40.082 -17.597 1.00 36.56 48 ASP B CA 1
ATOM 3348 C C . ASP B 1 52 ? 39.152 -38.560 -17.368 1.00 35.15 48 ASP B C 1
ATOM 3349 O O . ASP B 1 52 ? 40.088 -38.077 -16.694 1.00 35.49 48 ASP B O 1
ATOM 3354 N N . SER B 1 53 ? 38.172 -37.804 -17.886 1.00 33.51 49 SER B N 1
ATOM 3355 C CA . SER B 1 53 ? 38.314 -36.325 -17.885 1.00 32.88 49 SER B CA 1
ATOM 3356 C C . SER B 1 53 ? 38.216 -35.754 -16.491 1.00 32.50 49 SER B C 1
ATOM 3357 O O . SER B 1 53 ? 38.956 -34.828 -16.129 1.00 32.33 49 SER B O 1
ATOM 3360 N N . PHE B 1 54 ? 37.313 -36.324 -15.723 1.00 31.45 50 PHE B N 1
ATOM 3361 C CA . PHE B 1 54 ? 37.096 -35.921 -14.355 1.00 32.48 50 PHE B CA 1
ATOM 3362 C C . PHE B 1 54 ? 38.322 -36.058 -13.450 1.00 32.08 50 PHE B C 1
ATOM 3363 O O . PHE B 1 54 ? 38.717 -35.101 -12.751 1.00 31.37 50 PHE B O 1
ATOM 3371 N N . GLU B 1 55 ? 38.956 -37.228 -13.504 1.00 32.49 51 GLU B N 1
ATOM 3372 C CA . GLU B 1 55 ? 40.180 -37.471 -12.753 1.00 33.29 51 GLU B CA 1
ATOM 3373 C C . GLU B 1 55 ? 41.313 -36.553 -13.212 1.00 31.84 51 GLU B C 1
ATOM 3374 O O . GLU B 1 55 ? 42.047 -36.006 -12.389 1.00 31.70 51 GLU B O 1
ATOM 3380 N N . MET B 1 56 ? 41.459 -36.381 -14.525 1.00 31.45 52 MET B N 1
ATOM 3381 C CA . MET B 1 56 ? 42.498 -35.496 -15.063 1.00 31.00 52 MET B CA 1
ATOM 3382 C C . MET B 1 56 ? 42.238 -34.062 -14.616 1.00 30.94 52 MET B C 1
ATOM 3383 O O . MET B 1 56 ? 43.157 -33.326 -14.250 1.00 31.80 52 MET B O 1
ATOM 3388 N N . THR B 1 57 ? 40.966 -33.684 -14.642 1.00 29.49 53 THR B N 1
ATOM 3389 C CA . THR B 1 57 ? 40.562 -32.361 -14.197 1.00 29.19 53 THR B CA 1
ATOM 3390 C C . THR B 1 57 ? 40.885 -32.188 -12.722 1.00 27.96 53 THR B C 1
ATOM 3391 O O . THR B 1 57 ? 41.349 -31.126 -12.310 1.00 27.13 53 THR B O 1
ATOM 3395 N N . TYR B 1 58 ? 40.645 -33.218 -11.922 1.00 30.09 54 TYR B N 1
ATOM 3396 C CA . TYR B 1 58 ? 40.931 -33.080 -10.500 1.00 30.34 54 TYR B CA 1
ATOM 3397 C C . TYR B 1 58 ? 42.417 -32.865 -10.268 1.00 30.86 54 TYR B C 1
ATOM 3398 O O . TYR B 1 58 ? 42.828 -32.002 -9.480 1.00 31.67 54 TYR B O 1
ATOM 3407 N N . ARG B 1 59 ? 43.227 -33.671 -10.953 1.00 30.91 55 ARG B N 1
ATOM 3408 C CA . ARG B 1 59 ? 44.679 -33.609 -10.836 1.00 32.51 55 ARG B CA 1
ATOM 3409 C C . ARG B 1 59 ? 45.269 -32.321 -11.378 1.00 32.87 55 ARG B C 1
ATOM 3410 O O . ARG B 1 59 ? 46.134 -31.718 -10.753 1.00 34.39 55 ARG B O 1
ATOM 3418 N N . PHE B 1 60 ? 44.788 -31.896 -12.538 1.00 34.28 56 PHE B N 1
ATOM 3419 C CA . PHE B 1 60 ? 45.317 -30.697 -13.166 1.00 34.92 56 PHE B CA 1
ATOM 3420 C C . PHE B 1 60 ? 45.041 -29.505 -12.267 1.00 35.81 56 PHE B C 1
ATOM 3421 O O . PHE B 1 60 ? 45.911 -28.671 -12.015 1.00 35.58 56 PHE B O 1
ATOM 3429 N N . CYS B 1 61 ? 43.809 -29.455 -11.764 1.00 37.06 57 CYS B N 1
ATOM 3430 C CA . CYS B 1 61 ? 43.396 -28.398 -10.853 1.00 38.21 57 CYS B CA 1
ATOM 3431 C C . CYS B 1 61 ? 44.159 -28.460 -9.525 1.00 38.50 57 CYS B C 1
ATOM 3432 O O . CYS B 1 61 ? 44.580 -27.433 -9.000 1.00 39.71 57 CYS B O 1
ATOM 3435 N N . SER B 1 62 ? 44.340 -29.669 -8.985 1.00 37.36 58 SER B N 1
ATOM 3436 C CA . SER B 1 62 ? 45.068 -29.849 -7.720 1.00 37.96 58 SER B CA 1
ATOM 3437 C C . SER B 1 62 ? 46.526 -29.441 -7.810 1.00 37.32 58 SER B C 1
ATOM 3438 O O . SER B 1 62 ? 47.056 -28.775 -6.919 1.00 38.76 58 SER B O 1
ATOM 3441 N N . GLN B 1 63 ? 47.146 -29.849 -8.902 1.00 34.91 59 GLN B N 1
ATOM 3442 C CA . GLN B 1 63 ? 48.513 -29.469 -9.207 1.00 35.16 59 GLN B CA 1
ATOM 3443 C C . GLN B 1 63 ? 48.649 -27.967 -9.472 1.00 35.07 59 GLN B C 1
ATOM 3444 O O . GLN B 1 63 ? 49.637 -27.347 -9.076 1.00 35.89 59 GLN B O 1
ATOM 3450 N N . PHE B 1 64 ? 47.666 -27.397 -10.158 1.00 34.59 60 PHE B N 1
ATOM 3451 C CA . PHE B 1 64 ? 47.668 -25.963 -10.461 1.00 34.35 60 PHE B CA 1
ATOM 3452 C C . PHE B 1 64 ? 47.620 -25.115 -9.186 1.00 34.84 60 PHE B C 1
ATOM 3453 O O . PHE B 1 64 ? 48.319 -24.104 -9.071 1.00 34.42 60 PHE B O 1
ATOM 3461 N N . SER B 1 65 ? 46.785 -25.543 -8.242 1.00 36.47 61 SER B N 1
ATOM 3462 C CA . SER B 1 65 ? 46.679 -24.936 -6.904 1.00 38.04 61 SER B CA 1
ATOM 3463 C C . SER B 1 65 ? 47.897 -25.072 -5.960 1.00 37.44 61 SER B C 1
ATOM 3464 O O . SER B 1 65 ? 48.138 -24.188 -5.138 1.00 38.39 61 SER B O 1
ATOM 3467 N N . LYS B 1 66 ? 48.604 -26.204 -6.001 1.00 35.79 62 LYS B N 1
ATOM 3468 C CA . LYS B 1 66 ? 49.799 -26.373 -5.168 1.00 37.11 62 LYS B CA 1
ATOM 3469 C C . LYS B 1 66 ? 50.959 -25.528 -5.692 1.00 36.48 62 LYS B C 1
ATOM 3470 O O . LYS B 1 66 ? 51.950 -25.292 -5.000 1.00 37.36 62 LYS B O 1
ATOM 3476 N N . GLY B 1 67 ? 50.818 -25.087 -6.938 1.00 34.61 63 GLY B N 1
ATOM 3477 C CA . GLY B 1 67 ? 51.711 -24.095 -7.513 1.00 35.19 63 GLY B CA 1
ATOM 3478 C C . GLY B 1 67 ? 52.695 -24.516 -8.591 1.00 35.23 63 GLY B C 1
ATOM 3479 O O . GLY B 1 67 ? 53.626 -23.771 -8.894 1.00 35.82 63 GLY B O 1
ATOM 3480 N N . VAL B 1 68 ? 52.500 -25.693 -9.177 1.00 34.21 64 VAL B N 1
ATOM 3481 C CA . VAL B 1 68 ? 53.404 -26.172 -10.223 1.00 34.31 64 VAL B CA 1
ATOM 3482 C C . VAL B 1 68 ? 53.571 -25.125 -11.324 1.00 34.84 64 VAL B C 1
ATOM 3483 O O . VAL B 1 68 ? 52.696 -24.280 -11.516 1.00 36.85 64 VAL B O 1
ATOM 3487 N N . TYR B 1 69 ? 54.690 -25.173 -12.045 1.00 34.56 65 TYR B N 1
ATOM 3488 C CA . TYR B 1 69 ? 54.948 -24.164 -13.079 1.00 34.68 65 TYR B CA 1
ATOM 3489 C C . TYR B 1 69 ? 54.690 -24.762 -14.415 1.00 34.02 65 TYR B C 1
ATOM 3490 O O . TYR B 1 69 ? 54.746 -24.069 -15.433 1.00 35.88 65 TYR B O 1
ATOM 3499 N N . ALA B 1 70 ? 54.496 -26.075 -14.449 1.00 32.79 66 ALA B N 1
ATOM 3500 C CA . ALA B 1 70 ? 54.305 -26.737 -15.719 1.00 31.75 66 ALA B CA 1
ATOM 3501 C C . ALA B 1 70 ? 53.958 -28.152 -15.367 1.00 32.21 66 ALA B C 1
ATOM 3502 O O . ALA B 1 70 ? 54.195 -28.586 -14.252 1.00 31.05 66 ALA B O 1
ATOM 3504 N N . ILE B 1 71 ? 53.423 -28.856 -16.351 1.00 32.21 67 ILE B N 1
ATOM 3505 C CA . ILE B 1 71 ? 52.940 -30.169 -16.144 1.00 33.41 67 ILE B CA 1
ATOM 3506 C C . ILE B 1 71 ? 53.443 -31.085 -17.248 1.00 33.40 67 ILE B C 1
ATOM 3507 O O . ILE B 1 71 ? 53.431 -30.744 -18.431 1.00 33.58 67 ILE B O 1
ATOM 3512 N N . PHE B 1 72 ? 53.868 -32.258 -16.826 1.00 33.36 68 PHE B N 1
ATOM 3513 C CA . PHE B 1 72 ? 54.424 -33.209 -17.740 1.00 34.62 68 PHE B CA 1
ATOM 3514 C C . PHE B 1 72 ? 53.512 -34.393 -17.705 1.00 33.66 68 PHE B C 1
ATOM 3515 O O . PHE B 1 72 ? 53.119 -34.838 -16.640 1.00 34.00 68 PHE B O 1
ATOM 3523 N N . GLY B 1 73 ? 53.175 -34.946 -18.843 1.00 33.37 69 GLY B N 1
ATOM 3524 C CA . GLY B 1 73 ? 52.467 -36.217 -18.722 1.00 32.82 69 GLY B CA 1
ATOM 3525 C C . GLY B 1 73 ? 51.874 -36.744 -19.989 1.00 33.36 69 GLY B C 1
ATOM 3526 O O . GLY B 1 73 ? 52.312 -36.398 -21.109 1.00 33.59 69 GLY B O 1
ATOM 3527 N N . PHE B 1 74 ? 50.849 -37.566 -19.818 1.00 33.36 70 PHE B N 1
ATOM 3528 C CA . PHE B 1 74 ? 50.288 -38.327 -20.942 1.00 34.31 70 PHE B CA 1
ATOM 3529 C C . PHE B 1 74 ? 48.806 -38.097 -21.009 1.00 34.69 70 PHE B C 1
ATOM 3530 O O . PHE B 1 74 ? 48.162 -37.966 -19.966 1.00 33.84 70 PHE B O 1
ATOM 3538 N N . TYR B 1 75 ? 48.276 -38.011 -22.223 1.00 35.94 71 TYR B N 1
ATOM 3539 C CA . TYR B 1 75 ? 46.820 -38.001 -22.385 1.00 38.17 71 TYR B CA 1
ATOM 3540 C C . TYR B 1 75 ? 46.414 -38.981 -23.448 1.00 38.64 71 TYR B C 1
ATOM 3541 O O . TYR B 1 75 ? 47.254 -39.621 -24.045 1.00 38.63 71 TYR B O 1
ATOM 3550 N N . GLU B 1 76 ? 45.115 -39.101 -23.678 1.00 39.85 72 GLU B N 1
ATOM 3551 C CA . GLU B 1 76 ? 44.601 -39.932 -24.756 1.00 41.56 72 GLU B CA 1
ATOM 3552 C C . GLU B 1 76 ? 43.338 -39.298 -25.318 1.00 41.44 72 GLU B C 1
ATOM 3553 O O . GLU B 1 76 ? 42.870 -38.294 -24.796 1.00 41.69 72 GLU B O 1
ATOM 3559 N N . ARG B 1 77 ? 42.805 -39.876 -26.388 1.00 42.29 73 ARG B N 1
ATOM 3560 C CA . ARG B 1 77 ? 41.685 -39.265 -27.097 1.00 41.52 73 ARG B CA 1
ATOM 3561 C C . ARG B 1 77 ? 40.589 -38.710 -26.192 1.00 39.79 73 ARG B C 1
ATOM 3562 O O . ARG B 1 77 ? 40.051 -37.632 -26.453 1.00 39.49 73 ARG B O 1
ATOM 3570 N N . ARG B 1 78 ? 40.248 -39.442 -25.138 1.00 38.97 74 ARG B N 1
ATOM 3571 C CA . ARG B 1 78 ? 39.127 -39.059 -24.285 1.00 39.14 74 ARG B CA 1
ATOM 3572 C C . ARG B 1 78 ? 39.406 -37.863 -23.373 1.00 37.69 74 ARG B C 1
ATOM 3573 O O . ARG B 1 78 ? 38.487 -37.326 -22.754 1.00 38.58 74 ARG B O 1
ATOM 3581 N N . THR B 1 79 ? 40.666 -37.444 -23.293 1.00 35.99 75 THR B N 1
ATOM 3582 C CA . THR B 1 79 ? 41.038 -36.365 -22.381 1.00 35.63 75 THR B CA 1
ATOM 3583 C C . THR B 1 79 ? 41.775 -35.199 -23.041 1.00 35.57 75 THR B C 1
ATOM 3584 O O . THR B 1 79 ? 42.112 -34.222 -22.374 1.00 35.39 75 THR B O 1
ATOM 3588 N N . VAL B 1 80 ? 42.022 -35.296 -24.342 1.00 36.16 76 VAL B N 1
ATOM 3589 C CA . VAL B 1 80 ? 42.774 -34.254 -25.041 1.00 36.07 76 VAL B CA 1
ATOM 3590 C C . VAL B 1 80 ? 42.052 -32.907 -25.054 1.00 35.53 76 VAL B C 1
ATOM 3591 O O . VAL B 1 80 ? 42.685 -31.855 -24.939 1.00 36.54 76 VAL B O 1
ATOM 3595 N N . ASN B 1 81 ? 40.733 -32.939 -25.197 1.00 35.23 77 ASN B N 1
ATOM 3596 C CA . ASN B 1 81 ? 39.943 -31.714 -25.194 1.00 36.10 77 ASN B CA 1
ATOM 3597 C C . ASN B 1 81 ? 39.972 -31.052 -23.825 1.00 36.52 77 ASN B C 1
ATOM 3598 O O . ASN B 1 81 ? 39.881 -29.829 -23.710 1.00 37.61 77 ASN B O 1
ATOM 3603 N N . MET B 1 82 ? 40.101 -31.869 -22.789 1.00 35.66 78 MET B N 1
ATOM 3604 C CA . MET B 1 82 ? 40.206 -31.360 -21.432 1.00 35.92 78 MET B CA 1
ATOM 3605 C C . MET B 1 82 ? 41.554 -30.683 -21.227 1.00 35.33 78 MET B C 1
ATOM 3606 O O . MET B 1 82 ? 41.637 -29.622 -20.609 1.00 36.83 78 MET B O 1
ATOM 3611 N N . LEU B 1 83 ? 42.613 -31.294 -21.751 1.00 34.54 79 LEU B N 1
ATOM 3612 C CA . LEU B 1 83 ? 43.955 -30.749 -21.555 1.00 33.88 79 LEU B CA 1
ATOM 3613 C C . LEU B 1 83 ? 44.243 -29.503 -22.369 1.00 33.14 79 LEU B C 1
ATOM 3614 O O . LEU B 1 83 ? 44.846 -28.551 -21.871 1.00 31.88 79 LEU B O 1
ATOM 3619 N N . THR B 1 84 ? 43.772 -29.502 -23.605 1.00 32.91 80 THR B N 1
ATOM 3620 C CA . THR B 1 84 ? 43.883 -28.334 -24.459 1.00 34.47 80 THR B CA 1
ATOM 3621 C C . THR B 1 84 ? 43.112 -27.156 -23.863 1.00 34.58 80 THR B C 1
ATOM 3622 O O . THR B 1 84 ? 43.629 -26.043 -23.784 1.00 36.24 80 THR B O 1
ATOM 3626 N N . SER B 1 85 ? 41.877 -27.411 -23.443 1.00 33.37 81 SER B N 1
ATOM 3627 C CA . SER B 1 85 ? 41.013 -26.364 -22.907 1.00 33.82 81 SER B CA 1
ATOM 3628 C C . SER B 1 85 ? 41.538 -25.769 -21.602 1.00 34.28 81 SER B C 1
ATOM 3629 O O . SER B 1 85 ? 41.590 -24.549 -21.445 1.00 33.63 81 SER B O 1
ATOM 3632 N N . PHE B 1 86 ? 41.920 -26.632 -20.666 1.00 32.56 82 PHE B N 1
ATOM 3633 C CA . PHE B 1 86 ? 42.403 -26.176 -19.367 1.00 31.80 82 PHE B CA 1
ATOM 3634 C C . PHE B 1 86 ? 43.749 -25.467 -19.475 1.00 32.21 82 PHE B C 1
ATOM 3635 O O . PHE B 1 86 ? 44.029 -24.532 -18.725 1.00 33.91 82 PHE B O 1
ATOM 3643 N N . CYS B 1 87 ? 44.576 -25.912 -20.415 1.00 31.43 83 CYS B N 1
ATOM 3644 C CA . CYS B 1 87 ? 45.871 -25.286 -20.646 1.00 32.54 83 CYS B CA 1
ATOM 3645 C C . CYS B 1 87 ? 45.688 -23.907 -21.266 1.00 33.25 83 CYS B C 1
ATOM 3646 O O . CYS B 1 87 ? 46.407 -22.965 -20.939 1.00 34.44 83 CYS B O 1
ATOM 3649 N N . GLY B 1 88 ? 44.716 -23.794 -22.166 1.00 33.17 84 GLY B N 1
ATOM 3650 C CA . GLY B 1 88 ? 44.429 -22.529 -22.818 1.00 34.59 84 GLY B CA 1
ATOM 3651 C C . GLY B 1 88 ? 43.835 -21.525 -21.848 1.00 35.01 84 GLY B C 1
ATOM 3652 O O . GLY B 1 88 ? 44.235 -20.362 -21.819 1.00 35.96 84 GLY B O 1
ATOM 3653 N N . ALA B 1 89 ? 42.878 -21.980 -21.046 1.00 33.92 85 ALA B N 1
ATOM 3654 C CA . ALA B 1 89 ? 42.194 -21.109 -20.101 1.00 35.59 85 ALA B CA 1
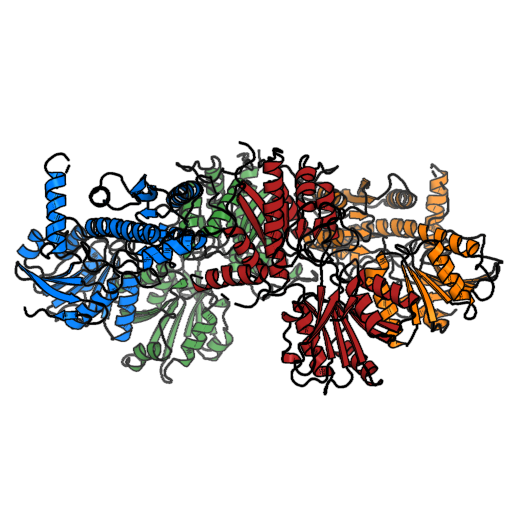ATOM 3655 C C . ALA B 1 89 ? 43.116 -20.569 -19.007 1.00 35.05 85 ALA B C 1
ATOM 3656 O O . ALA B 1 89 ? 42.995 -19.411 -18.604 1.00 36.72 85 ALA B O 1
ATOM 3658 N N . LEU B 1 90 ? 44.027 -21.410 -18.521 1.00 34.76 86 LEU B N 1
ATOM 3659 C CA . LEU B 1 90 ? 44.868 -21.057 -17.375 1.00 34.19 86 LEU B CA 1
ATOM 3660 C C . LEU B 1 90 ? 46.304 -20.663 -17.725 1.00 33.98 86 LEU B C 1
ATOM 3661 O O . LEU B 1 90 ? 47.027 -20.147 -16.876 1.00 33.27 86 LEU B O 1
ATOM 3666 N N . HIS B 1 91 ? 46.711 -20.907 -18.964 1.00 33.73 87 HIS B N 1
ATOM 3667 C CA . HIS B 1 91 ? 48.056 -20.563 -19.409 1.00 34.62 87 HIS B CA 1
ATOM 3668 C C . HIS B 1 91 ? 49.117 -21.393 -18.697 1.00 34.84 87 HIS B C 1
ATOM 3669 O O . HIS B 1 91 ? 50.216 -20.908 -18.416 1.00 35.23 87 HIS B O 1
ATOM 3676 N N . VAL B 1 92 ? 48.777 -22.645 -18.412 1.00 35.48 88 VAL B N 1
ATOM 3677 C CA . VAL B 1 92 ? 49.737 -23.602 -17.885 1.00 35.55 88 VAL B CA 1
ATOM 3678 C C . VAL B 1 92 ? 50.132 -24.529 -19.023 1.00 35.54 88 VAL B C 1
ATOM 3679 O O . VAL B 1 92 ? 49.287 -24.928 -19.822 1.00 36.80 88 VAL B O 1
ATOM 3683 N N . CYS B 1 93 ? 51.412 -24.874 -19.104 1.00 34.90 89 CYS B N 1
ATOM 3684 C CA . CYS B 1 93 ? 51.884 -25.721 -20.192 1.00 34.64 89 CYS B CA 1
ATOM 3685 C C . CYS B 1 93 ? 51.871 -27.192 -19.839 1.00 34.05 89 CYS B C 1
ATOM 3686 O O . CYS B 1 93 ? 52.270 -27.594 -18.747 1.00 33.22 89 CYS B O 1
ATOM 3689 N N . PHE B 1 94 ? 51.393 -27.986 -20.787 1.00 33.21 90 PHE B N 1
ATOM 3690 C CA . PHE B 1 94 ? 51.380 -29.428 -20.664 1.00 32.51 90 PHE B CA 1
ATOM 3691 C C . PHE B 1 94 ? 52.389 -29.975 -21.661 1.00 32.60 90 PHE B C 1
ATOM 3692 O O . PHE B 1 94 ? 52.220 -29.823 -22.871 1.00 33.22 90 PHE B O 1
ATOM 3700 N N . ILE B 1 95 ? 53.450 -30.588 -21.150 1.00 32.53 91 ILE B N 1
ATOM 3701 C CA . ILE B 1 95 ? 54.491 -31.147 -22.002 1.00 31.88 91 ILE B CA 1
ATOM 3702 C C . ILE B 1 95 ? 54.304 -32.651 -22.098 1.00 32.07 91 ILE B C 1
ATOM 3703 O O . ILE B 1 95 ? 54.288 -33.344 -21.081 1.00 32.27 91 ILE B O 1
ATOM 3708 N N . THR B 1 96 ? 54.147 -33.164 -23.314 1.00 33.19 92 THR B N 1
ATOM 3709 C CA . THR B 1 96 ? 53.820 -34.582 -23.460 1.00 33.25 92 THR B CA 1
ATOM 3710 C C . THR B 1 96 ? 54.449 -35.283 -24.665 1.00 35.02 92 THR B C 1
ATOM 3711 O O . THR B 1 96 ? 54.715 -34.664 -25.695 1.00 36.65 92 THR B O 1
ATOM 3715 N N . PRO B 1 97 ? 54.673 -36.588 -24.521 1.00 35.96 93 PRO B N 1
ATOM 3716 C CA . PRO B 1 97 ? 55.201 -37.418 -25.608 1.00 37.51 93 PRO B CA 1
ATOM 3717 C C . PRO B 1 97 ? 54.085 -38.229 -26.255 1.00 38.28 93 PRO B C 1
ATOM 3718 O O . PRO B 1 97 ? 54.347 -39.091 -27.094 1.00 40.46 93 PRO B O 1
ATOM 3722 N N . SER B 1 98 ? 52.846 -37.950 -25.863 1.00 38.55 94 SER B N 1
ATOM 3723 C CA . SER B 1 98 ? 51.692 -38.665 -26.398 1.00 39.99 94 SER B CA 1
ATOM 3724 C C . SER B 1 98 ? 51.414 -38.275 -27.846 1.00 41.60 94 SER B C 1
ATOM 3725 O O . SER B 1 98 ? 51.972 -37.302 -28.355 1.00 42.44 94 SER B O 1
ATOM 3728 N N . PHE B 1 99 ? 50.548 -39.038 -28.503 1.00 44.59 95 PHE B N 1
ATOM 3729 C CA . PHE B 1 99 ? 50.179 -38.764 -29.888 1.00 48.14 95 PHE B CA 1
ATOM 3730 C C . PHE B 1 99 ? 49.711 -37.318 -30.043 1.00 49.77 95 PHE B C 1
ATOM 3731 O O . PHE B 1 99 ? 48.940 -36.815 -29.227 1.00 50.82 95 PHE B O 1
ATOM 3739 N N . PRO B 1 100 ? 50.189 -36.659 -31.093 1.00 51.89 96 PRO B N 1
ATOM 3740 C CA . PRO B 1 100 ? 49.890 -35.236 -31.317 1.00 54.28 96 PRO B CA 1
ATOM 3741 C C . PRO B 1 100 ? 48.482 -34.989 -31.852 1.00 56.66 96 PRO B C 1
ATOM 3742 O O . PRO B 1 100 ? 47.908 -35.848 -32.520 1.00 58.40 96 PRO B O 1
ATOM 3746 N N . VAL B 1 101 ? 47.940 -33.809 -31.555 1.00 57.75 97 VAL B N 1
ATOM 3747 C CA . VAL B 1 101 ? 46.615 -33.421 -32.027 1.00 60.19 97 VAL B CA 1
ATOM 3748 C C . VAL B 1 101 ? 46.728 -32.282 -33.048 1.00 62.42 97 VAL B C 1
ATOM 3749 O O . VAL B 1 101 ? 47.438 -31.302 -32.815 1.00 62.57 97 VAL B O 1
ATOM 3753 N N . ASP B 1 102 ? 46.034 -32.411 -34.177 1.00 65.42 98 ASP B N 1
ATOM 3754 C CA . ASP B 1 102 ? 46.050 -31.370 -35.204 1.00 68.08 98 ASP B CA 1
ATOM 3755 C C . ASP B 1 102 ? 45.603 -30.044 -34.611 1.00 67.83 98 ASP B C 1
ATOM 3756 O O . ASP B 1 102 ? 46.177 -28.993 -34.901 1.00 68.78 98 ASP B O 1
ATOM 3761 N N . THR B 1 103 ? 44.570 -30.099 -33.776 1.00 66.96 99 THR B N 1
ATOM 3762 C CA . THR B 1 103 ? 44.075 -28.905 -33.108 1.00 66.32 99 THR B CA 1
ATOM 3763 C C . THR B 1 103 ? 44.405 -28.919 -31.623 1.00 63.88 99 THR B C 1
ATOM 3764 O O . THR B 1 103 ? 43.994 -29.816 -30.885 1.00 64.43 99 THR B O 1
ATOM 3768 N N . SER B 1 104 ? 45.152 -27.908 -31.203 1.00 60.69 100 SER B N 1
ATOM 3769 C CA . SER B 1 104 ? 45.487 -27.695 -29.807 1.00 56.88 100 SER B CA 1
ATOM 3770 C C . SER B 1 104 ? 45.794 -26.214 -29.689 1.00 55.12 100 SER B C 1
ATOM 3771 O O . SER B 1 104 ? 45.527 -25.454 -30.619 1.00 55.56 100 SER B O 1
ATOM 3774 N N . ASN B 1 105 ? 46.354 -25.795 -28.563 1.00 50.81 101 ASN B N 1
ATOM 3775 C CA . ASN B 1 105 ? 46.816 -24.421 -28.430 1.00 48.44 101 ASN B CA 1
ATOM 3776 C C . ASN B 1 105 ? 48.322 -24.392 -28.206 1.00 46.96 101 ASN B C 1
ATOM 3777 O O . ASN B 1 105 ? 48.971 -25.439 -28.160 1.00 45.88 101 ASN B O 1
ATOM 3782 N N . GLN B 1 106 ? 48.880 -23.194 -28.077 1.00 45.48 102 GLN B N 1
ATOM 3783 C CA . GLN B 1 106 ? 50.322 -23.041 -27.914 1.00 44.07 102 GLN B CA 1
ATOM 3784 C C . GLN B 1 106 ? 50.802 -23.510 -26.544 1.00 41.42 102 GLN B C 1
ATOM 3785 O O . GLN B 1 106 ? 52.004 -23.552 -26.281 1.00 40.65 102 GLN B O 1
ATOM 3791 N N . PHE B 1 107 ? 49.862 -23.862 -25.674 1.00 38.22 103 PHE B N 1
ATOM 3792 C CA . PHE B 1 107 ? 50.197 -24.231 -24.303 1.00 36.22 103 PHE B CA 1
ATOM 3793 C C . PHE B 1 107 ? 50.367 -25.731 -24.113 1.00 35.47 103 PHE B C 1
ATOM 3794 O O . PHE B 1 107 ? 50.653 -26.203 -23.012 1.00 33.72 103 PHE B O 1
ATOM 3802 N N . VAL B 1 108 ? 50.201 -26.472 -25.199 1.00 36.40 104 VAL B N 1
ATOM 3803 C CA . VAL B 1 108 ? 50.472 -27.897 -25.192 1.00 35.70 104 VAL B CA 1
ATOM 3804 C C . VAL B 1 108 ? 51.748 -28.124 -25.982 1.00 36.89 104 VAL B C 1
ATOM 3805 O O . VAL B 1 108 ? 51.826 -27.784 -27.162 1.00 38.50 104 VAL B O 1
ATOM 3809 N N . LEU B 1 109 ? 52.757 -28.675 -25.321 1.00 37.21 105 LEU B N 1
ATOM 3810 C CA . LEU B 1 109 ? 54.024 -28.924 -25.985 1.00 38.11 105 LEU B CA 1
ATOM 3811 C C . LEU B 1 109 ? 54.160 -30.391 -26.339 1.00 37.02 105 LEU B C 1
ATOM 3812 O O . LEU B 1 109 ? 54.284 -31.250 -25.465 1.00 36.54 105 LEU B O 1
ATOM 3817 N N . GLN B 1 110 ? 54.132 -30.661 -27.636 1.00 37.52 106 GLN B N 1
ATOM 3818 C CA . GLN B 1 110 ? 54.152 -32.023 -28.127 1.00 37.94 106 GLN B CA 1
ATOM 3819 C C . GLN B 1 110 ? 55.515 -32.484 -28.555 1.00 37.89 106 GLN B C 1
ATOM 3820 O O . GLN B 1 110 ? 56.021 -32.095 -29.605 1.00 38.03 106 GLN B O 1
ATOM 3826 N N . LEU B 1 111 ? 56.100 -33.331 -27.722 1.00 37.28 107 LEU B N 1
ATOM 3827 C CA . LEU B 1 111 ? 57.435 -33.834 -27.966 1.00 39.20 107 LEU B CA 1
ATOM 3828 C C . LEU B 1 111 ? 57.484 -34.754 -29.179 1.00 40.18 107 LEU B C 1
ATOM 3829 O O . LEU B 1 111 ? 58.510 -34.839 -29.849 1.00 39.81 107 LEU B O 1
ATOM 3834 N N . ARG B 1 112 ? 56.383 -35.443 -29.466 1.00 40.74 108 ARG B N 1
ATOM 3835 C CA . ARG B 1 112 ? 56.375 -36.412 -30.560 1.00 43.69 108 ARG B CA 1
ATOM 3836 C C . ARG B 1 112 ? 56.111 -35.800 -31.933 1.00 45.43 108 ARG B C 1
ATOM 3837 O O . ARG B 1 112 ? 55.100 -35.129 -32.150 1.00 44.33 108 ARG B O 1
ATOM 3845 N N . PRO B 1 113 ? 57.031 -36.056 -32.854 1.00 47.57 109 PRO B N 1
ATOM 3846 C CA . PRO B 1 113 ? 56.948 -35.547 -34.227 1.00 50.22 109 PRO B CA 1
ATOM 3847 C C . PRO B 1 113 ? 55.738 -36.094 -34.974 1.00 52.21 109 PRO B C 1
ATOM 3848 O O . PRO B 1 113 ? 55.457 -37.291 -34.904 1.00 52.96 109 PRO B O 1
ATOM 3852 N N . GLU B 1 114 ? 55.036 -35.220 -35.687 1.00 54.59 110 GLU B N 1
ATOM 3853 C CA . GLU B 1 114 ? 53.880 -35.635 -36.466 1.00 57.33 110 GLU B CA 1
ATOM 3854 C C . GLU B 1 114 ? 54.458 -36.497 -37.564 1.00 60.19 110 GLU B C 1
ATOM 3855 O O . GLU B 1 114 ? 55.643 -36.400 -37.886 1.00 60.92 110 GLU B O 1
ATOM 3861 N N . LEU B 1 115 ? 53.641 -37.404 -38.065 1.00 56.67 111 LEU B N 1
ATOM 3862 C CA . LEU B 1 115 ? 54.122 -38.381 -39.026 1.00 58.00 111 LEU B CA 1
ATOM 3863 C C . LEU B 1 115 ? 53.300 -38.556 -40.312 1.00 57.92 111 LEU B C 1
ATOM 3864 O O . LEU B 1 115 ? 53.719 -39.271 -41.227 1.00 58.88 111 LEU B O 1
ATOM 3869 N N . GLN B 1 116 ? 52.150 -37.902 -40.391 1.00 58.52 112 GLN B N 1
ATOM 3870 C CA . GLN B 1 116 ? 51.248 -38.161 -41.501 1.00 59.77 112 GLN B CA 1
ATOM 3871 C C . GLN B 1 116 ? 51.907 -37.816 -42.829 1.00 62.12 112 GLN B C 1
ATOM 3872 O O . GLN B 1 116 ? 51.769 -38.561 -43.799 1.00 62.43 112 GLN B O 1
ATOM 3878 N N . GLU B 1 117 ? 52.651 -36.713 -42.876 1.00 64.47 113 GLU B N 1
ATOM 3879 C CA . GLU B 1 117 ? 53.356 -36.361 -44.101 1.00 67.93 113 GLU B CA 1
ATOM 3880 C C . GLU B 1 117 ? 54.422 -37.388 -44.500 1.00 67.14 113 GLU B C 1
ATOM 3881 O O . GLU B 1 117 ? 54.563 -37.707 -45.678 1.00 68.66 113 GLU B O 1
ATOM 3887 N N . ALA B 1 118 ? 55.172 -37.888 -43.524 1.00 65.89 114 ALA B N 1
ATOM 3888 C CA . ALA B 1 118 ? 56.232 -38.841 -43.828 1.00 66.80 114 ALA B CA 1
ATOM 3889 C C . ALA B 1 118 ? 55.603 -40.068 -44.431 1.00 66.62 114 ALA B C 1
ATOM 3890 O O . ALA B 1 118 ? 56.074 -40.634 -45.413 1.00 68.08 114 ALA B O 1
ATOM 3892 N N . LEU B 1 119 ? 54.521 -40.486 -43.833 1.00 64.59 115 LEU B N 1
ATOM 3893 C CA . LEU B 1 119 ? 53.876 -41.619 -44.381 1.00 64.34 115 LEU B CA 1
ATOM 3894 C C . LEU B 1 119 ? 53.289 -41.399 -45.762 1.00 66.23 115 LEU B C 1
ATOM 3895 O O . LEU B 1 119 ? 53.426 -42.247 -46.641 1.00 67.10 115 LEU B O 1
ATOM 3900 N N . ILE B 1 120 ? 52.645 -40.250 -45.948 1.00 66.85 116 ILE B N 1
ATOM 3901 C CA . ILE B 1 120 ? 51.989 -39.980 -47.223 1.00 68.94 116 ILE B CA 1
ATOM 3902 C C . ILE B 1 120 ? 53.079 -39.975 -48.283 1.00 71.85 116 ILE B C 1
ATOM 3903 O O . ILE B 1 120 ? 52.920 -40.515 -49.381 1.00 73.70 116 ILE B O 1
ATOM 3908 N N . SER B 1 121 ? 54.216 -39.382 -47.919 1.00 72.97 117 SER B N 1
ATOM 3909 C CA . SER B 1 121 ? 55.391 -39.307 -48.780 1.00 75.92 117 SER B CA 1
ATOM 3910 C C . SER B 1 121 ? 55.974 -40.681 -49.095 1.00 76.49 117 SER B C 1
ATOM 3911 O O . SER B 1 121 ? 56.523 -40.904 -50.172 1.00 79.48 117 SER B O 1
ATOM 3914 N N . ILE B 1 122 ? 55.901 -41.583 -48.120 1.00 74.59 118 ILE B N 1
ATOM 3915 C CA . ILE B 1 122 ? 56.496 -42.903 -48.248 1.00 75.82 118 ILE B CA 1
ATOM 3916 C C . ILE B 1 122 ? 55.643 -43.696 -49.215 1.00 77.41 118 ILE B C 1
ATOM 3917 O O . ILE B 1 122 ? 56.157 -44.284 -50.174 1.00 80.43 118 ILE B O 1
ATOM 3922 N N . ILE B 1 123 ? 54.336 -43.668 -48.987 1.00 75.84 119 ILE B N 1
ATOM 3923 C CA . ILE B 1 123 ? 53.397 -44.300 -49.885 1.00 77.58 119 ILE B CA 1
ATOM 3924 C C . ILE B 1 123 ? 53.750 -43.929 -51.343 1.00 82.58 119 ILE B C 1
ATOM 3925 O O . ILE B 1 123 ? 54.116 -44.803 -52.131 1.00 84.54 119 ILE B O 1
ATOM 3930 N N . ASP B 1 124 ? 53.942 -42.640 -51.606 1.00 84.98 120 ASP B N 1
ATOM 3931 C CA . ASP B 1 124 ? 54.260 -42.160 -52.959 1.00 90.85 120 ASP B CA 1
ATOM 3932 C C . ASP B 1 124 ? 55.518 -42.785 -53.588 1.00 94.25 120 ASP B C 1
ATOM 3933 O O . ASP B 1 124 ? 55.509 -43.127 -54.772 1.00 97.51 120 ASP B O 1
ATOM 3938 N N . HIS B 1 125 ? 56.582 -42.954 -52.804 1.00 93.83 121 HIS B N 1
ATOM 3939 C CA . HIS B 1 125 ? 57.875 -43.445 -53.286 1.00 97.11 121 HIS B CA 1
ATOM 3940 C 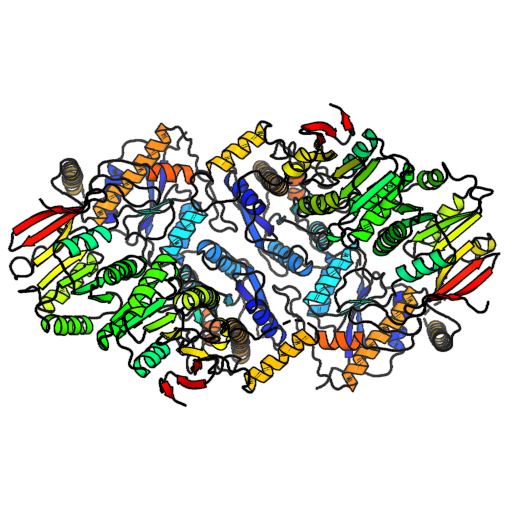C . HIS B 1 125 ? 57.709 -44.834 -53.866 1.00 99.18 121 HIS B C 1
ATOM 3941 O O . HIS B 1 125 ? 58.293 -45.139 -54.904 1.00 103.06 121 HIS B O 1
ATOM 3948 N N . TYR B 1 126 ? 56.922 -45.663 -53.199 1.00 96.64 122 TYR B N 1
ATOM 3949 C CA . TYR B 1 126 ? 56.560 -46.982 -53.717 1.00 98.49 122 TYR B CA 1
ATOM 3950 C C . TYR B 1 126 ? 55.600 -46.951 -54.915 1.00 100.74 122 TYR B C 1
ATOM 3951 O O . TYR B 1 126 ? 55.547 -47.907 -55.691 1.00 103.86 122 TYR B O 1
ATOM 3960 N N . LYS B 1 127 ? 54.844 -45.862 -55.063 1.00 99.23 123 LYS B N 1
ATOM 3961 C CA . LYS B 1 127 ? 53.772 -45.791 -56.066 1.00 101.18 123 LYS B CA 1
ATOM 3962 C C . LYS B 1 127 ? 52.507 -46.632 -55.781 1.00 99.35 123 LYS B C 1
ATOM 3963 O O . LYS B 1 127 ? 51.937 -47.237 -56.690 1.00 102.29 123 LYS B O 1
ATOM 3969 N N . TRP B 1 128 ? 52.109 -46.699 -54.509 1.00 94.54 124 TRP B N 1
ATOM 3970 C CA . TRP B 1 128 ? 50.862 -47.354 -54.093 1.00 92.62 124 TRP B CA 1
ATOM 3971 C C . TRP B 1 128 ? 49.605 -46.596 -54.543 1.00 92.68 124 TRP B C 1
ATOM 3972 O O . TRP B 1 128 ? 49.519 -45.381 -54.363 1.00 92.31 124 TRP B O 1
ATOM 3983 N N . GLN B 1 129 ? 48.618 -47.305 -55.093 1.00 93.73 125 GLN B N 1
ATOM 3984 C CA . GLN B 1 129 ? 47.336 -46.673 -55.421 1.00 93.89 125 GLN B CA 1
ATOM 3985 C C . GLN B 1 129 ? 46.135 -47.285 -54.686 1.00 91.52 125 GLN B C 1
ATOM 3986 O O . GLN B 1 129 ? 45.142 -46.602 -54.435 1.00 90.22 125 GLN B O 1
ATOM 3992 N N . THR B 1 130 ? 46.228 -48.567 -54.341 1.00 90.85 126 THR B N 1
ATOM 3993 C CA . THR B 1 130 ? 45.189 -49.213 -53.543 1.00 89.31 126 THR B CA 1
ATOM 3994 C C . THR B 1 130 ? 45.799 -49.929 -52.341 1.00 86.07 126 THR B C 1
ATOM 3995 O O . THR B 1 130 ? 46.684 -50.771 -52.496 1.00 87.47 126 THR B O 1
ATOM 3999 N N . PHE B 1 131 ? 45.318 -49.600 -51.145 1.00 82.45 127 PHE B N 1
ATOM 4000 C CA . PHE B 1 131 ? 45.834 -50.223 -49.931 1.00 79.35 127 PHE B CA 1
ATOM 4001 C C . PHE B 1 131 ? 44.874 -50.176 -48.745 1.00 76.66 127 PHE B C 1
ATOM 4002 O O . PHE B 1 131 ? 43.959 -49.356 -48.697 1.00 75.72 127 PHE B O 1
ATOM 4010 N N . VAL B 1 132 ? 45.113 -51.066 -47.788 1.00 75.38 128 VAL B N 1
ATOM 4011 C CA . VAL B 1 132 ? 44.439 -51.055 -46.489 1.00 73.39 128 VAL B CA 1
ATOM 4012 C C . VAL B 1 132 ? 45.128 -50.115 -45.484 1.00 70.77 128 VAL B C 1
ATOM 4013 O O . VAL B 1 132 ? 46.354 -50.090 -45.393 1.00 69.94 128 VAL B O 1
ATOM 4017 N N . TYR B 1 133 ? 44.339 -49.367 -44.716 1.00 69.59 129 TYR B N 1
ATOM 4018 C CA . TYR B 1 133 ? 44.910 -48.447 -43.710 1.00 68.14 129 TYR B CA 1
ATOM 4019 C C . TYR B 1 133 ? 44.302 -48.694 -42.324 1.00 66.91 129 TYR B C 1
ATOM 4020 O O . TYR B 1 133 ? 43.192 -48.259 -42.038 1.00 66.87 129 TYR B O 1
ATOM 4029 N N . ILE B 1 134 ? 45.062 -49.386 -41.477 1.00 66.44 130 ILE B N 1
ATOM 4030 C CA . ILE B 1 134 ? 44.628 -49.742 -40.128 1.00 65.26 130 ILE B CA 1
ATOM 4031 C C . ILE B 1 134 ? 45.197 -48.791 -39.082 1.00 64.85 130 ILE B C 1
ATOM 4032 O O . ILE B 1 134 ? 46.390 -48.482 -39.087 1.00 64.60 130 ILE B O 1
ATOM 4037 N N . TYR B 1 135 ? 44.325 -48.324 -38.194 1.00 65.25 131 TYR B N 1
ATOM 4038 C CA . TYR B 1 135 ? 44.698 -47.335 -37.201 1.00 65.56 131 TYR B CA 1
ATOM 4039 C C . TYR B 1 135 ? 43.862 -47.353 -35.956 1.00 67.09 131 TYR B C 1
ATOM 4040 O O . TYR B 1 135 ? 42.719 -47.794 -35.981 1.00 67.60 131 TYR B O 1
ATOM 4049 N N . ASP B 1 136 ? 44.413 -46.822 -34.871 1.00 68.10 132 ASP B N 1
ATOM 4050 C CA . ASP B 1 136 ? 43.627 -46.661 -33.656 1.00 70.61 132 ASP B CA 1
ATOM 4051 C C . ASP B 1 136 ? 42.904 -45.303 -33.580 1.00 71.01 132 ASP B C 1
ATOM 4052 O O . ASP B 1 136 ? 42.985 -44.488 -34.506 1.00 70.44 132 ASP B O 1
ATOM 4057 N N . ALA B 1 137 ? 42.188 -45.083 -32.487 1.00 72.81 133 ALA B N 1
ATOM 4058 C CA . ALA B 1 137 ? 41.237 -43.977 -32.350 1.00 74.51 133 ALA B CA 1
ATOM 4059 C C . ALA B 1 137 ? 41.778 -42.544 -32.497 1.00 74.97 133 ALA B C 1
ATOM 4060 O O . ALA B 1 137 ? 41.113 -41.690 -33.089 1.00 75.11 133 ALA B O 1
ATOM 4062 N N . ASP B 1 138 ? 42.972 -42.282 -31.984 1.00 75.31 134 ASP B N 1
ATOM 4063 C CA . ASP B 1 138 ? 43.522 -40.928 -31.964 1.00 76.24 134 ASP B CA 1
ATOM 4064 C C . ASP B 1 138 ? 43.606 -40.330 -33.351 1.00 75.15 134 ASP B C 1
ATOM 4065 O O . ASP B 1 138 ? 43.316 -39.161 -33.578 1.00 76.12 134 ASP B O 1
ATOM 4070 N N . ARG B 1 139 ? 44.035 -41.182 -34.273 1.00 73.88 135 ARG B N 1
ATOM 4071 C CA . ARG B 1 139 ? 44.268 -40.815 -35.652 1.00 73.91 135 ARG B CA 1
ATOM 4072 C C . ARG B 1 139 ? 43.049 -40.461 -36.504 1.00 75.50 135 ARG B C 1
ATOM 4073 O O . ARG B 1 139 ? 43.148 -39.753 -37.505 1.00 76.89 135 ARG B O 1
ATOM 4081 N N . GLY B 1 140 ? 41.892 -40.970 -36.104 1.00 76.71 136 GLY B N 1
ATOM 4082 C CA . GLY B 1 140 ? 40.667 -40.648 -36.796 1.00 78.34 136 GLY B CA 1
ATOM 4083 C C . GLY B 1 140 ? 40.440 -39.151 -36.714 1.00 80.47 136 GLY B C 1
ATOM 4084 O O . GLY B 1 140 ? 39.896 -38.538 -37.636 1.00 81.57 136 GLY B O 1
ATOM 4085 N N . LEU B 1 141 ? 40.871 -38.567 -35.601 1.00 81.91 137 LEU B N 1
ATOM 4086 C CA . LEU B 1 141 ? 40.655 -37.153 -35.314 1.00 84.51 137 LEU B CA 1
ATOM 4087 C C . LEU B 1 141 ? 41.258 -36.216 -36.366 1.00 84.89 137 LEU B C 1
ATOM 4088 O O . LEU B 1 141 ? 40.621 -35.234 -36.753 1.00 86.92 137 LEU B O 1
ATOM 4093 N N . SER B 1 142 ? 42.489 -36.478 -36.791 1.00 83.34 138 SER B N 1
ATOM 4094 C CA . SER B 1 142 ? 43.100 -35.663 -37.838 1.00 83.68 138 SER B CA 1
ATOM 4095 C C . SER B 1 142 ? 43.670 -36.461 -39.014 1.00 81.61 138 SER B C 1
ATOM 4096 O O . SER B 1 142 ? 43.405 -36.157 -40.178 1.00 82.36 138 SER B O 1
ATOM 4099 N N . VAL B 1 143 ? 44.459 -37.482 -38.690 1.00 79.04 139 VAL B N 1
ATOM 4100 C CA . VAL B 1 143 ? 45.215 -38.236 -39.684 1.00 77.16 139 VAL B CA 1
ATOM 4101 C C . VAL B 1 143 ? 44.371 -38.960 -40.726 1.00 76.72 139 VAL B C 1
ATOM 4102 O O . VAL B 1 143 ? 44.695 -38.943 -41.913 1.00 76.67 139 VAL B O 1
ATOM 4106 N N . LEU B 1 144 ? 43.293 -39.600 -40.288 1.00 75.34 140 LEU B N 1
ATOM 4107 C CA . LEU B 1 144 ? 42.452 -40.355 -41.208 1.00 75.41 140 LEU B CA 1
ATOM 4108 C C . LEU B 1 144 ? 41.779 -39.493 -42.274 1.00 76.60 140 LEU B C 1
ATOM 4109 O O . LEU B 1 144 ? 41.770 -39.854 -43.452 1.00 77.21 140 LEU B O 1
ATOM 4114 N N . GLN B 1 145 ? 41.236 -38.351 -41.864 1.00 77.13 141 GLN B N 1
ATOM 4115 C CA . GLN B 1 145 ? 40.617 -37.435 -42.809 1.00 78.54 141 GLN B CA 1
ATOM 4116 C C . GLN B 1 145 ? 41.670 -36.887 -43.751 1.00 78.91 141 GLN B C 1
ATOM 4117 O O . GLN B 1 145 ? 41.360 -36.515 -44.885 1.00 80.76 141 GLN B O 1
ATOM 4123 N N . ARG B 1 146 ? 42.902 -36.759 -43.255 1.00 77.23 142 ARG B N 1
ATOM 4124 C CA . ARG B 1 146 ? 44.032 -36.418 -44.106 1.00 78.02 142 ARG B CA 1
ATOM 4125 C C . ARG B 1 146 ? 44.427 -37.516 -45.108 1.00 77.09 142 ARG B C 1
ATOM 4126 O O . ARG B 1 146 ? 44.724 -37.228 -46.272 1.00 78.78 142 ARG B O 1
ATOM 4134 N N . VAL B 1 147 ? 44.430 -38.781 -44.672 1.00 74.80 143 VAL B N 1
ATOM 4135 C CA . VAL B 1 147 ? 44.804 -39.859 -45.575 1.00 74.15 143 VAL B CA 1
ATOM 4136 C C . VAL B 1 147 ? 43.772 -39.881 -46.700 1.00 76.13 143 VAL B C 1
ATOM 4137 O O . VAL B 1 147 ? 44.107 -40.032 -47.871 1.00 77.67 143 VAL B O 1
ATOM 4141 N N . LEU B 1 148 ? 42.515 -39.710 -46.307 1.00 76.02 144 LEU B N 1
ATOM 4142 C CA . LEU B 1 148 ? 41.400 -39.615 -47.248 1.00 78.02 144 LEU B CA 1
ATOM 4143 C C . LEU B 1 148 ? 41.467 -38.379 -48.154 1.00 81.20 144 LEU B C 1
ATOM 4144 O O . LEU B 1 148 ? 41.140 -38.459 -49.340 1.00 83.52 144 LEU B O 1
ATOM 4149 N N . ASP B 1 149 ? 41.894 -37.247 -47.602 1.00 82.02 145 ASP B N 1
ATOM 4150 C CA . ASP B 1 149 ? 41.963 -36.011 -48.356 1.00 85.24 145 ASP B CA 1
ATOM 4151 C C . ASP B 1 149 ? 42.909 -36.259 -49.509 1.00 86.71 145 ASP B C 1
ATOM 4152 O O . ASP B 1 149 ? 42.659 -35.845 -50.643 1.00 90.17 145 ASP B O 1
ATOM 4157 N N . THR B 1 150 ? 44.002 -36.938 -49.196 1.00 84.59 146 THR B N 1
ATOM 4158 C CA . THR B 1 150 ? 45.000 -37.276 -50.193 1.00 85.77 146 THR B CA 1
ATOM 4159 C C . THR B 1 150 ? 44.564 -38.202 -51.259 1.00 86.92 146 THR B C 1
ATOM 4160 O O . THR B 1 150 ? 44.845 -38.047 -52.447 1.00 90.01 146 THR B O 1
ATOM 4164 N N . ALA B 1 151 ? 43.847 -39.178 -50.782 1.00 84.58 147 ALA B N 1
ATOM 4165 C CA . ALA B 1 151 ? 43.307 -40.237 -51.631 1.00 86.03 147 ALA B CA 1
ATOM 4166 C C . ALA B 1 151 ? 42.471 -39.656 -52.751 1.00 89.30 147 ALA B C 1
ATOM 4167 O O . ALA B 1 151 ? 42.651 -40.010 -53.920 1.00 91.66 147 ALA B O 1
ATOM 4169 N N . ALA B 1 152 ? 41.574 -38.751 -52.365 1.00 89.55 148 ALA B N 1
ATOM 4170 C CA . ALA B 1 152 ? 40.633 -38.115 -53.271 1.00 93.31 148 ALA B CA 1
ATOM 4171 C C . ALA B 1 152 ? 41.336 -37.327 -54.385 1.00 96.73 148 ALA B C 1
ATOM 4172 O O . ALA B 1 152 ? 40.940 -37.393 -55.562 1.00 100.26 148 ALA B O 1
ATOM 4174 N N . GLU B 1 153 ? 42.379 -36.602 -53.994 1.00 96.16 149 GLU B N 1
ATOM 4175 C CA . GLU B 1 153 ? 43.223 -35.838 -54.910 1.00 99.70 149 GLU B CA 1
ATOM 4176 C C . GLU B 1 153 ? 44.029 -36.718 -55.878 1.00 101.42 149 GLU B C 1
ATOM 4177 O O . GLU B 1 153 ? 44.266 -36.316 -57.020 1.00 105.80 149 GLU B O 1
ATOM 4183 N N . LYS B 1 154 ? 44.439 -37.903 -55.422 1.00 98.75 150 LYS B N 1
ATOM 4184 C CA . LYS B 1 154 ? 45.327 -38.786 -56.190 1.00 100.22 150 LYS B CA 1
ATOM 4185 C C . LYS B 1 154 ? 44.640 -40.035 -56.702 1.00 101.03 150 LYS B C 1
ATOM 4186 O O . LYS B 1 154 ? 45.300 -40.928 -57.247 1.00 102.28 150 LYS B O 1
ATOM 4192 N N . ASN B 1 155 ? 43.319 -40.093 -56.520 1.00 100.49 151 ASN B N 1
ATOM 4193 C CA . ASN B 1 155 ? 42.510 -41.242 -56.914 1.00 101.08 151 ASN B CA 1
ATOM 4194 C C . ASN B 1 155 ? 43.047 -42.555 -56.342 1.00 98.02 151 ASN B C 1
ATOM 4195 O O . ASN B 1 155 ? 43.134 -43.572 -57.035 1.00 100.04 151 ASN B O 1
ATOM 4200 N N . TRP B 1 156 ? 43.428 -42.510 -55.069 1.00 93.04 152 TRP B N 1
ATOM 4201 C CA . TRP B 1 156 ? 43.786 -43.717 -54.343 1.00 89.72 152 TRP B CA 1
ATOM 4202 C C . TRP B 1 156 ? 42.507 -44.371 -53.900 1.00 87.90 152 TRP B C 1
ATOM 4203 O O . TRP B 1 156 ? 41.469 -43.715 -53.838 1.00 87.94 152 TRP B O 1
ATOM 4214 N N . GLN B 1 157 ? 42.583 -45.658 -53.583 1.00 86.47 153 GLN B N 1
ATOM 4215 C CA . GLN B 1 157 ? 41.456 -46.350 -52.957 1.00 85.28 153 GLN B CA 1
ATOM 4216 C C . GLN B 1 157 ? 41.878 -46.989 -51.663 1.00 81.01 153 GLN B C 1
ATOM 4217 O O . GLN B 1 157 ? 42.690 -47.915 -51.636 1.00 80.36 153 GLN B O 1
ATOM 4223 N N . VAL B 1 158 ? 41.322 -46.467 -50.585 1.00 78.23 154 VAL B N 1
ATOM 4224 C CA . VAL B 1 158 ? 41.782 -46.820 -49.259 1.00 74.99 154 VAL B CA 1
ATOM 4225 C C . VAL B 1 158 ? 40.680 -47.533 -48.511 1.00 74.53 154 VAL B C 1
ATOM 4226 O O . VAL B 1 158 ? 39.515 -47.130 -48.549 1.00 75.25 154 VAL B O 1
ATOM 4230 N N . THR B 1 159 ? 41.061 -48.626 -47.863 1.00 73.59 155 THR B N 1
ATOM 4231 C CA . THR B 1 159 ? 40.177 -49.349 -46.981 1.00 73.15 155 THR B CA 1
ATOM 4232 C C . THR B 1 159 ? 40.595 -48.962 -45.565 1.00 70.49 155 THR B C 1
ATOM 4233 O O . THR B 1 159 ? 41.641 -49.408 -45.074 1.00 69.27 155 THR B O 1
ATOM 4237 N N . ALA B 1 160 ? 39.798 -48.105 -44.934 1.00 69.98 156 ALA B N 1
ATOM 4238 C CA . ALA B 1 160 ? 40.100 -47.620 -43.587 1.00 68.09 156 ALA B CA 1
ATOM 4239 C C . ALA B 1 160 ? 39.548 -48.562 -42.529 1.00 68.06 156 ALA B C 1
ATOM 4240 O O . ALA B 1 160 ? 38.349 -48.838 -42.496 1.00 69.55 156 ALA B O 1
ATOM 4242 N N . VAL B 1 161 ? 40.442 -49.074 -41.688 1.00 67.18 157 VAL B N 1
ATOM 4243 C CA . VAL B 1 161 ? 40.087 -50.073 -40.689 1.00 68.12 157 VAL B CA 1
ATOM 4244 C C . VAL B 1 161 ? 40.489 -49.625 -39.289 1.00 67.62 157 VAL B C 1
ATOM 4245 O O . VAL B 1 161 ? 41.673 -49.576 -38.957 1.00 66.33 157 VAL B O 1
ATOM 4249 N N . ASN B 1 162 ? 39.492 -49.302 -38.471 1.00 69.19 158 ASN B N 1
ATOM 4250 C CA . ASN B 1 162 ? 39.732 -48.831 -37.113 1.00 69.37 158 ASN B CA 1
ATOM 4251 C C . ASN B 1 162 ? 40.054 -49.966 -36.146 1.00 69.59 158 ASN B C 1
ATOM 4252 O O . ASN B 1 162 ? 39.287 -50.919 -36.018 1.00 70.44 158 ASN B O 1
ATOM 4257 N N . ILE B 1 163 ? 41.189 -49.853 -35.466 1.00 69.26 159 ILE B N 1
ATOM 4258 C CA . ILE B 1 163 ? 41.601 -50.856 -34.493 1.00 70.56 159 ILE B CA 1
ATOM 4259 C C . ILE B 1 163 ? 40.543 -51.013 -33.405 1.00 72.26 159 ILE B C 1
ATOM 4260 O O . ILE B 1 163 ? 40.360 -52.098 -32.853 1.00 73.40 159 ILE B O 1
ATOM 4265 N N . LEU B 1 164 ? 39.845 -49.921 -33.111 1.00 73.16 160 LEU B N 1
ATOM 4266 C CA . LEU B 1 164 ? 38.855 -49.895 -32.037 1.00 75.54 160 LEU B CA 1
ATOM 4267 C C . LEU B 1 164 ? 37.669 -50.806 -32.236 1.00 77.61 160 LEU B C 1
ATOM 4268 O O . LEU B 1 164 ? 37.150 -51.382 -31.279 1.00 79.32 160 LEU B O 1
ATOM 4273 N N . THR B 1 165 ? 37.239 -50.935 -33.481 1.00 78.10 161 THR B N 1
ATOM 4274 C CA . THR B 1 165 ? 36.008 -51.646 -33.773 1.00 80.96 161 THR B CA 1
ATOM 4275 C C . THR B 1 165 ? 36.213 -53.002 -34.444 1.00 81.93 161 THR B C 1
ATOM 4276 O O . THR B 1 165 ? 35.445 -53.932 -34.206 1.00 84.73 161 THR B O 1
ATOM 4280 N N . THR B 1 166 ? 37.239 -53.121 -35.279 1.00 81.22 162 THR B N 1
ATOM 4281 C CA . THR B 1 166 ? 37.495 -54.390 -35.952 1.00 82.60 162 THR B CA 1
ATOM 4282 C C . THR B 1 166 ? 38.045 -55.425 -34.980 1.00 83.91 162 THR B C 1
ATOM 4283 O O . THR B 1 166 ? 38.954 -55.137 -34.201 1.00 82.99 162 THR B O 1
ATOM 4287 N N . THR B 1 167 ? 37.489 -56.631 -35.030 1.00 86.74 163 THR B N 1
ATOM 4288 C CA . THR B 1 167 ? 37.979 -57.726 -34.204 1.00 88.60 163 THR B CA 1
ATOM 4289 C C . THR B 1 167 ? 38.476 -58.885 -35.069 1.00 89.91 163 THR B C 1
ATOM 4290 O O . THR B 1 167 ? 38.310 -58.880 -36.289 1.00 91.11 163 THR B O 1
ATOM 4294 N N . GLU B 1 168 ? 39.094 -59.868 -34.423 1.00 90.72 164 GLU B N 1
ATOM 4295 C CA . GLU B 1 168 ? 39.782 -60.967 -35.102 1.00 91.86 164 GLU B CA 1
ATOM 4296 C C . GLU B 1 168 ? 39.102 -61.518 -36.361 1.00 92.41 164 GLU B C 1
ATOM 4297 O O . GLU B 1 168 ? 39.747 -61.663 -37.399 1.00 92.01 164 GLU B O 1
ATOM 4303 N N . GLU B 1 169 ? 37.817 -61.845 -36.271 1.00 93.59 165 GLU B N 1
ATOM 4304 C CA . GLU B 1 169 ? 37.103 -62.384 -37.426 1.00 95.38 165 GLU B CA 1
ATOM 4305 C C . GLU B 1 169 ? 37.135 -61.387 -38.579 1.00 93.45 165 GLU B C 1
ATOM 4306 O O . GLU B 1 169 ? 37.303 -61.761 -39.739 1.00 94.43 165 GLU B O 1
ATOM 4312 N N . GLY B 1 170 ? 36.973 -60.114 -38.239 1.00 90.72 166 GLY B N 1
ATOM 4313 C CA . GLY B 1 170 ? 36.998 -59.036 -39.208 1.00 89.42 166 GLY B CA 1
ATOM 4314 C C . GLY B 1 170 ? 38.341 -58.923 -39.899 1.00 88.02 166 GLY B C 1
ATOM 4315 O O . GLY B 1 170 ? 38.409 -58.690 -41.106 1.00 88.67 166 GLY B O 1
ATOM 4316 N N . TYR B 1 171 ? 39.413 -59.084 -39.131 1.00 86.58 167 TYR B N 1
ATOM 4317 C CA . TYR B 1 171 ? 40.759 -59.032 -39.682 1.00 85.92 167 TYR B CA 1
ATOM 4318 C C . TYR B 1 171 ? 40.916 -60.187 -40.661 1.00 88.46 167 TYR B C 1
ATOM 4319 O O . TYR B 1 171 ? 41.533 -60.048 -41.718 1.00 88.93 167 TYR B O 1
ATOM 4328 N N . ARG B 1 172 ? 40.349 -61.332 -40.291 1.00 91.17 168 ARG B N 1
ATOM 4329 C CA . ARG B 1 172 ? 40.405 -62.532 -41.114 1.00 94.50 168 ARG B CA 1
ATOM 4330 C C . ARG B 1 172 ? 39.703 -62.306 -42.449 1.00 96.06 168 ARG B C 1
ATOM 4331 O O . ARG B 1 172 ? 40.194 -62.723 -43.498 1.00 97.51 168 ARG B O 1
ATOM 4339 N N . MET B 1 173 ? 38.556 -61.636 -42.402 1.00 96.30 169 MET B N 1
ATOM 4340 C CA . MET B 1 173 ? 37.792 -61.330 -43.608 1.00 98.55 169 MET B CA 1
ATOM 4341 C C . MET B 1 173 ? 38.562 -60.395 -44.532 1.00 96.96 169 MET B C 1
ATOM 4342 O O . MET B 1 173 ? 38.550 -60.555 -45.754 1.00 99.37 169 MET B O 1
ATOM 4347 N N . LEU B 1 174 ? 39.208 -59.406 -43.929 1.00 93.54 170 LEU B N 1
ATOM 4348 C CA . LEU B 1 174 ? 39.974 -58.413 -44.667 1.00 92.31 170 LEU B CA 1
ATOM 4349 C C . LEU B 1 174 ? 41.155 -59.052 -45.396 1.00 93.56 170 LEU B C 1
ATOM 4350 O O . LEU B 1 174 ? 41.452 -58.714 -46.542 1.00 94.71 170 LEU B O 1
ATOM 4355 N N . PHE B 1 175 ? 41.844 -59.928 -44.680 1.00 93.86 171 PHE B N 1
ATOM 4356 C CA . PHE B 1 175 ? 42.953 -60.701 -45.218 1.00 96.01 171 PHE B CA 1
ATOM 4357 C C . PHE B 1 175 ? 42.462 -61.754 -46.222 1.00 100.56 171 PHE B C 1
ATOM 4358 O O . PHE B 1 175 ? 43.172 -62.095 -47.166 1.00 102.82 171 PHE B O 1
ATOM 4366 N N . GLN B 1 176 ? 41.267 -62.291 -45.990 1.00 102.79 172 GLN B N 1
ATOM 4367 C CA . GLN B 1 176 ? 40.700 -63.245 -46.931 1.00 107.94 172 GLN B CA 1
ATOM 4368 C C . GLN B 1 176 ? 40.474 -62.517 -48.251 1.00 109.44 172 GLN B C 1
ATOM 4369 O O . GLN B 1 176 ? 40.802 -63.029 -49.320 1.00 112.41 172 GLN B O 1
ATOM 4375 N N . ASP B 1 177 ? 39.924 -61.308 -48.158 1.00 107.79 173 ASP B N 1
ATOM 4376 C CA . ASP B 1 177 ? 39.725 -60.436 -49.317 1.00 109.51 173 ASP B CA 1
ATOM 4377 C C . ASP B 1 177 ? 41.035 -59.933 -49.931 1.00 109.03 173 ASP B C 1
ATOM 4378 O O . ASP B 1 177 ? 41.154 -59.815 -51.151 1.00 112.07 173 ASP B O 1
ATOM 4383 N N . LEU B 1 178 ? 42.005 -59.625 -49.072 1.00 105.93 174 LEU B N 1
ATOM 4384 C CA . LEU B 1 178 ? 43.283 -59.067 -49.507 1.00 105.68 174 LEU B CA 1
ATOM 4385 C C . LEU B 1 178 ? 44.027 -60.027 -50.427 1.00 109.76 174 LEU B C 1
ATOM 4386 O O . LEU B 1 178 ? 44.601 -59.617 -51.435 1.00 111.86 174 LEU B O 1
ATOM 4391 N N . GLU B 1 179 ? 44.002 -61.306 -50.069 1.00 111.34 175 GLU B N 1
ATOM 4392 C CA . GLU B 1 179 ? 44.657 -62.353 -50.850 1.00 115.94 175 GLU B CA 1
ATOM 4393 C C . GLU B 1 179 ? 44.038 -62.503 -52.235 1.00 120.07 175 GLU B C 1
ATOM 4394 O O . GLU B 1 179 ? 44.716 -62.873 -53.194 1.00 123.27 175 GLU B O 1
ATOM 4400 N N . LYS B 1 180 ? 42.738 -62.238 -52.328 1.00 120.12 176 LYS B N 1
ATOM 4401 C CA . LYS B 1 180 ? 42.004 -62.425 -53.574 1.00 124.57 176 LYS B CA 1
ATOM 4402 C C . LYS B 1 180 ? 42.547 -61.567 -54.717 1.00 126.26 176 LYS B C 1
ATOM 4403 O O . LYS B 1 180 ? 42.601 -62.025 -55.857 1.00 130.86 176 LYS B O 1
ATOM 4409 N N . LYS B 1 181 ? 42.941 -60.329 -54.429 1.00 123.35 177 LYS B N 1
ATOM 4410 C CA . LYS B 1 181 ? 43.577 -59.504 -55.450 1.00 125.81 177 LYS B CA 1
ATOM 4411 C C . LYS B 1 181 ? 45.084 -59.447 -55.184 1.00 127.36 177 LYS B C 1
ATOM 4412 O O . LYS B 1 181 ? 45.528 -58.732 -54.280 1.00 132.52 177 LYS B O 1
ATOM 4418 N N . LYS B 1 182 ? 45.861 -60.199 -55.956 1.00 123.43 178 LYS B N 1
ATOM 4419 C CA . LYS B 1 182 ? 47.312 -60.232 -55.791 1.00 124.76 178 LYS B CA 1
ATOM 4420 C C . LYS B 1 182 ? 47.553 -60.530 -54.322 1.00 121.47 178 LYS B C 1
ATOM 4421 O O . LYS B 1 182 ? 46.846 -61.337 -53.710 1.00 123.41 178 LYS B O 1
ATOM 4427 N N . GLU B 1 183 ? 48.533 -59.830 -53.757 1.00 116.61 179 GLU B N 1
ATOM 4428 C CA . GLU B 1 183 ? 48.727 -59.704 -52.326 1.00 112.44 179 GLU B CA 1
ATOM 4429 C C . GLU B 1 183 ? 48.791 -58.189 -52.145 1.00 107.29 179 GLU B C 1
ATOM 4430 O O . GLU B 1 183 ? 49.559 -57.510 -52.830 1.00 105.56 179 GLU B O 1
ATOM 4436 N N . ARG B 1 184 ? 47.979 -57.670 -51.237 1.00 104.99 180 ARG B N 1
ATOM 4437 C CA . ARG B 1 184 ? 47.829 -56.227 -51.047 1.00 100.81 180 ARG B CA 1
ATOM 4438 C C . ARG B 1 184 ? 48.916 -55.501 -50.257 1.00 95.48 180 ARG B C 1
ATOM 4439 O O . ARG B 1 184 ? 49.805 -56.115 -49.666 1.00 94.48 180 ARG B O 1
ATOM 4447 N N . LEU B 1 185 ? 48.828 -54.176 -50.294 1.00 91.58 181 LEU B N 1
ATOM 4448 C CA . LEU B 1 185 ? 49.715 -53.282 -49.561 1.00 87.09 181 LEU B CA 1
ATOM 4449 C C . LEU B 1 185 ? 48.911 -52.665 -48.423 1.00 82.46 181 LEU B C 1
ATOM 4450 O O . LEU B 1 185 ? 47.745 -52.311 -48.600 1.00 81.70 181 LEU B O 1
ATOM 4455 N N . VAL B 1 186 ? 49.516 -52.567 -47.245 1.00 79.20 182 VAL B N 1
ATOM 4456 C CA . VAL B 1 186 ? 48.787 -52.091 -46.076 1.00 75.08 182 VAL B CA 1
ATOM 4457 C C . VAL B 1 186 ? 49.505 -51.029 -45.249 1.00 73.09 182 VAL B C 1
ATOM 4458 O O . VAL B 1 186 ? 50.732 -50.933 -45.258 1.00 73.17 182 VAL B O 1
ATOM 4462 N N . VAL B 1 187 ? 48.725 -50.231 -44.525 1.00 70.73 183 VAL B N 1
ATOM 4463 C CA . VAL B 1 187 ? 49.284 -49.269 -43.596 1.00 68.55 183 VAL B CA 1
ATOM 4464 C C . VAL B 1 187 ? 48.793 -49.564 -42.169 1.00 66.87 183 VAL B C 1
ATOM 4465 O O . VAL B 1 187 ? 47.588 -49.552 -41.928 1.00 65.49 183 VAL B O 1
ATOM 4469 N N . VAL B 1 188 ? 49.715 -49.808 -41.226 1.00 66.39 184 VAL B N 1
ATOM 4470 C CA . VAL B 1 188 ? 49.341 -50.023 -39.806 1.00 66.00 184 VAL B CA 1
ATOM 4471 C C . VAL B 1 188 ? 49.836 -48.787 -39.048 1.00 65.82 184 VAL B C 1
ATOM 4472 O O . VAL B 1 188 ? 51.042 -48.581 -38.856 1.00 66.60 184 VAL B O 1
ATOM 4476 N N . ASP B 1 189 ? 48.895 -47.979 -38.576 1.00 65.77 185 ASP B N 1
ATOM 4477 C CA . ASP B 1 189 ? 49.213 -46.704 -37.958 1.00 66.24 185 ASP B CA 1
ATOM 4478 C C . ASP B 1 189 ? 48.747 -46.719 -36.514 1.00 66.26 185 ASP B C 1
ATOM 4479 O O . ASP B 1 189 ? 47.589 -46.401 -36.226 1.00 66.73 185 ASP B O 1
ATOM 4484 N N . CYS B 1 190 ? 49.644 -47.081 -35.606 1.00 66.72 186 CYS B N 1
ATOM 4485 C CA . CYS B 1 190 ? 49.283 -47.177 -34.188 1.00 67.49 186 CYS B CA 1
ATOM 4486 C C . CYS B 1 190 ? 50.412 -47.188 -33.142 1.00 69.34 186 CYS B C 1
ATOM 4487 O O . CYS B 1 190 ? 51.611 -47.178 -33.459 1.00 69.91 186 CYS B O 1
ATOM 4490 N N . GLU B 1 191 ? 49.998 -47.186 -31.881 1.00 71.45 187 GLU B N 1
ATOM 4491 C CA . GLU B 1 191 ? 50.910 -47.219 -30.745 1.00 73.83 187 GLU B CA 1
ATOM 4492 C C . GLU B 1 191 ? 51.545 -48.596 -30.654 1.00 74.39 187 GLU B C 1
ATOM 4493 O O . GLU B 1 191 ? 51.092 -49.550 -31.285 1.00 73.61 187 GLU B O 1
ATOM 4499 N N . SER B 1 192 ? 52.634 -48.669 -29.903 1.00 76.07 188 SER B N 1
ATOM 4500 C CA . SER B 1 192 ? 53.533 -49.821 -29.908 1.00 77.10 188 SER B CA 1
ATOM 4501 C C . SER B 1 192 ? 52.956 -51.103 -29.322 1.00 78.26 188 SER B C 1
ATOM 4502 O O . SER B 1 192 ? 53.237 -52.184 -29.842 1.00 78.30 188 SER B O 1
ATOM 4505 N N . GLU B 1 193 ? 52.184 -51.000 -28.240 1.00 79.52 189 GLU B N 1
ATOM 4506 C CA . GLU B 1 193 ? 51.625 -52.208 -27.627 1.00 81.63 189 GLU B CA 1
ATOM 4507 C C . GLU B 1 193 ? 50.759 -52.921 -28.651 1.00 79.74 189 GLU B C 1
ATOM 4508 O O . GLU B 1 193 ? 51.028 -54.091 -28.973 1.00 79.99 189 GLU B O 1
ATOM 4514 N N . ARG B 1 194 ? 49.779 -52.177 -29.194 1.00 77.61 190 ARG B N 1
ATOM 4515 C CA . ARG B 1 194 ? 48.782 -52.664 -30.169 1.00 75.98 190 ARG B CA 1
ATOM 4516 C C . ARG B 1 194 ? 49.355 -53.103 -31.511 1.00 73.95 190 ARG B C 1
ATOM 4517 O O . ARG B 1 194 ? 48.913 -54.079 -32.096 1.00 74.17 190 ARG B O 1
ATOM 4525 N N . LEU B 1 195 ? 50.344 -52.369 -31.989 1.00 72.50 191 LEU B N 1
ATOM 4526 C CA . LEU B 1 195 ? 51.125 -52.775 -33.138 1.00 71.34 191 LEU B CA 1
ATOM 4527 C C . LEU B 1 195 ? 51.626 -54.219 -32.994 1.00 73.06 191 LEU B C 1
ATOM 4528 O O . LEU B 1 195 ? 51.541 -54.999 -33.950 1.00 73.33 191 LEU B O 1
ATOM 4533 N N . ASN B 1 196 ? 52.141 -54.565 -31.819 1.00 74.18 192 ASN B N 1
ATOM 4534 C CA . ASN B 1 196 ? 52.634 -55.915 -31.576 1.00 76.30 192 ASN B CA 1
ATOM 4535 C C . ASN B 1 196 ? 51.513 -56.943 -31.664 1.00 76.36 192 ASN B C 1
ATOM 4536 O O . ASN B 1 196 ? 51.698 -58.038 -32.195 1.00 77.59 192 ASN B O 1
ATOM 4541 N N . ALA B 1 197 ? 50.346 -56.580 -31.141 1.00 74.90 193 ALA B N 1
ATOM 4542 C CA . ALA B 1 197 ? 49.182 -57.452 -31.193 1.00 75.16 193 ALA B CA 1
ATOM 4543 C C . ALA B 1 197 ? 48.725 -57.634 -32.636 1.00 73.75 193 ALA B C 1
ATOM 4544 O O . ALA B 1 197 ? 48.412 -58.745 -33.065 1.00 74.99 193 ALA B O 1
ATOM 4546 N N . ILE B 1 198 ? 48.692 -56.534 -33.380 1.00 70.93 194 ILE B N 1
ATOM 4547 C CA . ILE B 1 198 ? 48.279 -56.565 -34.778 1.00 69.99 194 ILE B CA 1
ATOM 4548 C C . ILE B 1 198 ? 49.238 -57.405 -35.613 1.00 70.99 194 ILE B C 1
ATOM 4549 O O . ILE B 1 198 ? 48.828 -58.069 -36.565 1.00 71.07 194 ILE B O 1
ATOM 4554 N N . LEU B 1 199 ? 50.516 -57.375 -35.251 1.00 71.02 195 LEU B N 1
ATOM 4555 C CA . LEU B 1 199 ? 51.526 -58.152 -35.958 1.00 72.74 195 LEU B CA 1
ATOM 4556 C C . LEU B 1 199 ? 51.405 -59.632 -35.612 1.00 75.48 195 LEU B C 1
ATOM 4557 O O . LEU B 1 199 ? 51.801 -60.497 -36.393 1.00 76.97 195 LEU B O 1
ATOM 4562 N N . GLY B 1 200 ? 50.846 -59.915 -34.440 1.00 75.93 196 GLY B N 1
ATOM 4563 C CA . GLY B 1 200 ? 50.605 -61.283 -34.024 1.00 78.65 196 GLY B CA 1
ATOM 4564 C C . GLY B 1 200 ? 49.406 -61.859 -34.751 1.00 79.55 196 GLY B C 1
ATOM 4565 O O . GLY B 1 200 ? 49.414 -63.019 -35.165 1.00 81.67 196 GLY B O 1
ATOM 4566 N N . GLN B 1 201 ? 48.372 -61.039 -34.909 1.00 78.02 197 GLN B N 1
ATOM 4567 C CA . GLN B 1 201 ? 47.179 -61.437 -35.643 1.00 79.23 197 GLN B CA 1
ATOM 4568 C C . GLN B 1 201 ? 47.556 -61.702 -37.111 1.00 79.67 197 GLN B C 1
ATOM 4569 O O . GLN B 1 201 ? 46.969 -62.566 -37.764 1.00 81.83 197 GLN B O 1
ATOM 4575 N N . ILE B 1 202 ? 48.535 -60.954 -37.622 1.00 78.78 198 ILE B N 1
ATOM 4576 C CA . ILE B 1 202 ? 48.959 -61.077 -39.021 1.00 80.42 198 ILE B CA 1
ATOM 4577 C C . ILE B 1 202 ? 49.667 -62.399 -39.315 1.00 84.36 198 ILE B C 1
ATOM 4578 O O . ILE B 1 202 ? 49.355 -63.069 -40.299 1.00 86.24 198 ILE B O 1
ATOM 4583 N N . VAL B 1 203 ? 50.623 -62.772 -38.468 1.00 85.67 199 VAL B N 1
ATOM 4584 C CA . VAL B 1 203 ? 51.329 -64.035 -38.654 1.00 89.82 199 VAL B CA 1
ATOM 4585 C C . VAL B 1 203 ? 50.365 -65.203 -38.482 1.00 92.46 199 VAL B C 1
ATOM 4586 O O . VAL B 1 203 ? 50.410 -66.172 -39.241 1.00 96.00 199 VAL B O 1
ATOM 4590 N N . LYS B 1 204 ? 49.486 -65.106 -37.489 1.00 91.49 200 LYS B N 1
ATOM 4591 C CA . LYS B 1 204 ? 48.428 -66.091 -37.330 1.00 94.04 200 LYS B CA 1
ATOM 4592 C C . LYS B 1 204 ? 47.585 -66.046 -38.593 1.00 94.99 200 LYS B C 1
ATOM 4593 O O . LYS B 1 204 ? 47.183 -67.079 -39.128 1.00 97.92 200 LYS B O 1
ATOM 4599 N N . LEU B 1 205 ? 47.333 -64.833 -39.072 1.00 92.77 201 LEU B N 1
ATOM 4600 C CA . LEU B 1 205 ? 46.672 -64.641 -40.351 1.00 94.29 201 LEU B CA 1
ATOM 4601 C C . LEU B 1 205 ? 47.603 -65.181 -41.427 1.00 97.21 201 LEU B C 1
ATOM 4602 O O . LEU B 1 205 ? 47.335 -65.067 -42.623 1.00 98.27 201 LEU B O 1
ATOM 4607 N N . GLU B 1 206 ? 48.703 -65.776 -40.973 1.00 99.31 202 GLU B N 1
ATOM 4608 C CA . GLU B 1 206 ? 49.680 -66.413 -41.848 1.00 103.06 202 GLU B CA 1
ATOM 4609 C C . GLU B 1 206 ? 49.979 -65.592 -43.095 1.00 102.53 202 GLU B C 1
ATOM 4610 O O . GLU B 1 206 ? 50.054 -66.132 -44.199 1.00 105.80 202 GLU B O 1
ATOM 4616 N N . LYS B 1 207 ? 50.155 -64.288 -42.918 1.00 109.49 203 LYS B N 1
ATOM 4617 C CA . LYS B 1 207 ? 50.443 -63.410 -44.044 1.00 108.17 203 LYS B CA 1
ATOM 4618 C C . LYS B 1 207 ? 51.821 -62.767 -43.930 1.00 108.22 203 LYS B C 1
ATOM 4619 O O . LYS B 1 207 ? 52.130 -61.810 -44.640 1.00 105.90 203 LYS B O 1
ATOM 4625 N N . ASN B 1 208 ? 52.648 -63.300 -43.035 1.00 111.48 204 ASN B N 1
ATOM 4626 C CA . ASN B 1 208 ? 54.033 -62.874 -42.959 1.00 112.15 204 ASN B CA 1
ATOM 4627 C C . ASN B 1 208 ? 54.769 -63.521 -44.165 1.00 113.00 204 ASN B C 1
ATOM 4628 O O . ASN B 1 208 ? 55.740 -64.263 -43.994 1.00 112.93 204 ASN B O 1
ATOM 4633 N N . GLY B 1 209 ? 54.302 -63.264 -45.385 1.00 114.05 205 GLY B N 1
ATOM 4634 C CA . GLY B 1 209 ? 54.863 -63.954 -46.534 1.00 115.74 205 GLY B CA 1
ATOM 4635 C C . GLY B 1 209 ? 54.849 -63.245 -47.873 1.00 115.09 205 GLY B C 1
ATOM 4636 O O . GLY B 1 209 ? 54.651 -62.033 -47.961 1.00 112.58 205 GLY B O 1
ATOM 4637 N N . ILE B 1 210 ? 55.069 -64.035 -48.919 1.00 117.48 206 ILE B N 1
ATOM 4638 C CA . ILE B 1 210 ? 55.200 -63.552 -50.288 1.00 118.11 206 ILE B CA 1
ATOM 4639 C C . ILE B 1 210 ? 54.074 -62.621 -50.732 1.00 114.57 206 ILE B C 1
ATOM 4640 O O . ILE B 1 210 ? 52.894 -62.921 -50.551 1.00 115.24 206 ILE B O 1
ATOM 4645 N N . GLY B 1 211 ? 54.457 -61.494 -51.326 1.00 111.28 207 GLY B N 1
ATOM 4646 C CA . GLY B 1 211 ? 53.504 -60.553 -51.885 1.00 107.79 207 GLY B CA 1
ATOM 4647 C C . GLY B 1 211 ? 52.909 -59.578 -50.889 1.00 103.74 207 GLY B C 1
ATOM 4648 O O . GLY B 1 211 ? 52.117 -58.713 -51.261 1.00 102.09 207 GLY B O 1
ATOM 4649 N N . TYR B 1 212 ? 53.288 -59.709 -49.622 1.00 101.80 208 TYR B N 1
ATOM 4650 C CA . TYR B 1 212 ? 52.734 -58.847 -48.581 1.00 97.30 208 TYR B CA 1
ATOM 4651 C C . TYR B 1 212 ? 53.658 -57.713 -48.175 1.00 95.30 208 TYR B C 1
ATOM 4652 O O . TYR B 1 212 ? 54.757 -57.938 -47.670 1.00 96.59 208 TYR B O 1
ATOM 4661 N N . HIS B 1 213 ? 53.196 -56.489 -48.407 1.00 92.39 209 HIS B N 1
ATOM 4662 C CA . HIS B 1 213 ? 53.957 -55.296 -48.068 1.00 90.51 209 HIS B CA 1
ATOM 4663 C C . HIS B 1 213 ? 53.233 -54.497 -46.995 1.00 87.47 209 HIS B C 1
ATOM 4664 O O . HIS B 1 213 ? 52.096 -54.066 -47.189 1.00 85.61 209 HIS B O 1
ATOM 4671 N N . TYR B 1 214 ? 53.897 -54.303 -45.861 1.00 86.82 210 TYR B N 1
ATOM 4672 C CA . TYR B 1 214 ? 53.325 -53.520 -44.776 1.00 83.74 210 TYR B CA 1
ATOM 4673 C C . TYR B 1 214 ? 54.198 -52.319 -44.454 1.00 82.58 210 TYR B C 1
ATOM 4674 O O . TYR B 1 214 ? 55.410 -52.455 -44.276 1.00 84.29 210 TYR B O 1
ATOM 4683 N N . ILE B 1 215 ? 53.587 -51.144 -44.356 1.00 79.91 211 ILE B N 1
ATOM 4684 C CA . ILE B 1 215 ? 54.292 -49.963 -43.877 1.00 77.99 211 ILE B CA 1
ATOM 4685 C C . ILE B 1 215 ? 53.800 -49.649 -42.469 1.00 75.33 211 ILE B C 1
ATOM 4686 O O . ILE B 1 215 ? 52.608 -49.414 -42.258 1.00 73.50 211 ILE B O 1
ATOM 4691 N N . LEU B 1 216 ? 54.718 -49.640 -41.512 1.00 74.80 212 LEU B N 1
ATOM 4692 C CA . LEU B 1 216 ? 54.350 -49.390 -40.122 1.00 73.28 212 LEU B CA 1
ATOM 4693 C C . LEU B 1 216 ? 54.521 -47.927 -39.724 1.00 71.94 212 LEU B C 1
ATOM 4694 O O . LEU B 1 216 ? 55.642 -47.442 -39.587 1.00 72.50 212 LEU B O 1
ATOM 4699 N N . ALA B 1 217 ? 53.407 -47.229 -39.523 1.00 70.09 213 ALA B N 1
ATOM 4700 C CA . ALA B 1 217 ? 53.466 -45.845 -39.068 1.00 69.47 213 ALA B CA 1
ATOM 4701 C C . ALA B 1 217 ? 53.726 -45.812 -37.561 1.00 68.65 213 ALA B C 1
ATOM 4702 O O . ALA B 1 217 ? 52.806 -45.654 -36.757 1.00 67.45 213 ALA B O 1
ATOM 4704 N N . ASN B 1 218 ? 54.995 -45.976 -37.201 1.00 69.58 214 ASN B N 1
ATOM 4705 C CA . ASN B 1 218 ? 55.452 -45.962 -35.821 1.00 69.10 214 ASN B CA 1
ATOM 4706 C C . ASN B 1 218 ? 56.880 -45.435 -35.822 1.00 69.85 214 ASN B C 1
ATOM 4707 O O . ASN B 1 218 ? 57.556 -45.483 -36.846 1.00 71.32 214 ASN B O 1
ATOM 4712 N N . LEU B 1 219 ? 57.338 -44.919 -34.685 1.00 68.89 215 LEU B N 1
ATOM 4713 C CA . LEU B 1 219 ? 58.642 -44.271 -34.624 1.00 69.29 215 LEU B CA 1
ATOM 4714 C C . LEU B 1 219 ? 59.725 -45.157 -34.009 1.00 71.15 215 LEU B C 1
ATOM 4715 O O . LEU B 1 219 ? 60.912 -44.844 -34.093 1.00 71.90 215 LEU B O 1
ATOM 4720 N N . GLY B 1 220 ? 59.314 -46.259 -33.392 1.00 71.35 216 GLY B N 1
ATOM 4721 C CA . GLY B 1 220 ? 60.260 -47.177 -32.781 1.00 74.33 216 GLY B CA 1
ATOM 4722 C C . GLY B 1 220 ? 60.369 -48.474 -33.561 1.00 77.24 216 GLY B C 1
ATOM 4723 O O . GLY B 1 220 ? 60.010 -49.537 -33.060 1.00 77.44 216 GLY B O 1
ATOM 4724 N N . PHE B 1 221 ? 60.855 -48.388 -34.796 1.00 78.89 217 PHE B N 1
ATOM 4725 C CA . PHE B 1 221 ? 60.890 -49.553 -35.678 1.00 82.30 217 PHE B CA 1
ATOM 4726 C C . PHE B 1 221 ? 61.708 -50.699 -35.102 1.00 86.11 217 PHE B C 1
ATOM 4727 O O . PHE B 1 221 ? 61.204 -51.801 -34.901 1.00 87.24 217 PHE B O 1
ATOM 4735 N N . MET B 1 222 ? 62.987 -50.441 -34.853 1.00 89.05 218 MET B N 1
ATOM 4736 C CA . MET B 1 222 ? 63.857 -51.462 -34.291 1.00 93.38 218 MET B CA 1
ATOM 4737 C C . MET B 1 222 ? 63.434 -51.776 -32.858 1.00 94.09 218 MET B C 1
ATOM 4738 O O . MET B 1 222 ? 64.189 -52.383 -32.096 1.00 96.17 218 MET B O 1
ATOM 4743 N N . ASP B 1 223 ? 62.222 -51.365 -32.498 1.00 93.50 219 ASP B N 1
ATOM 4744 C CA . ASP B 1 223 ? 61.795 -51.452 -31.111 1.00 94.57 219 ASP B CA 1
ATOM 4745 C C . ASP B 1 223 ? 61.380 -52.754 -30.436 1.00 97.81 219 ASP B C 1
ATOM 4746 O O . ASP B 1 223 ? 62.000 -53.141 -29.452 1.00 100.53 219 ASP B O 1
ATOM 4751 N N . ILE B 1 224 ? 60.387 -53.467 -30.974 1.00 98.99 220 ILE B N 1
ATOM 4752 C CA . ILE B 1 224 ? 59.875 -54.645 -30.264 1.00 102.18 220 ILE B CA 1
ATOM 4753 C C . ILE B 1 224 ? 59.638 -55.949 -31.037 1.00 104.79 220 ILE B C 1
ATOM 4754 O O . ILE B 1 224 ? 59.136 -56.915 -30.465 1.00 104.58 220 ILE B O 1
ATOM 4759 N N . ASP B 1 225 ? 59.958 -55.977 -32.326 1.00 107.74 221 ASP B N 1
ATOM 4760 C CA . ASP B 1 225 ? 59.772 -57.208 -33.098 1.00 111.31 221 ASP B CA 1
ATOM 4761 C C . ASP B 1 225 ? 60.989 -57.596 -33.935 1.00 113.85 221 ASP B C 1
ATOM 4762 O O . ASP B 1 225 ? 61.103 -57.208 -35.097 1.00 113.79 221 ASP B O 1
ATOM 4767 N N . LEU B 1 226 ? 61.874 -58.400 -33.352 1.00 116.34 222 LEU B N 1
ATOM 4768 C CA . LEU B 1 226 ? 63.078 -58.857 -34.057 1.00 119.02 222 LEU B CA 1
ATOM 4769 C C . LEU B 1 226 ? 63.115 -60.384 -34.058 1.00 122.41 222 LEU B C 1
ATOM 4770 O O . LEU B 1 226 ? 64.080 -60.974 -33.582 1.00 125.43 222 LEU B O 1
ATOM 4775 N N . ASN B 1 227 ? 62.044 -61.016 -34.480 1.00 121.79 223 ASN B N 1
ATOM 4776 C CA . ASN B 1 227 ? 61.979 -62.476 -34.462 1.00 124.39 223 ASN B CA 1
ATOM 4777 C C . ASN B 1 227 ? 61.261 -63.161 -35.630 1.00 124.70 223 ASN B C 1
ATOM 4778 O O . ASN B 1 227 ? 61.890 -63.802 -36.467 1.00 127.32 223 ASN B O 1
ATOM 4783 N N . LYS B 1 228 ? 59.947 -63.012 -35.679 1.00 121.50 224 LYS B N 1
ATOM 4784 C CA . LYS B 1 228 ? 59.099 -63.821 -36.554 1.00 121.50 224 LYS B CA 1
ATOM 4785 C C . LYS B 1 228 ? 58.890 -63.347 -37.989 1.00 119.35 224 LYS B C 1
ATOM 4786 O O . LYS B 1 228 ? 58.100 -63.939 -38.723 1.00 119.53 224 LYS B O 1
ATOM 4792 N N . PHE B 1 229 ? 59.583 -62.292 -38.407 1.00 116.99 225 PHE B N 1
ATOM 4793 C CA . PHE B 1 229 ? 59.332 -61.721 -39.734 1.00 114.95 225 PHE B CA 1
ATOM 4794 C C . PHE B 1 229 ? 60.540 -61.698 -40.674 1.00 116.67 225 PHE B C 1
ATOM 4795 O O . PHE B 1 229 ? 60.390 -61.465 -41.874 1.00 116.95 225 PHE B O 1
ATOM 4803 N N . LYS B 1 230 ? 61.729 -61.936 -40.130 1.00 117.44 226 LYS B N 1
ATOM 4804 C CA . LYS B 1 230 ? 62.980 -61.764 -40.872 1.00 119.33 226 LYS B CA 1
ATOM 4805 C C . LYS B 1 230 ? 63.166 -62.655 -42.098 1.00 122.07 226 LYS B C 1
ATOM 4806 O O . LYS B 1 230 ? 63.635 -62.189 -43.140 1.00 121.76 226 LYS B O 1
ATOM 4812 N N . GLU B 1 231 ? 62.825 -63.932 -41.973 1.00 124.57 227 GLU B N 1
ATOM 4813 C CA . GLU B 1 231 ? 63.037 -64.876 -43.065 1.00 127.64 227 GLU B CA 1
ATOM 4814 C C . GLU B 1 231 ? 61.720 -65.479 -43.544 1.00 126.46 227 GLU B C 1
ATOM 4815 O O . GLU B 1 231 ? 61.672 -66.636 -43.964 1.00 129.01 227 GLU B O 1
ATOM 4821 N N . SER B 1 232 ? 60.658 -64.686 -43.476 1.00 122.23 228 SER B N 1
ATOM 4822 C CA . SER B 1 232 ? 59.337 -65.130 -43.907 1.00 121.15 228 SER B CA 1
ATOM 4823 C C . SER B 1 232 ? 59.115 -64.846 -45.389 1.00 121.13 228 SER B C 1
ATOM 4824 O O . SER B 1 232 ? 58.714 -65.730 -46.146 1.00 124.65 228 SER B O 1
ATOM 4827 N N . GLY B 1 233 ? 59.374 -63.607 -45.797 1.00 117.82 229 GLY B N 1
ATOM 4828 C CA . GLY B 1 233 ? 59.212 -63.212 -47.185 1.00 117.70 229 GLY B CA 1
ATOM 4829 C C . GLY B 1 233 ? 58.501 -61.883 -47.345 1.00 113.79 229 GLY B C 1
ATOM 4830 O O . GLY B 1 233 ? 58.399 -61.353 -48.452 1.00 113.19 229 GLY B O 1
ATOM 4831 N N . ALA B 1 234 ? 58.008 -61.341 -46.237 1.00 111.15 230 ALA B N 1
ATOM 4832 C CA . ALA B 1 234 ? 57.283 -60.076 -46.262 1.00 108.21 230 ALA B CA 1
ATOM 4833 C C . ALA B 1 234 ? 58.227 -58.878 -46.293 1.00 107.92 230 ALA B C 1
ATOM 4834 O O . ALA B 1 234 ? 59.275 -58.881 -45.648 1.00 108.87 230 ALA B O 1
ATOM 4836 N N . ASN B 1 235 ? 57.843 -57.854 -47.051 1.00 107.35 231 ASN B N 1
ATOM 4837 C CA . ASN B 1 235 ? 58.603 -56.612 -47.111 1.00 108.33 231 ASN B CA 1
ATOM 4838 C C . ASN B 1 235 ? 57.998 -55.583 -46.167 1.00 103.21 231 ASN B C 1
ATOM 4839 O O . ASN B 1 235 ? 56.883 -55.109 -46.385 1.00 100.98 231 ASN B O 1
ATOM 4844 N N . VAL B 1 236 ? 58.732 -55.247 -45.112 1.00 101.09 232 VAL B N 1
ATOM 4845 C CA . VAL B 1 236 ? 58.216 -54.356 -44.081 1.00 96.24 232 VAL B CA 1
ATOM 4846 C C . VAL B 1 236 ? 58.963 -53.028 -44.022 1.00 94.54 232 VAL B C 1
ATOM 4847 O O . VAL B 1 236 ? 60.194 -52.995 -44.001 1.00 95.98 232 VAL B O 1
ATOM 4851 N N . THR B 1 237 ? 58.207 -51.937 -43.992 1.00 90.90 233 THR B N 1
ATOM 4852 C CA . THR B 1 237 ? 58.791 -50.607 -43.880 1.00 89.12 233 THR B CA 1
ATOM 4853 C C . THR B 1 237 ? 58.309 -49.928 -42.594 1.00 86.04 233 THR B C 1
ATOM 4854 O O . THR B 1 237 ? 57.160 -50.096 -42.183 1.00 84.46 233 THR B O 1
ATOM 4858 N N . GLY B 1 238 ? 59.197 -49.170 -41.959 1.00 84.67 234 GLY B N 1
ATOM 4859 C CA . GLY B 1 238 ? 58.865 -48.471 -40.732 1.00 81.57 234 GLY B CA 1
ATOM 4860 C C . GLY B 1 238 ? 59.677 -47.201 -40.580 1.00 80.33 234 GLY B C 1
ATOM 4861 O O . GLY B 1 238 ? 60.466 -46.851 -41.457 1.00 81.72 234 GLY B O 1
ATOM 4862 N N . PHE B 1 239 ? 59.484 -46.507 -39.464 1.00 78.36 235 PHE B N 1
ATOM 4863 C CA . PHE B 1 239 ? 60.215 -45.275 -39.204 1.00 77.86 235 PHE B CA 1
ATOM 4864 C C . PHE B 1 239 ? 60.997 -45.360 -37.903 1.00 77.87 235 PHE B C 1
ATOM 4865 O O . PHE B 1 239 ? 60.550 -45.973 -36.934 1.00 76.85 235 PHE B O 1
ATOM 4873 N N . GLN B 1 240 ? 62.169 -44.737 -37.888 1.00 78.77 236 GLN B N 1
ATOM 4874 C CA . GLN B 1 240 ? 62.981 -44.687 -36.684 1.00 79.59 236 GLN B CA 1
ATOM 4875 C C . GLN B 1 240 ? 63.329 -43.246 -36.349 1.00 79.04 236 GLN B C 1
ATOM 4876 O O . GLN B 1 240 ? 63.775 -42.486 -37.210 1.00 79.65 236 GLN B O 1
ATOM 4882 N N . LEU B 1 241 ? 63.115 -42.870 -35.094 1.00 77.61 237 LEU B N 1
ATOM 4883 C CA . LEU B 1 241 ? 63.447 -41.531 -34.650 1.00 77.51 237 LEU B CA 1
ATOM 4884 C C . LEU B 1 241 ? 64.814 -41.455 -33.962 1.00 79.45 237 LEU B C 1
ATOM 4885 O O . LEU B 1 241 ? 65.563 -40.500 -34.170 1.00 79.83 237 LEU B O 1
ATOM 4890 N N . VAL B 1 242 ? 65.133 -42.476 -33.173 1.00 80.71 238 VAL B N 1
ATOM 4891 C CA . VAL B 1 242 ? 66.395 -42.526 -32.451 1.00 83.14 238 VAL B CA 1
ATOM 4892 C C . VAL B 1 242 ? 67.477 -43.330 -33.184 1.00 87.22 238 VAL B C 1
ATOM 4893 O O . VAL B 1 242 ? 67.226 -44.445 -33.635 1.00 87.72 238 VAL B O 1
ATOM 4897 N N . ASN B 1 243 ? 68.671 -42.745 -33.303 1.00 90.60 239 ASN B N 1
ATOM 4898 C CA . ASN B 1 243 ? 69.870 -43.495 -33.624 1.00 95.30 239 ASN B CA 1
ATOM 4899 C C . ASN B 1 243 ? 70.677 -43.768 -32.368 1.00 95.44 239 ASN B C 1
ATOM 4900 O O . ASN B 1 243 ? 71.320 -42.873 -31.837 1.00 95.61 239 ASN B O 1
ATOM 4905 N N . TYR B 1 244 ? 70.658 -45.017 -31.918 1.00 96.22 240 TYR B N 1
ATOM 4906 C CA . TYR B 1 244 ? 71.310 -45.426 -30.680 1.00 97.05 240 TYR B CA 1
ATOM 4907 C C . TYR B 1 244 ? 72.835 -45.495 -30.798 1.00 100.80 240 TYR B C 1
ATOM 4908 O O . TYR B 1 244 ? 73.526 -45.897 -29.859 1.00 102.25 240 TYR B O 1
ATOM 4917 N N . THR B 1 245 ? 73.366 -45.111 -31.951 1.00 102.70 241 THR B N 1
ATOM 4918 C CA . THR B 1 245 ? 74.794 -45.195 -32.161 1.00 106.71 241 THR B CA 1
ATOM 4919 C C . THR B 1 245 ? 75.367 -43.833 -32.545 1.00 107.28 241 THR B C 1
ATOM 4920 O O . THR B 1 245 ? 76.589 -43.669 -32.618 1.00 110.35 241 THR B O 1
ATOM 4924 N N . ASP B 1 246 ? 74.484 -42.861 -32.781 1.00 104.72 242 ASP B N 1
ATOM 4925 C CA . ASP B 1 246 ? 74.888 -41.469 -33.008 1.00 105.03 242 ASP B CA 1
ATOM 4926 C C . ASP B 1 246 ? 75.604 -40.952 -31.747 1.00 104.52 242 ASP B C 1
ATOM 4927 O O . ASP B 1 246 ? 75.265 -41.387 -30.644 1.00 103.58 242 ASP B O 1
ATOM 4932 N N . THR B 1 247 ? 76.572 -40.041 -31.894 1.00 105.07 243 THR B N 1
ATOM 4933 C CA . THR B 1 247 ? 77.435 -39.668 -30.763 1.00 104.55 243 THR B CA 1
ATOM 4934 C C . THR B 1 247 ? 76.642 -39.306 -29.504 1.00 100.36 243 THR B C 1
ATOM 4935 O O . THR B 1 247 ? 76.701 -40.045 -28.521 1.00 100.22 243 THR B O 1
ATOM 4939 N N . ILE B 1 248 ? 75.895 -38.197 -29.540 1.00 96.80 244 ILE B N 1
ATOM 4940 C CA . ILE B 1 248 ? 75.065 -37.774 -28.396 1.00 92.26 244 ILE B CA 1
ATOM 4941 C C . ILE B 1 248 ? 74.178 -38.901 -27.841 1.00 89.32 244 ILE B C 1
ATOM 4942 O O . ILE B 1 248 ? 74.277 -39.227 -26.660 1.00 88.44 244 ILE B O 1
ATOM 4947 N N . PRO B 1 249 ? 73.351 -39.516 -28.681 1.00 87.60 245 PRO B N 1
ATOM 4948 C CA . PRO B 1 249 ? 72.558 -40.660 -28.229 1.00 86.03 245 PRO B CA 1
ATOM 4949 C C . PRO B 1 249 ? 73.429 -41.697 -27.516 1.00 87.82 245 PRO B C 1
ATOM 4950 O O . PRO B 1 249 ? 73.102 -42.107 -26.403 1.00 86.24 245 PRO B O 1
ATOM 4954 N N . ALA B 1 250 ? 74.526 -42.102 -28.151 1.00 90.81 246 ALA B N 1
ATOM 4955 C CA . ALA B 1 250 ? 75.425 -43.109 -27.584 1.00 93.41 246 ALA B CA 1
ATOM 4956 C C . ALA B 1 250 ? 75.912 -42.748 -26.181 1.00 93.41 246 ALA B C 1
ATOM 4957 O O . ALA B 1 250 ? 75.917 -43.588 -25.283 1.00 93.56 246 ALA B O 1
ATOM 4959 N N . ARG B 1 251 ? 76.329 -41.498 -26.004 1.00 93.89 247 ARG B N 1
ATOM 4960 C CA . ARG B 1 251 ? 76.834 -41.038 -24.714 1.00 94.76 247 ARG B CA 1
ATOM 4961 C C . ARG B 1 251 ? 75.769 -41.155 -23.628 1.00 92.05 247 ARG B C 1
ATOM 4962 O O . ARG B 1 251 ? 76.035 -41.660 -22.537 1.00 92.52 247 ARG B O 1
ATOM 4970 N N . ILE B 1 252 ? 74.563 -40.692 -23.937 1.00 89.39 248 ILE B N 1
ATOM 4971 C CA . ILE B 1 252 ? 73.451 -40.764 -22.997 1.00 86.92 248 ILE B CA 1
ATOM 4972 C C . ILE B 1 252 ? 73.208 -42.201 -22.546 1.00 87.63 248 ILE B C 1
ATOM 4973 O O . ILE B 1 252 ? 72.986 -42.461 -21.363 1.00 86.39 248 ILE B O 1
ATOM 4978 N N . MET B 1 253 ? 73.259 -43.132 -23.494 1.00 89.32 249 MET B N 1
ATOM 4979 C CA . MET B 1 253 ? 73.016 -44.541 -23.203 1.00 91.04 249 MET B CA 1
ATOM 4980 C C . MET B 1 253 ? 74.039 -45.112 -22.244 1.00 93.75 249 MET B C 1
ATOM 4981 O O . MET B 1 253 ? 73.687 -45.753 -21.251 1.00 93.40 249 MET B O 1
ATOM 4986 N N . GLN B 1 254 ? 75.306 -44.859 -22.542 1.00 96.81 250 GLN B N 1
ATOM 4987 C CA . GLN B 1 254 ? 76.387 -45.285 -21.675 1.00 100.20 250 GLN B CA 1
ATOM 4988 C C . GLN B 1 254 ? 76.121 -44.792 -20.261 1.00 99.13 250 GLN B C 1
ATOM 4989 O O . GLN B 1 254 ? 76.421 -45.477 -19.282 1.00 100.08 250 GLN B O 1
ATOM 4995 N N . GLN B 1 255 ? 75.549 -43.596 -20.171 1.00 97.85 251 GLN B N 1
ATOM 4996 C CA . GLN B 1 255 ? 75.335 -42.933 -18.891 1.00 97.35 251 GLN B CA 1
ATOM 4997 C C . GLN B 1 255 ? 74.406 -43.698 -17.949 1.00 96.66 251 GLN B C 1
ATOM 4998 O O . GLN B 1 255 ? 74.768 -43.940 -16.799 1.00 97.39 251 GLN B O 1
ATOM 5004 N N . TRP B 1 256 ? 73.225 -44.092 -18.422 1.00 96.07 252 TRP B N 1
ATOM 5005 C CA . TRP B 1 256 ? 72.329 -44.865 -17.556 1.00 96.64 252 TRP B CA 1
ATOM 5006 C C . TRP B 1 256 ? 72.504 -46.378 -17.696 1.00 99.28 252 TRP B C 1
ATOM 5007 O O . TRP B 1 256 ? 71.900 -47.155 -16.952 1.00 99.13 252 TRP B O 1
ATOM 5018 N N . ARG B 1 257 ? 73.350 -46.790 -18.636 1.00 102.14 253 ARG B N 1
ATOM 5019 C CA . ARG B 1 257 ? 73.717 -48.192 -18.768 1.00 105.46 253 ARG B CA 1
ATOM 5020 C C . ARG B 1 257 ? 74.629 -48.534 -17.599 1.00 107.91 253 ARG B C 1
ATOM 5021 O O . ARG B 1 257 ? 74.380 -49.485 -16.860 1.00 108.90 253 ARG B O 1
ATOM 5029 N N . THR B 1 258 ? 75.675 -47.728 -17.432 1.00 109.19 254 THR B N 1
ATOM 5030 C CA . THR B 1 258 ? 76.585 -47.848 -16.300 1.00 111.51 254 THR B CA 1
ATOM 5031 C C . THR B 1 258 ? 75.840 -47.464 -15.025 1.00 109.56 254 THR B C 1
ATOM 5032 O O . THR B 1 258 ? 76.054 -48.045 -13.959 1.00 111.39 254 THR B O 1
ATOM 5036 N N . SER B 1 259 ? 74.972 -46.467 -15.148 1.00 106.42 255 SER B N 1
ATOM 5037 C CA . SER B 1 259 ? 74.107 -46.046 -14.053 1.00 104.66 255 SER B CA 1
ATOM 5038 C C . SER B 1 259 ? 73.049 -47.069 -13.583 1.00 104.65 255 SER B C 1
ATOM 5039 O O . SER B 1 259 ? 72.851 -47.234 -12.383 1.00 105.25 255 SER B O 1
ATOM 5042 N N . ASP B 1 260 ? 72.360 -47.734 -14.512 1.00 104.29 256 ASP B N 1
ATOM 5043 C CA . ASP B 1 260 ? 71.325 -48.716 -14.148 1.00 104.30 256 ASP B CA 1
ATOM 5044 C C . ASP B 1 260 ? 71.907 -49.923 -13.420 1.00 106.67 256 ASP B C 1
ATOM 5045 O O . ASP B 1 260 ? 71.351 -50.414 -12.434 1.00 106.95 256 ASP B O 1
ATOM 5050 N N . SER B 1 261 ? 73.048 -50.381 -13.921 1.00 108.05 257 SER B N 1
ATOM 5051 C CA . SER B 1 261 ? 73.760 -51.513 -13.346 1.00 110.28 257 SER B CA 1
ATOM 5052 C C . SER B 1 261 ? 74.241 -51.157 -11.948 1.00 109.70 257 SER B C 1
ATOM 5053 O O . SER B 1 261 ? 74.477 -52.035 -11.119 1.00 112.37 257 SER B O 1
ATOM 5056 N N . ARG B 1 262 ? 74.419 -49.863 -11.705 1.00 103.20 258 ARG B N 1
ATOM 5057 C CA . ARG B 1 262 ? 74.815 -49.386 -10.388 1.00 102.85 258 ARG B CA 1
ATOM 5058 C C . ARG B 1 262 ? 73.768 -49.706 -9.316 1.00 101.53 258 ARG B C 1
ATOM 5059 O O . ARG B 1 262 ? 74.110 -50.156 -8.223 1.00 103.28 258 ARG B O 1
ATOM 5067 N N . ASP B 1 263 ? 72.495 -49.492 -9.644 1.00 97.92 259 ASP B N 1
ATOM 5068 C CA . ASP B 1 263 ? 71.398 -49.710 -8.702 1.00 97.05 259 ASP B CA 1
ATOM 5069 C C . ASP B 1 263 ? 70.701 -51.029 -8.998 1.00 97.45 259 ASP B C 1
ATOM 5070 O O . ASP B 1 263 ? 70.483 -51.842 -8.102 1.00 98.79 259 ASP B O 1
ATOM 5075 N N . LYS B 1 270 ? 65.588 -53.742 -21.689 1.00 81.16 266 LYS B N 1
ATOM 5076 C CA . LYS B 1 270 ? 66.906 -53.115 -21.638 1.00 81.99 266 LYS B CA 1
ATOM 5077 C C . LYS B 1 270 ? 66.879 -51.715 -22.320 1.00 79.82 266 LYS B C 1
ATOM 5078 O O . LYS B 1 270 ? 66.503 -50.694 -21.676 1.00 77.94 266 LYS B O 1
ATOM 5084 N N . ARG B 1 271 ? 67.271 -51.684 -23.604 1.00 79.70 267 ARG B N 1
ATOM 5085 C CA . ARG B 1 271 ? 67.247 -50.479 -24.436 1.00 77.43 267 ARG B CA 1
ATOM 5086 C C . ARG B 1 271 ? 65.915 -49.734 -24.395 1.00 73.54 267 ARG B C 1
ATOM 5087 O O . ARG B 1 271 ? 64.836 -50.357 -24.375 1.00 73.04 267 ARG B O 1
ATOM 5095 N N . PRO B 1 272 ? 66.002 -48.392 -24.387 1.00 70.44 268 PRO B N 1
ATOM 5096 C CA . PRO B 1 272 ? 64.879 -47.506 -24.265 1.00 67.24 268 PRO B CA 1
ATOM 5097 C C . PRO B 1 272 ? 64.038 -47.486 -25.530 1.00 65.76 268 PRO B C 1
ATOM 5098 O O . PRO B 1 272 ? 64.570 -47.306 -26.626 1.00 66.52 268 PRO B O 1
ATOM 5102 N N . LYS B 1 273 ? 62.734 -47.651 -25.354 1.00 62.63 269 LYS B N 1
ATOM 5103 C CA . LYS B 1 273 ? 61.770 -47.398 -26.413 1.00 60.95 269 LYS B CA 1
ATOM 5104 C C . LYS B 1 273 ? 61.663 -45.909 -26.708 1.00 57.75 269 LYS B C 1
ATOM 5105 O O . LYS B 1 273 ? 62.011 -45.068 -25.875 1.00 56.30 269 LYS B O 1
ATOM 5111 N N . TYR B 1 274 ? 61.146 -45.588 -27.886 1.00 56.73 270 TYR B N 1
ATOM 5112 C CA . TYR B 1 274 ? 61.084 -44.208 -28.365 1.00 54.62 270 TYR B CA 1
ATOM 5113 C C . TYR B 1 274 ? 60.269 -43.273 -27.460 1.00 51.61 270 TYR B C 1
ATOM 5114 O O . TYR B 1 274 ? 60.647 -42.108 -27.264 1.00 50.72 270 TYR B O 1
ATOM 5123 N N . THR B 1 275 ? 59.186 -43.788 -26.885 1.00 49.56 271 THR B N 1
ATOM 5124 C CA . THR B 1 275 ? 58.404 -43.013 -25.911 1.00 47.31 271 THR B CA 1
ATOM 5125 C C . THR B 1 275 ? 59.237 -42.618 -24.690 1.00 46.77 271 THR B C 1
ATOM 5126 O O . THR B 1 275 ? 59.084 -41.515 -24.185 1.00 45.05 271 THR B O 1
ATOM 5130 N N . SER B 1 276 ? 60.090 -43.527 -24.214 1.00 47.47 272 SER B N 1
ATOM 5131 C CA . SER B 1 276 ? 61.002 -43.207 -23.120 1.00 47.59 272 SER B CA 1
ATOM 5132 C C . SER B 1 276 ? 62.021 -42.171 -23.547 1.00 47.28 272 SER B C 1
ATOM 5133 O O . SER B 1 276 ? 62.413 -41.324 -22.745 1.00 47.59 272 SER B O 1
ATOM 5136 N N . ALA B 1 277 ? 62.452 -42.250 -24.804 1.00 47.34 273 ALA B N 1
ATOM 5137 C CA . ALA B 1 277 ? 63.431 -41.311 -25.343 1.00 46.46 273 ALA B CA 1
ATOM 5138 C C . ALA B 1 277 ? 62.757 -39.958 -25.393 1.00 43.84 273 ALA B C 1
ATOM 5139 O O . ALA B 1 277 ? 63.362 -38.963 -25.065 1.00 43.29 273 ALA B O 1
ATOM 5141 N N . LEU B 1 278 ? 61.493 -39.956 -25.806 1.00 42.41 274 LEU B N 1
ATOM 5142 C CA . LEU B 1 278 ? 60.676 -38.750 -25.835 1.00 40.45 274 LEU B CA 1
ATOM 5143 C C . LEU B 1 278 ? 60.526 -38.123 -24.430 1.00 39.19 274 LEU B C 1
ATOM 5144 O O . LEU B 1 278 ? 60.660 -36.922 -24.285 1.00 39.54 274 LEU B O 1
ATOM 5149 N N . THR B 1 279 ? 60.303 -38.950 -23.415 1.00 38.23 275 THR B N 1
ATOM 5150 C CA . THR B 1 279 ? 60.208 -38.529 -22.030 1.00 37.81 275 THR B CA 1
ATOM 5151 C C . THR B 1 279 ? 61.537 -37.949 -21.477 1.00 39.18 275 THR B C 1
ATOM 5152 O O . THR B 1 279 ? 61.520 -36.934 -20.791 1.00 38.80 275 THR B O 1
ATOM 5156 N N . TYR B 1 280 ? 62.662 -38.612 -21.753 1.00 40.76 276 TYR B N 1
ATOM 5157 C CA . TYR B 1 280 ? 63.994 -38.101 -21.439 1.00 42.22 276 TYR B CA 1
ATOM 5158 C C . TYR B 1 280 ? 64.220 -36.687 -22.069 1.00 42.22 276 TYR B C 1
ATOM 5159 O O . TYR B 1 280 ? 64.699 -35.776 -21.396 1.00 41.52 276 TYR B O 1
ATOM 5168 N N . ASP B 1 281 ? 63.868 -36.513 -23.354 1.00 41.94 277 ASP B N 1
ATOM 5169 C CA . ASP B 1 281 ? 64.043 -35.228 -24.033 1.00 41.18 277 ASP B CA 1
ATOM 5170 C C . ASP B 1 281 ? 63.092 -34.129 -23.464 1.00 39.63 277 ASP B C 1
ATOM 5171 O O . ASP B 1 281 ? 63.465 -32.970 -23.397 1.00 39.81 277 ASP B O 1
ATOM 5176 N N . GLY B 1 282 ? 61.888 -34.512 -23.046 1.00 38.03 278 GLY B N 1
ATOM 5177 C CA . GLY B 1 282 ? 60.920 -33.590 -22.491 1.00 37.80 278 GLY B CA 1
ATOM 5178 C C . GLY B 1 282 ? 61.338 -32.984 -21.155 1.00 38.13 278 GLY B C 1
ATOM 5179 O O . GLY B 1 282 ? 60.954 -31.877 -20.833 1.00 38.06 278 GLY B O 1
ATOM 5180 N N . VAL B 1 283 ? 62.114 -33.733 -20.388 1.00 38.78 279 VAL B N 1
ATOM 5181 C CA . VAL B 1 283 ? 62.690 -33.243 -19.175 1.00 39.44 279 VAL B CA 1
ATOM 5182 C C . VAL B 1 283 ? 63.718 -32.174 -19.485 1.00 40.54 279 VAL B C 1
ATOM 5183 O O . VAL B 1 283 ? 63.775 -31.122 -18.813 1.00 40.45 279 VAL B O 1
ATOM 5187 N N . LYS B 1 284 ? 64.541 -32.448 -20.484 1.00 41.73 280 LYS B N 1
ATOM 5188 C CA . LYS B 1 284 ? 65.502 -31.448 -20.956 1.00 43.68 280 LYS B CA 1
ATOM 5189 C C . LYS B 1 284 ? 64.848 -30.203 -21.546 1.00 42.61 280 LYS B C 1
ATOM 5190 O O . LYS B 1 284 ? 65.373 -29.120 -21.381 1.00 42.99 280 LYS B O 1
ATOM 5196 N N . VAL B 1 285 ? 63.691 -30.364 -22.189 1.00 41.40 281 VAL B N 1
ATOM 5197 C CA . VAL B 1 285 ? 62.914 -29.239 -22.711 1.00 40.45 281 VAL B CA 1
ATOM 5198 C C . VAL B 1 285 ? 62.562 -28.333 -21.559 1.00 40.64 281 VAL B C 1
ATOM 5199 O O . VAL B 1 285 ? 62.884 -27.130 -21.576 1.00 41.42 281 VAL B O 1
ATOM 5203 N N . MET B 1 286 ? 61.958 -28.928 -20.537 1.00 39.59 282 MET B N 1
ATOM 5204 C CA . MET B 1 286 ? 61.623 -28.193 -19.341 1.00 39.90 282 MET B CA 1
ATOM 5205 C C . MET B 1 286 ? 62.841 -27.456 -18.752 1.00 40.52 282 MET B C 1
ATOM 5206 O O . MET B 1 286 ? 62.724 -26.281 -18.411 1.00 41.03 282 MET B O 1
ATOM 5211 N N . ALA B 1 287 ? 63.972 -28.143 -18.635 1.00 40.65 283 ALA B N 1
ATOM 5212 C CA . ALA B 1 287 ? 65.175 -27.555 -18.021 1.00 42.69 283 ALA B CA 1
ATOM 5213 C C . ALA B 1 287 ? 65.711 -26.397 -18.871 1.00 43.03 283 ALA B C 1
ATOM 5214 O O . ALA B 1 287 ? 65.878 -25.295 -18.367 1.00 43.99 283 ALA B O 1
ATOM 5216 N N . GLU B 1 288 ? 65.903 -26.639 -20.165 1.00 42.98 284 GLU B N 1
ATOM 5217 C CA . GLU B 1 288 ? 66.331 -25.604 -21.105 1.00 43.52 284 GLU B CA 1
ATOM 5218 C C . GLU B 1 288 ? 65.475 -24.318 -21.109 1.00 42.53 284 GLU B C 1
ATOM 5219 O O . GLU B 1 288 ? 66.015 -23.203 -21.161 1.00 44.74 284 GLU B O 1
ATOM 5225 N N . ALA B 1 289 ? 64.161 -24.479 -21.041 1.00 40.60 285 ALA B N 1
ATOM 5226 C CA . ALA B 1 289 ? 63.230 -23.370 -20.863 1.00 39.57 285 ALA B CA 1
ATOM 5227 C C . ALA B 1 289 ? 63.491 -22.544 -19.582 1.00 40.14 285 ALA B C 1
ATOM 5228 O O . ALA B 1 289 ? 63.476 -21.296 -19.609 1.00 40.05 285 ALA B O 1
ATOM 5230 N N . PHE B 1 290 ? 63.741 -23.206 -18.464 1.00 39.56 286 PHE B N 1
ATOM 5231 C CA . PHE B 1 290 ? 63.921 -22.433 -17.265 1.00 40.76 286 PHE B CA 1
ATOM 5232 C C . PHE B 1 290 ? 65.282 -21.713 -17.251 1.00 43.16 286 PHE B C 1
ATOM 5233 O O . PHE B 1 290 ? 65.365 -20.581 -16.751 1.00 43.69 286 PHE B O 1
ATOM 5241 N N . GLN B 1 291 ? 66.300 -22.324 -17.885 1.00 43.93 287 GLN B N 1
ATOM 5242 C CA . GLN B 1 291 ? 67.612 -21.695 -18.080 1.00 46.41 287 GLN B CA 1
ATOM 5243 C C . GLN B 1 291 ? 67.459 -20.474 -18.967 1.00 46.22 287 GLN B C 1
ATOM 5244 O O . GLN B 1 291 ? 68.113 -19.465 -18.755 1.00 47.79 287 GLN B O 1
ATOM 5250 N N . SER B 1 292 ? 66.598 -20.580 -19.976 1.00 45.47 288 SER B N 1
ATOM 5251 C CA . SER B 1 292 ? 66.389 -19.488 -20.917 1.00 46.50 288 SER B CA 1
ATOM 5252 C C . SER B 1 292 ? 65.731 -18.292 -20.242 1.00 46.80 288 SER B C 1
ATOM 5253 O O . SER B 1 292 ? 66.097 -17.145 -20.498 1.00 47.75 288 SER B O 1
ATOM 5256 N N . LEU B 1 293 ? 64.760 -18.568 -19.377 1.00 46.58 289 LEU B N 1
ATOM 5257 C CA . LEU B 1 293 ? 64.103 -17.519 -18.609 1.00 48.46 289 LEU B CA 1
ATOM 5258 C C . LEU B 1 293 ? 65.126 -16.873 -17.683 1.00 50.57 289 LEU B C 1
ATOM 5259 O O . LEU B 1 293 ? 65.101 -15.665 -17.458 1.00 51.00 289 LEU B O 1
ATOM 5264 N N . ARG B 1 294 ? 66.032 -17.694 -17.158 1.00 51.70 290 ARG B N 1
ATOM 5265 C CA . ARG B 1 294 ? 67.081 -17.220 -16.266 1.00 55.18 290 ARG B CA 1
ATOM 5266 C C . ARG B 1 294 ? 68.049 -16.288 -16.987 1.00 56.17 290 ARG B C 1
ATOM 5267 O O . ARG B 1 294 ? 68.459 -15.263 -16.444 1.00 56.33 290 ARG B O 1
ATOM 5275 N N . ARG B 1 295 ? 68.415 -16.652 -18.211 1.00 56.64 291 ARG B N 1
ATOM 5276 C CA . ARG B 1 295 ? 69.347 -15.852 -19.000 1.00 59.20 291 ARG B CA 1
ATOM 5277 C C . ARG B 1 295 ? 68.777 -14.492 -19.369 1.00 60.57 291 ARG B C 1
ATOM 5278 O O . ARG B 1 295 ? 69.513 -13.515 -19.501 1.00 61.97 291 ARG B O 1
ATOM 5286 N N . GLN B 1 296 ? 67.459 -14.438 -19.534 1.00 61.38 292 GLN B N 1
ATOM 5287 C CA . GLN B 1 296 ? 66.780 -13.204 -19.909 1.00 63.22 292 GLN B CA 1
ATOM 5288 C C . GLN B 1 296 ? 66.460 -12.341 -18.688 1.00 64.98 292 GLN B C 1
ATOM 5289 O O . GLN B 1 296 ? 66.077 -11.179 -18.819 1.00 65.75 292 GLN B O 1
ATOM 5295 N N . ARG B 1 297 ? 66.621 -12.920 -17.504 1.00 65.88 293 ARG B N 1
ATOM 5296 C CA . ARG B 1 297 ? 66.390 -12.203 -16.255 1.00 68.66 293 ARG B CA 1
ATOM 5297 C C . ARG B 1 297 ? 64.924 -11.849 -16.037 1.00 69.54 293 ARG B C 1
ATOM 5298 O O . ARG B 1 297 ? 64.605 -10.862 -15.373 1.00 70.77 293 ARG B O 1
ATOM 5306 N N . ILE B 1 298 ? 64.039 -12.667 -16.596 1.00 69.28 294 ILE B N 1
ATOM 5307 C CA . ILE B 1 298 ? 62.618 -12.560 -16.312 1.00 70.26 294 ILE B CA 1
ATOM 5308 C C . ILE B 1 298 ? 62.387 -13.204 -14.956 1.00 71.04 294 ILE B C 1
ATOM 5309 O O . ILE B 1 298 ? 62.614 -14.402 -14.784 1.00 69.74 294 ILE B O 1
ATOM 5314 N N . ASP B 1 299 ? 61.947 -12.408 -13.990 1.00 73.81 295 ASP B N 1
ATOM 5315 C CA . ASP B 1 299 ? 61.815 -12.884 -12.618 1.00 76.19 295 ASP B CA 1
ATOM 5316 C C . ASP B 1 299 ? 60.530 -13.662 -12.374 1.00 75.89 295 ASP B C 1
ATOM 5317 O O . ASP B 1 299 ? 59.496 -13.077 -12.043 1.00 77.07 295 ASP B O 1
ATOM 5322 N N . ILE B 1 300 ? 60.596 -14.982 -12.525 1.00 74.58 296 ILE B N 1
ATOM 5323 C CA . ILE B 1 300 ? 59.460 -15.827 -12.201 1.00 74.66 296 ILE B CA 1
ATOM 5324 C C . ILE B 1 300 ? 59.300 -15.864 -10.687 1.00 76.64 296 ILE B C 1
ATOM 5325 O O . ILE B 1 300 ? 60.276 -16.014 -9.956 1.00 77.97 296 ILE B O 1
ATOM 5330 N N . SER B 1 301 ? 58.066 -15.714 -10.221 1.00 77.22 297 SER B N 1
ATOM 5331 C CA . SER B 1 301 ? 57.785 -15.677 -8.783 1.00 78.67 297 SER B CA 1
ATOM 5332 C C . SER B 1 301 ? 57.012 -16.925 -8.379 1.00 77.83 297 SER B C 1
ATOM 5333 O O . SER B 1 301 ? 56.540 -17.672 -9.232 1.00 75.97 297 SER B O 1
ATOM 5336 N N . ARG B 1 302 ? 56.937 -17.175 -7.072 1.00 79.29 298 ARG B N 1
ATOM 5337 C CA . ARG B 1 302 ? 56.197 -18.323 -6.564 1.00 79.30 298 ARG B CA 1
ATOM 5338 C C . ARG B 1 302 ? 54.774 -18.201 -7.072 1.00 78.10 298 ARG B C 1
ATOM 5339 O O . ARG B 1 302 ? 54.310 -17.100 -7.361 1.00 78.77 298 ARG B O 1
ATOM 5347 N N . ARG B 1 303 ? 54.063 -19.317 -7.168 1.00 76.69 299 ARG B N 1
ATOM 5348 C CA . ARG B 1 303 ? 52.662 -19.262 -7.573 1.00 75.91 299 ARG B CA 1
ATOM 5349 C C . ARG B 1 303 ? 51.750 -19.210 -6.346 1.00 78.36 299 ARG B C 1
ATOM 5350 O O . ARG B 1 303 ? 51.880 -20.020 -5.428 1.00 78.95 299 ARG B O 1
ATOM 5358 N N . GLY B 1 304 ? 50.839 -18.240 -6.336 1.00 79.63 300 GLY B N 1
ATOM 5359 C CA . GLY B 1 304 ? 49.931 -18.029 -5.220 1.00 81.75 300 GLY B CA 1
ATOM 5360 C C . GLY B 1 304 ? 49.546 -19.296 -4.478 1.00 82.51 300 GLY B C 1
ATOM 5361 O O . GLY B 1 304 ? 49.089 -20.265 -5.083 1.00 80.42 300 GLY B O 1
ATOM 5362 N N . ASN B 1 305 ? 49.725 -19.276 -3.158 1.00 76.97 301 ASN B N 1
ATOM 5363 C CA . ASN B 1 305 ? 49.499 -20.444 -2.303 1.00 78.58 301 ASN B CA 1
ATOM 5364 C C . ASN B 1 305 ? 48.206 -21.191 -2.578 1.00 76.65 301 ASN B C 1
ATOM 5365 O O . ASN B 1 305 ? 48.149 -22.420 -2.496 1.00 76.98 301 ASN B O 1
ATOM 5370 N N . ALA B 1 306 ? 47.162 -20.433 -2.873 1.00 75.44 302 ALA B N 1
ATOM 5371 C CA . ALA B 1 306 ? 45.873 -21.007 -3.204 1.00 72.77 302 ALA B CA 1
ATOM 5372 C C . ALA B 1 306 ? 45.462 -20.439 -4.538 1.00 68.62 302 ALA B C 1
ATOM 5373 O O . ALA B 1 306 ? 45.144 -19.259 -4.657 1.00 69.83 302 ALA B O 1
ATOM 5375 N N . GLY B 1 307 ? 45.496 -21.287 -5.556 1.00 64.42 303 GLY B N 1
ATOM 5376 C CA . GLY B 1 307 ? 44.940 -20.936 -6.836 1.00 58.99 303 GLY B CA 1
ATOM 5377 C C . GLY B 1 307 ? 43.755 -21.858 -6.972 1.00 56.07 303 GLY B C 1
ATOM 5378 O O . GLY B 1 307 ? 43.922 -23.045 -7.240 1.00 55.19 303 GLY B O 1
ATOM 5379 N N . ASP B 1 308 ? 42.558 -21.338 -6.737 1.00 53.96 304 ASP B N 1
ATOM 5380 C CA . ASP B 1 308 ? 41.382 -22.164 -6.932 1.00 51.42 304 ASP B CA 1
ATOM 5381 C C . ASP B 1 308 ? 41.218 -22.298 -8.436 1.00 48.44 304 ASP B C 1
ATOM 5382 O O . ASP B 1 308 ? 41.312 -21.314 -9.172 1.00 48.13 304 ASP B O 1
ATOM 5387 N N . CYS B 1 309 ? 41.019 -23.530 -8.889 1.00 45.24 305 CYS B N 1
ATOM 5388 C CA . CYS B 1 309 ? 41.119 -23.862 -10.305 1.00 42.36 305 CYS B CA 1
ATOM 5389 C C . CYS B 1 309 ? 39.989 -23.340 -11.168 1.00 41.03 305 CYS B C 1
ATOM 5390 O O . CYS B 1 309 ? 40.219 -22.845 -12.269 1.00 41.34 305 CYS B O 1
ATOM 5393 N N . LEU B 1 310 ? 38.768 -23.459 -10.666 1.00 39.60 306 LEU B N 1
ATOM 5394 C CA . LEU B 1 310 ? 37.608 -23.109 -11.459 1.00 37.80 306 LEU B CA 1
ATOM 5395 C C . LEU B 1 310 ? 37.083 -21.748 -11.194 1.00 37.80 306 LEU B C 1
ATOM 5396 O O . LEU B 1 310 ? 36.867 -21.351 -10.052 1.00 38.43 306 LEU B O 1
ATOM 5401 N N . ALA B 1 311 ? 36.881 -21.034 -12.284 1.00 36.99 307 ALA B N 1
ATOM 5402 C CA . ALA B 1 311 ? 36.306 -19.715 -12.195 1.00 37.30 307 ALA B CA 1
ATOM 5403 C C . ALA B 1 311 ? 35.685 -19.235 -13.492 1.00 37.78 307 ALA B C 1
ATOM 5404 O O . ALA B 1 311 ? 35.970 -19.783 -14.554 1.00 37.83 307 ALA B O 1
ATOM 5406 N N . ASN B 1 312 ? 34.836 -18.210 -13.426 1.00 38.06 308 ASN B N 1
ATOM 5407 C CA . ASN B 1 312 ? 34.328 -17.679 -14.660 1.00 39.44 308 ASN B CA 1
ATOM 5408 C C . ASN B 1 312 ? 34.447 -16.183 -14.724 1.00 40.69 308 ASN B C 1
ATOM 5409 O O . ASN B 1 312 ? 33.795 -15.521 -14.005 1.00 42.07 308 ASN B O 1
ATOM 5414 N N . PRO B 1 313 ? 35.232 -15.628 -15.614 1.00 41.58 309 PRO B N 1
ATOM 5415 C CA . PRO B 1 313 ? 36.088 -16.339 -16.538 1.00 40.48 309 PRO B CA 1
ATOM 5416 C C . PRO B 1 313 ? 37.286 -16.934 -15.862 1.00 39.23 309 PRO B C 1
ATOM 5417 O O . PRO B 1 313 ? 37.583 -16.629 -14.763 1.00 38.69 309 PRO B O 1
ATOM 5421 N N . ALA B 1 314 ? 37.956 -17.820 -16.548 1.00 39.91 310 ALA B N 1
ATOM 5422 C CA . ALA B 1 314 ? 39.182 -18.368 -16.057 1.00 38.81 310 ALA B CA 1
ATOM 5423 C C . ALA B 1 314 ? 40.197 -17.269 -15.953 1.00 38.86 310 ALA B C 1
ATOM 5424 O O . ALA B 1 314 ? 40.362 -16.501 -16.833 1.00 39.17 310 ALA B O 1
ATOM 5426 N N . VAL B 1 315 ? 40.910 -17.226 -14.838 1.00 39.70 311 VAL B N 1
ATOM 5427 C CA . VAL B 1 315 ? 41.965 -16.230 -14.715 1.00 41.06 311 VAL B CA 1
ATOM 5428 C C . VAL B 1 315 ? 43.327 -16.846 -14.999 1.00 39.16 311 VAL B C 1
ATOM 5429 O O . VAL B 1 315 ? 43.844 -17.637 -14.207 1.00 37.40 311 VAL B O 1
ATOM 5433 N N . PRO B 1 316 ? 43.899 -16.474 -16.141 1.00 39.53 312 PRO B N 1
ATOM 5434 C CA . PRO B 1 316 ? 45.197 -17.004 -16.569 1.00 39.02 312 PRO B CA 1
ATOM 5435 C C . PRO B 1 316 ? 46.336 -16.586 -15.653 1.00 40.11 312 PRO B C 1
ATOM 5436 O O . PRO B 1 316 ? 46.351 -15.470 -15.130 1.00 42.01 312 PRO B O 1
ATOM 5440 N N . TRP B 1 317 ? 47.288 -17.493 -15.471 1.00 38.27 313 TRP B N 1
ATOM 5441 C CA . TRP B 1 317 ? 48.514 -17.204 -14.757 1.00 39.57 313 TRP B CA 1
ATOM 5442 C C . TRP B 1 317 ? 49.303 -16.164 -15.551 1.00 40.17 313 TRP B C 1
ATOM 5443 O O . TRP B 1 317 ? 49.715 -16.415 -16.683 1.00 39.47 313 TRP B O 1
ATOM 5454 N N . GLY B 1 318 ? 49.493 -14.991 -14.956 1.00 43.17 314 GLY B N 1
ATOM 5455 C CA . GLY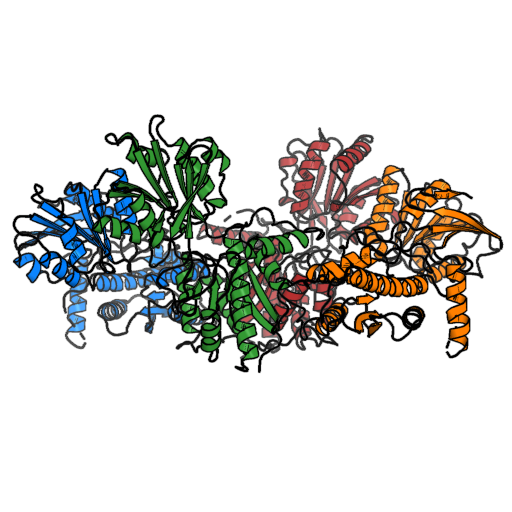 B 1 318 ? 50.128 -13.874 -15.632 1.00 44.19 314 GLY B CA 1
ATOM 5456 C C . GLY B 1 318 ? 51.431 -14.192 -16.339 1.00 44.97 314 GLY B C 1
ATOM 5457 O O . GLY B 1 318 ? 51.682 -13.707 -17.443 1.00 45.97 314 GLY B O 1
ATOM 5458 N N . GLN B 1 319 ? 52.269 -15.002 -15.701 1.00 44.34 315 GLN B N 1
ATOM 5459 C CA . GLN B 1 319 ? 53.583 -15.318 -16.246 1.00 44.36 315 GLN B CA 1
ATOM 5460 C C . GLN B 1 319 ? 53.585 -16.618 -17.047 1.00 42.56 315 GLN B C 1
ATOM 5461 O O . GLN B 1 319 ? 54.640 -17.098 -17.462 1.00 42.61 315 GLN B O 1
ATOM 5467 N N . GLY B 1 320 ? 52.400 -17.179 -17.265 1.00 40.26 316 GLY B N 1
ATOM 5468 C CA . GLY B 1 320 ? 52.268 -18.406 -18.031 1.00 39.59 316 GLY B CA 1
ATOM 5469 C C . GLY B 1 320 ? 52.749 -18.225 -19.463 1.00 41.07 316 GLY B C 1
ATOM 5470 O O . GLY B 1 320 ? 53.260 -19.162 -20.077 1.00 41.60 316 GLY B O 1
ATOM 5471 N N . ILE B 1 321 ? 52.589 -17.016 -19.997 1.00 43.48 317 ILE B N 1
ATOM 5472 C CA . ILE B 1 321 ? 53.007 -16.718 -21.365 1.00 45.45 317 ILE B CA 1
ATOM 5473 C C . ILE B 1 321 ? 54.528 -16.658 -21.491 1.00 46.23 317 ILE B C 1
ATOM 5474 O O . ILE B 1 321 ? 55.079 -16.853 -22.575 1.00 46.46 317 ILE B O 1
ATOM 5479 N N . ASP B 1 322 ? 55.201 -16.385 -20.377 1.00 45.38 318 ASP B N 1
ATOM 5480 C CA . ASP B 1 322 ? 56.657 -16.324 -20.361 1.00 46.00 318 ASP B CA 1
ATOM 5481 C C . ASP B 1 322 ? 57.252 -17.726 -20.415 1.00 44.17 318 ASP B C 1
ATOM 5482 O O . ASP B 1 322 ? 58.137 -18.005 -21.224 1.00 45.14 318 ASP B O 1
ATOM 5487 N N . ILE B 1 323 ? 56.761 -18.603 -19.546 1.00 41.68 319 ILE B N 1
ATOM 5488 C CA . ILE B 1 323 ? 57.223 -19.982 -19.507 1.00 39.75 319 ILE B CA 1
ATOM 5489 C C . ILE B 1 323 ? 56.930 -20.676 -20.844 1.00 37.98 319 ILE B C 1
ATOM 5490 O O . ILE B 1 323 ? 57.722 -21.489 -21.316 1.00 37.34 319 ILE B O 1
ATOM 5495 N N . GLN B 1 324 ? 55.785 -20.352 -21.447 1.00 36.98 320 GLN B N 1
ATOM 5496 C CA . GLN B 1 324 ? 55.376 -20.968 -22.712 1.00 37.45 320 GLN B CA 1
ATOM 5497 C C . GLN B 1 324 ? 56.317 -20.615 -23.858 1.00 39.36 320 GLN B C 1
ATOM 5498 O O . GLN B 1 324 ? 56.640 -21.462 -24.691 1.00 39.24 320 GLN B O 1
ATOM 5504 N N . ARG B 1 325 ? 56.748 -19.359 -23.901 1.00 40.87 321 ARG B N 1
ATOM 5505 C CA . ARG B 1 325 ? 57.663 -18.904 -24.939 1.00 43.96 321 ARG B CA 1
ATOM 5506 C C . ARG B 1 325 ? 59.031 -19.550 -24.762 1.00 42.51 321 ARG B C 1
ATOM 5507 O O . ARG B 1 325 ? 59.685 -19.925 -25.735 1.00 43.31 321 ARG B O 1
ATOM 5515 N N . ALA B 1 326 ? 59.455 -19.681 -23.509 1.00 40.86 322 ALA B N 1
ATOM 5516 C CA . ALA B 1 326 ? 60.739 -20.294 -23.192 1.00 39.81 322 ALA B CA 1
ATOM 5517 C C . ALA B 1 326 ? 60.774 -21.752 -23.642 1.00 39.47 322 ALA B C 1
ATOM 5518 O O . ALA B 1 326 ? 61.772 -22.221 -24.190 1.00 40.55 322 ALA B O 1
ATOM 5520 N N . LEU B 1 327 ? 59.674 -22.460 -23.405 1.00 39.07 323 LEU B N 1
ATOM 5521 C CA . LEU B 1 327 ? 59.568 -23.866 -23.775 1.00 38.37 323 LEU B CA 1
ATOM 5522 C C . LEU B 1 327 ? 59.552 -24.035 -25.290 1.00 39.49 323 LEU B C 1
ATOM 5523 O O . LEU B 1 327 ? 60.199 -24.931 -25.834 1.00 39.22 323 LEU B O 1
ATOM 5528 N N . GLN B 1 328 ? 58.812 -23.164 -25.969 1.00 41.22 324 GLN B N 1
ATOM 5529 C CA . GLN B 1 328 ? 58.647 -23.255 -27.415 1.00 43.86 324 GLN B CA 1
ATOM 5530 C C . GLN B 1 328 ? 59.913 -22.890 -28.184 1.00 46.59 324 GLN B C 1
ATOM 5531 O O . GLN B 1 328 ? 60.201 -23.469 -29.231 1.00 48.28 324 GLN B O 1
ATOM 5537 N N . GLN B 1 329 ? 60.664 -21.926 -27.664 1.00 47.98 325 GLN B N 1
ATOM 5538 C CA . GLN B 1 329 ? 61.859 -21.440 -28.345 1.00 50.92 325 GLN B CA 1
ATOM 5539 C C . GLN B 1 329 ? 63.090 -22.296 -28.052 1.00 50.40 325 GLN B C 1
ATOM 5540 O O . GLN B 1 329 ? 64.199 -21.966 -28.472 1.00 53.42 325 GLN B O 1
ATOM 5546 N N . VAL B 1 330 ? 62.890 -23.397 -27.335 1.00 48.11 326 VAL B N 1
ATOM 5547 C CA . VAL B 1 330 ? 63.991 -24.288 -26.987 1.00 48.02 326 VAL B CA 1
ATOM 5548 C C . VAL B 1 330 ? 64.595 -24.952 -28.222 1.00 49.50 326 VAL B C 1
ATOM 5549 O O . VAL B 1 330 ? 63.871 -25.425 -29.096 1.00 49.62 326 VAL B O 1
ATOM 5553 N N . ARG B 1 331 ? 65.923 -24.987 -28.284 1.00 51.06 327 ARG B N 1
ATOM 5554 C CA . ARG B 1 331 ? 66.622 -25.658 -29.376 1.00 52.75 327 ARG B CA 1
ATOM 5555 C C . ARG B 1 331 ? 67.871 -26.419 -28.882 1.00 53.07 327 ARG B C 1
ATOM 5556 O O . ARG B 1 331 ? 68.805 -25.802 -28.373 1.00 53.80 327 ARG B O 1
ATOM 5564 N N . PHE B 1 332 ? 67.893 -27.738 -29.051 1.00 52.74 328 PHE B N 1
ATOM 5565 C CA . PHE B 1 332 ? 69.031 -28.546 -28.599 1.00 52.42 328 PHE B CA 1
ATOM 5566 C C . PHE B 1 332 ? 69.065 -29.952 -29.198 1.00 53.49 328 PHE B C 1
ATOM 5567 O O . PHE B 1 332 ? 68.110 -30.390 -29.844 1.00 51.60 328 PHE B O 1
ATOM 5575 N N . GLU B 1 333 ? 70.170 -30.664 -28.976 1.00 56.35 329 GLU B N 1
ATOM 5576 C CA . GLU B 1 333 ? 70.301 -32.032 -29.467 1.00 58.91 329 GLU B CA 1
ATOM 5577 C C . GLU B 1 333 ? 70.087 -33.051 -28.344 1.00 58.93 329 GLU B C 1
ATOM 5578 O O . GLU B 1 333 ? 70.729 -32.996 -27.295 1.00 60.27 329 GLU B O 1
ATOM 5584 N N . GLY B 1 334 ? 69.173 -33.985 -28.598 1.00 58.04 330 GLY B N 1
ATOM 5585 C CA . GLY B 1 334 ? 68.725 -34.974 -27.631 1.00 58.12 330 GLY B CA 1
ATOM 5586 C C . GLY B 1 334 ? 68.645 -36.370 -28.223 1.00 59.91 330 GLY B C 1
ATOM 5587 O O . GLY B 1 334 ? 68.997 -36.569 -29.386 1.00 61.05 330 GLY B O 1
ATOM 5588 N N . LEU B 1 335 ? 68.234 -37.348 -27.414 1.00 58.06 331 LEU B N 1
ATOM 5589 C CA . LEU B 1 335 ? 68.106 -38.723 -27.883 1.00 58.92 331 LEU B CA 1
ATOM 5590 C C . LEU B 1 335 ? 67.347 -38.796 -29.205 1.00 58.90 331 LEU B C 1
ATOM 5591 O O . LEU B 1 335 ? 67.679 -39.597 -30.080 1.00 61.61 331 LEU B O 1
ATOM 5596 N N . THR B 1 336 ? 66.328 -37.955 -29.338 1.00 57.19 332 THR B N 1
ATOM 5597 C CA . THR B 1 336 ? 65.466 -37.970 -30.511 1.00 56.87 332 THR B CA 1
ATOM 5598 C C . THR B 1 336 ? 65.874 -36.933 -31.559 1.00 56.78 332 THR B C 1
ATOM 5599 O O . THR B 1 336 ? 65.024 -36.276 -32.161 1.00 55.78 332 THR B O 1
ATOM 5603 N N . GLY B 1 337 ? 67.179 -36.796 -31.770 1.00 58.56 333 GLY B N 1
ATOM 5604 C CA . GLY B 1 337 ? 67.709 -35.880 -32.778 1.00 58.74 333 GLY B CA 1
ATOM 5605 C C . GLY B 1 337 ? 67.610 -34.418 -32.346 1.00 58.26 333 GLY B C 1
ATOM 5606 O O . GLY B 1 337 ? 67.693 -34.107 -31.160 1.00 57.64 333 GLY B O 1
ATOM 5607 N N . ASN B 1 338 ? 67.441 -33.529 -33.320 1.00 58.50 334 ASN B N 1
ATOM 5608 C CA . ASN B 1 338 ? 67.290 -32.103 -33.043 1.00 57.57 334 ASN B CA 1
ATOM 5609 C C . ASN B 1 338 ? 65.911 -31.821 -32.447 1.00 55.93 334 ASN B C 1
ATOM 5610 O O . ASN B 1 338 ? 64.886 -32.077 -33.080 1.00 55.90 334 ASN B O 1
ATOM 5615 N N . VAL B 1 339 ? 65.892 -31.300 -31.225 1.00 55.34 335 VAL B N 1
ATOM 5616 C CA . VAL B 1 339 ? 64.642 -30.982 -30.546 1.00 53.14 335 VAL B CA 1
ATOM 5617 C C . VAL B 1 339 ? 64.309 -29.502 -30.706 1.00 53.38 335 VAL B C 1
ATOM 5618 O O . VAL B 1 339 ? 65.055 -28.633 -30.254 1.00 55.58 335 VAL B O 1
ATOM 5622 N N . GLN B 1 340 ? 63.188 -29.224 -31.365 1.00 52.42 336 GLN B N 1
ATOM 5623 C CA . GLN B 1 340 ? 62.769 -27.853 -31.634 1.00 53.28 336 GLN B CA 1
ATOM 5624 C C . GLN B 1 340 ? 61.263 -27.787 -31.859 1.00 52.29 336 GLN B C 1
ATOM 5625 O O . GLN B 1 340 ? 60.629 -28.793 -32.180 1.00 51.83 336 GLN B O 1
ATOM 5631 N N . PHE B 1 341 ? 60.694 -26.598 -31.689 1.00 53.66 337 PHE B N 1
ATOM 5632 C CA . PHE B 1 341 ? 59.256 -26.415 -31.842 1.00 53.85 337 PHE B CA 1
ATOM 5633 C C . PHE B 1 341 ? 58.918 -25.183 -32.631 1.00 56.31 337 PHE B C 1
ATOM 5634 O O . PHE B 1 341 ? 59.597 -24.159 -32.541 1.00 57.12 337 PHE B O 1
ATOM 5642 N N . ASN B 1 342 ? 57.848 -25.301 -33.407 1.00 57.97 338 ASN B N 1
ATOM 5643 C CA . ASN B 1 342 ? 57.237 -24.170 -34.047 1.00 61.17 338 ASN B CA 1
ATOM 5644 C C . ASN B 1 342 ? 56.261 -23.533 -33.076 1.00 62.22 338 ASN B C 1
ATOM 5645 O O . ASN B 1 342 ? 56.152 -23.952 -31.919 1.00 60.62 338 ASN B O 1
ATOM 5650 N N . GLU B 1 343 ? 55.557 -22.520 -33.556 1.00 65.21 339 GLU B N 1
ATOM 5651 C CA . GLU B 1 343 ? 54.744 -21.691 -32.703 1.00 67.19 339 GLU B CA 1
ATOM 5652 C C . GLU B 1 343 ? 53.366 -22.292 -32.456 1.00 66.21 339 GLU B C 1
ATOM 5653 O O . GLU B 1 343 ? 52.595 -21.779 -31.653 1.00 67.25 339 GLU B O 1
ATOM 5659 N N . LYS B 1 344 ? 53.038 -23.382 -33.126 1.00 64.87 340 LYS B N 1
ATOM 5660 C CA . LYS B 1 344 ? 51.842 -24.085 -32.716 1.00 64.58 340 LYS B CA 1
ATOM 5661 C C . LYS B 1 344 ? 52.135 -25.037 -31.530 1.00 61.93 340 LYS B C 1
ATOM 5662 O O . LYS B 1 344 ? 51.214 -25.549 -30.915 1.00 61.67 340 LYS B O 1
ATOM 5668 N N . GLY B 1 345 ? 53.419 -25.240 -31.229 1.00 60.44 341 GLY B N 1
ATOM 5669 C CA . GLY B 1 345 ? 53.880 -26.176 -30.228 1.00 57.69 341 GLY B CA 1
ATOM 5670 C C . GLY B 1 345 ? 54.277 -27.559 -30.732 1.00 55.85 341 GLY B C 1
ATOM 5671 O O . GLY B 1 345 ? 54.578 -28.427 -29.934 1.00 54.26 341 GLY B O 1
ATOM 5672 N N . ARG B 1 346 ? 54.278 -27.781 -32.037 1.00 56.25 342 ARG B N 1
ATOM 5673 C CA . ARG B 1 346 ? 54.604 -29.112 -32.568 1.00 56.28 342 ARG B CA 1
ATOM 5674 C C . ARG B 1 346 ? 56.088 -29.244 -32.857 1.00 55.39 342 ARG B C 1
ATOM 5675 O O . ARG B 1 346 ? 56.734 -28.240 -33.137 1.00 56.12 342 ARG B O 1
ATOM 5683 N N . ARG B 1 347 ? 56.633 -30.464 -32.781 1.00 54.23 343 ARG B N 1
ATOM 5684 C CA . ARG B 1 347 ? 58.045 -30.689 -33.142 1.00 55.04 343 ARG B CA 1
ATOM 5685 C C . ARG B 1 347 ? 58.319 -30.167 -34.540 1.00 57.47 343 ARG B C 1
ATOM 5686 O O . ARG B 1 347 ? 57.486 -30.316 -35.445 1.00 58.70 343 ARG B O 1
ATOM 5694 N N . THR B 1 348 ? 59.475 -29.557 -34.731 1.00 58.61 344 THR B N 1
ATOM 5695 C CA . THR B 1 348 ? 59.817 -29.093 -36.042 1.00 61.12 344 THR B CA 1
ATOM 5696 C C . THR B 1 348 ? 61.328 -29.207 -36.203 1.00 63.10 344 THR B C 1
ATOM 5697 O O . THR B 1 348 ? 62.051 -29.339 -35.199 1.00 63.08 344 THR B O 1
ATOM 5701 N N . ASN B 1 349 ? 61.784 -29.153 -37.454 1.00 64.52 345 ASN B N 1
ATOM 5702 C CA . ASN B 1 349 ? 63.161 -29.393 -37.827 1.00 66.28 345 ASN B CA 1
ATOM 5703 C C . ASN B 1 349 ? 63.720 -30.710 -37.291 1.00 64.27 345 ASN B C 1
ATOM 5704 O O . ASN B 1 349 ? 64.804 -30.764 -36.710 1.00 63.55 345 ASN B O 1
ATOM 5709 N N . TYR B 1 350 ? 62.973 -31.784 -37.512 1.00 62.71 346 TYR B N 1
ATOM 5710 C CA . TYR B 1 350 ? 63.419 -33.110 -37.112 1.00 61.97 346 TYR B CA 1
ATOM 5711 C C . TYR B 1 350 ? 63.671 -33.970 -38.341 1.00 63.88 346 TYR B C 1
ATOM 5712 O O . TYR B 1 350 ? 63.254 -33.629 -39.448 1.00 64.65 346 TYR B O 1
ATOM 5721 N N . THR B 1 351 ? 64.356 -35.089 -38.137 1.00 65.13 347 THR B N 1
ATOM 5722 C CA . THR B 1 351 ? 64.633 -36.025 -39.214 1.00 67.68 347 THR B CA 1
ATOM 5723 C C . THR B 1 351 ? 64.097 -37.404 -38.861 1.00 68.33 347 THR B C 1
ATOM 5724 O O . THR B 1 351 ? 64.414 -37.952 -37.806 1.00 67.68 347 THR B O 1
ATOM 5728 N N . LEU B 1 352 ? 63.280 -37.961 -39.748 1.00 70.24 348 LEU B N 1
ATOM 5729 C CA . LEU B 1 352 ? 62.788 -39.319 -39.573 1.00 71.83 348 LEU B CA 1
ATOM 5730 C C . LEU B 1 352 ? 63.563 -40.245 -40.498 1.00 74.82 348 LEU B C 1
ATOM 5731 O O . LEU B 1 352 ? 63.663 -39.993 -41.697 1.00 76.89 348 LEU B O 1
ATOM 5736 N N . HIS B 1 353 ? 64.118 -41.313 -39.937 1.00 76.08 349 HIS B N 1
ATOM 5737 C CA . HIS B 1 353 ? 64.833 -42.295 -40.736 1.00 79.00 349 HIS B CA 1
ATOM 5738 C C . HIS B 1 353 ? 63.826 -43.340 -41.242 1.00 80.17 349 HIS B C 1
ATOM 5739 O O . HIS B 1 353 ? 63.048 -43.890 -40.459 1.00 78.98 349 HIS B O 1
ATOM 5746 N N . VAL B 1 354 ? 63.838 -43.612 -42.544 1.00 82.80 350 VAL B N 1
ATOM 5747 C CA . VAL B 1 354 ? 62.968 -44.636 -43.120 1.00 84.95 350 VAL B CA 1
ATOM 5748 C C . VAL B 1 354 ? 63.744 -45.936 -43.299 1.00 89.00 350 VAL B C 1
ATOM 5749 O O . VAL B 1 354 ? 64.841 -45.938 -43.856 1.00 91.23 350 VAL B O 1
ATOM 5753 N N . ILE B 1 355 ? 63.176 -47.039 -42.821 1.00 91.15 351 ILE B N 1
ATOM 5754 C CA . ILE B 1 355 ? 63.873 -48.319 -42.863 1.00 95.76 351 ILE B CA 1
ATOM 5755 C C . ILE B 1 355 ? 63.057 -49.436 -43.505 1.00 99.46 351 ILE B C 1
ATOM 5756 O O . ILE B 1 355 ? 61.906 -49.676 -43.136 1.00 98.68 351 ILE B O 1
ATOM 5761 N N . GLU B 1 356 ? 63.671 -50.119 -44.466 1.00 104.22 352 GLU B N 1
ATOM 5762 C CA . GLU B 1 356 ? 63.086 -51.308 -45.068 1.00 108.96 352 GLU B CA 1
ATOM 5763 C C . GLU B 1 356 ? 63.744 -52.531 -44.441 1.00 112.46 352 GLU B C 1
ATOM 5764 O O . GLU B 1 356 ? 64.967 -52.658 -44.464 1.00 112.20 352 GLU B O 1
ATOM 5770 N N . MET B 1 357 ? 62.942 -53.427 -43.872 1.00 116.40 353 MET B N 1
ATOM 5771 C CA . MET B 1 357 ? 63.478 -54.666 -43.317 1.00 121.68 353 MET B CA 1
ATOM 5772 C C . MET B 1 357 ? 63.508 -55.731 -44.406 1.00 126.24 353 MET B C 1
ATOM 5773 O O . MET B 1 357 ? 62.571 -55.836 -45.197 1.00 126.47 353 MET B O 1
ATOM 5778 N N . LYS B 1 358 ? 64.581 -56.516 -44.458 1.00 130.69 354 LYS B N 1
ATOM 5779 C CA . LYS B 1 358 ? 64.723 -57.492 -45.534 1.00 135.41 354 LYS B CA 1
ATOM 5780 C C . LYS B 1 358 ? 65.718 -58.625 -45.281 1.00 140.08 354 LYS B C 1
ATOM 5781 O O . LYS B 1 358 ? 66.931 -58.421 -45.314 1.00 139.23 354 LYS B O 1
ATOM 5787 N N . HIS B 1 359 ? 65.190 -59.825 -45.054 1.00 145.14 355 HIS B N 1
ATOM 5788 C CA . HIS B 1 359 ? 65.996 -61.043 -45.053 1.00 150.44 355 HIS B CA 1
ATOM 5789 C C . HIS B 1 359 ? 67.244 -60.893 -44.201 1.00 150.53 355 HIS B C 1
ATOM 5790 O O . HIS B 1 359 ? 68.360 -61.100 -44.679 1.00 153.58 355 HIS B O 1
ATOM 5797 N N . ASP B 1 360 ? 67.057 -60.536 -42.937 1.00 147.47 356 ASP B N 1
ATOM 5798 C CA . ASP B 1 360 ? 68.187 -60.248 -42.071 1.00 145.79 356 ASP B CA 1
ATOM 5799 C C . ASP B 1 360 ? 69.062 -59.227 -42.773 1.00 140.28 356 ASP B C 1
ATOM 5800 O O . ASP B 1 360 ? 70.278 -59.175 -42.591 1.00 137.70 356 ASP B O 1
ATOM 5805 N N . GLY B 1 361 ? 68.401 -58.423 -43.594 1.00 138.82 357 GLY B N 1
ATOM 5806 C CA . GLY B 1 361 ? 68.988 -57.251 -44.198 1.00 134.63 357 GLY B CA 1
ATOM 5807 C C . GLY B 1 361 ? 68.243 -56.071 -43.615 1.00 128.60 357 GLY B C 1
ATOM 5808 O O . GLY B 1 361 ? 67.095 -55.806 -43.976 1.00 126.76 357 GLY B O 1
ATOM 5809 N N . ILE B 1 362 ? 68.888 -55.384 -42.681 1.00 125.86 358 ILE B N 1
ATOM 5810 C CA . ILE B 1 362 ? 68.331 -54.181 -42.087 1.00 120.11 358 ILE B CA 1
ATOM 5811 C C . ILE B 1 362 ? 68.961 -53.000 -42.803 1.00 117.92 358 ILE B C 1
ATOM 5812 O O . ILE B 1 362 ? 70.017 -52.519 -42.396 1.00 117.89 358 ILE B O 1
ATOM 5817 N N . ARG B 1 363 ? 68.332 -52.545 -43.882 1.00 115.99 359 ARG B N 1
ATOM 5818 C CA . ARG B 1 363 ? 68.923 -51.482 -44.689 1.00 115.00 359 ARG B CA 1
ATOM 5819 C C . ARG B 1 363 ? 68.185 -50.149 -44.614 1.00 110.20 359 ARG B C 1
ATOM 5820 O O . ARG B 1 363 ? 66.979 -50.068 -44.854 1.00 108.86 359 ARG B O 1
ATOM 5828 N N . LYS B 1 364 ? 68.940 -49.105 -44.289 1.00 107.91 360 LYS B N 1
ATOM 5829 C CA . LYS B 1 364 ? 68.412 -47.756 -44.145 1.00 103.43 360 LYS B CA 1
ATOM 5830 C C . LYS B 1 364 ? 68.108 -47.117 -45.487 1.00 102.60 360 LYS B C 1
ATOM 5831 O O . LYS B 1 364 ? 68.991 -46.571 -46.147 1.00 103.45 360 LYS B O 1
ATOM 5837 N N . ILE B 1 365 ? 66.842 -47.192 -45.876 1.00 100.27 361 ILE B N 1
ATOM 5838 C CA . ILE B 1 365 ? 66.389 -46.712 -47.173 1.00 99.20 361 ILE B CA 1
ATOM 5839 C C . ILE B 1 365 ? 66.684 -45.231 -47.408 1.00 96.43 361 ILE B C 1
ATOM 5840 O O . ILE B 1 365 ? 67.042 -44.833 -48.517 1.00 97.98 361 ILE B O 1
ATOM 5845 N N . GLY B 1 366 ? 66.529 -44.419 -46.368 1.00 91.90 362 GLY B N 1
ATOM 5846 C CA . GLY B 1 366 ? 66.758 -42.989 -46.478 1.00 89.09 362 GLY B CA 1
ATOM 5847 C C . GLY B 1 366 ? 66.186 -42.234 -45.294 1.00 85.00 362 GLY B C 1
ATOM 5848 O O . GLY B 1 366 ? 65.851 -42.835 -44.274 1.00 83.58 362 GLY B O 1
ATOM 5849 N N . TYR B 1 367 ? 66.070 -40.916 -45.424 1.00 82.75 363 TYR B N 1
ATOM 5850 C CA . TYR B 1 367 ? 65.536 -40.100 -44.336 1.00 79.21 363 TYR B CA 1
ATOM 5851 C C . TYR B 1 367 ? 64.444 -39.131 -44.786 1.00 77.49 363 TYR B C 1
ATOM 5852 O O . TYR B 1 367 ? 64.314 -38.826 -45.972 1.00 79.14 363 TYR B O 1
ATOM 5861 N N . TRP B 1 368 ? 63.658 -38.660 -43.823 1.00 74.16 364 TRP B N 1
ATOM 5862 C CA . TRP B 1 368 ? 62.592 -37.702 -44.091 1.00 73.06 364 TRP B CA 1
ATOM 5863 C C . TRP B 1 368 ? 62.641 -36.468 -43.189 1.00 71.67 364 TRP B C 1
ATOM 5864 O O . TRP B 1 368 ? 62.847 -36.572 -41.980 1.00 70.18 364 TRP B O 1
ATOM 5875 N N . ASN B 1 369 ? 62.455 -35.302 -43.797 1.00 72.36 365 ASN B N 1
ATOM 5876 C CA . ASN B 1 369 ? 62.392 -34.038 -43.069 1.00 72.03 365 ASN B CA 1
ATOM 5877 C C . ASN B 1 369 ? 61.419 -33.086 -43.758 1.00 73.38 365 ASN B C 1
ATOM 5878 O O . ASN B 1 369 ? 61.088 -33.277 -44.928 1.00 74.96 365 ASN B O 1
ATOM 5883 N N . GLU B 1 370 ? 60.942 -32.078 -43.038 1.00 73.65 366 GLU B N 1
ATOM 5884 C CA . GLU B 1 370 ? 59.938 -31.185 -43.602 1.00 75.90 366 GLU B CA 1
ATOM 5885 C C . GLU B 1 370 ? 60.416 -30.421 -44.843 1.00 79.18 366 GLU B C 1
ATOM 5886 O O . GLU B 1 370 ? 59.689 -30.333 -45.832 1.00 80.85 366 GLU B O 1
ATOM 5892 N N . ASP B 1 371 ? 61.625 -29.867 -44.793 1.00 81.22 367 ASP B N 1
ATOM 5893 C CA . ASP B 1 371 ? 62.178 -29.139 -45.942 1.00 84.27 367 ASP B CA 1
ATOM 5894 C C . ASP B 1 371 ? 62.545 -29.955 -47.191 1.00 86.17 367 ASP B C 1
ATOM 5895 O O . ASP B 1 371 ? 62.241 -29.552 -48.314 1.00 88.72 367 ASP B O 1
ATOM 5900 N N . ASP B 1 372 ? 63.202 -31.094 -46.989 1.00 85.19 368 ASP B N 1
ATOM 5901 C CA . ASP B 1 372 ? 63.656 -31.926 -48.101 1.00 86.61 368 ASP B CA 1
ATOM 5902 C C . ASP B 1 372 ? 62.661 -33.014 -48.449 1.00 85.73 368 ASP B C 1
ATOM 5903 O O . ASP B 1 372 ? 62.863 -33.772 -49.399 1.00 87.37 368 ASP B O 1
ATOM 5908 N N . LYS B 1 373 ? 61.588 -33.099 -47.674 1.00 82.87 369 LYS B N 1
ATOM 5909 C CA . LYS B 1 373 ? 60.646 -34.183 -47.860 1.00 82.06 369 LYS B CA 1
ATOM 5910 C C . LYS B 1 373 ? 61.432 -35.474 -47.651 1.00 83.09 369 LYS B C 1
ATOM 5911 O O . LYS B 1 373 ? 62.078 -35.642 -46.619 1.00 85.23 369 LYS B O 1
ATOM 5917 N N . PHE B 1 374 ? 61.387 -36.387 -48.610 1.00 82.22 370 PHE B N 1
ATOM 5918 C CA . PHE B 1 374 ? 62.082 -37.660 -48.455 1.00 83.63 370 PHE B CA 1
ATOM 5919 C C . PHE B 1 374 ? 63.198 -37.823 -49.427 1.00 86.68 370 PHE B C 1
ATOM 5920 O O . PHE B 1 374 ? 63.034 -37.659 -50.636 1.00 87.91 370 PHE B O 1
ATOM 5928 N N . VAL B 1 375 ? 64.349 -38.155 -48.874 1.00 87.88 371 VAL B N 1
ATOM 5929 C CA . VAL B 1 375 ? 65.524 -38.343 -49.676 1.00 91.42 371 VAL B CA 1
ATOM 5930 C C . VAL B 1 375 ? 66.047 -39.756 -49.501 1.00 92.74 371 VAL B C 1
ATOM 5931 O O . VAL B 1 375 ? 66.326 -40.200 -48.386 1.00 91.72 371 VAL B O 1
ATOM 5935 N N . PRO B 1 376 ? 66.169 -40.459 -50.619 1.00 95.34 372 PRO B N 1
ATOM 5936 C CA . PRO B 1 376 ? 66.733 -41.809 -50.636 1.00 97.21 372 PRO B CA 1
ATOM 5937 C C . PRO B 1 376 ? 68.245 -41.734 -50.481 1.00 98.47 372 PRO B C 1
ATOM 5938 O O . PRO B 1 376 ? 68.839 -40.717 -50.841 1.00 98.75 372 PRO B O 1
ATOM 5942 N N . ALA B 1 377 ? 68.859 -42.786 -49.951 1.00 99.75 373 ALA B N 1
ATOM 5943 C CA . ALA B 1 377 ? 70.307 -42.809 -49.790 1.00 101.06 373 ALA B CA 1
ATOM 5944 C C . ALA B 1 377 ? 71.000 -42.874 -51.147 1.00 104.63 373 ALA B C 1
ATOM 5945 O O . ALA B 1 377 ? 71.097 -43.940 -51.755 1.00 106.83 373 ALA B O 1
ATOM 5947 N N . ALA C 1 6 ? 40.681 -15.509 10.346 1.00 73.70 2 ALA C N 1
ATOM 5948 C CA . ALA C 1 6 ? 41.589 -14.974 9.339 1.00 73.03 2 ALA C CA 1
ATOM 5949 C C . ALA C 1 6 ? 40.881 -14.772 8.005 1.00 70.85 2 ALA C C 1
ATOM 5950 O O . ALA C 1 6 ? 39.668 -14.565 7.959 1.00 69.87 2 ALA C O 1
ATOM 5952 N N . MET C 1 7 ? 41.643 -14.835 6.920 1.00 69.80 3 MET C N 1
ATOM 5953 C CA . MET C 1 7 ? 41.102 -14.573 5.593 1.00 67.41 3 MET C CA 1
ATOM 5954 C C . MET C 1 7 ? 41.200 -15.780 4.672 1.00 65.85 3 MET C C 1
ATOM 5955 O O . MET C 1 7 ? 42.248 -16.422 4.584 1.00 67.34 3 MET C O 1
ATOM 5960 N N . PRO C 1 8 ? 40.108 -16.081 3.975 1.00 62.78 4 PRO C N 1
ATOM 5961 C CA . PRO C 1 8 ? 40.122 -17.154 2.982 1.00 61.03 4 PRO C CA 1
ATOM 5962 C C . PRO C 1 8 ? 41.189 -16.871 1.934 1.00 59.16 4 PRO C C 1
ATOM 5963 O O . PRO C 1 8 ? 41.443 -15.708 1.625 1.00 58.62 4 PRO C O 1
ATOM 5967 N N . ASN C 1 9 ? 41.811 -17.917 1.402 1.00 57.64 5 ASN C N 1
ATOM 5968 C CA . ASN C 1 9 ? 42.815 -17.740 0.364 1.00 56.39 5 ASN C CA 1
ATOM 5969 C C . ASN C 1 9 ? 42.157 -17.308 -0.940 1.00 53.49 5 ASN C C 1
ATOM 5970 O O . ASN C 1 9 ? 42.789 -16.676 -1.787 1.00 53.50 5 ASN C O 1
ATOM 5975 N N . ASN C 1 10 ? 40.882 -17.656 -1.088 1.00 51.05 6 ASN C N 1
ATOM 5976 C CA . ASN C 1 10 ? 40.111 -17.314 -2.275 1.00 49.13 6 ASN C CA 1
ATOM 5977 C C . ASN C 1 10 ? 38.862 -16.517 -1.932 1.00 47.31 6 ASN C C 1
ATOM 5978 O O . ASN C 1 10 ? 38.103 -16.891 -1.037 1.00 48.03 6 ASN C O 1
ATOM 5983 N N . ILE C 1 11 ? 38.650 -15.417 -2.644 1.00 44.19 7 ILE C N 1
ATOM 5984 C CA . ILE C 1 11 ? 37.501 -14.548 -2.423 1.00 41.70 7 ILE C CA 1
ATOM 5985 C C . ILE C 1 11 ? 36.617 -14.535 -3.645 1.00 40.30 7 ILE C C 1
ATOM 5986 O O . ILE C 1 11 ? 36.975 -13.974 -4.681 1.00 39.07 7 ILE C O 1
ATOM 5991 N N . GLN C 1 12 ? 35.456 -15.160 -3.520 1.00 39.46 8 GLN C N 1
ATOM 5992 C CA . GLN C 1 12 ? 34.517 -15.224 -4.621 1.00 38.75 8 GLN C CA 1
ATOM 5993 C C . GLN C 1 12 ? 33.880 -13.862 -4.861 1.00 37.30 8 GLN C C 1
ATOM 5994 O O . GLN C 1 12 ? 33.289 -13.269 -3.959 1.00 36.40 8 GLN C O 1
ATOM 6000 N N . ILE C 1 13 ? 34.019 -13.370 -6.086 1.00 36.84 9 ILE C N 1
ATOM 6001 C CA . ILE C 1 13 ? 33.411 -12.113 -6.490 1.00 35.21 9 ILE C CA 1
ATOM 6002 C C . ILE C 1 13 ? 32.359 -12.416 -7.539 1.00 36.08 9 ILE C C 1
ATOM 6003 O O . ILE C 1 13 ? 32.642 -13.102 -8.522 1.00 35.80 9 ILE C O 1
ATOM 6008 N N . GLY C 1 14 ? 31.142 -11.920 -7.344 1.00 34.39 10 GLY C N 1
ATOM 6009 C CA . GLY C 1 14 ? 30.116 -12.180 -8.323 1.00 34.15 10 GLY C CA 1
ATOM 6010 C C . GLY C 1 14 ? 30.192 -11.138 -9.420 1.00 34.47 10 GLY C C 1
ATOM 6011 O O . GLY C 1 14 ? 30.670 -10.021 -9.199 1.00 33.99 10 GLY C O 1
ATOM 6012 N N . GLY C 1 15 ? 29.709 -11.495 -10.602 1.00 34.17 11 GLY C N 1
ATOM 6013 C CA . GLY C 1 15 ? 29.634 -10.557 -11.676 1.00 34.99 11 GLY C CA 1
ATOM 6014 C C . GLY C 1 15 ? 28.281 -10.565 -12.394 1.00 36.27 11 GLY C C 1
ATOM 6015 O O . GLY C 1 15 ? 27.667 -11.666 -12.614 1.00 37.10 11 GLY C O 1
ATOM 6016 N N . LEU C 1 16 ? 27.808 -9.381 -12.770 1.00 34.50 12 LEU C N 1
ATOM 6017 C CA . LEU C 1 16 ? 26.598 -9.251 -13.574 1.00 33.84 12 LEU C CA 1
ATOM 6018 C C . LEU C 1 16 ? 26.950 -8.550 -14.883 1.00 33.60 12 LEU C C 1
ATOM 6019 O O . LEU C 1 16 ? 27.090 -7.327 -14.933 1.00 32.38 12 LEU C O 1
ATOM 6024 N N . PHE C 1 17 ? 27.106 -9.346 -15.937 1.00 33.44 13 PHE C N 1
ATOM 6025 C CA . PHE C 1 17 ? 27.578 -8.872 -17.232 1.00 33.84 13 PHE C CA 1
ATOM 6026 C C . PHE C 1 17 ? 26.493 -9.060 -18.295 1.00 35.37 13 PHE C C 1
ATOM 6027 O O . PHE C 1 17 ? 25.814 -10.089 -18.309 1.00 35.78 13 PHE C O 1
ATOM 6035 N N . PRO C 1 18 ? 26.333 -8.093 -19.188 1.00 36.35 14 PRO C N 1
ATOM 6036 C CA . PRO C 1 18 ? 25.303 -8.163 -20.231 1.00 38.10 14 PRO C CA 1
ATOM 6037 C C . PRO C 1 18 ? 25.659 -9.125 -21.358 1.00 41.73 14 PRO C C 1
ATOM 6038 O O . PRO C 1 18 ? 24.761 -9.685 -21.996 1.00 42.72 14 PRO C O 1
ATOM 6042 N N . ASN C 1 19 ? 26.955 -9.306 -21.602 1.00 43.42 15 ASN C N 1
ATOM 6043 C CA . ASN C 1 19 ? 27.417 -10.078 -22.744 1.00 46.85 15 ASN C CA 1
ATOM 6044 C C . ASN C 1 19 ? 28.350 -11.213 -22.417 1.00 48.78 15 ASN C C 1
ATOM 6045 O O . ASN C 1 19 ? 29.041 -11.219 -21.395 1.00 48.55 15 ASN C O 1
ATOM 6050 N N . GLN C 1 20 ? 28.424 -12.148 -23.357 1.00 51.44 16 GLN C N 1
ATOM 6051 C CA . GLN C 1 20 ? 29.425 -13.196 -23.334 1.00 53.57 16 GLN C CA 1
ATOM 6052 C C . GLN C 1 20 ? 30.803 -12.593 -23.590 1.00 53.94 16 GLN C C 1
ATOM 6053 O O . GLN C 1 20 ? 31.752 -12.841 -22.845 1.00 54.61 16 GLN C O 1
ATOM 6059 N N . GLN C 1 21 ? 30.905 -11.796 -24.650 1.00 53.36 17 GLN C N 1
ATOM 6060 C CA . GLN C 1 21 ? 32.194 -11.285 -25.095 1.00 53.26 17 GLN C CA 1
ATOM 6061 C C . GLN C 1 21 ? 32.197 -9.792 -25.395 1.00 51.47 17 GLN C C 1
ATOM 6062 O O . GLN C 1 21 ? 31.414 -9.302 -26.208 1.00 53.10 17 GLN C O 1
ATOM 6068 N N . SER C 1 22 ? 33.102 -9.076 -24.741 1.00 48.68 18 SER C N 1
ATOM 6069 C CA . SER C 1 22 ? 33.246 -7.645 -24.964 1.00 46.63 18 SER C CA 1
ATOM 6070 C C . SER C 1 22 ? 34.621 -7.181 -24.520 1.00 46.34 18 SER C C 1
ATOM 6071 O O . SER C 1 22 ? 35.379 -7.933 -23.905 1.00 46.79 18 SER C O 1
ATOM 6074 N N . GLN C 1 23 ? 34.934 -5.933 -24.832 1.00 45.61 19 GLN C N 1
ATOM 6075 C CA . GLN C 1 23 ? 36.191 -5.338 -24.425 1.00 46.08 19 GLN C CA 1
ATOM 6076 C C . GLN C 1 23 ? 36.242 -5.228 -22.907 1.00 44.26 19 GLN C C 1
ATOM 6077 O O . GLN C 1 23 ? 37.286 -5.450 -22.294 1.00 44.97 19 GLN C O 1
ATOM 6083 N N . GLU C 1 24 ? 35.106 -4.887 -22.307 1.00 41.09 20 GLU C N 1
ATOM 6084 C CA . GLU C 1 24 ? 35.012 -4.748 -20.858 1.00 39.74 20 GLU C CA 1
ATOM 6085 C C . GLU C 1 24 ? 35.303 -6.071 -20.165 1.00 39.03 20 GLU C C 1
ATOM 6086 O O . GLU C 1 24 ? 36.041 -6.117 -19.182 1.00 38.50 20 GLU C O 1
ATOM 6092 N N . HIS C 1 25 ? 34.712 -7.145 -20.678 1.00 39.24 21 HIS C N 1
ATOM 6093 C CA . HIS C 1 25 ? 34.951 -8.463 -20.112 1.00 39.13 21 HIS C CA 1
ATOM 6094 C C . HIS C 1 25 ? 36.444 -8.803 -20.237 1.00 39.40 21 HIS C C 1
ATOM 6095 O O . HIS C 1 25 ? 37.027 -9.399 -19.332 1.00 38.79 21 HIS C O 1
ATOM 6102 N N . ALA C 1 26 ? 37.058 -8.428 -21.359 1.00 39.15 22 ALA C N 1
ATOM 6103 C CA . ALA C 1 26 ? 38.483 -8.693 -21.574 1.00 40.56 22 ALA C CA 1
ATOM 6104 C C . ALA C 1 26 ? 39.364 -7.854 -20.653 1.00 40.94 22 ALA C C 1
ATOM 6105 O O . ALA C 1 26 ? 40.426 -8.302 -20.227 1.00 42.87 22 ALA C O 1
ATOM 6107 N N . ALA C 1 27 ? 38.914 -6.644 -20.338 1.00 40.15 23 ALA C N 1
ATOM 6108 C CA . ALA C 1 27 ? 39.638 -5.778 -19.417 1.00 40.35 23 ALA C CA 1
ATOM 6109 C C . ALA C 1 27 ? 39.534 -6.344 -18.007 1.00 39.73 23 ALA C C 1
ATOM 6110 O O . ALA C 1 27 ? 40.487 -6.311 -17.232 1.00 40.34 23 ALA C O 1
ATOM 6112 N N . PHE C 1 28 ? 38.353 -6.864 -17.694 1.00 38.73 24 PHE C N 1
ATOM 6113 C CA . PHE C 1 28 ? 38.097 -7.522 -16.424 1.00 37.79 24 PHE C CA 1
ATOM 6114 C C . PHE C 1 28 ? 39.077 -8.672 -16.238 1.00 39.09 24 PHE C C 1
ATOM 6115 O O . PHE C 1 28 ? 39.779 -8.750 -15.231 1.00 40.45 24 PHE C O 1
ATOM 6123 N N . ARG C 1 29 ? 39.115 -9.562 -17.226 1.00 39.38 25 ARG C N 1
ATOM 6124 C CA . ARG C 1 29 ? 40.001 -10.720 -17.206 1.00 40.75 25 ARG C CA 1
ATOM 6125 C C . ARG C 1 29 ? 41.470 -10.321 -17.127 1.00 41.50 25 ARG C C 1
ATOM 6126 O O . ARG C 1 29 ? 42.220 -10.833 -16.292 1.00 41.76 25 ARG C O 1
ATOM 6134 N N . PHE C 1 30 ? 41.881 -9.406 -17.999 1.00 41.70 26 PHE C N 1
ATOM 6135 C CA . PHE C 1 30 ? 43.269 -8.971 -18.018 1.00 44.04 26 PHE C CA 1
ATOM 6136 C C . PHE C 1 30 ? 43.711 -8.487 -16.639 1.00 43.70 26 PHE C C 1
ATOM 6137 O O . PHE C 1 30 ? 44.768 -8.875 -16.139 1.00 44.81 26 PHE C O 1
ATOM 6145 N N . ALA C 1 31 ? 42.889 -7.638 -16.032 1.00 43.59 27 ALA C N 1
ATOM 6146 C CA . ALA C 1 31 ? 43.247 -6.964 -14.796 1.00 43.69 27 ALA C CA 1
ATOM 6147 C C . ALA C 1 31 ? 43.397 -7.953 -13.641 1.00 44.11 27 ALA C C 1
ATOM 6148 O O . ALA C 1 31 ? 44.294 -7.809 -12.816 1.00 45.72 27 ALA C O 1
ATOM 6150 N N . LEU C 1 32 ? 42.569 -8.983 -13.636 1.00 44.11 28 LEU C N 1
ATOM 6151 C CA . LEU C 1 32 ? 42.663 -10.101 -12.676 1.00 44.46 28 LEU C CA 1
ATOM 6152 C C . LEU C 1 32 ? 43.965 -10.906 -12.753 1.00 46.64 28 LEU C C 1
ATOM 6153 O O . LEU C 1 32 ? 44.480 -11.362 -11.733 1.00 47.99 28 LEU C O 1
ATOM 6158 N N . SER C 1 33 ? 44.477 -11.087 -13.962 1.00 48.10 29 SER C N 1
ATOM 6159 C CA . SER C 1 33 ? 45.690 -11.853 -14.181 1.00 50.90 29 SER C CA 1
ATOM 6160 C C . SER C 1 33 ? 46.926 -11.121 -13.680 1.00 52.79 29 SER C C 1
ATOM 6161 O O . SER C 1 33 ? 47.940 -11.772 -13.423 1.00 55.34 29 SER C O 1
ATOM 6164 N N . GLN C 1 34 ? 46.836 -9.791 -13.543 1.00 53.27 30 GLN C N 1
ATOM 6165 C CA . GLN C 1 34 ? 47.969 -8.937 -13.076 1.00 55.30 30 GLN C CA 1
ATOM 6166 C C . GLN C 1 34 ? 48.213 -9.028 -11.560 1.00 55.84 30 GLN C C 1
ATOM 6167 O O . GLN C 1 34 ? 49.290 -8.670 -11.089 1.00 58.64 30 GLN C O 1
ATOM 6173 N N . LEU C 1 35 ? 47.209 -9.472 -10.811 1.00 54.15 31 LEU C N 1
ATOM 6174 C CA . LEU C 1 35 ? 47.264 -9.517 -9.351 1.00 53.95 31 LEU C CA 1
ATOM 6175 C C . LEU C 1 35 ? 48.083 -10.679 -8.888 1.00 56.18 31 LEU C C 1
ATOM 6176 O O . LEU C 1 35 ? 47.926 -11.795 -9.419 1.00 58.22 31 LEU C O 1
ATOM 6181 N N . THR C 1 36 ? 48.947 -10.430 -7.903 1.00 57.34 32 THR C N 1
ATOM 6182 C CA . THR C 1 36 ? 49.862 -11.436 -7.384 1.00 58.59 32 THR C CA 1
ATOM 6183 C C . THR C 1 36 ? 49.679 -11.617 -5.867 1.00 59.17 32 THR C C 1
ATOM 6184 O O . THR C 1 36 ? 49.943 -12.696 -5.320 1.00 60.72 32 THR C O 1
ATOM 6188 N N . GLU C 1 37 ? 49.251 -10.563 -5.174 1.00 57.86 33 GLU C N 1
ATOM 6189 C CA . GLU C 1 37 ? 49.014 -10.662 -3.732 1.00 57.55 33 GLU C CA 1
ATOM 6190 C C . GLU C 1 37 ? 47.738 -11.471 -3.438 1.00 54.89 33 GLU C C 1
ATOM 6191 O O . GLU C 1 37 ? 46.736 -11.329 -4.115 1.00 52.09 33 GLU C O 1
ATOM 6197 N N . PRO C 1 38 ? 47.803 -12.357 -2.432 1.00 54.88 34 PRO C N 1
ATOM 6198 C CA . PRO C 1 38 ? 46.598 -12.993 -1.897 1.00 52.72 34 PRO C CA 1
ATOM 6199 C C . PRO C 1 38 ? 45.701 -11.919 -1.293 1.00 51.11 34 PRO C C 1
ATOM 6200 O O . PRO C 1 38 ? 46.187 -10.830 -1.047 1.00 52.12 34 PRO C O 1
ATOM 6204 N N . PRO C 1 39 ? 44.397 -12.205 -1.084 1.00 49.14 35 PRO C N 1
ATOM 6205 C CA . PRO C 1 39 ? 43.759 -13.468 -1.449 1.00 48.28 35 PRO C CA 1
ATOM 6206 C C . PRO C 1 39 ? 43.552 -13.452 -2.966 1.00 47.06 35 PRO C C 1
ATOM 6207 O O . PRO C 1 39 ? 43.700 -12.405 -3.605 1.00 45.01 35 PRO C O 1
ATOM 6211 N N . LYS C 1 40 ? 43.247 -14.605 -3.533 1.00 46.62 36 LYS C N 1
ATOM 6212 C CA . LYS C 1 40 ? 42.890 -14.637 -4.910 1.00 46.47 36 LYS C CA 1
ATOM 6213 C C . LYS C 1 40 ? 41.429 -14.134 -5.081 1.00 44.42 36 LYS C C 1
ATOM 6214 O O . LYS C 1 40 ? 40.499 -14.582 -4.393 1.00 44.01 36 LYS C O 1
ATOM 6220 N N . LEU C 1 41 ? 41.266 -13.162 -5.962 1.00 42.96 37 LEU C N 1
ATOM 6221 C CA . LEU C 1 41 ? 39.966 -12.756 -6.451 1.00 41.41 37 LEU C CA 1
ATOM 6222 C C . LEU C 1 41 ? 39.515 -13.781 -7.502 1.00 41.21 37 LEU C C 1
ATOM 6223 O O . LEU C 1 41 ? 40.128 -13.919 -8.577 1.00 40.48 37 LEU C O 1
ATOM 6228 N N . LEU C 1 42 ? 38.426 -14.470 -7.165 1.00 40.45 38 LEU C N 1
ATOM 6229 C CA . LEU C 1 42 ? 37.857 -15.562 -7.945 1.00 41.03 38 LEU C CA 1
ATOM 6230 C C . LEU C 1 42 ? 36.516 -15.143 -8.544 1.00 39.15 38 LEU C C 1
ATOM 6231 O O . LEU C 1 42 ? 35.487 -15.223 -7.872 1.00 38.33 38 LEU C O 1
ATOM 6236 N N . PRO C 1 43 ? 36.518 -14.705 -9.797 1.00 38.09 39 PRO C N 1
ATOM 6237 C CA . PRO C 1 43 ? 35.280 -14.236 -10.432 1.00 36.45 39 PRO C CA 1
ATOM 6238 C C . PRO C 1 43 ? 34.277 -15.353 -10.715 1.00 36.66 39 PRO C C 1
ATOM 6239 O O . PRO C 1 43 ? 34.647 -16.431 -11.181 1.00 36.16 39 PRO C O 1
ATOM 6243 N N . GLN C 1 44 ? 33.010 -15.074 -10.431 1.00 37.39 40 GLN C N 1
ATOM 6244 C CA . GLN C 1 44 ? 31.914 -15.968 -10.765 1.00 39.00 40 GLN C CA 1
ATOM 6245 C C . GLN C 1 44 ? 30.827 -15.126 -11.405 1.00 38.97 40 GLN C C 1
ATOM 6246 O O . GLN C 1 44 ? 29.826 -14.801 -10.765 1.00 38.29 40 GLN C O 1
ATOM 6252 N N . ILE C 1 45 ? 31.033 -14.750 -12.662 1.00 39.68 41 ILE C N 1
ATOM 6253 C CA . ILE C 1 45 ? 30.091 -13.867 -13.331 1.00 39.60 41 ILE C CA 1
ATOM 6254 C C . ILE C 1 45 ? 29.041 -14.622 -14.124 1.00 39.48 41 ILE C C 1
ATOM 6255 O O . ILE C 1 45 ? 29.299 -15.685 -14.691 1.00 41.14 41 ILE C O 1
ATOM 6260 N N . ASP C 1 46 ? 27.845 -14.053 -14.146 1.00 38.52 42 ASP C N 1
ATOM 6261 C CA . ASP C 1 46 ? 26.741 -14.636 -14.874 1.00 37.01 42 ASP C CA 1
ATOM 6262 C C . ASP C 1 46 ? 26.322 -13.682 -15.961 1.00 35.85 42 ASP C C 1
ATOM 6263 O O . ASP C 1 46 ? 26.135 -12.489 -15.723 1.00 33.88 42 ASP C O 1
ATOM 6268 N N . ILE C 1 47 ? 26.185 -14.206 -17.165 1.00 36.96 43 ILE C N 1
ATOM 6269 C CA . ILE C 1 47 ? 25.702 -13.386 -18.241 1.00 37.18 43 ILE C CA 1
ATOM 6270 C C . ILE C 1 47 ? 24.193 -13.145 -17.986 1.00 36.21 43 ILE C C 1
ATOM 6271 O O . ILE C 1 47 ? 23.434 -14.102 -17.804 1.00 37.20 43 ILE C O 1
ATOM 6276 N N . VAL C 1 48 ? 23.760 -11.883 -17.969 1.00 34.18 44 VAL C N 1
ATOM 6277 C CA . VAL C 1 48 ? 22.376 -11.543 -17.602 1.00 33.92 44 VAL C CA 1
ATOM 6278 C C . VAL C 1 48 ? 21.807 -10.336 -18.357 1.00 33.60 44 VAL C C 1
ATOM 6279 O O . VAL C 1 48 ? 22.551 -9.433 -18.736 1.00 33.42 44 VAL C O 1
ATOM 6283 N N . ASN C 1 49 ? 20.489 -10.309 -18.556 1.00 33.87 45 ASN C N 1
ATOM 6284 C CA . ASN C 1 49 ? 19.836 -9.135 -19.137 1.00 33.77 45 ASN C CA 1
ATOM 6285 C C . ASN C 1 49 ? 19.795 -8.015 -18.109 1.00 33.17 45 ASN C C 1
ATOM 6286 O O . ASN C 1 49 ? 18.954 -8.013 -17.209 1.00 32.42 45 ASN C O 1
ATOM 6291 N N . ILE C 1 50 ? 20.713 -7.066 -18.244 1.00 33.60 46 ILE C N 1
ATOM 6292 C CA . ILE C 1 50 ? 20.952 -6.080 -17.196 1.00 33.12 46 ILE C CA 1
ATOM 6293 C C . ILE C 1 50 ? 19.836 -5.029 -17.166 1.00 34.45 46 ILE C C 1
ATOM 6294 O O . ILE C 1 50 ? 19.833 -4.164 -16.275 1.00 35.45 46 ILE C O 1
ATOM 6299 N N . SER C 1 51 ? 18.902 -5.088 -18.122 1.00 35.73 47 SER C N 1
ATOM 6300 C CA . SER C 1 51 ? 17.635 -4.255 -18.063 1.00 36.70 47 SER C CA 1
ATOM 6301 C C . SER C 1 51 ? 16.460 -4.868 -17.294 1.00 35.44 47 SER C C 1
ATOM 6302 O O . SER C 1 51 ? 15.486 -4.167 -16.995 1.00 35.84 47 SER C O 1
ATOM 6305 N N . ASP C 1 52 ? 16.521 -6.162 -17.026 1.00 33.17 48 ASP C N 1
ATOM 6306 C CA . ASP C 1 52 ? 15.397 -6.806 -16.410 1.00 32.22 48 ASP C CA 1
ATOM 6307 C C . ASP C 1 52 ? 15.535 -7.025 -14.904 1.00 30.74 48 ASP C C 1
ATOM 6308 O O . ASP C 1 52 ? 16.396 -7.796 -14.464 1.00 30.03 48 ASP C O 1
ATOM 6313 N N . SER C 1 53 ? 14.695 -6.363 -14.115 1.00 28.43 49 SER C N 1
ATOM 6314 C CA . SER C 1 53 ? 14.839 -6.409 -12.656 1.00 28.27 49 SER C CA 1
ATOM 6315 C C . SER C 1 53 ? 14.671 -7.819 -12.093 1.00 28.78 49 SER C C 1
ATOM 6316 O O . SER C 1 53 ? 15.291 -8.202 -11.060 1.00 29.49 49 SER C O 1
ATOM 6319 N N . PHE C 1 54 ? 13.805 -8.613 -12.719 1.00 28.82 50 PHE C N 1
ATOM 6320 C CA . PHE C 1 54 ? 13.626 -9.993 -12.289 1.00 31.33 50 PHE C CA 1
ATOM 6321 C C . PHE C 1 54 ? 14.858 -10.900 -12.503 1.00 31.22 50 PHE C C 1
ATOM 6322 O O . PHE C 1 54 ? 15.234 -11.654 -11.609 1.00 31.78 50 PHE C O 1
ATOM 6330 N N . GLU C 1 55 ? 15.500 -10.811 -13.672 1.00 32.64 51 GLU C N 1
ATOM 6331 C CA . GLU C 1 55 ? 16.688 -11.619 -13.958 1.00 33.03 51 GLU C CA 1
ATOM 6332 C C . GLU C 1 55 ? 17.802 -11.219 -13.013 1.00 31.12 51 GLU C C 1
ATOM 6333 O O . GLU C 1 55 ? 18.526 -12.053 -12.461 1.00 31.07 51 GLU C O 1
ATOM 6339 N N . MET C 1 56 ? 17.912 -9.905 -12.836 1.00 29.44 52 MET C N 1
ATOM 6340 C CA . MET C 1 56 ? 18.928 -9.304 -11.985 1.00 30.37 52 MET C CA 1
ATOM 6341 C C . MET C 1 56 ? 18.735 -9.738 -10.541 1.00 29.97 52 MET C C 1
ATOM 6342 O O . MET C 1 56 ? 19.699 -10.017 -9.835 1.00 31.17 52 MET C O 1
ATOM 6347 N N . THR C 1 57 ? 17.486 -9.767 -10.095 1.00 30.06 53 THR C N 1
ATOM 6348 C CA . THR C 1 57 ? 17.184 -10.250 -8.756 1.00 30.15 53 THR C CA 1
ATOM 6349 C C . THR C 1 57 ? 17.525 -11.740 -8.610 1.00 30.54 53 THR C C 1
ATOM 6350 O O . THR C 1 57 ? 18.050 -12.160 -7.577 1.00 31.30 53 THR C O 1
ATOM 6354 N N . TYR C 1 58 ? 17.224 -12.548 -9.631 1.00 31.87 54 TYR C N 1
ATOM 6355 C CA . TYR C 1 58 ? 17.539 -13.968 -9.541 1.00 33.07 54 TYR C CA 1
ATOM 6356 C C . TYR C 1 58 ? 19.038 -14.160 -9.418 1.00 32.95 54 TYR C C 1
ATOM 6357 O O . TYR C 1 58 ? 19.507 -14.927 -8.582 1.00 33.63 54 TYR C O 1
ATOM 6366 N N . ARG C 1 59 ? 19.793 -13.445 -10.241 1.00 32.70 55 ARG C N 1
ATOM 6367 C CA . ARG C 1 59 ? 21.246 -13.503 -10.149 1.00 33.22 55 ARG C CA 1
ATOM 6368 C C . ARG C 1 59 ? 21.798 -12.919 -8.848 1.00 33.80 55 ARG C C 1
ATOM 6369 O O . ARG C 1 59 ? 22.716 -13.486 -8.268 1.00 33.20 55 ARG C O 1
ATOM 6377 N N . PHE C 1 60 ? 21.261 -11.795 -8.383 1.00 33.66 56 PHE C N 1
ATOM 6378 C CA . PHE C 1 60 ? 21.803 -11.228 -7.168 1.00 33.83 56 PHE C CA 1
ATOM 6379 C C . PHE C 1 60 ? 21.615 -12.184 -5.999 1.00 35.75 56 PHE C C 1
ATOM 6380 O O . PHE C 1 60 ? 22.549 -12.493 -5.255 1.00 35.58 56 PHE C O 1
ATOM 6388 N N . CYS C 1 61 ? 20.397 -12.705 -5.870 1.00 37.31 57 CYS C N 1
ATOM 6389 C CA . CYS C 1 61 ? 20.073 -13.609 -4.781 1.00 38.96 57 CYS C CA 1
ATOM 6390 C C . CYS C 1 61 ? 20.873 -14.893 -4.871 1.00 38.59 57 CYS C C 1
ATOM 6391 O O . CYS C 1 61 ? 21.337 -15.424 -3.860 1.00 39.09 57 CYS C O 1
ATOM 6394 N N . SER C 1 62 ? 21.009 -15.402 -6.089 1.00 38.28 58 SER C N 1
ATOM 6395 C CA . SER C 1 62 ? 21.749 -16.629 -6.332 1.00 38.71 58 SER C CA 1
ATOM 6396 C C . SER C 1 62 ? 23.219 -16.477 -5.956 1.00 38.39 58 SER C C 1
ATOM 6397 O O . SER C 1 62 ? 23.791 -17.362 -5.331 1.00 39.93 58 SER C O 1
ATOM 6400 N N . GLN C 1 63 ? 23.836 -15.366 -6.357 1.00 36.84 59 GLN C N 1
ATOM 6401 C CA . GLN C 1 63 ? 25.219 -15.085 -5.985 1.00 36.54 59 GLN C CA 1
ATOM 6402 C C . GLN C 1 63 ? 25.399 -14.842 -4.492 1.00 36.96 59 GLN C C 1
ATOM 6403 O O . GLN C 1 63 ? 26.374 -15.276 -3.884 1.00 37.22 59 GLN C O 1
ATOM 6409 N N . PHE C 1 64 ? 24.455 -14.132 -3.900 1.00 37.82 60 PHE C N 1
ATOM 6410 C CA . PHE C 1 64 ? 24.541 -13.868 -2.479 1.00 38.35 60 PHE C CA 1
ATOM 6411 C C . PHE C 1 64 ? 24.485 -15.188 -1.693 1.00 40.98 60 PHE C C 1
ATOM 6412 O O . PHE C 1 64 ? 25.224 -15.378 -0.721 1.00 42.49 60 PHE C O 1
ATOM 6420 N N . SER C 1 65 ? 23.603 -16.088 -2.115 1.00 41.94 61 SER C N 1
ATOM 6421 C CA . SER C 1 65 ? 23.457 -17.404 -1.497 1.00 43.97 61 SER C CA 1
ATOM 6422 C C . SER C 1 65 ? 24.683 -18.312 -1.646 1.00 44.72 61 SER C C 1
ATOM 6423 O O . SER C 1 65 ? 24.984 -19.088 -0.738 1.00 46.15 61 SER C O 1
ATOM 6426 N N . LYS C 1 66 ? 25.376 -18.260 -2.785 1.00 43.79 62 LYS C N 1
ATOM 6427 C CA . LYS C 1 66 ? 26.529 -19.124 -2.907 1.00 44.49 62 LYS C CA 1
ATOM 6428 C C . LYS C 1 66 ? 27.787 -18.567 -2.195 1.00 44.14 62 LYS C C 1
ATOM 6429 O O . LYS C 1 66 ? 28.843 -19.204 -2.223 1.00 44.74 62 LYS C O 1
ATOM 6435 N N . GLY C 1 67 ? 27.659 -17.404 -1.539 1.00 42.78 63 GLY C N 1
ATOM 6436 C CA . GLY C 1 67 ? 28.760 -16.814 -0.769 1.00 40.82 63 GLY C CA 1
ATOM 6437 C C . GLY C 1 67 ? 29.693 -15.764 -1.368 1.00 39.84 63 GLY C C 1
ATOM 6438 O O . GLY C 1 67 ? 30.798 -15.548 -0.844 1.00 41.10 63 GLY C O 1
ATOM 6439 N N . VAL C 1 68 ? 29.311 -15.074 -2.437 1.00 37.62 64 VAL C N 1
ATOM 6440 C CA . VAL C 1 68 ? 30.209 -14.044 -2.966 1.00 36.40 64 VAL C CA 1
ATOM 6441 C C . VAL C 1 68 ? 30.482 -12.953 -1.935 1.00 36.72 64 VAL C C 1
ATOM 6442 O O . VAL C 1 68 ? 29.713 -12.757 -1.021 1.00 37.10 64 VAL C O 1
ATOM 6446 N N . TYR C 1 69 ? 31.585 -12.242 -2.070 1.00 37.18 65 TYR C N 1
ATOM 6447 C CA . TYR C 1 69 ? 31.958 -11.253 -1.061 1.00 37.23 65 TYR C CA 1
ATOM 6448 C C . TYR C 1 69 ? 31.599 -9.856 -1.557 1.00 35.67 65 TYR C C 1
ATOM 6449 O O . TYR C 1 69 ? 31.646 -8.867 -0.805 1.00 36.49 65 TYR C O 1
ATOM 6458 N N . ALA C 1 70 ? 31.406 -9.773 -2.865 1.00 33.60 66 ALA C N 1
ATOM 6459 C CA . ALA C 1 70 ? 31.018 -8.547 -3.531 1.00 32.45 66 ALA C CA 1
ATOM 6460 C C . ALA C 1 70 ? 30.568 -8.920 -4.932 1.00 31.81 66 ALA C C 1
ATOM 6461 O O . ALA C 1 70 ? 30.841 -10.024 -5.401 1.00 31.25 66 ALA C O 1
ATOM 6463 N N . ILE C 1 71 ? 29.885 -8.004 -5.603 1.00 31.23 67 ILE C N 1
ATOM 6464 C CA . ILE C 1 71 ? 29.503 -8.233 -6.985 1.00 30.91 67 ILE C CA 1
ATOM 6465 C C . ILE C 1 71 ? 30.033 -7.099 -7.863 1.00 30.63 67 ILE C C 1
ATOM 6466 O O . ILE C 1 71 ? 29.831 -5.925 -7.553 1.00 30.47 67 ILE C O 1
ATOM 6471 N N . PHE C 1 72 ? 30.713 -7.451 -8.953 1.00 30.99 68 PHE C N 1
ATOM 6472 C CA . PHE C 1 72 ? 31.204 -6.457 -9.905 1.00 31.83 68 PHE C CA 1
ATOM 6473 C C . PHE C 1 72 ? 30.232 -6.618 -11.118 1.00 32.21 68 PHE C C 1
ATOM 6474 O O . PHE C 1 72 ? 29.989 -7.742 -11.571 1.00 33.64 68 PHE C O 1
ATOM 6482 N N . GLY C 1 73 ? 29.647 -5.526 -11.616 1.00 32.46 69 GLY C N 1
ATOM 6483 C CA . GLY C 1 73 ? 28.657 -5.627 -12.685 1.00 32.46 69 GLY C CA 1
ATOM 6484 C C . GLY C 1 73 ? 28.214 -4.343 -13.376 1.00 32.45 69 GLY C C 1
ATOM 6485 O O . GLY C 1 73 ? 28.693 -3.254 -13.066 1.00 32.75 69 GLY C O 1
ATOM 6486 N N . PHE C 1 74 ? 27.291 -4.488 -14.325 1.00 30.99 70 PHE C N 1
ATOM 6487 C CA . PHE C 1 74 ? 26.688 -3.355 -15.020 1.00 31.69 70 PHE C CA 1
ATOM 6488 C C . PHE C 1 74 ? 25.187 -3.310 -14.776 1.00 32.82 70 PHE C C 1
ATOM 6489 O O . PHE C 1 74 ? 24.530 -4.346 -14.682 1.00 33.95 70 PHE C O 1
ATOM 6497 N N . TYR C 1 75 ? 24.652 -2.101 -14.673 1.00 32.45 71 TYR C N 1
ATOM 6498 C CA . TYR C 1 75 ? 23.216 -1.915 -14.536 1.00 34.09 71 TYR C CA 1
ATOM 6499 C C . TYR C 1 75 ? 22.726 -0.844 -15.500 1.00 34.94 71 TYR C C 1
ATOM 6500 O O . TYR C 1 75 ? 23.508 -0.062 -16.040 1.00 34.65 71 TYR C O 1
ATOM 6509 N N . GLU C 1 76 ? 21.423 -0.853 -15.736 1.00 36.33 72 GLU C N 1
ATOM 6510 C CA . GLU C 1 76 ? 20.783 0.038 -16.685 1.00 37.18 72 GLU C CA 1
ATOM 6511 C C . GLU C 1 76 ? 19.714 0.842 -15.952 1.00 37.78 72 GLU C C 1
ATOM 6512 O O . GLU C 1 76 ? 19.483 0.625 -14.762 1.00 37.09 72 GLU C O 1
ATOM 6518 N N . ARG C 1 77 ? 19.078 1.776 -16.643 1.00 37.78 73 ARG C N 1
ATOM 6519 C CA . ARG C 1 77 ? 18.155 2.702 -15.997 1.00 37.06 73 ARG C CA 1
ATOM 6520 C C . ARG C 1 77 ? 17.033 1.967 -15.275 1.00 36.21 73 ARG C C 1
ATOM 6521 O O . ARG C 1 77 ? 16.618 2.363 -14.189 1.00 35.94 73 ARG C O 1
ATOM 6529 N N . ARG C 1 78 ? 16.533 0.897 -15.887 1.00 34.99 74 ARG C N 1
ATOM 6530 C CA . ARG C 1 78 ? 15.468 0.092 -15.296 1.00 35.00 74 ARG C CA 1
ATOM 6531 C C . ARG C 1 78 ? 15.845 -0.711 -14.039 1.00 34.37 74 ARG C C 1
ATOM 6532 O O . ARG C 1 78 ? 14.965 -1.136 -13.290 1.00 34.43 74 ARG C O 1
ATOM 6540 N N . THR C 1 79 ? 17.135 -0.986 -13.850 1.00 33.25 75 THR C N 1
ATOM 6541 C CA . THR C 1 79 ? 17.578 -1.785 -12.701 1.00 32.10 75 THR C CA 1
ATOM 6542 C C . THR C 1 79 ? 18.385 -1.099 -11.579 1.00 31.58 75 THR C C 1
ATOM 6543 O O . THR C 1 79 ? 18.763 -1.759 -10.610 1.00 32.69 75 THR C O 1
ATOM 6547 N N . VAL C 1 80 ? 18.651 0.199 -11.694 1.00 31.44 76 VAL C N 1
ATOM 6548 C CA . VAL C 1 80 ? 19.472 0.893 -10.706 1.00 30.83 76 VAL C CA 1
ATOM 6549 C C . VAL C 1 80 ? 18.794 0.892 -9.339 1.00 30.35 76 VAL C C 1
ATOM 6550 O O . VAL C 1 80 ? 19.452 0.723 -8.316 1.00 30.45 76 VAL C O 1
ATOM 6554 N N . ASN C 1 81 ? 17.485 1.093 -9.340 1.00 30.10 77 ASN C N 1
ATOM 6555 C CA . ASN C 1 81 ? 16.710 1.082 -8.100 1.00 30.66 77 ASN C CA 1
ATOM 6556 C C . ASN C 1 81 ? 16.697 -0.273 -7.396 1.00 32.02 77 ASN C C 1
ATOM 6557 O O . ASN C 1 81 ? 16.753 -0.344 -6.165 1.00 32.11 77 ASN C O 1
ATOM 6562 N N . MET C 1 82 ? 16.581 -1.349 -8.172 1.00 33.07 78 MET C N 1
ATOM 6563 C CA . MET C 1 82 ? 16.594 -2.690 -7.605 1.00 33.86 78 MET C CA 1
ATOM 6564 C C . MET C 1 82 ? 17.932 -3.045 -6.966 1.00 33.49 78 MET C C 1
ATOM 6565 O O . MET C 1 82 ? 17.981 -3.578 -5.860 1.00 34.23 78 MET C O 1
ATOM 6570 N N . LEU C 1 83 ? 19.018 -2.740 -7.664 1.00 33.10 79 LEU C N 1
ATOM 6571 C CA . LEU C 1 83 ? 20.336 -3.033 -7.134 1.00 32.41 79 LEU C CA 1
ATOM 6572 C C . LEU C 1 83 ? 20.717 -2.250 -5.913 1.00 31.84 79 LEU C C 1
ATOM 6573 O O . LEU C 1 83 ? 21.213 -2.803 -4.932 1.00 32.40 79 LEU C O 1
ATOM 6578 N N . THR C 1 84 ? 20.450 -0.957 -5.974 1.00 30.92 80 THR C N 1
ATOM 6579 C CA . THR C 1 84 ? 20.675 -0.085 -4.831 1.00 30.42 80 THR C CA 1
ATOM 6580 C C . THR C 1 84 ? 19.929 -0.611 -3.605 1.00 31.06 80 THR C C 1
ATOM 6581 O O . THR C 1 84 ? 20.462 -0.632 -2.493 1.00 32.14 80 THR C O 1
ATOM 6585 N N . SER C 1 85 ? 18.689 -1.037 -3.821 1.00 28.48 81 SER C N 1
ATOM 6586 C CA . SER C 1 85 ? 17.842 -1.512 -2.765 1.00 27.99 81 SER C CA 1
ATOM 6587 C C . SER C 1 85 ? 18.373 -2.870 -2.245 1.00 28.99 81 SER C C 1
ATOM 6588 O O . SER C 1 85 ? 18.586 -3.025 -1.033 1.00 31.27 81 SER C O 1
ATOM 6591 N N . PHE C 1 86 ? 18.633 -3.832 -3.122 1.00 27.45 82 PHE C N 1
ATOM 6592 C CA . PHE C 1 86 ? 19.258 -5.102 -2.676 1.00 28.66 82 PHE C CA 1
ATOM 6593 C C . PHE C 1 86 ? 20.654 -4.948 -1.974 1.00 29.76 82 PHE C C 1
ATOM 6594 O O . PHE C 1 86 ? 20.918 -5.609 -0.963 1.00 31.66 82 PHE C O 1
ATOM 6602 N N . CYS C 1 87 ? 21.530 -4.112 -2.523 1.00 28.61 83 CYS C N 1
ATOM 6603 C CA . CYS C 1 87 ? 22.786 -3.743 -1.875 1.00 29.87 83 CYS C CA 1
ATOM 6604 C C . CYS C 1 87 ? 22.632 -3.178 -0.502 1.00 30.28 83 CYS C C 1
ATOM 6605 O O . CYS C 1 87 ? 23.332 -3.626 0.394 1.00 32.03 83 CYS C O 1
ATOM 6608 N N . GLY C 1 88 ? 21.736 -2.196 -0.345 1.00 31.51 84 GLY C N 1
ATOM 6609 C CA . GLY C 1 88 ? 21.416 -1.537 0.938 1.00 30.35 84 GLY C CA 1
ATOM 6610 C C . GLY C 1 88 ? 20.773 -2.478 1.957 1.00 31.49 84 GLY C C 1
ATOM 6611 O O . GLY C 1 88 ? 21.078 -2.447 3.149 1.00 32.36 84 GLY C O 1
ATOM 6612 N N . ALA C 1 89 ? 19.923 -3.375 1.503 1.00 30.74 85 ALA C N 1
ATOM 6613 C CA . ALA C 1 89 ? 19.242 -4.200 2.473 1.00 31.58 85 ALA C CA 1
ATOM 6614 C C . ALA C 1 89 ? 20.163 -5.337 3.007 1.00 31.37 85 ALA C C 1
ATOM 6615 O O . ALA C 1 89 ? 20.125 -5.657 4.186 1.00 33.60 85 ALA C O 1
ATOM 6617 N N . LEU C 1 90 ? 21.018 -5.895 2.164 1.00 30.19 86 LEU C N 1
ATOM 6618 C CA . LEU C 1 90 ? 21.841 -7.055 2.527 1.00 30.22 86 LEU C CA 1
ATOM 6619 C C . LEU C 1 90 ? 23.302 -6.687 2.821 1.00 31.55 86 LEU C C 1
ATOM 6620 O O . LEU C 1 90 ? 24.057 -7.496 3.378 1.00 31.44 86 LEU C O 1
ATOM 6625 N N . HIS C 1 91 ? 23.717 -5.475 2.422 1.00 32.14 87 HIS C N 1
ATOM 6626 C CA . HIS C 1 91 ? 25.078 -5.016 2.716 1.00 34.66 87 HIS C CA 1
ATOM 6627 C C . HIS C 1 91 ? 26.130 -5.808 1.933 1.00 34.84 87 HIS C C 1
ATOM 6628 O O . HIS C 1 91 ? 27.138 -6.187 2.484 1.00 34.01 87 HIS C O 1
ATOM 6635 N N . VAL C 1 92 ? 25.843 -6.090 0.665 1.00 35.87 88 VAL C N 1
ATOM 6636 C CA . VAL C 1 92 ? 26.821 -6.646 -0.259 1.00 36.43 88 VAL C CA 1
ATOM 6637 C C . VAL C 1 92 ? 27.111 -5.499 -1.200 1.00 35.95 88 VAL C C 1
ATOM 6638 O O . VAL C 1 92 ? 26.198 -4.783 -1.571 1.00 38.57 88 VAL C O 1
ATOM 6642 N N . CYS C 1 93 ? 28.339 -5.315 -1.619 1.00 35.04 89 CYS C N 1
ATOM 6643 C CA . CYS C 1 93 ? 28.673 -4.186 -2.456 1.00 34.56 89 CYS C CA 1
ATOM 6644 C C . CYS C 1 93 ? 28.593 -4.507 -3.945 1.00 33.58 89 CYS C C 1
ATOM 6645 O O . CYS C 1 93 ? 28.984 -5.601 -4.392 1.00 33.90 89 CYS C O 1
ATOM 6648 N N . PHE C 1 94 ? 28.121 -3.522 -4.699 1.00 31.47 90 PHE C N 1
ATOM 6649 C CA . PHE C 1 94 ? 28.058 -3.649 -6.113 1.00 31.02 90 PHE C CA 1
ATOM 6650 C C . PHE C 1 94 ? 29.033 -2.614 -6.665 1.00 31.20 90 PHE C C 1
ATOM 6651 O O . PHE C 1 94 ? 28.857 -1.438 -6.411 1.00 31.15 90 PHE C O 1
ATOM 6659 N N . ILE C 1 95 ? 30.105 -3.062 -7.339 1.00 31.83 91 ILE C N 1
ATOM 6660 C CA . ILE C 1 95 ? 31.115 -2.168 -7.906 1.00 31.73 91 ILE C CA 1
ATOM 6661 C C . ILE C 1 95 ? 30.870 -2.075 -9.405 1.00 32.17 91 ILE C C 1
ATOM 6662 O O . ILE C 1 95 ? 30.809 -3.100 -10.068 1.00 32.14 91 ILE C O 1
ATOM 6667 N N . THR C 1 96 ? 30.704 -0.859 -9.935 1.00 32.21 92 THR C N 1
ATOM 6668 C CA . THR C 1 96 ? 30.187 -0.685 -11.308 1.00 32.04 92 THR C CA 1
ATOM 6669 C C . THR C 1 96 ? 30.658 0.556 -12.076 1.00 33.07 92 THR C C 1
ATOM 6670 O O . THR C 1 96 ? 30.752 1.646 -11.517 1.00 33.24 92 THR C O 1
ATOM 6674 N N . PRO C 1 97 ? 30.896 0.417 -13.379 1.00 34.68 93 PRO C N 1
ATOM 6675 C CA . PRO C 1 97 ? 31.220 1.591 -14.201 1.00 36.38 93 PRO C CA 1
ATOM 6676 C C . PRO C 1 97 ? 29.995 2.165 -14.921 1.00 37.38 93 PRO C C 1
ATOM 6677 O O . PRO C 1 97 ? 30.145 3.062 -15.748 1.00 39.19 93 PRO C O 1
ATOM 6681 N N . SER C 1 98 ? 28.805 1.655 -14.611 1.00 37.91 94 SER C N 1
ATOM 6682 C CA . SER C 1 98 ? 27.591 2.112 -15.287 1.00 39.71 94 SER C CA 1
ATOM 6683 C C . SER C 1 98 ? 27.292 3.562 -14.960 1.00 42.72 94 SER C C 1
ATOM 6684 O O . SER C 1 98 ? 27.798 4.107 -13.976 1.00 43.67 94 SER C O 1
ATOM 6687 N N . PHE C 1 99 ? 26.460 4.189 -15.782 1.00 46.17 95 PHE C N 1
ATOM 6688 C CA . PHE C 1 99 ? 26.116 5.575 -15.528 1.00 50.60 95 PHE C CA 1
ATOM 6689 C C . PHE C 1 99 ? 25.653 5.766 -14.089 1.00 53.51 95 PHE C C 1
ATOM 6690 O O . PHE C 1 99 ? 24.675 5.163 -13.646 1.00 54.88 95 PHE C O 1
ATOM 6698 N N . PRO C 1 100 ? 26.383 6.609 -13.364 1.00 56.61 96 PRO C N 1
ATOM 6699 C CA . PRO C 1 100 ? 26.146 6.835 -11.933 1.00 58.39 96 PRO C CA 1
ATOM 6700 C C . PRO C 1 100 ? 24.836 7.571 -11.643 1.00 60.10 96 PRO C C 1
ATOM 6701 O O . PRO C 1 100 ? 24.299 8.228 -12.533 1.00 62.11 96 PRO C O 1
ATOM 6705 N N . VAL C 1 101 ? 24.333 7.464 -10.414 1.00 61.82 97 VAL C N 1
ATOM 6706 C CA . VAL C 1 101 ? 23.109 8.171 -10.026 1.00 63.64 97 VAL C CA 1
ATOM 6707 C C . VAL C 1 101 ? 23.264 8.952 -8.717 1.00 64.94 97 VAL C C 1
ATOM 6708 O O . VAL C 1 101 ? 24.292 8.858 -8.045 1.00 65.16 97 VAL C O 1
ATOM 6712 N N . ASP C 1 102 ? 22.242 9.727 -8.366 1.00 66.66 98 ASP C N 1
ATOM 6713 C CA . ASP C 1 102 ? 22.301 10.568 -7.171 1.00 68.54 98 ASP C CA 1
ATOM 6714 C C . ASP C 1 102 ? 21.462 10.039 -6.005 1.00 67.87 98 ASP C C 1
ATOM 6715 O O . ASP C 1 102 ? 21.462 10.621 -4.920 1.00 70.07 98 ASP C O 1
ATOM 6720 N N . THR C 1 103 ? 20.758 8.933 -6.227 1.00 66.06 99 THR C N 1
ATOM 6721 C CA . THR C 1 103 ? 20.057 8.250 -5.145 1.00 64.63 99 THR C CA 1
ATOM 6722 C C . THR C 1 103 ? 20.615 6.844 -4.974 1.00 61.80 99 THR C C 1
ATOM 6723 O O . THR C 1 103 ? 19.901 5.852 -5.130 1.00 61.49 99 THR C O 1
ATOM 6727 N N . SER C 1 104 ? 21.903 6.771 -4.661 1.00 58.92 100 SER C N 1
ATOM 6728 C CA . SER C 1 104 ? 22.563 5.500 -4.414 1.00 55.82 100 SER C CA 1
ATOM 6729 C C . SER C 1 104 ? 22.718 5.306 -2.913 1.00 53.21 100 SER C C 1
ATOM 6730 O O . SER C 1 104 ? 22.028 5.948 -2.121 1.00 53.44 100 SER C O 1
ATOM 6733 N N . ASN C 1 105 ? 23.622 4.415 -2.525 1.00 49.44 101 ASN C N 1
ATOM 6734 C CA . ASN C 1 105 ? 23.969 4.240 -1.121 1.00 46.76 101 ASN C CA 1
ATOM 6735 C C . ASN C 1 105 ? 25.430 3.771 -0.976 1.00 44.08 101 ASN C C 1
ATOM 6736 O O . ASN C 1 105 ? 26.058 3.372 -1.958 1.00 43.06 101 ASN C O 1
ATOM 6741 N N . GLN C 1 106 ? 25.973 3.843 0.237 1.00 42.43 102 GLN C N 1
ATOM 6742 C CA . GLN C 1 106 ? 27.378 3.502 0.475 1.00 41.33 102 GLN C CA 1
ATOM 6743 C C . GLN C 1 106 ? 27.781 2.127 -0.060 1.00 38.08 102 GLN C C 1
ATOM 6744 O O . GLN C 1 106 ? 28.967 1.851 -0.246 1.00 38.49 102 GLN C O 1
ATOM 6750 N N . PHE C 1 107 ? 26.799 1.265 -0.302 1.00 35.03 103 PHE C N 1
ATOM 6751 C CA . PHE C 1 107 ? 27.086 -0.099 -0.737 1.00 32.60 103 PHE C CA 1
ATOM 6752 C C . PHE C 1 107 ? 27.170 -0.250 -2.255 1.00 31.68 103 PHE C C 1
ATOM 6753 O O . PHE C 1 107 ? 27.365 -1.352 -2.768 1.00 31.44 103 PHE C O 1
ATOM 6761 N N . VAL C 1 108 ? 27.029 0.863 -2.968 1.00 30.64 104 VAL C N 1
ATOM 6762 C CA . VAL C 1 108 ? 27.177 0.863 -4.419 1.00 30.26 104 VAL C CA 1
ATOM 6763 C C . VAL C 1 108 ? 28.354 1.744 -4.818 1.00 32.17 104 VAL C C 1
ATOM 6764 O O . VAL C 1 108 ? 28.288 2.968 -4.707 1.00 32.16 104 VAL C O 1
ATOM 6768 N N . LEU C 1 109 ? 29.432 1.117 -5.275 1.00 33.38 105 LEU C N 1
ATOM 6769 C CA . LEU C 1 109 ? 30.643 1.845 -5.633 1.00 35.67 105 LEU C CA 1
ATOM 6770 C C . LEU C 1 109 ? 30.694 2.185 -7.118 1.00 37.30 105 LEU C C 1
ATOM 6771 O O . LEU C 1 109 ? 31.064 1.352 -7.945 1.00 36.81 105 LEU C O 1
ATOM 6776 N N . GLN C 1 110 ? 30.324 3.418 -7.448 1.00 39.46 106 GLN C N 1
ATOM 6777 C CA . GLN C 1 110 ? 30.373 3.886 -8.825 1.00 40.60 106 GLN C CA 1
ATOM 6778 C C . GLN C 1 110 ? 31.794 4.291 -9.196 1.00 41.33 106 GLN C C 1
ATOM 6779 O O . GLN C 1 110 ? 32.277 5.344 -8.779 1.00 42.30 106 GLN C O 1
ATOM 6785 N N . LEU C 1 111 ? 32.464 3.446 -9.973 1.00 41.60 107 LEU C N 1
ATOM 6786 C CA . LEU C 1 111 ? 33.813 3.742 -10.431 1.00 42.91 107 LEU C CA 1
ATOM 6787 C C . LEU C 1 111 ? 33.761 4.961 -11.382 1.00 42.59 107 LEU C C 1
ATOM 6788 O O . LEU C 1 111 ? 34.759 5.662 -11.553 1.00 43.72 107 LEU C O 1
ATOM 6793 N N . ARG C 1 112 ? 32.602 5.203 -12.001 1.00 42.50 108 ARG C N 1
ATOM 6794 C CA . ARG C 1 112 ? 32.433 6.301 -12.969 1.00 43.50 108 ARG C CA 1
ATOM 6795 C C . ARG C 1 112 ? 32.169 7.655 -12.302 1.00 44.40 108 ARG C C 1
ATOM 6796 O O . ARG C 1 112 ? 31.272 7.778 -11.468 1.00 45.77 108 ARG C O 1
ATOM 6804 N N . PRO C 1 113 ? 32.944 8.664 -12.683 1.00 45.89 109 PRO C N 1
ATOM 6805 C CA . PRO C 1 113 ? 32.828 10.001 -12.083 1.00 47.85 109 PRO C CA 1
ATOM 6806 C C . PRO C 1 113 ? 31.666 10.814 -12.651 1.00 47.87 109 PRO C C 1
ATOM 6807 O O . PRO C 1 113 ? 31.355 10.704 -13.836 1.00 47.52 109 PRO C O 1
ATOM 6811 N N . GLU C 1 114 ? 31.041 11.628 -11.804 1.00 49.83 110 GLU C N 1
ATOM 6812 C CA . GLU C 1 114 ? 29.931 12.474 -12.228 1.00 50.84 110 GLU C CA 1
ATOM 6813 C C . GLU C 1 114 ? 30.409 13.554 -13.191 1.00 50.80 110 GLU C C 1
ATOM 6814 O O . GLU C 1 114 ? 31.552 14.006 -13.114 1.00 51.09 110 GLU C O 1
ATOM 6820 N N . LEU C 1 115 ? 29.530 13.962 -14.101 1.00 49.26 111 LEU C N 1
ATOM 6821 C CA . LEU C 1 115 ? 29.892 14.920 -15.138 1.00 49.22 111 LEU C CA 1
ATOM 6822 C C . LEU C 1 115 ? 28.959 16.122 -15.165 1.00 49.24 111 LEU C C 1
ATOM 6823 O O . LEU C 1 115 ? 29.245 17.120 -15.827 1.00 50.10 111 LEU C O 1
ATOM 6828 N N . GLN C 1 116 ? 27.838 16.027 -14.458 1.00 48.99 112 GLN C N 1
ATOM 6829 C CA . GLN C 1 116 ? 26.779 17.012 -14.622 1.00 50.79 112 GLN C CA 1
ATOM 6830 C C . GLN C 1 116 ? 27.196 18.430 -14.197 1.00 52.90 112 GLN C C 1
ATOM 6831 O O . GLN C 1 116 ? 26.829 19.380 -14.873 1.00 53.31 112 GLN C O 1
ATOM 6837 N N . GLU C 1 117 ? 27.934 18.573 -13.092 1.00 54.46 113 GLU C N 1
ATOM 6838 C CA . GLU C 1 117 ? 28.353 19.896 -12.633 1.00 57.60 113 GLU C CA 1
ATOM 6839 C C . GLU C 1 117 ? 29.394 20.456 -13.582 1.00 57.61 113 GLU C C 1
ATOM 6840 O O . GLU C 1 117 ? 29.427 21.666 -13.852 1.00 59.64 113 GLU C O 1
ATOM 6846 N N . ALA C 1 118 ? 30.260 19.588 -14.088 1.00 56.04 114 ALA C N 1
ATOM 6847 C CA . ALA C 1 118 ? 31.274 20.059 -15.021 1.00 57.28 114 ALA C CA 1
ATOM 6848 C C . ALA C 1 118 ? 30.608 20.602 -16.306 1.00 57.09 114 ALA C C 1
ATOM 6849 O O . ALA C 1 118 ? 31.001 21.628 -16.830 1.00 58.78 114 ALA C O 1
ATOM 6851 N N . LEU C 1 119 ? 29.577 19.914 -16.783 1.00 55.12 115 LEU C N 1
ATOM 6852 C CA . LEU C 1 119 ? 28.949 20.274 -18.033 1.00 55.50 115 LEU C CA 1
ATOM 6853 C C . LEU C 1 119 ? 28.449 21.704 -17.991 1.00 57.58 115 LEU C C 1
ATOM 6854 O O . LEU C 1 119 ? 28.661 22.470 -18.921 1.00 59.27 115 LEU C O 1
ATOM 6859 N N . ILE C 1 120 ? 27.796 22.045 -16.896 1.00 59.01 116 ILE C N 1
ATOM 6860 C CA . ILE C 1 120 ? 27.337 23.393 -16.628 1.00 62.68 116 ILE C CA 1
ATOM 6861 C C . ILE C 1 120 ? 28.472 24.429 -16.636 1.00 66.61 116 ILE C C 1
ATOM 6862 O O . ILE C 1 120 ? 28.409 25.388 -17.380 1.00 67.84 116 ILE C O 1
ATOM 6867 N N . SER C 1 121 ? 29.512 24.182 -15.846 1.00 69.01 117 SER C N 1
ATOM 6868 C CA . SER C 1 121 ? 30.692 25.039 -15.840 1.00 73.76 117 SER C CA 1
ATOM 6869 C C . SER C 1 121 ? 31.130 25.386 -17.261 1.00 74.87 117 SER C C 1
ATOM 6870 O O . SER C 1 121 ? 31.286 26.559 -17.602 1.00 78.21 117 SER C O 1
ATOM 6873 N N . ILE C 1 122 ? 31.328 24.362 -18.085 1.00 73.09 118 ILE C N 1
ATOM 6874 C CA . ILE C 1 122 ? 31.772 24.560 -19.461 1.00 74.82 118 ILE C CA 1
ATOM 6875 C C . ILE C 1 122 ? 30.805 25.440 -20.245 1.00 75.82 118 ILE C C 1
ATOM 6876 O O . ILE C 1 122 ? 31.223 26.292 -21.029 1.00 79.20 118 ILE C O 1
ATOM 6881 N N . ILE C 1 123 ? 29.510 25.227 -20.034 1.00 73.80 119 ILE C N 1
ATOM 6882 C CA . ILE C 1 123 ? 28.490 26.015 -20.712 1.00 74.50 119 ILE C CA 1
ATOM 6883 C C . ILE C 1 123 ? 28.578 27.479 -20.297 1.00 78.78 119 ILE C C 1
ATOM 6884 O O . ILE C 1 123 ? 28.076 28.363 -20.991 1.00 80.08 119 ILE C O 1
ATOM 6889 N N . ASP C 1 124 ? 29.219 27.726 -19.159 1.00 81.24 120 ASP C N 1
ATOM 6890 C CA . ASP C 1 124 ? 29.389 29.083 -18.655 1.00 86.55 120 ASP C CA 1
ATOM 6891 C C . ASP C 1 124 ? 30.585 29.763 -19.325 1.00 90.88 120 ASP C C 1
ATOM 6892 O O . ASP C 1 124 ? 30.468 30.876 -19.837 1.00 93.96 120 ASP C O 1
ATOM 6897 N N . HIS C 1 125 ? 31.733 29.088 -19.323 1.00 91.83 121 HIS C N 1
ATOM 6898 C CA . HIS C 1 125 ? 32.947 29.628 -19.936 1.00 96.16 121 HIS C CA 1
ATOM 6899 C C . HIS C 1 125 ? 32.712 29.985 -21.399 1.00 96.65 121 HIS C C 1
ATOM 6900 O O . HIS C 1 125 ? 33.404 30.835 -21.959 1.00 100.84 121 HIS C O 1
ATOM 6907 N N . TYR C 1 126 ? 31.729 29.333 -22.012 1.00 92.97 122 TYR C N 1
ATOM 6908 C CA . TYR C 1 126 ? 31.354 29.630 -23.389 1.00 93.80 122 TYR C CA 1
ATOM 6909 C C . TYR C 1 126 ? 30.252 30.686 -23.403 1.00 94.45 122 TYR C C 1
ATOM 6910 O O . TYR C 1 126 ? 29.941 31.267 -24.443 1.00 95.79 122 TYR C O 1
ATOM 6919 N N . LYS C 1 127 ? 29.671 30.927 -22.232 1.00 93.89 123 LYS C N 1
ATOM 6920 C CA . LYS C 1 127 ? 28.691 31.995 -22.039 1.00 95.26 123 LYS C CA 1
ATOM 6921 C C . LYS C 1 127 ? 27.365 31.785 -22.771 1.00 92.15 123 LYS C C 1
ATOM 6922 O O . LYS C 1 127 ? 26.611 32.736 -22.981 1.00 93.83 123 LYS C O 1
ATOM 6928 N N . TRP C 1 128 ? 27.075 30.543 -23.148 1.00 88.06 124 TRP C N 1
ATOM 6929 C CA . TRP C 1 128 ? 25.804 30.225 -23.792 1.00 84.54 124 TRP C CA 1
ATOM 6930 C C . TRP C 1 128 ? 24.644 30.665 -22.904 1.00 83.83 124 TRP C C 1
ATOM 6931 O O . TRP C 1 128 ? 24.640 30.393 -21.704 1.00 82.58 124 TRP C O 1
ATOM 6942 N N . GLN C 1 129 ? 23.656 31.336 -23.491 1.00 84.39 125 GLN C N 1
ATOM 6943 C CA . GLN C 1 129 ? 22.479 31.760 -22.734 1.00 84.13 125 GLN C CA 1
ATOM 6944 C C . GLN C 1 129 ? 21.206 31.059 -23.211 1.00 80.13 125 GLN C C 1
ATOM 6945 O O . GLN C 1 129 ? 20.243 30.922 -22.456 1.00 79.22 125 GLN C O 1
ATOM 6951 N N . THR C 1 130 ? 21.211 30.609 -24.462 1.00 77.54 126 THR C N 1
ATOM 6952 C CA . THR C 1 130 ? 20.099 29.836 -25.012 1.00 73.69 126 THR C CA 1
ATOM 6953 C C . THR C 1 130 ? 20.644 28.725 -25.903 1.00 71.30 126 THR C C 1
ATOM 6954 O O . THR C 1 130 ? 21.598 28.937 -26.651 1.00 72.50 126 THR C O 1
ATOM 6958 N N . PHE C 1 131 ? 20.047 27.540 -25.818 1.00 67.25 127 PHE C N 1
ATOM 6959 C CA . PHE C 1 131 ? 20.562 26.394 -26.553 1.00 65.12 127 PHE C CA 1
ATOM 6960 C C . PHE C 1 131 ? 19.568 25.235 -26.624 1.00 62.46 127 PHE C C 1
ATOM 6961 O O . PHE C 1 131 ? 18.566 25.218 -25.925 1.00 62.30 127 PHE C O 1
ATOM 6969 N N . VAL C 1 132 ? 19.857 24.285 -27.502 1.00 61.33 128 VAL C N 1
ATOM 6970 C CA . VAL C 1 132 ? 19.120 23.042 -27.582 1.00 59.28 128 VAL C CA 1
ATOM 6971 C C . VAL C 1 132 ? 19.826 22.000 -26.728 1.00 57.18 128 VAL C C 1
ATOM 6972 O O . VAL C 1 132 ? 21.054 21.933 -26.704 1.00 56.64 128 VAL C O 1
ATOM 6976 N N . TYR C 1 133 ? 19.021 21.221 -26.011 1.00 55.76 129 TYR C N 1
ATOM 6977 C CA . TYR C 1 133 ? 19.491 20.072 -25.274 1.00 54.63 129 TYR C CA 1
ATOM 6978 C C . TYR C 1 133 ? 18.846 18.805 -25.867 1.00 54.78 129 TYR C C 1
ATOM 6979 O O . TYR C 1 133 ? 17.618 18.601 -25.816 1.00 54.32 129 TYR C O 1
ATOM 6988 N N . ILE C 1 134 ? 19.693 17.988 -26.475 1.00 55.12 130 ILE C N 1
ATOM 6989 C CA . ILE C 1 134 ? 19.285 16.747 -27.066 1.00 56.43 130 ILE C CA 1
ATOM 6990 C C . ILE C 1 134 ? 19.586 15.586 -26.122 1.00 56.19 130 ILE C C 1
ATOM 6991 O O . ILE C 1 134 ? 20.731 15.365 -25.757 1.00 55.49 130 ILE C O 1
ATOM 6996 N N . TYR C 1 135 ? 18.560 14.834 -25.736 1.00 57.85 131 TYR C N 1
ATOM 6997 C CA . TYR C 1 135 ? 18.748 13.766 -24.760 1.00 59.17 131 TYR C CA 1
ATOM 6998 C C . TYR C 1 135 ? 18.123 12.440 -25.195 1.00 61.01 131 TYR C C 1
ATOM 6999 O O . TYR C 1 135 ? 17.273 12.385 -26.095 1.00 61.97 131 TYR C O 1
ATOM 7008 N N . ASP C 1 136 ? 18.550 11.413 -24.458 1.00 62.67 132 ASP C N 1
ATOM 7009 C CA . ASP C 1 136 ? 18.299 9.986 -24.614 1.00 65.90 132 ASP C CA 1
ATOM 7010 C C . ASP C 1 136 ? 17.415 9.549 -23.441 1.00 66.59 132 ASP C C 1
ATOM 7011 O O . ASP C 1 136 ? 17.888 9.478 -22.301 1.00 65.47 132 ASP C O 1
ATOM 7016 N N . ALA C 1 137 ? 16.145 9.242 -23.693 1.00 69.73 133 ALA C N 1
ATOM 7017 C CA . ALA C 1 137 ? 15.243 8.812 -22.594 1.00 71.36 133 ALA C CA 1
ATOM 7018 C C . ALA C 1 137 ? 15.667 7.492 -21.951 1.00 72.79 133 ALA C C 1
ATOM 7019 O O . ALA C 1 137 ? 15.709 7.389 -20.712 1.00 73.07 133 ALA C O 1
ATOM 7021 N N . ASP C 1 138 ? 15.979 6.499 -22.798 1.00 74.54 134 ASP C N 1
ATOM 7022 C CA . ASP C 1 138 ? 16.508 5.183 -22.376 1.00 75.91 134 ASP C CA 1
ATOM 7023 C C . ASP C 1 138 ? 17.478 5.206 -21.206 1.00 73.71 134 ASP C C 1
ATOM 7024 O O . ASP C 1 138 ? 17.430 4.317 -20.357 1.00 74.68 134 ASP C O 1
ATOM 7029 N N . ARG C 1 139 ? 18.355 6.207 -21.154 1.00 71.35 135 ARG C N 1
ATOM 7030 C CA . ARG C 1 139 ? 19.429 6.161 -20.163 1.00 69.64 135 ARG C CA 1
ATOM 7031 C C . ARG C 1 139 ? 19.255 6.996 -18.901 1.00 67.96 135 ARG C C 1
ATOM 7032 O O . ARG C 1 139 ? 20.163 7.006 -18.046 1.00 67.34 135 ARG C O 1
ATOM 7040 N N . GLY C 1 140 ? 18.138 7.713 -18.773 1.00 67.09 136 GLY C N 1
ATOM 7041 C CA . GLY C 1 140 ? 17.969 8.587 -17.595 1.00 65.91 136 GLY C CA 1
ATOM 7042 C C . GLY C 1 140 ? 17.869 10.094 -17.862 1.00 64.43 136 GLY C C 1
ATOM 7043 O O . GLY C 1 140 ? 18.174 10.590 -18.965 1.00 62.97 136 GLY C O 1
ATOM 7044 N N . LEU C 1 141 ? 17.407 10.822 -16.850 1.00 63.85 137 LEU C N 1
ATOM 7045 C CA . LEU C 1 141 ? 17.088 12.235 -17.021 1.00 62.32 137 LEU C CA 1
ATOM 7046 C C . LEU C 1 141 ? 17.763 13.052 -15.953 1.00 60.87 137 LEU C C 1
ATOM 7047 O O . LEU C 1 141 ? 17.551 14.246 -15.867 1.00 61.53 137 LEU C O 1
ATOM 7052 N N . SER C 1 142 ? 18.610 12.401 -15.166 1.00 59.41 138 SER C N 1
ATOM 7053 C CA . SER C 1 142 ? 19.379 13.065 -14.117 1.00 58.69 138 SER C CA 1
ATOM 7054 C C . SER C 1 142 ? 19.963 14.391 -14.592 1.00 56.57 138 SER C C 1
ATOM 7055 O O . SER C 1 142 ? 19.686 15.442 -13.991 1.00 58.00 138 SER C O 1
ATOM 7058 N N . VAL C 1 143 ? 20.745 14.338 -15.673 1.00 53.76 139 VAL C N 1
ATOM 7059 C CA . VAL C 1 143 ? 21.527 15.513 -16.159 1.00 52.86 139 VAL C CA 1
ATOM 7060 C C . VAL C 1 143 ? 20.596 16.599 -16.669 1.00 53.12 139 VAL C C 1
ATOM 7061 O O . VAL C 1 143 ? 20.763 17.771 -16.343 1.00 54.57 139 VAL C O 1
ATOM 7065 N N . LEU C 1 144 ? 19.579 16.200 -17.420 1.00 51.94 140 LEU C N 1
ATOM 7066 C CA . LEU C 1 144 ? 18.606 17.142 -17.940 1.00 52.88 140 LEU C CA 1
ATOM 7067 C C . LEU C 1 144 ? 17.949 17.982 -16.819 1.00 54.88 140 LEU C C 1
ATOM 7068 O O . LEU C 1 144 ? 17.863 19.202 -16.922 1.00 54.93 140 LEU C O 1
ATOM 7073 N N . GLN C 1 145 ? 17.512 17.310 -15.755 1.00 56.25 141 GLN C N 1
ATOM 7074 C CA . GLN C 1 145 ? 16.874 17.960 -14.612 1.00 59.61 141 GLN C CA 1
ATOM 7075 C C . GLN C 1 145 ? 17.796 19.001 -14.033 1.00 61.21 141 GLN C C 1
ATOM 7076 O O . GLN C 1 145 ? 17.370 20.125 -13.748 1.00 62.53 141 GLN C O 1
ATOM 7082 N N . ARG C 1 146 ? 19.064 18.603 -13.894 1.00 60.89 142 ARG C N 1
ATOM 7083 C CA . ARG C 1 146 ? 20.128 19.458 -13.376 1.00 62.24 142 ARG C CA 1
ATOM 7084 C C . ARG C 1 146 ? 20.318 20.691 -14.223 1.00 62.10 142 ARG C C 1
ATOM 7085 O O . ARG C 1 146 ? 20.402 21.792 -13.699 1.00 64.81 142 ARG C O 1
ATOM 7093 N N . VAL C 1 147 ? 20.391 20.502 -15.532 1.00 59.65 143 VAL C N 1
ATOM 7094 C CA . VAL C 1 147 ? 20.547 21.622 -16.431 1.00 59.42 143 VAL C CA 1
ATOM 7095 C C . VAL C 1 147 ? 19.315 22.500 -16.408 1.00 61.54 143 VAL C C 1
ATOM 7096 O O . VAL C 1 147 ? 19.432 23.727 -16.455 1.00 63.93 143 VAL C O 1
ATOM 7100 N N . LEU C 1 148 ? 18.132 21.885 -16.371 1.00 61.55 144 LEU C N 1
ATOM 7101 C CA . LEU C 1 148 ? 16.901 22.673 -16.418 1.00 63.88 144 LEU C CA 1
ATOM 7102 C C . LEU C 1 148 ? 16.801 23.620 -15.215 1.00 67.76 144 LEU C C 1
ATOM 7103 O O . LEU C 1 148 ? 16.385 24.776 -15.347 1.00 69.60 144 LEU C O 1
ATOM 7108 N N . ASP C 1 149 ? 17.240 23.128 -14.067 1.00 69.69 145 ASP C N 1
ATOM 7109 C CA . ASP C 1 149 ? 17.284 23.924 -12.863 1.00 75.24 145 ASP C CA 1
ATOM 7110 C C . ASP C 1 149 ? 18.268 25.093 -12.922 1.00 77.06 145 ASP C C 1
ATOM 7111 O O . ASP C 1 149 ? 18.027 26.153 -12.342 1.00 81.07 145 ASP C O 1
ATOM 7116 N N . THR C 1 150 ? 19.367 24.912 -13.636 1.00 74.88 146 THR C N 1
ATOM 7117 C CA . THR C 1 150 ? 20.333 25.975 -13.748 1.00 76.58 146 THR C CA 1
ATOM 7118 C C . THR C 1 150 ? 19.826 26.962 -14.787 1.00 77.50 146 THR C C 1
ATOM 7119 O O . THR C 1 150 ? 20.064 28.182 -14.654 1.00 80.93 146 THR C O 1
ATOM 7123 N N . ALA C 1 151 ? 19.111 26.450 -15.799 1.00 74.62 147 ALA C N 1
ATOM 7124 C CA . ALA C 1 151 ? 18.460 27.313 -16.797 1.00 74.70 147 ALA C CA 1
ATOM 7125 C C . ALA C 1 151 ? 17.542 28.316 -16.101 1.00 78.19 147 ALA C C 1
ATOM 7126 O O . ALA C 1 151 ? 17.532 29.526 -16.407 1.00 79.62 147 ALA C O 1
ATOM 7128 N N . ALA C 1 152 ? 16.775 27.771 -15.164 1.00 78.57 148 ALA C N 1
ATOM 7129 C CA . ALA C 1 152 ? 15.894 28.528 -14.333 1.00 82.35 148 ALA C CA 1
ATOM 7130 C C . ALA C 1 152 ? 16.664 29.658 -13.664 1.00 86.33 148 ALA C C 1
ATOM 7131 O O . ALA C 1 152 ? 16.360 30.825 -13.900 1.00 88.80 148 ALA C O 1
ATOM 7133 N N . GLU C 1 153 ? 17.686 29.311 -12.880 1.00 87.17 149 GLU C N 1
ATOM 7134 C CA . GLU C 1 153 ? 18.388 30.287 -12.037 1.00 92.17 149 GLU C CA 1
ATOM 7135 C C . GLU C 1 153 ? 19.382 31.187 -12.783 1.00 92.46 149 GLU C C 1
ATOM 7136 O O . GLU C 1 153 ? 20.051 32.008 -12.164 1.00 96.48 149 GLU C O 1
ATOM 7142 N N . LYS C 1 154 ? 19.477 31.055 -14.101 1.00 89.09 150 LYS C N 1
ATOM 7143 C CA . LYS C 1 154 ? 20.380 31.908 -14.869 1.00 89.59 150 LYS C CA 1
ATOM 7144 C C . LYS C 1 154 ? 19.770 32.443 -16.174 1.00 88.57 150 LYS C C 1
ATOM 7145 O O . LYS C 1 154 ? 20.474 32.922 -17.069 1.00 88.50 150 LYS C O 1
ATOM 7151 N N . ASN C 1 155 ? 18.442 32.401 -16.232 1.00 88.46 151 ASN C N 1
ATOM 7152 C CA . ASN C 1 155 ? 17.651 32.718 -17.432 1.00 87.87 151 ASN C CA 1
ATOM 7153 C C . ASN C 1 155 ? 18.277 32.172 -18.703 1.00 84.46 151 ASN C C 1
ATOM 7154 O O . ASN C 1 155 ? 18.507 32.923 -19.659 1.00 85.27 151 ASN C O 1
ATOM 7159 N N . TRP C 1 156 ? 18.578 30.873 -18.711 1.00 80.81 152 TRP C N 1
ATOM 7160 C CA . TRP C 1 156 ? 18.912 30.228 -19.973 1.00 77.93 152 TRP C CA 1
ATOM 7161 C C . TRP C 1 156 ? 17.609 29.757 -20.561 1.00 75.94 152 TRP C C 1
ATOM 7162 O O . TRP C 1 156 ? 16.703 29.372 -19.825 1.00 75.61 152 TRP C O 1
ATOM 7173 N N . GLN C 1 157 ? 17.510 29.807 -21.883 1.00 75.05 153 GLN C N 1
ATOM 7174 C CA . GLN C 1 157 ? 16.311 29.346 -22.566 1.00 73.78 153 GLN C CA 1
ATOM 7175 C C . GLN C 1 157 ? 16.606 28.065 -23.329 1.00 70.39 153 GLN C C 1
ATOM 7176 O O . GLN C 1 157 ? 17.029 28.094 -24.492 1.00 70.10 153 GLN C O 1
ATOM 7182 N N . VAL C 1 158 ? 16.369 26.950 -22.637 1.00 68.00 154 VAL C N 1
ATOM 7183 C CA . VAL C 1 158 ? 16.753 25.621 -23.087 1.00 65.14 154 VAL C CA 1
ATOM 7184 C C . VAL C 1 158 ? 15.596 25.028 -23.867 1.00 64.61 154 VAL C C 1
ATOM 7185 O O . VAL C 1 158 ? 14.451 25.077 -23.421 1.00 65.21 154 VAL C O 1
ATOM 7189 N N . THR C 1 159 ? 15.881 24.488 -25.041 1.00 63.93 155 THR C N 1
ATOM 7190 C CA . THR C 1 159 ? 14.875 23.718 -25.750 1.00 63.97 155 THR C CA 1
ATOM 7191 C C . THR C 1 159 ? 15.357 22.291 -25.775 1.00 62.57 155 THR C C 1
ATOM 7192 O O . THR C 1 159 ? 16.380 21.983 -26.372 1.00 62.10 155 THR C O 1
ATOM 7196 N N . ALA C 1 160 ? 14.605 21.451 -25.078 1.00 62.28 156 ALA C N 1
ATOM 7197 C CA . ALA C 1 160 ? 14.958 20.077 -24.805 1.00 61.40 156 ALA C CA 1
ATOM 7198 C C . ALA C 1 160 ? 14.238 19.158 -25.779 1.00 62.57 156 ALA C C 1
ATOM 7199 O O . ALA C 1 160 ? 13.072 19.371 -26.105 1.00 63.52 156 ALA C O 1
ATOM 7201 N N . VAL C 1 161 ? 14.983 18.181 -26.286 1.00 63.25 157 VAL C N 1
ATOM 7202 C CA . VAL C 1 161 ? 14.504 17.331 -27.356 1.00 65.32 157 VAL C CA 1
ATOM 7203 C C . VAL C 1 161 ? 14.969 15.902 -27.135 1.00 66.29 157 VAL C C 1
ATOM 7204 O O . VAL C 1 161 ? 16.168 15.620 -27.120 1.00 64.61 157 VAL C O 1
ATOM 7208 N N . ASN C 1 162 ? 14.007 15.005 -26.957 1.00 68.70 158 ASN C N 1
ATOM 7209 C CA . ASN C 1 162 ? 14.292 13.585 -26.848 1.00 71.23 158 ASN C CA 1
ATOM 7210 C C . ASN C 1 162 ? 14.536 13.034 -28.244 1.00 73.91 158 ASN C C 1
ATOM 7211 O O . ASN C 1 162 ? 13.698 13.183 -29.132 1.00 75.83 158 ASN C O 1
ATOM 7216 N N . ILE C 1 163 ? 15.696 12.417 -28.446 1.00 75.36 159 ILE C N 1
ATOM 7217 C CA . ILE C 1 163 ? 16.051 11.888 -29.756 1.00 79.60 159 ILE C CA 1
ATOM 7218 C C . ILE C 1 163 ? 15.057 10.824 -30.199 1.00 84.04 159 ILE C C 1
ATOM 7219 O O . ILE C 1 163 ? 14.887 10.573 -31.392 1.00 87.27 159 ILE C O 1
ATOM 7224 N N . LEU C 1 164 ? 14.401 10.201 -29.226 1.00 118.33 160 LEU C N 1
ATOM 7225 C CA . LEU C 1 164 ? 13.532 9.061 -29.491 1.00 126.36 160 LEU C CA 1
ATOM 7226 C C . LEU C 1 164 ? 12.069 9.433 -29.738 1.00 128.34 160 LEU C C 1
ATOM 7227 O O . LEU C 1 164 ? 11.200 8.562 -29.797 1.00 133.55 160 LEU C O 1
ATOM 7232 N N . THR C 1 165 ? 11.808 10.726 -29.898 1.00 126.12 161 THR C N 1
ATOM 7233 C CA . THR C 1 165 ? 10.493 11.202 -30.316 1.00 129.62 161 THR C CA 1
ATOM 7234 C C . THR C 1 165 ? 10.654 12.184 -31.468 1.00 128.21 161 THR C C 1
ATOM 7235 O O . THR C 1 165 ? 9.685 12.541 -32.139 1.00 132.03 161 THR C O 1
ATOM 7239 N N . THR C 1 166 ? 11.895 12.606 -31.696 1.00 124.57 162 THR C N 1
ATOM 7240 C CA . THR C 1 166 ? 12.201 13.605 -32.717 1.00 123.54 162 THR C CA 1
ATOM 7241 C C . THR C 1 166 ? 12.446 13.066 -34.099 1.00 127.02 162 THR C C 1
ATOM 7242 O O . THR C 1 166 ? 13.209 12.127 -34.281 1.00 128.45 162 THR C O 1
ATOM 7246 N N . THR C 1 167 ? 11.789 13.684 -35.071 1.00 130.32 163 THR C N 1
ATOM 7247 C CA . THR C 1 167 ? 11.971 13.319 -36.463 1.00 135.16 163 THR C CA 1
ATOM 7248 C C . THR C 1 167 ? 13.052 14.192 -37.078 1.00 133.12 163 THR C C 1
ATOM 7249 O O . THR C 1 167 ? 13.562 15.111 -36.436 1.00 128.37 163 THR C O 1
ATOM 7253 N N . GLU C 1 168 ? 13.394 13.907 -38.330 1.00 138.21 164 GLU C N 1
ATOM 7254 C CA . GLU C 1 168 ? 14.365 14.712 -39.055 1.00 138.94 164 GLU C CA 1
ATOM 7255 C C . GLU C 1 168 ? 13.865 16.146 -39.160 1.00 137.12 164 GLU C C 1
ATOM 7256 O O . GLU C 1 168 ? 14.605 17.097 -38.907 1.00 133.10 164 GLU C O 1
ATOM 7262 N N . GLU C 1 169 ? 12.597 16.290 -39.533 1.00 141.76 165 GLU C N 1
ATOM 7263 C CA . GLU C 1 169 ? 11.983 17.600 -39.704 1.00 144.05 165 GLU C CA 1
ATOM 7264 C C . GLU C 1 169 ? 11.743 18.289 -38.365 1.00 139.71 165 GLU C C 1
ATOM 7265 O O . GLU C 1 169 ? 11.963 19.492 -38.228 1.00 139.28 165 GLU C O 1
ATOM 7271 N N . GLY C 1 170 ? 11.289 17.521 -37.380 1.00 137.81 166 GLY C N 1
ATOM 7272 C CA . GLY C 1 170 ? 11.042 18.061 -36.057 1.00 135.18 166 GLY C CA 1
ATOM 7273 C C . GLY C 1 170 ? 12.259 18.783 -35.514 1.00 130.05 166 GLY C C 1
ATOM 7274 O O . GLY C 1 170 ? 12.140 19.820 -34.862 1.00 130.33 166 GLY C O 1
ATOM 7275 N N . TYR C 1 171 ? 13.438 18.201 -35.725 1.00 127.20 167 TYR C N 1
ATOM 7276 C CA . TYR C 1 171 ? 14.688 18.805 -35.261 1.00 123.91 167 TYR C CA 1
ATOM 7277 C C . TYR C 1 171 ? 15.050 20.133 -35.928 1.00 126.02 167 TYR C C 1
ATOM 7278 O O . TYR C 1 171 ? 15.413 21.098 -35.257 1.00 124.90 167 TYR C O 1
ATOM 7287 N N . ARG C 1 172 ? 14.936 20.178 -37.249 1.00 130.77 168 ARG C N 1
ATOM 7288 C CA . ARG C 1 172 ? 15.257 21.389 -38.003 1.00 134.86 168 ARG C CA 1
ATOM 7289 C C . ARG C 1 172 ? 14.209 22.455 -37.759 1.00 139.23 168 ARG C C 1
ATOM 7290 O O . ARG C 1 172 ? 14.447 23.647 -37.991 1.00 142.02 168 ARG C O 1
ATOM 7298 N N . MET C 1 173 ? 13.031 22.038 -37.314 1.00 141.79 169 MET C N 1
ATOM 7299 C CA . MET C 1 173 ? 11.939 22.966 -37.113 1.00 148.95 169 MET C CA 1
ATOM 7300 C C . MET C 1 173 ? 12.294 24.035 -36.084 1.00 148.45 169 MET C C 1
ATOM 7301 O O . MET C 1 173 ? 12.105 25.222 -36.323 1.00 155.11 169 MET C O 1
ATOM 7306 N N . LEU C 1 174 ? 12.872 23.601 -34.968 1.00 142.31 170 LEU C N 1
ATOM 7307 C CA . LEU C 1 174 ? 13.191 24.512 -33.880 1.00 143.08 170 LEU C CA 1
ATOM 7308 C C . LEU C 1 174 ? 14.228 25.484 -34.367 1.00 141.83 170 LEU C C 1
ATOM 7309 O O . LEU C 1 174 ? 14.495 26.516 -33.755 1.00 139.96 170 LEU C O 1
ATOM 7314 N N . PHE C 1 175 ? 14.862 25.111 -35.459 1.00 144.30 171 PHE C N 1
ATOM 7315 C CA . PHE C 1 175 ? 15.871 25.962 -36.014 1.00 144.31 171 PHE C CA 1
ATOM 7316 C C . PHE C 1 175 ? 15.591 26.877 -37.188 1.00 152.38 171 PHE C C 1
ATOM 7317 O O . PHE C 1 175 ? 15.954 28.048 -37.162 1.00 156.40 171 PHE C O 1
ATOM 7325 N N . GLN C 1 176 ? 14.901 26.361 -38.189 1.00 155.91 172 GLN C N 1
ATOM 7326 C CA . GLN C 1 176 ? 14.770 27.062 -39.452 1.00 164.99 172 GLN C CA 1
ATOM 7327 C C . GLN C 1 176 ? 14.114 28.377 -39.102 1.00 173.88 172 GLN C C 1
ATOM 7328 O O . GLN C 1 176 ? 14.112 29.320 -39.892 1.00 182.83 172 GLN C O 1
ATOM 7334 N N . ASP C 1 177 ? 13.543 28.415 -37.905 1.00 172.65 173 ASP C N 1
ATOM 7335 C CA . ASP C 1 177 ? 12.874 29.603 -37.378 1.00 181.76 173 ASP C CA 1
ATOM 7336 C C . ASP C 1 177 ? 13.700 30.473 -36.409 1.00 178.08 173 ASP C C 1
ATOM 7337 O O . ASP C 1 177 ? 13.133 31.259 -35.649 1.00 182.60 173 ASP C O 1
ATOM 7342 N N . LEU C 1 178 ? 15.021 30.301 -36.405 1.00 171.28 174 LEU C N 1
ATOM 7343 C CA . LEU C 1 178 ? 15.903 31.110 -35.558 1.00 168.76 174 LEU C CA 1
ATOM 7344 C C . LEU C 1 178 ? 16.804 32.000 -36.412 1.00 173.01 174 LEU C C 1
ATOM 7345 O O . LEU C 1 178 ? 17.453 31.523 -37.344 1.00 168.02 174 LEU C O 1
ATOM 7350 N N . GLU C 1 179 ? 16.807 33.301 -36.128 1.00 183.51 175 GLU C N 1
ATOM 7351 C CA . GLU C 1 179 ? 17.610 34.227 -36.921 1.00 189.50 175 GLU C CA 1
ATOM 7352 C C . GLU C 1 179 ? 17.983 35.567 -36.262 1.00 195.22 175 GLU C C 1
ATOM 7353 O O . GLU C 1 179 ? 17.426 36.598 -36.631 1.00 207.11 175 GLU C O 1
ATOM 7359 N N . LYS C 1 180 ? 18.916 35.572 -35.309 1.00 187.93 176 LYS C N 1
ATOM 7360 C CA . LYS C 1 180 ? 19.381 36.828 -34.709 1.00 193.46 176 LYS C CA 1
ATOM 7361 C C . LYS C 1 180 ? 20.896 36.794 -34.574 1.00 192.54 176 LYS C C 1
ATOM 7362 O O . LYS C 1 180 ? 21.604 37.590 -35.194 1.00 199.20 176 LYS C O 1
ATOM 7368 N N . LYS C 1 181 ? 21.382 35.867 -33.758 1.00 185.37 177 LYS C N 1
ATOM 7369 C CA . LYS C 1 181 ? 22.787 35.509 -33.747 1.00 183.91 177 LYS C CA 1
ATOM 7370 C C . LYS C 1 181 ? 22.864 34.298 -34.664 1.00 176.95 177 LYS C C 1
ATOM 7371 O O . LYS C 1 181 ? 21.924 33.505 -34.720 1.00 178.31 177 LYS C O 1
ATOM 7377 N N . LYS C 1 182 ? 23.958 34.164 -35.401 1.00 170.34 178 LYS C N 1
ATOM 7378 C CA . LYS C 1 182 ? 24.062 33.106 -36.399 1.00 163.85 178 LYS C CA 1
ATOM 7379 C C . LYS C 1 182 ? 24.448 31.764 -35.793 1.00 154.83 178 LYS C C 1
ATOM 7380 O O . LYS C 1 182 ? 24.525 30.759 -36.500 1.00 151.57 178 LYS C O 1
ATOM 7386 N N . GLU C 1 183 ? 24.691 31.750 -34.487 1.00 151.71 179 GLU C N 1
ATOM 7387 C CA . GLU C 1 183 ? 25.163 30.538 -33.827 1.00 144.66 179 GLU C CA 1
ATOM 7388 C C . GLU C 1 183 ? 24.096 29.776 -33.048 1.00 136.90 179 GLU C C 1
ATOM 7389 O O . GLU C 1 183 ? 23.405 30.326 -32.187 1.00 138.14 179 GLU C O 1
ATOM 7395 N N . ARG C 1 184 ? 23.991 28.492 -33.373 1.00 129.21 180 ARG C N 1
ATOM 7396 C CA . ARG C 1 184 ? 23.041 27.587 -32.750 1.00 121.66 180 ARG C CA 1
ATOM 7397 C C . ARG C 1 184 ? 23.800 26.555 -31.916 1.00 117.21 180 ARG C C 1
ATOM 7398 O O . ARG C 1 184 ? 24.435 25.645 -32.452 1.00 116.87 180 ARG C O 1
ATOM 7406 N N . LEU C 1 185 ? 23.737 26.726 -30.598 1.00 87.60 181 LEU C N 1
ATOM 7407 C CA . LEU C 1 185 ? 24.518 25.933 -29.653 1.00 83.26 181 LEU C CA 1
ATOM 7408 C C . LEU C 1 185 ? 23.771 24.704 -29.143 1.00 77.84 181 LEU C C 1
ATOM 7409 O O . LEU C 1 185 ? 22.673 24.811 -28.597 1.00 76.14 181 LEU C O 1
ATOM 7414 N N . VAL C 1 186 ? 24.380 23.535 -29.321 1.00 74.36 182 VAL C N 1
ATOM 7415 C CA . VAL C 1 186 ? 23.725 22.277 -28.986 1.00 69.81 182 VAL C CA 1
ATOM 7416 C C . VAL C 1 186 ? 24.483 21.451 -27.946 1.00 67.79 182 VAL C C 1
ATOM 7417 O O . VAL C 1 186 ? 25.677 21.188 -28.094 1.00 67.74 182 VAL C O 1
ATOM 7421 N N . VAL C 1 187 ? 23.775 21.048 -26.894 1.00 65.05 183 VAL C N 1
ATOM 7422 C CA . VAL C 1 187 ? 24.322 20.154 -25.883 1.00 63.23 183 VAL C CA 1
ATOM 7423 C C . VAL C 1 187 ? 23.817 18.710 -26.237 1.00 61.74 183 VAL C C 1
ATOM 7424 O O . VAL C 1 187 ? 22.605 18.489 -26.286 1.00 60.59 183 VAL C O 1
ATOM 7428 N N . VAL C 1 188 ? 24.713 17.742 -26.492 1.00 61.40 184 VAL C N 1
ATOM 7429 C CA . VAL C 1 188 ? 24.305 16.365 -26.814 1.00 60.58 184 VAL C CA 1
ATOM 7430 C C . VAL C 1 188 ? 24.506 15.402 -25.646 1.00 59.93 184 VAL C C 1
ATOM 7431 O O . VAL C 1 188 ? 25.634 15.063 -25.287 1.00 59.72 184 VAL C O 1
ATOM 7435 N N . ASP C 1 189 ? 23.395 14.965 -25.065 1.00 60.75 185 ASP C N 1
ATOM 7436 C CA . ASP C 1 189 ? 23.412 14.040 -23.942 1.00 61.26 185 ASP C CA 1
ATOM 7437 C C . ASP C 1 189 ? 22.827 12.705 -24.384 1.00 62.30 185 ASP C C 1
ATOM 7438 O O . ASP C 1 189 ? 21.611 12.516 -24.354 1.00 62.43 185 ASP C O 1
ATOM 7443 N N . CYS C 1 190 ? 23.687 11.783 -24.810 1.00 63.75 186 CYS C N 1
ATOM 7444 C CA . CYS C 1 190 ? 23.215 10.487 -25.253 1.00 66.22 186 CYS C CA 1
ATOM 7445 C C . CYS C 1 190 ? 24.102 9.322 -24.797 1.00 67.40 186 CYS C C 1
ATOM 7446 O O . CYS C 1 190 ? 25.225 9.527 -24.319 1.00 65.85 186 CYS C O 1
ATOM 7449 N N . GLU C 1 191 ? 23.562 8.106 -24.941 1.00 70.56 187 GLU C N 1
ATOM 7450 C CA . GLU C 1 191 ? 24.296 6.896 -24.621 1.00 73.29 187 GLU C CA 1
ATOM 7451 C C . GLU C 1 191 ? 25.532 6.882 -25.497 1.00 73.72 187 GLU C C 1
ATOM 7452 O O . GLU C 1 191 ? 25.506 7.280 -26.676 1.00 73.88 187 GLU C O 1
ATOM 7458 N N . SER C 1 192 ? 26.631 6.479 -24.880 1.00 74.41 188 SER C N 1
ATOM 7459 C CA . SER C 1 192 ? 27.943 6.594 -25.493 1.00 75.83 188 SER C CA 1
ATOM 7460 C C . SER C 1 192 ? 28.086 5.790 -26.781 1.00 78.45 188 SER C C 1
ATOM 7461 O O . SER C 1 192 ? 28.919 6.105 -27.617 1.00 79.45 188 SER C O 1
ATOM 7464 N N . GLU C 1 193 ? 27.259 4.764 -26.935 1.00 80.85 189 GLU C N 1
ATOM 7465 C CA . GLU C 1 193 ? 27.269 3.923 -28.124 1.00 84.62 189 GLU C CA 1
ATOM 7466 C C . GLU C 1 193 ? 26.590 4.568 -29.343 1.00 85.84 189 GLU C C 1
ATOM 7467 O O . GLU C 1 193 ? 26.869 4.203 -30.486 1.00 88.37 189 GLU C O 1
ATOM 7473 N N . ARG C 1 194 ? 25.716 5.532 -29.087 1.00 84.20 190 ARG C N 1
ATOM 7474 C CA . ARG C 1 194 ? 24.917 6.165 -30.126 1.00 85.53 190 ARG C CA 1
ATOM 7475 C C . ARG C 1 194 ? 25.553 7.476 -30.547 1.00 83.78 190 ARG C C 1
ATOM 7476 O O . ARG C 1 194 ? 25.187 8.063 -31.575 1.00 85.00 190 ARG C O 1
ATOM 7484 N N . LEU C 1 195 ? 26.529 7.916 -29.760 1.00 81.15 191 LEU C N 1
ATOM 7485 C CA . LEU C 1 195 ? 27.087 9.252 -29.856 1.00 79.58 191 LEU C CA 1
ATOM 7486 C C . LEU C 1 195 ? 27.637 9.490 -31.246 1.00 81.74 191 LEU C C 1
ATOM 7487 O O . LEU C 1 195 ? 27.445 10.560 -31.825 1.00 81.99 191 LEU C O 1
ATOM 7492 N N . ASN C 1 196 ? 28.307 8.485 -31.786 1.00 83.24 192 ASN C N 1
ATOM 7493 C CA . ASN C 1 196 ? 28.889 8.593 -33.105 1.00 85.62 192 ASN C CA 1
ATOM 7494 C C . ASN C 1 196 ? 27.830 8.826 -34.174 1.00 87.08 192 ASN C C 1
ATOM 7495 O O . ASN C 1 196 ? 27.983 9.649 -35.075 1.00 87.95 192 ASN C O 1
ATOM 7500 N N . ALA C 1 197 ? 26.739 8.068 -34.070 1.00 87.31 193 ALA C N 1
ATOM 7501 C CA . ALA C 1 197 ? 25.622 8.225 -34.984 1.00 89.50 193 ALA C CA 1
ATOM 7502 C C . ALA C 1 197 ? 24.792 9.441 -34.922 1.00 86.99 193 ALA C C 1
ATOM 7503 O O . ALA C 1 197 ? 24.301 9.961 -35.928 1.00 89.44 193 ALA C O 1
ATOM 7505 N N . ILE C 1 198 ? 24.551 9.813 -33.683 1.00 82.47 194 ILE C N 1
ATOM 7506 C CA . ILE C 1 198 ? 23.722 10.935 -33.408 1.00 80.03 194 ILE C CA 1
ATOM 7507 C C . ILE C 1 198 ? 24.414 12.158 -33.944 1.00 80.23 194 ILE C C 1
ATOM 7508 O O . ILE C 1 198 ? 23.793 13.019 -34.553 1.00 80.68 194 ILE C O 1
ATOM 7513 N N . LEU C 1 199 ? 25.718 12.251 -33.713 1.00 79.90 195 LEU C N 1
ATOM 7514 C CA . LEU C 1 199 ? 26.482 13.382 -34.218 1.00 81.28 195 LEU C CA 1
ATOM 7515 C C . LEU C 1 199 ? 26.453 13.381 -35.743 1.00 85.67 195 LEU C C 1
ATOM 7516 O O . LEU C 1 199 ? 26.481 14.437 -36.376 1.00 87.29 195 LEU C O 1
ATOM 7521 N N . GLY C 1 200 ? 26.387 12.187 -36.322 1.00 88.19 196 GLY C N 1
ATOM 7522 C CA . GLY C 1 200 ? 26.315 12.038 -37.764 1.00 93.16 196 GLY C CA 1
ATOM 7523 C C . GLY C 1 200 ? 24.980 12.494 -38.316 1.00 94.15 196 GLY C C 1
ATOM 7524 O O . GLY C 1 200 ? 24.925 13.261 -39.279 1.00 95.18 196 GLY C O 1
ATOM 7525 N N . GLN C 1 201 ? 23.897 12.023 -37.705 1.00 94.10 197 GLN C N 1
ATOM 7526 C CA . GLN C 1 201 ? 22.556 12.418 -38.112 1.00 95.71 197 GLN C CA 1
ATOM 7527 C C . GLN C 1 201 ? 22.374 13.926 -37.866 1.00 94.22 197 GLN C C 1
ATOM 7528 O O . GLN C 1 201 ? 21.714 14.616 -38.645 1.00 96.49 197 GLN C O 1
ATOM 7534 N N . ILE C 1 202 ? 22.960 14.430 -36.780 1.00 91.24 198 ILE C N 1
ATOM 7535 C CA . ILE C 1 202 ? 22.812 15.835 -36.386 1.00 90.37 198 ILE C CA 1
ATOM 7536 C C . ILE C 1 202 ? 23.507 16.818 -37.328 1.00 93.49 198 ILE C C 1
ATOM 7537 O O . ILE C 1 202 ? 23.038 17.941 -37.519 1.00 94.19 198 ILE C O 1
ATOM 7542 N N . VAL C 1 203 ? 24.630 16.398 -37.901 1.00 96.26 199 VAL C N 1
ATOM 7543 C CA . VAL C 1 203 ? 25.439 17.288 -38.732 1.00 99.59 199 VAL C CA 1
ATOM 7544 C C . VAL C 1 203 ? 24.827 17.586 -40.101 1.00 104.06 199 VAL C C 1
ATOM 7545 O O . VAL C 1 203 ? 24.893 18.719 -40.578 1.00 106.77 199 VAL C O 1
ATOM 7549 N N . LYS C 1 204 ? 24.234 16.579 -40.735 1.00 105.82 200 LYS C N 1
ATOM 7550 C CA . LYS C 1 204 ? 23.569 16.803 -42.012 1.00 110.29 200 LYS C CA 1
ATOM 7551 C C . LYS C 1 204 ? 22.385 17.737 -41.805 1.00 108.55 200 LYS C C 1
ATOM 7552 O O . LYS C 1 204 ? 22.096 18.593 -42.640 1.00 111.00 200 LYS C O 1
ATOM 7558 N N . LEU C 1 205 ? 21.707 17.560 -40.676 1.00 104.47 201 LEU C N 1
ATOM 7559 C CA . LEU C 1 205 ? 20.474 18.281 -40.385 1.00 102.82 201 LEU C CA 1
ATOM 7560 C C . LEU C 1 205 ? 20.665 19.765 -40.079 1.00 101.65 201 LEU C C 1
ATOM 7561 O O . LEU C 1 205 ? 19.715 20.445 -39.692 1.00 99.85 201 LEU C O 1
ATOM 7566 N N . GLU C 1 206 ? 21.880 20.273 -40.253 1.00 103.11 202 GLU C N 1
ATOM 7567 C CA . GLU C 1 206 ? 22.114 21.699 -40.061 1.00 103.99 202 GLU C CA 1
ATOM 7568 C C . GLU C 1 206 ? 21.956 22.458 -41.372 1.00 108.66 202 GLU C C 1
ATOM 7569 O O . GLU C 1 206 ? 22.658 22.191 -42.348 1.00 112.72 202 GLU C O 1
ATOM 7575 N N . LYS C 1 207 ? 21.019 23.400 -41.384 1.00 108.48 203 LYS C N 1
ATOM 7576 C CA . LYS C 1 207 ? 20.759 24.220 -42.567 1.00 112.73 203 LYS C CA 1
ATOM 7577 C C . LYS C 1 207 ? 22.103 24.806 -42.997 1.00 115.99 203 LYS C C 1
ATOM 7578 O O . LYS C 1 207 ? 22.869 25.280 -42.148 1.00 114.42 203 LYS C O 1
ATOM 7584 N N . ASN C 1 208 ? 22.411 24.733 -44.295 1.00 120.68 204 ASN C N 1
ATOM 7585 C CA . ASN C 1 208 ? 23.747 25.111 -44.763 1.00 124.05 204 ASN C CA 1
ATOM 7586 C C . ASN C 1 208 ? 23.915 26.616 -44.965 1.00 126.69 204 ASN C C 1
ATOM 7587 O O . ASN C 1 208 ? 23.324 27.206 -45.872 1.00 130.60 204 ASN C O 1
ATOM 7592 N N . GLY C 1 209 ? 24.731 27.216 -44.099 1.00 125.06 205 GLY C N 1
ATOM 7593 C CA . GLY C 1 209 ? 24.961 28.661 -44.072 1.00 126.85 205 GLY C CA 1
ATOM 7594 C C . GLY C 1 209 ? 25.143 29.190 -42.659 1.00 122.49 205 GLY C C 1
ATOM 7595 O O . GLY C 1 209 ? 25.372 30.383 -42.470 1.00 124.82 205 GLY C O 1
ATOM 7596 N N . ILE C 1 210 ? 25.050 28.310 -41.661 1.00 116.56 206 ILE C N 1
ATOM 7597 C CA . ILE C 1 210 ? 25.104 28.725 -40.254 1.00 112.07 206 ILE C CA 1
ATOM 7598 C C . ILE C 1 210 ? 26.166 27.996 -39.418 1.00 109.08 206 ILE C C 1
ATOM 7599 O O . ILE C 1 210 ? 26.529 26.859 -39.715 1.00 108.07 206 ILE C O 1
ATOM 7604 N N . GLY C 1 211 ? 26.649 28.656 -38.365 1.00 107.67 207 GLY C N 1
ATOM 7605 C CA . GLY C 1 211 ? 27.690 28.101 -37.510 1.00 104.94 207 GLY C CA 1
ATOM 7606 C C . GLY C 1 211 ? 27.173 27.338 -36.301 1.00 98.37 207 GLY C C 1
ATOM 7607 O O . GLY C 1 211 ? 26.000 27.452 -35.946 1.00 95.66 207 GLY C O 1
ATOM 7608 N N . TYR C 1 212 ? 28.048 26.563 -35.659 1.00 95.75 208 TYR C N 1
ATOM 7609 C CA . TYR C 1 212 ? 27.629 25.709 -34.545 1.00 89.68 208 TYR C CA 1
ATOM 7610 C C . TYR C 1 212 ? 28.634 25.509 -33.439 1.00 87.61 208 TYR C C 1
ATOM 7611 O O . TYR C 1 212 ? 29.822 25.801 -33.575 1.00 90.34 208 TYR C O 1
ATOM 7620 N N . HIS C 1 213 ? 28.112 24.990 -32.337 1.00 82.69 209 HIS C N 1
ATOM 7621 C CA . HIS C 1 213 ? 28.898 24.629 -31.180 1.00 80.67 209 HIS C CA 1
ATOM 7622 C C . HIS C 1 213 ? 28.197 23.461 -30.515 1.00 74.74 209 HIS C C 1
ATOM 7623 O O . HIS C 1 213 ? 27.029 23.558 -30.138 1.00 72.21 209 HIS C O 1
ATOM 7630 N N . TYR C 1 214 ? 28.906 22.347 -30.393 1.00 72.01 210 TYR C N 1
ATOM 7631 C CA . TYR C 1 214 ? 28.343 21.160 -29.775 1.00 66.66 210 TYR C CA 1
ATOM 7632 C C . TYR C 1 214 ? 29.103 20.815 -28.511 1.00 64.87 210 TYR C C 1
ATOM 7633 O O . TYR C 1 214 ? 30.325 20.669 -28.526 1.00 65.68 210 TYR C O 1
ATOM 7642 N N . ILE C 1 215 ? 28.371 20.686 -27.416 1.00 62.15 211 ILE C N 1
ATOM 7643 C CA . ILE C 1 215 ? 28.956 20.231 -26.173 1.00 60.99 211 ILE C CA 1
ATOM 7644 C C . ILE C 1 215 ? 28.361 18.876 -25.851 1.00 58.06 211 ILE C C 1
ATOM 7645 O O . ILE C 1 215 ? 27.149 18.682 -25.943 1.00 56.74 211 ILE C O 1
ATOM 7650 N N . LEU C 1 216 ? 29.220 17.933 -25.493 1.00 57.81 212 LEU C N 1
ATOM 7651 C CA . LEU C 1 216 ? 28.769 16.591 -25.175 1.00 55.98 212 LEU C CA 1
ATOM 7652 C C . LEU C 1 216 ? 28.640 16.429 -23.670 1.00 56.14 212 LEU C C 1
ATOM 7653 O O . LEU C 1 216 ? 29.564 16.737 -22.918 1.00 56.82 212 LEU C O 1
ATOM 7658 N N . ALA C 1 217 ? 27.475 15.963 -23.237 1.00 56.42 213 ALA C N 1
ATOM 7659 C CA . ALA C 1 217 ? 27.191 15.818 -21.818 1.00 57.72 213 ALA C CA 1
ATOM 7660 C C . ALA C 1 217 ? 27.797 14.534 -21.281 1.00 57.98 213 ALA C C 1
ATOM 7661 O O . ALA C 1 217 ? 27.880 14.330 -20.070 1.00 58.77 213 ALA C O 1
ATOM 7663 N N . ASN C 1 218 ? 28.218 13.666 -22.193 1.00 59.63 214 ASN C N 1
ATOM 7664 C CA . ASN C 1 218 ? 28.740 12.362 -21.810 1.00 61.53 214 ASN C CA 1
ATOM 7665 C C . ASN C 1 218 ? 30.163 12.106 -22.228 1.00 62.52 214 ASN C C 1
ATOM 7666 O O . ASN C 1 218 ? 30.650 12.698 -23.175 1.00 63.08 214 ASN C O 1
ATOM 7671 N N . LEU C 1 219 ? 30.794 11.177 -21.512 1.00 63.84 215 LEU C N 1
ATOM 7672 C CA . LEU C 1 219 ? 32.072 10.619 -21.892 1.00 65.46 215 LEU C CA 1
ATOM 7673 C C . LEU C 1 219 ? 31.776 9.706 -23.069 1.00 66.14 215 LEU C C 1
ATOM 7674 O O . LEU C 1 219 ? 30.699 9.111 -23.143 1.00 65.25 215 LEU C O 1
ATOM 7679 N N . GLY C 1 220 ? 32.727 9.606 -23.985 1.00 67.78 216 GLY C N 1
ATOM 7680 C CA . GLY C 1 220 ? 32.561 8.821 -25.188 1.00 70.09 216 GLY C CA 1
ATOM 7681 C C . GLY C 1 220 ? 33.099 9.593 -26.359 1.00 72.69 216 GLY C C 1
ATOM 7682 O O . GLY C 1 220 ? 33.121 9.098 -27.493 1.00 74.23 216 GLY C O 1
ATOM 7683 N N . PHE C 1 221 ? 33.535 10.815 -26.066 1.00 74.32 217 PHE C N 1
ATOM 7684 C CA . PHE C 1 221 ? 34.059 11.745 -27.051 1.00 77.44 217 PHE C CA 1
ATOM 7685 C C . PHE C 1 221 ? 35.225 11.110 -27.789 1.00 80.10 217 PHE C C 1
ATOM 7686 O O . PHE C 1 221 ? 35.172 10.941 -29.013 1.00 81.68 217 PHE C O 1
ATOM 7694 N N . MET C 1 222 ? 36.242 10.712 -27.028 1.00 80.94 218 MET C N 1
ATOM 7695 C CA . MET C 1 222 ? 37.477 10.122 -27.580 1.00 83.79 218 MET C CA 1
ATOM 7696 C C . MET C 1 222 ? 37.296 8.870 -28.448 1.00 84.20 218 MET C C 1
ATOM 7697 O O . MET C 1 222 ? 38.115 8.573 -29.329 1.00 86.55 218 MET C O 1
ATOM 7702 N N . ASP C 1 223 ? 36.212 8.140 -28.210 1.00 82.06 219 ASP C N 1
ATOM 7703 C CA . ASP C 1 223 ? 35.946 6.895 -28.931 1.00 83.20 219 ASP C CA 1
ATOM 7704 C C . ASP C 1 223 ? 35.177 7.075 -30.245 1.00 84.79 219 ASP C C 1
ATOM 7705 O O . ASP C 1 223 ? 34.951 6.113 -30.980 1.00 86.38 219 ASP C O 1
ATOM 7710 N N . ILE C 1 224 ? 34.767 8.310 -30.528 1.00 85.03 220 ILE C N 1
ATOM 7711 C CA . ILE C 1 224 ? 34.009 8.636 -31.742 1.00 87.40 220 ILE C CA 1
ATOM 7712 C C . ILE C 1 224 ? 34.871 8.852 -32.986 1.00 91.41 220 ILE C C 1
ATOM 7713 O O . ILE C 1 224 ? 36.099 8.786 -32.925 1.00 92.69 220 ILE C O 1
ATOM 7718 N N . ASP C 1 225 ? 34.211 9.098 -34.115 1.00 93.64 221 ASP C N 1
ATOM 7719 C CA . ASP C 1 225 ? 34.896 9.310 -35.384 1.00 98.26 221 ASP C CA 1
ATOM 7720 C C . ASP C 1 225 ? 35.347 10.757 -35.439 1.00 98.95 221 ASP C C 1
ATOM 7721 O O . ASP C 1 225 ? 34.682 11.613 -36.014 1.00 101.12 221 ASP C O 1
ATOM 7726 N N . LEU C 1 226 ? 36.505 11.003 -34.838 1.00 97.39 222 LEU C N 1
ATOM 7727 C CA . LEU C 1 226 ? 37.083 12.332 -34.742 1.00 98.96 222 LEU C CA 1
ATOM 7728 C C . LEU C 1 226 ? 37.367 12.863 -36.130 1.00 103.32 222 LEU C C 1
ATOM 7729 O O . LEU C 1 226 ? 37.284 14.064 -36.380 1.00 104.30 222 LEU C O 1
ATOM 7734 N N . ASN C 1 227 ? 37.716 11.953 -37.028 1.00 106.05 223 ASN C N 1
ATOM 7735 C CA . ASN C 1 227 ? 38.111 12.320 -38.377 1.00 110.59 223 ASN C CA 1
ATOM 7736 C C . ASN C 1 227 ? 37.052 13.067 -39.185 1.00 110.87 223 ASN C C 1
ATOM 7737 O O . ASN C 1 227 ? 37.364 14.057 -39.847 1.00 112.87 223 ASN C O 1
ATOM 7742 N N . LYS C 1 228 ? 35.800 12.611 -39.149 1.00 108.78 224 LYS C N 1
ATOM 7743 C CA . LYS C 1 228 ? 34.773 13.299 -39.923 1.00 109.48 224 LYS C CA 1
ATOM 7744 C C . LYS C 1 228 ? 34.552 14.722 -39.420 1.00 108.59 224 LYS C C 1
ATOM 7745 O O . LYS C 1 228 ? 34.494 15.668 -40.206 1.00 112.36 224 LYS C O 1
ATOM 7751 N N . PHE C 1 229 ? 34.437 14.860 -38.104 1.00 104.13 225 PHE C N 1
ATOM 7752 C CA . PHE C 1 229 ? 34.267 16.163 -37.465 1.00 102.38 225 PHE C CA 1
ATOM 7753 C C . PHE C 1 229 ? 35.493 17.082 -37.520 1.00 104.96 225 PHE C C 1
ATOM 7754 O O . PHE C 1 229 ? 35.363 18.282 -37.766 1.00 106.03 225 PHE C O 1
ATOM 7762 N N . LYS C 1 230 ? 36.679 16.514 -37.299 1.00 106.32 226 LYS C N 1
ATOM 7763 C CA . LYS C 1 230 ? 37.918 17.290 -37.345 1.00 110.57 226 LYS C CA 1
ATOM 7764 C C . LYS C 1 230 ? 38.102 17.826 -38.761 1.00 115.97 226 LYS C C 1
ATOM 7765 O O . LYS C 1 230 ? 38.497 18.974 -38.966 1.00 118.78 226 LYS C O 1
ATOM 7771 N N . GLU C 1 231 ? 37.794 16.973 -39.731 1.00 117.90 227 GLU C N 1
ATOM 7772 C CA . GLU C 1 231 ? 37.884 17.305 -41.152 1.00 123.27 227 GLU C CA 1
ATOM 7773 C C . GLU C 1 231 ? 36.872 18.370 -41.512 1.00 122.51 227 GLU C C 1
ATOM 7774 O O . GLU C 1 231 ? 37.153 19.306 -42.264 1.00 126.50 227 GLU C O 1
ATOM 7780 N N . SER C 1 232 ? 35.679 18.201 -40.958 1.00 117.10 228 SER C N 1
ATOM 7781 C CA . SER C 1 232 ? 34.541 19.061 -41.223 1.00 115.89 228 SER C CA 1
ATOM 7782 C C . SER C 1 232 ? 34.769 20.482 -40.742 1.00 115.72 228 SER C C 1
ATOM 7783 O O . SER C 1 232 ? 34.129 21.419 -41.223 1.00 117.09 228 SER C O 1
ATOM 7786 N N . GLY C 1 233 ? 35.642 20.635 -39.755 1.00 114.37 229 GLY C N 1
ATOM 7787 C CA . GLY C 1 233 ? 35.773 21.922 -39.071 1.00 113.61 229 GLY C CA 1
ATOM 7788 C C . GLY C 1 233 ? 34.677 22.116 -38.027 1.00 107.74 229 GLY C C 1
ATOM 7789 O O . GLY C 1 233 ? 34.452 23.232 -37.556 1.00 107.55 229 GLY C O 1
ATOM 7790 N N . ALA C 1 234 ? 33.994 21.026 -37.671 1.00 102.85 230 ALA C N 1
ATOM 7791 C CA . ALA C 1 234 ? 33.021 21.038 -36.581 1.00 98.16 230 ALA C CA 1
ATOM 7792 C C . ALA C 1 234 ? 33.617 21.592 -35.285 1.00 96.79 230 ALA C C 1
ATOM 7793 O O . ALA C 1 234 ? 34.812 21.467 -35.033 1.00 98.20 230 ALA C O 1
ATOM 7795 N N . ASN C 1 235 ? 32.767 22.238 -34.491 1.00 94.70 231 ASN C N 1
ATOM 7796 C CA . ASN C 1 235 ? 33.129 22.697 -33.157 1.00 93.44 231 ASN C CA 1
ATOM 7797 C C . ASN C 1 235 ? 32.503 21.748 -32.124 1.00 87.11 231 ASN C C 1
ATOM 7798 O O . ASN C 1 235 ? 31.329 21.900 -31.756 1.00 84.16 231 ASN C O 1
ATOM 7803 N N . VAL C 1 236 ? 33.270 20.756 -31.680 1.00 84.63 232 VAL C N 1
ATOM 7804 C CA . VAL C 1 236 ? 32.788 19.838 -30.650 1.00 79.32 232 VAL C CA 1
ATOM 7805 C C . VAL C 1 236 ? 33.652 19.940 -29.402 1.00 78.46 232 VAL C C 1
ATOM 7806 O O . VAL C 1 236 ? 34.870 19.960 -29.480 1.00 79.90 232 VAL C O 1
ATOM 7810 N N . THR C 1 237 ? 32.994 20.012 -28.254 1.00 75.78 233 THR C N 1
ATOM 7811 C CA . THR C 1 237 ? 33.677 20.028 -26.969 1.00 75.75 233 THR C CA 1
ATOM 7812 C C . THR C 1 237 ? 33.191 18.850 -26.125 1.00 72.18 233 THR C C 1
ATOM 7813 O O . THR C 1 237 ? 31.993 18.569 -26.071 1.00 69.84 233 THR C O 1
ATOM 7817 N N . GLY C 1 238 ? 34.128 18.163 -25.477 1.00 71.93 234 GLY C N 1
ATOM 7818 C CA . GLY C 1 238 ? 33.794 17.006 -24.661 1.00 69.25 234 GLY C CA 1
ATOM 7819 C C . GLY C 1 238 ? 34.712 16.775 -23.489 1.00 69.55 234 GLY C C 1
ATOM 7820 O O . GLY C 1 238 ? 35.615 17.570 -23.233 1.00 72.73 234 GLY C O 1
ATOM 7821 N N . PHE C 1 239 ? 34.495 15.678 -22.781 1.00 67.33 235 PHE C N 1
ATOM 7822 C CA . PHE C 1 239 ? 35.365 15.308 -21.683 1.00 68.21 235 PHE C CA 1
ATOM 7823 C C . PHE C 1 239 ? 36.286 14.146 -22.012 1.00 68.24 235 PHE C C 1
ATOM 7824 O O . PHE C 1 239 ? 35.930 13.272 -22.798 1.00 66.64 235 PHE C O 1
ATOM 7832 N N . GLN C 1 240 ? 37.487 14.183 -21.433 1.00 70.88 236 GLN C N 1
ATOM 7833 C CA . GLN C 1 240 ? 38.390 13.043 -21.403 1.00 71.94 236 GLN C CA 1
ATOM 7834 C C . GLN C 1 240 ? 38.806 12.668 -19.973 1.00 72.46 236 GLN C C 1
ATOM 7835 O O . GLN C 1 240 ? 39.147 13.530 -19.163 1.00 74.76 236 GLN C O 1
ATOM 7841 N N . LEU C 1 241 ? 38.782 11.367 -19.690 1.00 71.07 237 LEU C N 1
ATOM 7842 C CA . LEU C 1 241 ? 39.040 10.845 -18.355 1.00 70.76 237 LEU C CA 1
ATOM 7843 C C . LEU C 1 241 ? 40.322 10.054 -18.324 1.00 70.72 237 LEU C C 1
ATOM 7844 O O . LEU C 1 241 ? 40.989 10.021 -17.311 1.00 72.29 237 LEU C O 1
ATOM 7849 N N . VAL C 1 242 ? 40.670 9.426 -19.435 1.00 69.89 238 VAL C N 1
ATOM 7850 C CA . VAL C 1 242 ? 41.935 8.705 -19.534 1.00 71.24 238 VAL C CA 1
ATOM 7851 C C . VAL C 1 242 ? 42.947 9.364 -20.469 1.00 74.30 238 VAL C C 1
ATOM 7852 O O . VAL C 1 242 ? 42.692 9.494 -21.660 1.00 74.76 238 VAL C O 1
ATOM 7856 N N . ASN C 1 243 ? 44.097 9.772 -19.940 1.00 77.68 239 ASN C N 1
ATOM 7857 C CA . ASN C 1 243 ? 45.224 10.170 -20.790 1.00 81.21 239 ASN C CA 1
ATOM 7858 C C . ASN C 1 243 ? 46.113 8.957 -21.041 1.00 81.89 239 ASN C C 1
ATOM 7859 O O . ASN C 1 243 ? 46.769 8.465 -20.126 1.00 82.37 239 ASN C O 1
ATOM 7864 N N . TYR C 1 244 ? 46.129 8.462 -22.275 1.00 82.59 240 TYR C N 1
ATOM 7865 C CA . TYR C 1 244 ? 46.884 7.243 -22.568 1.00 83.68 240 TYR C CA 1
ATOM 7866 C C . TYR C 1 244 ? 48.389 7.463 -22.647 1.00 87.68 240 TYR C C 1
ATOM 7867 O O . TYR C 1 244 ? 49.153 6.505 -22.819 1.00 88.99 240 TYR C O 1
ATOM 7876 N N . THR C 1 245 ? 48.807 8.720 -22.479 1.00 90.16 241 THR C N 1
ATOM 7877 C CA . THR C 1 245 ? 50.203 9.123 -22.618 1.00 93.97 241 THR C CA 1
ATOM 7878 C C . THR C 1 245 ? 50.833 9.455 -21.266 1.00 94.89 241 THR C C 1
ATOM 7879 O O . THR C 1 245 ? 52.061 9.559 -21.154 1.00 98.73 241 THR C O 1
ATOM 7883 N N . ASP C 1 246 ? 49.992 9.648 -20.252 1.00 91.86 242 ASP C N 1
ATOM 7884 C CA . ASP C 1 246 ? 50.429 9.819 -18.861 1.00 92.48 242 ASP C CA 1
ATOM 7885 C C . ASP C 1 246 ? 51.124 8.520 -18.437 1.00 90.97 242 ASP C C 1
ATOM 7886 O O . ASP C 1 246 ? 50.788 7.464 -18.973 1.00 88.64 242 ASP C O 1
ATOM 7891 N N . THR C 1 247 ? 52.059 8.594 -17.478 1.00 92.19 243 THR C N 1
ATOM 7892 C CA . THR C 1 247 ? 52.981 7.474 -17.148 1.00 91.02 243 THR C CA 1
ATOM 7893 C C . THR C 1 247 ? 52.336 6.141 -16.746 1.00 86.37 243 THR C C 1
ATOM 7894 O O . THR C 1 247 ? 52.606 5.120 -17.378 1.00 85.68 243 THR C O 1
ATOM 7898 N N . ILE C 1 248 ? 51.512 6.139 -15.701 1.00 83.30 244 ILE C N 1
ATOM 7899 C CA . ILE C 1 248 ? 50.863 4.895 -15.232 1.00 78.87 244 ILE C CA 1
ATOM 7900 C C . ILE C 1 248 ? 49.953 4.229 -16.282 1.00 74.97 244 ILE C C 1
ATOM 7901 O O . ILE C 1 248 ? 50.036 3.019 -16.468 1.00 73.55 244 ILE C O 1
ATOM 7906 N N . PRO C 1 249 ? 49.102 5.006 -16.976 1.00 73.06 245 PRO C N 1
ATOM 7907 C CA . PRO C 1 249 ? 48.283 4.389 -18.034 1.00 70.63 245 PRO C CA 1
ATOM 7908 C C . PRO C 1 249 ? 49.119 3.800 -19.168 1.00 71.70 245 PRO C C 1
ATOM 7909 O O . PRO C 1 249 ? 48.825 2.698 -19.646 1.00 70.40 245 PRO C O 1
ATOM 7913 N N . ALA C 1 250 ? 50.158 4.533 -19.573 1.00 73.93 246 ALA C N 1
ATOM 7914 C CA . ALA C 1 250 ? 51.035 4.114 -20.670 1.00 75.79 246 ALA C CA 1
ATOM 7915 C C . ALA C 1 250 ? 51.642 2.774 -20.369 1.00 75.92 246 ALA C C 1
ATOM 7916 O O . ALA C 1 250 ? 51.667 1.906 -21.221 1.00 76.34 246 ALA C O 1
ATOM 7918 N N . ARG C 1 251 ? 52.109 2.611 -19.140 1.00 76.63 247 ARG C N 1
ATOM 7919 C CA . ARG C 1 251 ? 52.753 1.389 -18.718 1.00 78.05 247 ARG C CA 1
ATOM 7920 C C . ARG C 1 251 ? 51.704 0.268 -18.671 1.00 75.97 247 ARG C C 1
ATOM 7921 O O . ARG C 1 251 ? 51.999 -0.881 -19.030 1.00 76.41 247 ARG C O 1
ATOM 7929 N N . ILE C 1 252 ? 50.483 0.609 -18.252 1.00 74.05 248 ILE C N 1
ATOM 7930 C CA . ILE C 1 252 ? 49.389 -0.376 -18.186 1.00 73.07 248 ILE C CA 1
ATOM 7931 C C . ILE C 1 252 ? 48.966 -0.870 -19.566 1.00 73.86 248 ILE C C 1
ATOM 7932 O O . ILE C 1 252 ? 48.740 -2.068 -19.736 1.00 73.73 248 ILE C O 1
ATOM 7937 N N . MET C 1 253 ? 48.879 0.049 -20.532 1.00 75.30 249 MET C N 1
ATOM 7938 C CA . MET C 1 253 ? 48.680 -0.316 -21.928 1.00 78.01 249 MET C CA 1
ATOM 7939 C C . MET C 1 253 ? 49.788 -1.255 -22.420 1.00 81.73 249 MET C C 1
ATOM 7940 O O . MET C 1 253 ? 49.516 -2.267 -23.082 1.00 82.34 249 MET C O 1
ATOM 7945 N N . GLN C 1 254 ? 51.027 -0.915 -22.068 1.00 84.65 250 GLN C N 1
ATOM 7946 C CA . GLN C 1 254 ? 52.203 -1.681 -22.452 1.00 89.02 250 GLN C CA 1
ATOM 7947 C C . GLN C 1 254 ? 52.038 -3.149 -22.115 1.00 89.20 250 GLN C C 1
ATOM 7948 O O . GLN C 1 254 ? 52.086 -4.000 -22.999 1.00 91.10 250 GLN C O 1
ATOM 7954 N N . GLN C 1 255 ? 51.824 -3.437 -20.835 1.00 88.35 251 GLN C N 1
ATOM 7955 C CA . GLN C 1 255 ? 51.643 -4.808 -20.368 1.00 89.32 251 GLN C CA 1
ATOM 7956 C C . GLN C 1 255 ? 50.502 -5.504 -21.090 1.00 89.02 251 GLN C C 1
ATOM 7957 O O . GLN C 1 255 ? 50.597 -6.689 -21.402 1.00 90.46 251 GLN C O 1
ATOM 7963 N N . TRP C 1 256 ? 49.422 -4.771 -21.351 1.00 87.76 252 TRP C N 1
ATOM 7964 C CA . TRP C 1 256 ? 48.236 -5.347 -21.986 1.00 88.22 252 TRP C CA 1
ATOM 7965 C C . TRP C 1 256 ? 48.472 -5.729 -23.446 1.00 91.48 252 TRP C C 1
ATOM 7966 O O . TRP C 1 256 ? 47.981 -6.758 -23.912 1.00 93.23 252 TRP C O 1
ATOM 7977 N N . ARG C 1 257 ? 49.219 -4.897 -24.164 1.00 93.74 253 ARG C N 1
ATOM 7978 C CA . ARG C 1 257 ? 49.518 -5.161 -25.567 1.00 98.44 253 ARG C CA 1
ATOM 7979 C C . ARG C 1 257 ? 50.495 -6.323 -25.718 1.00 101.96 253 ARG C C 1
ATOM 7980 O O . ARG C 1 257 ? 50.378 -7.128 -26.643 1.00 104.67 253 ARG C O 1
ATOM 7988 N N . THR C 1 258 ? 51.459 -6.403 -24.806 1.00 102.50 254 THR C N 1
ATOM 7989 C CA . THR C 1 258 ? 52.546 -7.373 -24.918 1.00 106.46 254 THR C CA 1
ATOM 7990 C C . THR C 1 258 ? 52.166 -8.806 -24.537 1.00 107.44 254 THR C C 1
ATOM 7991 O O . THR C 1 258 ? 52.921 -9.739 -24.809 1.00 110.88 254 THR C O 1
ATOM 7995 N N . SER C 1 259 ? 51.006 -8.985 -23.914 1.00 105.74 255 SER C N 1
ATOM 7996 C CA . SER C 1 259 ? 50.528 -10.328 -23.605 1.00 107.64 255 SER C CA 1
ATOM 7997 C C . SER C 1 259 ? 49.633 -10.816 -24.733 1.00 110.47 255 SER C C 1
ATOM 7998 O O . SER C 1 259 ? 49.740 -11.957 -25.183 1.00 113.98 255 SER C O 1
ATOM 8001 N N . ASP C 1 260 ? 48.752 -9.936 -25.192 1.00 109.56 256 ASP C N 1
ATOM 8002 C CA . ASP C 1 260 ? 47.863 -10.255 -26.295 1.00 112.65 256 ASP C CA 1
ATOM 8003 C C . ASP C 1 260 ? 48.654 -10.281 -27.605 1.00 117.05 256 ASP C C 1
ATOM 8004 O O . ASP C 1 260 ? 48.076 -10.372 -28.690 1.00 119.94 256 ASP C O 1
ATOM 8009 N N . SER C 1 261 ? 49.977 -10.191 -27.498 1.00 118.24 257 SER C N 1
ATOM 8010 C CA . SER C 1 261 ? 50.840 -10.197 -28.677 1.00 123.17 257 SER C CA 1
ATOM 8011 C C . SER C 1 261 ? 51.008 -11.604 -29.239 1.00 128.76 257 SER C C 1
ATOM 8012 O O . SER C 1 261 ? 50.726 -11.853 -30.412 1.00 132.57 257 SER C O 1
ATOM 8015 N N . ARG C 1 262 ? 51.466 -12.524 -28.397 1.00 129.81 258 ARG C N 1
ATOM 8016 C CA . ARG C 1 262 ? 51.693 -13.897 -28.834 1.00 135.37 258 ARG C CA 1
ATOM 8017 C C . ARG C 1 262 ? 50.536 -14.828 -28.499 1.00 136.24 258 ARG C C 1
ATOM 8018 O O . ARG C 1 262 ? 50.524 -15.986 -28.920 1.00 140.62 258 ARG C O 1
ATOM 8026 N N . ASP C 1 263 ? 49.560 -14.330 -27.746 1.00 132.55 259 ASP C N 1
ATOM 8027 C CA . ASP C 1 263 ? 48.362 -15.113 -27.486 1.00 133.89 259 ASP C CA 1
ATOM 8028 C C . ASP C 1 263 ? 47.629 -15.280 -28.811 1.00 138.01 259 ASP C C 1
ATOM 8029 O O . ASP C 1 263 ? 47.296 -14.296 -29.473 1.00 136.32 259 ASP C O 1
ATOM 8034 N N . HIS C 1 264 ? 47.391 -16.526 -29.206 1.00 143.94 260 HIS C N 1
ATOM 8035 C CA . HIS C 1 264 ? 46.933 -16.834 -30.561 1.00 149.87 260 HIS C CA 1
ATOM 8036 C C . HIS C 1 264 ? 45.421 -16.809 -30.805 1.00 150.99 260 HIS C C 1
ATOM 8037 O O . HIS C 1 264 ? 44.972 -17.112 -31.910 1.00 156.66 260 HIS C O 1
ATOM 8044 N N . THR C 1 265 ? 44.638 -16.455 -29.794 1.00 146.53 261 THR C N 1
ATOM 8045 C CA . THR C 1 265 ? 43.185 -16.464 -29.943 1.00 147.46 261 THR C CA 1
ATOM 8046 C C . THR C 1 265 ? 42.545 -15.151 -29.517 1.00 142.15 261 THR C C 1
ATOM 8047 O O . THR C 1 265 ? 41.344 -15.095 -29.252 1.00 142.58 261 THR C O 1
ATOM 8051 N N . ARG C 1 266 ? 43.347 -14.095 -29.451 1.00 137.83 262 ARG C N 1
ATOM 8052 C CA . ARG C 1 266 ? 42.886 -12.842 -28.874 1.00 132.29 262 ARG C CA 1
ATOM 8053 C C . ARG C 1 266 ? 42.449 -11.774 -29.865 1.00 132.31 262 ARG C C 1
ATOM 8054 O O . ARG C 1 266 ? 42.795 -11.794 -31.048 1.00 136.94 262 ARG C O 1
ATOM 8062 N N . VAL C 1 267 ? 41.673 -10.837 -29.336 1.00 127.45 263 VAL C N 1
ATOM 8063 C CA . VAL C 1 267 ? 41.264 -9.628 -30.026 1.00 126.30 263 VAL C CA 1
ATOM 8064 C C . VAL C 1 267 ? 41.057 -8.625 -28.894 1.00 120.87 263 VAL C C 1
ATOM 8065 O O . VAL C 1 267 ? 41.530 -8.858 -27.784 1.00 121.35 263 VAL C O 1
ATOM 8069 N N . ASP C 1 268 ? 40.364 -7.521 -29.147 1.00 116.25 264 ASP C N 1
ATOM 8070 C CA . ASP C 1 268 ? 40.015 -6.579 -28.077 1.00 111.01 264 ASP C CA 1
ATOM 8071 C C . ASP C 1 268 ? 41.110 -5.609 -27.616 1.00 107.37 264 ASP C C 1
ATOM 8072 O O . ASP C 1 268 ? 41.145 -5.241 -26.444 1.00 103.99 264 ASP C O 1
ATOM 8077 N N . TRP C 1 269 ? 41.976 -5.174 -28.524 1.00 108.19 265 TRP C N 1
ATOM 8078 C CA . TRP C 1 269 ? 42.974 -4.171 -28.155 1.00 105.76 265 TRP C CA 1
ATOM 8079 C C . TRP C 1 269 ? 43.409 -3.262 -29.306 1.00 106.19 265 TRP C C 1
ATOM 8080 O O . TRP C 1 269 ? 44.233 -3.636 -30.138 1.00 109.54 265 TRP C O 1
ATOM 8091 N N . LYS C 1 270 ? 42.844 -2.060 -29.328 1.00 102.06 266 LYS C N 1
ATOM 8092 C CA . LYS C 1 270 ? 43.220 -1.023 -30.279 1.00 101.71 266 LYS C CA 1
ATOM 8093 C C . LYS C 1 270 ? 43.456 0.256 -29.488 1.00 97.19 266 LYS C C 1
ATOM 8094 O O . LYS C 1 270 ? 44.582 0.739 -29.373 1.00 98.91 266 LYS C O 1
ATOM 8100 N N . ARG C 1 271 ? 42.369 0.784 -28.940 1.00 90.60 267 ARG C N 1
ATOM 8101 C CA . ARG C 1 271 ? 42.391 1.884 -27.986 1.00 84.88 267 ARG C CA 1
ATOM 8102 C C . ARG C 1 271 ? 41.132 1.710 -27.148 1.00 79.44 267 ARG C C 1
ATOM 8103 O O . ARG C 1 271 ? 40.022 1.711 -27.677 1.00 79.28 267 ARG C O 1
ATOM 8111 N N . PRO C 1 272 ? 41.306 1.524 -25.844 1.00 68.80 268 PRO C N 1
ATOM 8112 C CA . PRO C 1 272 ? 40.204 1.100 -24.971 1.00 65.04 268 PRO C CA 1
ATOM 8113 C C . PRO C 1 272 ? 39.090 2.128 -24.774 1.00 62.01 268 PRO C C 1
ATOM 8114 O O . PRO C 1 272 ? 39.362 3.298 -24.508 1.00 62.03 268 PRO C O 1
ATOM 8118 N N . LYS C 1 273 ? 37.845 1.672 -24.888 1.00 58.47 269 LYS C N 1
ATOM 8119 C CA . LYS C 1 273 ? 36.696 2.496 -24.550 1.00 56.97 269 LYS C CA 1
ATOM 8120 C C . LYS C 1 273 ? 36.816 2.859 -23.081 1.00 54.12 269 LYS C C 1
ATOM 8121 O O . LYS C 1 273 ? 37.458 2.143 -22.312 1.00 52.29 269 LYS C O 1
ATOM 8127 N N . TYR C 1 274 ? 36.198 3.962 -22.684 1.00 52.07 270 TYR C N 1
ATOM 8128 C CA . TYR C 1 274 ? 36.291 4.397 -21.298 1.00 50.40 270 TYR C CA 1
ATOM 8129 C C . TYR C 1 274 ? 35.679 3.403 -20.322 1.00 47.12 270 TYR C C 1
ATOM 8130 O O . TYR C 1 274 ? 36.091 3.326 -19.165 1.00 45.23 270 TYR C O 1
ATOM 8139 N N . THR C 1 275 ? 34.704 2.636 -20.794 1.00 44.40 271 THR C N 1
ATOM 8140 C CA . THR C 1 275 ? 34.053 1.640 -19.954 1.00 43.77 271 THR C CA 1
ATOM 8141 C C . THR C 1 275 ? 35.011 0.502 -19.609 1.00 42.10 271 THR C C 1
ATOM 8142 O O . THR C 1 275 ? 34.954 -0.058 -18.514 1.00 40.03 271 THR C O 1
ATOM 8146 N N . SER C 1 276 ? 35.897 0.169 -20.545 1.00 42.06 272 SER C N 1
ATOM 8147 C CA . SER C 1 276 ? 36.888 -0.876 -20.317 1.00 42.34 272 SER C CA 1
ATOM 8148 C C . SER C 1 276 ? 37.924 -0.397 -19.309 1.00 41.59 272 SER C C 1
ATOM 8149 O O . SER C 1 276 ? 38.393 -1.167 -18.470 1.00 40.59 272 SER C O 1
ATOM 8152 N N . ALA C 1 277 ? 38.276 0.882 -19.395 1.00 41.39 273 ALA C N 1
ATOM 8153 C CA . ALA C 1 277 ? 39.226 1.481 -18.469 1.00 41.47 273 ALA C CA 1
ATOM 8154 C C . ALA C 1 277 ? 38.665 1.440 -17.054 1.00 40.82 273 ALA C C 1
ATOM 8155 O O . ALA C 1 277 ? 39.359 1.073 -16.106 1.00 40.59 273 ALA C O 1
ATOM 8157 N N . LEU C 1 278 ? 37.399 1.821 -16.922 1.00 40.87 274 LEU C N 1
ATOM 8158 C CA . LEU C 1 278 ? 36.731 1.811 -15.628 1.00 40.37 274 LEU C CA 1
ATOM 8159 C C . LEU C 1 278 ? 36.625 0.391 -15.084 1.00 39.66 274 LEU C C 1
ATOM 8160 O O . LEU C 1 278 ? 36.721 0.169 -13.876 1.00 40.08 274 LEU C O 1
ATOM 8165 N N . THR C 1 279 ? 36.432 -0.571 -15.982 1.00 38.47 275 THR C N 1
ATOM 8166 C CA . THR C 1 279 ? 36.339 -1.947 -15.582 1.00 37.52 275 THR C CA 1
ATOM 8167 C C . THR C 1 279 ? 37.692 -2.453 -15.030 1.00 39.04 275 THR C C 1
ATOM 8168 O O . THR C 1 279 ? 37.768 -3.117 -13.965 1.00 37.99 275 THR C O 1
ATOM 8172 N N . TYR C 1 280 ? 38.767 -2.103 -15.733 1.00 39.89 276 TYR C N 1
ATOM 8173 C CA . TYR C 1 280 ? 40.084 -2.394 -15.240 1.00 40.86 276 TYR C CA 1
ATOM 8174 C C . TYR C 1 280 ? 40.325 -1.739 -13.861 1.00 41.39 276 TYR C C 1
ATOM 8175 O O . TYR C 1 280 ? 40.725 -2.418 -12.932 1.00 42.37 276 TYR C O 1
ATOM 8184 N N . ASP C 1 281 ? 40.057 -0.450 -13.693 1.00 41.14 277 ASP C N 1
ATOM 8185 C CA . ASP C 1 281 ? 40.237 0.177 -12.370 1.00 41.92 277 ASP C CA 1
ATOM 8186 C C . ASP C 1 281 ? 39.334 -0.447 -11.304 1.00 40.41 277 ASP C C 1
ATOM 8187 O O . ASP C 1 281 ? 39.762 -0.585 -10.154 1.00 40.03 277 ASP C O 1
ATOM 8192 N N . GLY C 1 282 ? 38.113 -0.826 -11.704 1.00 38.36 278 GLY C N 1
ATOM 8193 C CA . GLY C 1 282 ? 37.144 -1.502 -10.829 1.00 37.84 278 GLY C CA 1
ATOM 8194 C C . GLY C 1 282 ? 37.699 -2.739 -10.119 1.00 38.69 278 GLY C C 1
ATOM 8195 O O . GLY C 1 282 ? 37.417 -2.972 -8.927 1.00 37.92 278 GLY C O 1
ATOM 8196 N N . VAL C 1 283 ? 38.462 -3.534 -10.861 1.00 38.26 279 VAL C N 1
ATOM 8197 C CA . VAL C 1 283 ? 39.056 -4.751 -10.334 1.00 39.15 279 VAL C CA 1
ATOM 8198 C C . VAL C 1 283 ? 40.125 -4.389 -9.323 1.00 41.47 279 VAL C C 1
ATOM 8199 O O . VAL C 1 283 ? 40.206 -4.974 -8.244 1.00 42.25 279 VAL C O 1
ATOM 8203 N N . LYS C 1 284 ? 40.947 -3.409 -9.686 1.00 42.70 280 LYS C N 1
ATOM 8204 C CA . LYS C 1 284 ? 41.987 -2.922 -8.799 1.00 45.65 280 LYS C CA 1
ATOM 8205 C C . LYS C 1 284 ? 41.365 -2.389 -7.507 1.00 45.57 280 LYS C C 1
ATOM 8206 O O . LYS C 1 284 ? 41.947 -2.512 -6.431 1.00 46.97 280 LYS C O 1
ATOM 8212 N N . VAL C 1 285 ? 40.164 -1.822 -7.609 1.00 44.34 281 VAL C N 1
ATOM 8213 C CA . VAL C 1 285 ? 39.459 -1.357 -6.419 1.00 44.07 281 VAL C CA 1
ATOM 8214 C C . VAL C 1 285 ? 39.182 -2.532 -5.490 1.00 43.89 281 VAL C C 1
ATOM 8215 O O . VAL C 1 285 ? 39.397 -2.446 -4.281 1.00 45.94 281 VAL C O 1
ATOM 8219 N N . MET C 1 286 ? 38.707 -3.630 -6.064 1.00 42.90 282 MET C N 1
ATOM 8220 C CA . MET C 1 286 ? 38.415 -4.825 -5.287 1.00 43.37 282 MET C CA 1
ATOM 8221 C C . MET C 1 286 ? 39.696 -5.411 -4.693 1.00 44.63 282 MET C C 1
ATOM 8222 O O . MET C 1 286 ? 39.746 -5.740 -3.508 1.00 45.85 282 MET C O 1
ATOM 8227 N N . ALA C 1 287 ? 40.733 -5.527 -5.517 1.00 45.35 283 ALA C N 1
ATOM 8228 C CA . ALA C 1 287 ? 42.015 -6.054 -5.063 1.00 46.95 283 ALA C CA 1
ATOM 8229 C C . ALA C 1 287 ? 42.570 -5.251 -3.888 1.00 48.62 283 ALA C C 1
ATOM 8230 O O . ALA C 1 287 ? 42.939 -5.816 -2.859 1.00 49.82 283 ALA C O 1
ATOM 8232 N N . GLU C 1 288 ? 42.627 -3.933 -4.047 1.00 48.05 284 GLU C N 1
ATOM 8233 C CA . GLU C 1 288 ? 43.153 -3.062 -3.000 1.00 49.24 284 GLU C CA 1
ATOM 8234 C C . GLU C 1 288 ? 42.369 -3.208 -1.698 1.00 49.60 284 GLU C C 1
ATOM 8235 O O . GLU C 1 288 ? 42.944 -3.168 -0.611 1.00 51.37 284 GLU C O 1
ATOM 8241 N N . ALA C 1 289 ? 41.057 -3.380 -1.814 1.00 47.94 285 ALA C N 1
ATOM 8242 C CA . ALA C 1 289 ? 40.200 -3.507 -0.640 1.00 47.77 285 ALA C CA 1
ATOM 8243 C C . ALA C 1 289 ? 40.392 -4.842 0.078 1.00 48.83 285 ALA C C 1
ATOM 8244 O O . ALA C 1 289 ? 40.397 -4.896 1.307 1.00 48.41 285 ALA C O 1
ATOM 8246 N N . PHE C 1 290 ? 40.549 -5.916 -0.690 1.00 49.61 286 PHE C N 1
ATOM 8247 C CA . PHE C 1 290 ? 40.666 -7.251 -0.107 1.00 51.61 286 PHE C CA 1
ATOM 8248 C C . PHE C 1 290 ? 42.076 -7.585 0.382 1.00 54.89 286 PHE C C 1
ATOM 8249 O O . PHE C 1 290 ? 42.242 -8.129 1.474 1.00 56.43 286 PHE C O 1
ATOM 8257 N N . GLN C 1 291 ? 43.089 -7.264 -0.417 1.00 57.14 287 GLN C N 1
ATOM 8258 C CA . GLN C 1 291 ? 44.467 -7.468 0.008 1.00 61.09 287 GLN C CA 1
ATOM 8259 C C . GLN C 1 291 ? 44.648 -6.670 1.326 1.00 62.82 287 GLN C C 1
ATOM 8260 O O . GLN C 1 291 ? 45.319 -7.133 2.249 1.00 63.66 287 GLN C O 1
ATOM 8266 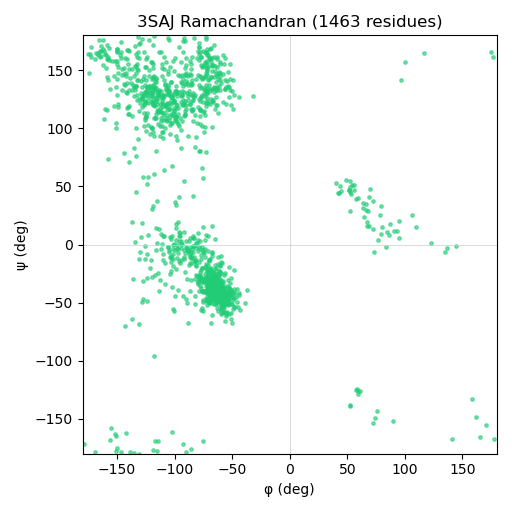N N . SER C 1 292 ? 44.047 -5.473 1.402 1.00 62.57 288 SER C N 1
ATOM 8267 C CA . SER C 1 292 ? 44.131 -4.605 2.578 1.00 64.57 288 SER C CA 1
ATOM 8268 C C . SER C 1 292 ? 43.419 -5.206 3.787 1.00 65.87 288 SER C C 1
ATOM 8269 O O . SER C 1 292 ? 43.893 -5.093 4.918 1.00 68.42 288 SER C O 1
ATOM 8272 N N . LEU C 1 293 ? 42.278 -5.841 3.544 1.00 64.59 289 LEU C N 1
ATOM 8273 C CA . LEU C 1 293 ? 41.538 -6.493 4.615 1.00 65.87 289 LEU C CA 1
ATOM 8274 C C . LEU C 1 293 ? 42.356 -7.650 5.178 1.00 69.16 289 LEU C C 1
ATOM 8275 O O . LEU C 1 293 ? 42.390 -7.869 6.389 1.00 70.44 289 LEU C O 1
ATOM 8280 N N . ARG C 1 294 ? 43.022 -8.381 4.289 1.00 71.32 290 ARG C N 1
ATOM 8281 C CA . ARG C 1 294 ? 43.814 -9.544 4.680 1.00 75.02 290 ARG C CA 1
ATOM 8282 C C . ARG C 1 294 ? 45.045 -9.184 5.510 1.00 78.81 290 ARG C C 1
ATOM 8283 O O . ARG C 1 294 ? 45.393 -9.899 6.448 1.00 81.48 290 ARG C O 1
ATOM 8291 N N . ARG C 1 295 ? 45.709 -8.084 5.165 1.00 80.28 291 ARG C N 1
ATOM 8292 C CA . ARG C 1 295 ? 46.913 -7.690 5.893 1.00 85.10 291 ARG C CA 1
ATOM 8293 C C . ARG C 1 295 ? 46.596 -6.957 7.196 1.00 86.42 291 ARG C C 1
ATOM 8294 O O . ARG C 1 295 ? 47.501 -6.545 7.921 1.00 88.12 291 ARG C O 1
ATOM 8302 N N . GLN C 1 296 ? 45.308 -6.810 7.495 1.00 86.49 292 GLN C N 1
ATOM 8303 C CA . GLN C 1 296 ? 44.878 -6.241 8.772 1.00 87.88 292 GLN C CA 1
ATOM 8304 C C . GLN C 1 296 ? 44.309 -7.232 9.799 1.00 88.55 292 GLN C C 1
ATOM 8305 O O . GLN C 1 296 ? 43.942 -6.839 10.906 1.00 88.84 292 GLN C O 1
ATOM 8311 N N . ARG C 1 297 ? 44.222 -8.506 9.433 1.00 89.33 293 ARG C N 1
ATOM 8312 C CA . ARG C 1 297 ? 43.701 -9.526 10.341 1.00 91.20 293 ARG C CA 1
ATOM 8313 C C . ARG C 1 297 ? 42.226 -9.322 10.700 1.00 90.12 293 ARG C C 1
ATOM 8314 O O . ARG C 1 297 ? 41.761 -9.807 11.729 1.00 91.57 293 ARG C O 1
ATOM 8322 N N . ILE C 1 298 ? 41.483 -8.623 9.848 1.00 88.33 294 ILE C N 1
ATOM 8323 C CA . ILE C 1 298 ? 40.053 -8.453 10.067 1.00 86.70 294 ILE C CA 1
ATOM 8324 C C . ILE C 1 298 ? 39.611 -9.712 9.289 1.00 86.46 294 ILE C C 1
ATOM 8325 O O . ILE C 1 298 ? 39.847 -9.841 8.079 1.00 85.42 294 ILE C O 1
ATOM 8330 N N . ASP C 1 299 ? 38.995 -10.651 9.991 1.00 88.03 295 ASP C N 1
ATOM 8331 C CA . ASP C 1 299 ? 38.577 -11.915 9.398 1.00 89.01 295 ASP C CA 1
ATOM 8332 C C . ASP C 1 299 ? 37.299 -11.765 8.594 1.00 86.96 295 ASP C C 1
ATOM 8333 O O . ASP C 1 299 ? 36.655 -10.717 8.610 1.00 86.38 295 ASP C O 1
ATOM 8338 N N . ILE C 1 300 ? 36.970 -12.817 7.859 1.00 87.51 296 ILE C N 1
ATOM 8339 C CA . ILE C 1 300 ? 35.720 -12.898 7.110 1.00 86.39 296 ILE C CA 1
ATOM 8340 C C . ILE C 1 300 ? 35.435 -14.347 6.663 1.00 87.25 296 ILE C C 1
ATOM 8341 O O . ILE C 1 300 ? 36.343 -15.182 6.630 1.00 88.90 296 ILE C O 1
ATOM 8346 N N . SER C 1 301 ? 34.172 -14.625 6.328 1.00 86.44 297 SER C N 1
ATOM 8347 C CA . SER C 1 301 ? 33.744 -15.896 5.734 1.00 87.62 297 SER C CA 1
ATOM 8348 C C . SER C 1 301 ? 32.220 -15.896 5.556 1.00 86.82 297 SER C C 1
ATOM 8349 O O . SER C 1 301 ? 31.520 -15.067 6.179 1.00 86.42 297 SER C O 1
ATOM 8352 N N . ARG C 1 302 ? 31.704 -16.789 4.699 1.00 86.81 298 ARG C N 1
ATOM 8353 C CA . ARG C 1 302 ? 30.239 -16.933 4.509 1.00 85.96 298 ARG C CA 1
ATOM 8354 C C . ARG C 1 302 ? 29.808 -18.277 3.932 1.00 87.58 298 ARG C C 1
ATOM 8355 O O . ARG C 1 302 ? 30.492 -18.847 3.080 1.00 88.83 298 ARG C O 1
ATOM 8363 N N . ARG C 1 303 ? 28.661 -18.771 4.392 1.00 88.16 299 ARG C N 1
ATOM 8364 C CA . ARG C 1 303 ? 28.158 -20.081 3.974 1.00 89.71 299 ARG C CA 1
ATOM 8365 C C . ARG C 1 303 ? 27.365 -20.024 2.667 1.00 88.58 299 ARG C C 1
ATOM 8366 O O . ARG C 1 303 ? 26.609 -19.064 2.404 1.00 86.75 299 ARG C O 1
ATOM 8374 N N . GLY C 1 304 ? 27.567 -21.054 1.860 1.00 89.74 300 GLY C N 1
ATOM 8375 C CA . GLY C 1 304 ? 26.707 -21.297 0.728 1.00 88.70 300 GLY C CA 1
ATOM 8376 C C . GLY C 1 304 ? 25.399 -21.764 1.321 1.00 89.29 300 GLY C C 1
ATOM 8377 O O . GLY C 1 304 ? 25.365 -22.739 2.076 1.00 92.13 300 GLY C O 1
ATOM 8378 N N . ASN C 1 305 ? 24.319 -21.052 1.017 1.00 86.95 301 ASN C N 1
ATOM 8379 C CA . ASN C 1 305 ? 23.016 -21.408 1.568 1.00 87.00 301 ASN C CA 1
ATOM 8380 C C . ASN C 1 305 ? 21.824 -20.829 0.811 1.00 84.88 301 ASN C C 1
ATOM 8381 O O . ASN C 1 305 ? 21.638 -19.613 0.751 1.00 83.36 301 ASN C O 1
ATOM 8386 N N . ALA C 1 306 ? 21.013 -21.717 0.248 1.00 85.01 302 ALA C N 1
ATOM 8387 C CA . ALA C 1 306 ? 19.821 -21.317 -0.492 1.00 83.14 302 ALA C CA 1
ATOM 8388 C C . ALA C 1 306 ? 18.727 -20.787 0.436 1.00 81.15 302 ALA C C 1
ATOM 8389 O O . ALA C 1 306 ? 18.760 -21.019 1.644 1.00 81.92 302 ALA C O 1
ATOM 8391 N N . GLY C 1 307 ? 17.755 -20.081 -0.143 1.00 78.16 303 GLY C N 1
ATOM 8392 C CA . GLY C 1 307 ? 16.624 -19.549 0.604 1.00 75.34 303 GLY C CA 1
ATOM 8393 C C . GLY C 1 307 ? 17.021 -18.365 1.465 1.00 71.93 303 GLY C C 1
ATOM 8394 O O . GLY C 1 307 ? 16.185 -17.696 2.073 1.00 72.43 303 GLY C O 1
ATOM 8395 N N . ASP C 1 308 ? 18.327 -18.123 1.483 1.00 68.35 304 ASP C N 1
ATOM 8396 C CA . ASP C 1 308 ? 19.002 -17.114 2.294 1.00 64.68 304 ASP C CA 1
ATOM 8397 C C . ASP C 1 308 ? 18.589 -15.665 2.014 1.00 60.09 304 ASP C C 1
ATOM 8398 O O . ASP C 1 308 ? 18.476 -14.844 2.929 1.00 59.41 304 ASP C O 1
ATOM 8403 N N . CYS C 1 309 ? 18.378 -15.368 0.736 1.00 55.37 305 CYS C N 1
ATOM 8404 C CA . CYS C 1 309 ? 18.201 -14.009 0.219 1.00 50.43 305 CYS C CA 1
ATOM 8405 C C . CYS C 1 309 ? 17.043 -13.138 0.763 1.00 47.68 305 CYS C C 1
ATOM 8406 O O . CYS C 1 309 ? 17.279 -12.005 1.184 1.00 45.94 305 CYS C O 1
ATOM 8409 N N . LEU C 1 310 ? 15.809 -13.643 0.737 1.00 45.04 306 LEU C N 1
ATOM 8410 C CA . LEU C 1 310 ? 14.634 -12.830 1.103 1.00 42.66 306 LEU C CA 1
ATOM 8411 C C . LEU C 1 310 ? 14.060 -13.142 2.427 1.00 42.49 306 LEU C C 1
ATOM 8412 O O . LEU C 1 310 ? 13.835 -14.290 2.780 1.00 44.26 306 LEU C O 1
ATOM 8417 N N . ALA C 1 311 ? 13.833 -12.068 3.161 1.00 39.48 307 ALA C N 1
ATOM 8418 C CA . ALA C 1 311 ? 13.324 -12.167 4.492 1.00 38.91 307 ALA C CA 1
ATOM 8419 C C . ALA C 1 311 ? 12.753 -10.813 4.823 1.00 37.36 307 ALA C C 1
ATOM 8420 O O . ALA C 1 311 ? 13.037 -9.822 4.150 1.00 36.04 307 ALA C O 1
ATOM 8422 N N . ASN C 1 312 ? 11.938 -10.777 5.863 1.00 37.05 308 ASN C N 1
ATOM 8423 C CA . ASN C 1 312 ? 11.428 -9.528 6.380 1.00 36.89 308 ASN C CA 1
ATOM 8424 C C . ASN C 1 312 ? 11.499 -9.596 7.891 1.00 37.21 308 ASN C C 1
ATOM 8425 O O . ASN C 1 312 ? 10.781 -10.372 8.519 1.00 38.74 308 ASN C O 1
ATOM 8430 N N . PRO C 1 313 ? 12.392 -8.804 8.470 1.00 36.72 309 PRO C N 1
ATOM 8431 C CA . PRO C 1 313 ? 13.235 -7.884 7.699 1.00 35.12 309 PRO C CA 1
ATOM 8432 C C . PRO C 1 313 ? 14.396 -8.590 7.010 1.00 34.83 309 PRO C C 1
ATOM 8433 O O . PRO C 1 313 ? 14.712 -9.732 7.342 1.00 33.15 309 PRO C O 1
ATOM 8437 N N . ALA C 1 314 ? 15.034 -7.908 6.065 1.00 35.54 310 ALA C N 1
ATOM 8438 C CA . ALA C 1 314 ? 16.237 -8.436 5.447 1.00 35.65 310 ALA C CA 1
ATOM 8439 C C . ALA C 1 314 ? 17.310 -8.548 6.516 1.00 36.22 310 ALA C C 1
ATOM 8440 O O . ALA C 1 314 ? 17.513 -7.621 7.294 1.00 35.91 310 ALA C O 1
ATOM 8442 N N . VAL C 1 315 ? 17.987 -9.689 6.563 1.00 44.41 311 VAL C N 1
ATOM 8443 C CA . VAL C 1 315 ? 19.076 -9.875 7.507 1.00 44.97 311 VAL C CA 1
ATOM 8444 C C . VAL C 1 315 ? 20.381 -9.586 6.768 1.00 43.98 311 VAL C C 1
ATOM 8445 O O . VAL C 1 315 ? 20.852 -10.403 5.967 1.00 42.37 311 VAL C O 1
ATOM 8449 N N . PRO C 1 316 ? 20.959 -8.419 7.024 1.00 44.48 312 PRO C N 1
ATOM 8450 C CA . PRO C 1 316 ? 22.201 -8.026 6.358 1.00 43.24 312 PRO C CA 1
ATOM 8451 C C . PRO C 1 316 ? 23.365 -8.899 6.771 1.00 43.56 312 PRO C C 1
ATOM 8452 O O . PRO C 1 316 ? 23.383 -9.467 7.861 1.00 44.74 312 PRO C O 1
ATOM 8456 N N . TRP C 1 317 ? 24.335 -8.982 5.876 1.00 42.44 313 TRP C N 1
ATOM 8457 C CA . TRP C 1 317 ? 25.563 -9.696 6.127 1.00 42.10 313 TRP C CA 1
ATOM 8458 C C . TRP C 1 317 ? 26.361 -8.938 7.186 1.00 42.17 313 TRP C C 1
ATOM 8459 O O . TRP C 1 317 ? 26.618 -7.743 7.039 1.00 41.24 313 TRP C O 1
ATOM 8470 N N . GLY C 1 318 ? 26.731 -9.630 8.260 1.00 44.16 314 GLY C N 1
ATOM 8471 C CA . GLY C 1 318 ? 27.395 -9.008 9.394 1.00 45.96 314 GLY C CA 1
ATOM 8472 C C . GLY C 1 318 ? 28.711 -8.320 9.083 1.00 46.24 314 GLY C C 1
ATOM 8473 O O . GLY C 1 318 ? 28.979 -7.221 9.572 1.00 47.92 314 GLY C O 1
ATOM 8474 N N . GLN C 1 319 ? 29.541 -8.969 8.274 1.00 46.12 315 GLN C N 1
ATOM 8475 C CA . GLN C 1 319 ? 30.846 -8.419 7.930 1.00 46.72 315 GLN C CA 1
ATOM 8476 C C . GLN C 1 319 ? 30.779 -7.553 6.671 1.00 45.02 315 GLN C C 1
ATOM 8477 O O . GLN C 1 319 ? 31.779 -6.965 6.261 1.00 43.92 315 GLN C O 1
ATOM 8483 N N . GLY C 1 320 ? 29.594 -7.471 6.077 1.00 44.32 316 GLY C N 1
ATOM 8484 C CA . GLY C 1 320 ? 29.363 -6.607 4.940 1.00 42.13 316 GLY C CA 1
ATOM 8485 C C . GLY C 1 320 ? 29.900 -5.195 5.096 1.00 42.26 316 GLY C C 1
ATOM 8486 O O . GLY C 1 320 ? 30.515 -4.657 4.174 1.00 41.51 316 GLY C O 1
ATOM 8487 N N . ILE C 1 321 ? 29.676 -4.575 6.250 1.00 43.76 317 ILE C N 1
ATOM 8488 C CA . ILE C 1 321 ? 30.086 -3.183 6.422 1.00 44.54 317 ILE C CA 1
ATOM 8489 C C . ILE C 1 321 ? 31.605 -3.010 6.413 1.00 44.17 317 ILE C C 1
ATOM 8490 O O . ILE C 1 321 ? 32.112 -1.967 5.997 1.00 43.47 317 ILE C O 1
ATOM 8495 N N . ASP C 1 322 ? 32.327 -4.035 6.857 1.00 44.21 318 ASP C N 1
ATOM 8496 C CA . ASP C 1 322 ? 33.787 -3.998 6.853 1.00 44.88 318 ASP C CA 1
ATOM 8497 C C . ASP C 1 322 ? 34.318 -3.989 5.423 1.00 43.62 318 ASP C C 1
ATOM 8498 O O . ASP C 1 322 ? 35.252 -3.253 5.099 1.00 44.29 318 ASP C O 1
ATOM 8503 N N . ILE C 1 323 ? 33.715 -4.808 4.568 1.00 42.56 319 ILE C N 1
ATOM 8504 C CA . ILE C 1 323 ? 34.112 -4.869 3.167 1.00 41.44 319 ILE C CA 1
ATOM 8505 C C . ILE C 1 323 ? 33.743 -3.578 2.436 1.00 40.41 319 ILE C C 1
ATOM 8506 O O . ILE C 1 323 ? 34.512 -3.081 1.614 1.00 41.41 319 ILE C O 1
ATOM 8511 N N . GLN C 1 324 ? 32.569 -3.035 2.744 1.00 39.06 320 GLN C N 1
ATOM 8512 C CA . GLN C 1 324 ? 32.128 -1.780 2.146 1.00 38.49 320 GLN C CA 1
ATOM 8513 C C . GLN C 1 324 ? 33.107 -0.648 2.501 1.00 40.84 320 GLN C C 1
ATOM 8514 O O . GLN C 1 324 ? 33.470 0.156 1.642 1.00 39.85 320 GLN C O 1
ATOM 8520 N N . ARG C 1 325 ? 33.526 -0.584 3.766 1.00 43.38 321 ARG C N 1
ATOM 8521 C CA . ARG C 1 325 ? 34.450 0.460 4.218 1.00 45.50 321 ARG C CA 1
ATOM 8522 C C . ARG C 1 325 ? 35.813 0.332 3.544 1.00 44.76 321 ARG C C 1
ATOM 8523 O O . ARG C 1 325 ? 36.418 1.329 3.149 1.00 46.85 321 ARG C O 1
ATOM 8531 N N . ALA C 1 326 ? 36.289 -0.902 3.418 1.00 43.36 322 ALA C N 1
ATOM 8532 C CA . ALA C 1 326 ? 37.573 -1.167 2.779 1.00 42.85 322 ALA C CA 1
ATOM 8533 C C . ALA C 1 326 ? 37.542 -0.761 1.310 1.00 42.67 322 ALA C C 1
ATOM 8534 O O . ALA C 1 326 ? 38.517 -0.228 0.781 1.00 44.63 322 ALA C O 1
ATOM 8536 N N . LEU C 1 327 ? 36.413 -1.016 0.656 1.00 40.99 323 LEU C N 1
ATOM 8537 C CA . LEU C 1 327 ? 36.243 -0.669 -0.749 1.00 40.36 323 LEU C CA 1
ATOM 8538 C C . LEU C 1 327 ? 36.134 0.841 -0.931 1.00 40.44 323 LEU C C 1
ATOM 8539 O O . LEU C 1 327 ? 36.545 1.384 -1.956 1.00 40.16 323 LEU C O 1
ATOM 8544 N N . GLN C 1 328 ? 35.574 1.511 0.070 1.00 41.12 324 GLN C N 1
ATOM 8545 C CA . GLN C 1 328 ? 35.316 2.945 -0.008 1.00 42.52 324 GLN C CA 1
ATOM 8546 C C . GLN C 1 328 ? 36.545 3.800 0.296 1.00 44.52 324 GLN C C 1
ATOM 8547 O O . GLN C 1 328 ? 36.647 4.935 -0.168 1.00 46.72 324 GLN C O 1
ATOM 8553 N N . GLN C 1 329 ? 37.471 3.257 1.079 1.00 45.67 325 GLN C N 1
ATOM 8554 C CA . GLN C 1 329 ? 38.660 4.005 1.476 1.00 47.92 325 GLN C CA 1
ATOM 8555 C C . GLN C 1 329 ? 39.855 3.718 0.567 1.00 47.61 325 GLN C C 1
ATOM 8556 O O . GLN C 1 329 ? 40.979 4.128 0.855 1.00 49.27 325 GLN C O 1
ATOM 8562 N N . VAL C 1 330 ? 39.598 3.021 -0.535 1.00 46.22 326 VAL C N 1
ATOM 8563 C CA . VAL C 1 330 ? 40.637 2.692 -1.505 1.00 45.72 326 VAL C CA 1
ATOM 8564 C C . VAL C 1 330 ? 41.126 3.944 -2.228 1.00 46.54 326 VAL C C 1
ATOM 8565 O O . VAL C 1 330 ? 40.340 4.848 -2.514 1.00 45.15 326 VAL C O 1
ATOM 8569 N N . ARG C 1 331 ? 42.422 3.997 -2.527 1.00 48.30 327 ARG C N 1
ATOM 8570 C CA . ARG C 1 331 ? 42.987 5.152 -3.233 1.00 51.40 327 ARG C CA 1
ATOM 8571 C C . ARG C 1 331 ? 44.280 4.849 -3.990 1.00 52.51 327 ARG C C 1
ATOM 8572 O O . ARG C 1 331 ? 45.194 4.229 -3.451 1.00 54.10 327 ARG C O 1
ATOM 8580 N N . PHE C 1 332 ? 44.363 5.316 -5.238 1.00 52.35 328 PHE C N 1
ATOM 8581 C CA . PHE C 1 332 ? 45.498 4.997 -6.088 1.00 54.10 328 PHE C CA 1
ATOM 8582 C C . PHE C 1 332 ? 45.340 5.518 -7.501 1.00 54.45 328 PHE C C 1
ATOM 8583 O O . PHE C 1 332 ? 44.247 5.889 -7.928 1.00 52.51 328 PHE C O 1
ATOM 8591 N N . GLU C 1 333 ? 46.451 5.514 -8.221 1.00 57.34 329 GLU C N 1
ATOM 8592 C CA . GLU C 1 333 ? 46.482 5.926 -9.613 1.00 58.41 329 GLU C CA 1
ATOM 8593 C C . GLU C 1 333 ? 46.103 4.768 -10.523 1.00 56.48 329 GLU C C 1
ATOM 8594 O O . GLU C 1 333 ? 46.813 3.768 -10.611 1.00 57.06 329 GLU C O 1
ATOM 8600 N N . GLY C 1 334 ? 44.970 4.907 -11.212 1.00 53.76 330 GLY C N 1
ATOM 8601 C CA . GLY C 1 334 ? 44.518 3.880 -12.124 1.00 52.59 330 GLY C CA 1
ATOM 8602 C C . GLY C 1 334 ? 44.507 4.371 -13.551 1.00 53.00 330 GLY C C 1
ATOM 8603 O O . GLY C 1 334 ? 44.890 5.511 -13.835 1.00 53.61 330 GLY C O 1
ATOM 8604 N N . LEU C 1 335 ? 44.067 3.510 -14.459 1.00 52.46 331 LEU C N 1
ATOM 8605 C CA . LEU C 1 335 ? 43.932 3.888 -15.863 1.00 53.88 331 LEU C CA 1
ATOM 8606 C C . LEU C 1 335 ? 43.218 5.234 -15.973 1.00 53.33 331 LEU C C 1
ATOM 8607 O O . LEU C 1 335 ? 43.611 6.089 -16.769 1.00 54.87 331 LEU C O 1
ATOM 8612 N N . THR C 1 336 ? 42.180 5.422 -15.156 1.00 51.38 332 THR C N 1
ATOM 8613 C CA . THR C 1 336 ? 41.347 6.629 -15.186 1.00 50.55 332 THR C CA 1
ATOM 8614 C C . THR C 1 336 ? 41.719 7.684 -14.103 1.00 50.96 332 THR C C 1
ATOM 8615 O O . THR C 1 336 ? 40.823 8.378 -13.605 1.00 49.48 332 THR C O 1
ATOM 8619 N N . GLY C 1 337 ? 43.015 7.803 -13.764 1.00 51.85 333 GLY C N 1
ATOM 8620 C CA . GLY C 1 337 ? 43.510 8.856 -12.881 1.00 51.94 333 GLY C CA 1
ATOM 8621 C C . GLY C 1 337 ? 43.475 8.431 -11.434 1.00 51.43 333 GLY C C 1
ATOM 8622 O O . GLY C 1 337 ? 43.579 7.239 -11.115 1.00 50.92 333 GLY C O 1
ATOM 8623 N N . ASN C 1 338 ? 43.328 9.402 -10.540 1.00 51.71 334 ASN C N 1
ATOM 8624 C CA . ASN C 1 338 ? 43.225 9.094 -9.121 1.00 51.13 334 ASN C CA 1
ATOM 8625 C C . ASN C 1 338 ? 41.868 8.480 -8.797 1.00 49.41 334 ASN C C 1
ATOM 8626 O O . ASN C 1 338 ? 40.817 9.101 -9.056 1.00 48.91 334 ASN C O 1
ATOM 8631 N N . VAL C 1 339 ? 41.895 7.264 -8.242 1.00 48.63 335 VAL C N 1
ATOM 8632 C CA . VAL C 1 339 ? 40.680 6.518 -7.960 1.00 45.99 335 VAL C CA 1
ATOM 8633 C C . VAL C 1 339 ? 40.408 6.588 -6.460 1.00 46.54 335 VAL C C 1
ATOM 8634 O O . VAL C 1 339 ? 41.186 6.086 -5.645 1.00 47.58 335 VAL C O 1
ATOM 8638 N N . GLN C 1 340 ? 39.290 7.196 -6.097 1.00 46.06 336 GLN C N 1
ATOM 8639 C CA . GLN C 1 340 ? 38.993 7.457 -4.700 1.00 46.42 336 GLN C CA 1
ATOM 8640 C C . GLN C 1 340 ? 37.489 7.679 -4.527 1.00 45.73 336 GLN C C 1
ATOM 8641 O O . GLN C 1 340 ? 36.824 8.156 -5.464 1.00 46.46 336 GLN C O 1
ATOM 8647 N N . PHE C 1 341 ? 36.947 7.369 -3.357 1.00 44.61 337 PHE C N 1
ATOM 8648 C CA . PHE C 1 341 ? 35.507 7.470 -3.163 1.00 44.28 337 PHE C CA 1
ATOM 8649 C C . PHE C 1 341 ? 35.164 8.260 -1.942 1.00 45.13 337 PHE C C 1
ATOM 8650 O O . PHE C 1 341 ? 35.825 8.130 -0.949 1.00 45.76 337 PHE C O 1
ATOM 8658 N N . ASN C 1 342 ? 34.118 9.073 -2.027 1.00 46.10 338 ASN C N 1
ATOM 8659 C CA . ASN C 1 342 ? 33.444 9.561 -0.819 1.00 48.61 338 ASN C CA 1
ATOM 8660 C C . ASN C 1 342 ? 32.624 8.424 -0.160 1.00 48.38 338 ASN C C 1
ATOM 8661 O O . ASN C 1 342 ? 32.544 7.298 -0.649 1.00 46.68 338 ASN C O 1
ATOM 8666 N N . GLU C 1 343 ? 32.004 8.762 0.960 1.00 51.01 339 GLU C N 1
ATOM 8667 C CA . GLU C 1 343 ? 31.263 7.797 1.755 1.00 52.30 339 GLU C CA 1
ATOM 8668 C C . GLU C 1 343 ? 29.901 7.535 1.161 1.00 51.09 339 GLU C C 1
ATOM 8669 O O . GLU C 1 343 ? 29.142 6.704 1.665 1.00 51.73 339 GLU C O 1
ATOM 8675 N N . LYS C 1 344 ? 29.581 8.289 0.115 1.00 49.63 340 LYS C N 1
ATOM 8676 C CA . LYS C 1 344 ? 28.358 8.053 -0.629 1.00 49.23 340 LYS C CA 1
ATOM 8677 C C . LYS C 1 344 ? 28.649 7.003 -1.756 1.00 46.31 340 LYS C C 1
ATOM 8678 O O . LYS C 1 344 ? 27.734 6.530 -2.436 1.00 45.29 340 LYS C O 1
ATOM 8684 N N . GLY C 1 345 ? 29.920 6.607 -1.918 1.00 44.89 341 GLY C N 1
ATOM 8685 C CA . GLY C 1 345 ? 30.308 5.658 -2.955 1.00 42.78 341 GLY C CA 1
ATOM 8686 C C . GLY C 1 345 ? 30.617 6.244 -4.329 1.00 42.53 341 GLY C C 1
ATOM 8687 O O . GLY C 1 345 ? 30.786 5.512 -5.303 1.00 40.79 341 GLY C O 1
ATOM 8688 N N . ARG C 1 346 ? 30.661 7.574 -4.412 1.00 43.09 342 ARG C N 1
ATOM 8689 C CA . ARG C 1 346 ? 31.018 8.268 -5.644 1.00 42.59 342 ARG C CA 1
ATOM 8690 C C . ARG C 1 346 ? 32.510 8.521 -5.746 1.00 42.78 342 ARG C C 1
ATOM 8691 O O . ARG C 1 346 ? 33.221 8.629 -4.746 1.00 44.16 342 ARG C O 1
ATOM 8699 N N . ARG C 1 347 ? 32.969 8.647 -6.995 1.00 41.20 343 ARG C N 1
ATOM 8700 C CA . ARG C 1 347 ? 34.338 9.008 -7.272 1.00 41.73 343 ARG C CA 1
ATOM 8701 C C . ARG C 1 347 ? 34.537 10.406 -6.725 1.00 43.78 343 ARG C C 1
ATOM 8702 O O . ARG C 1 347 ? 33.660 11.256 -6.855 1.00 44.58 343 ARG C O 1
ATOM 8710 N N . THR C 1 348 ? 35.692 10.648 -6.126 1.00 44.31 344 THR C N 1
ATOM 8711 C CA . THR C 1 348 ? 35.996 11.945 -5.585 1.00 45.74 344 THR C CA 1
ATOM 8712 C C . THR C 1 348 ? 37.455 12.247 -5.813 1.00 48.04 344 THR C C 1
ATOM 8713 O O . THR C 1 348 ? 38.217 11.318 -6.065 1.00 47.60 344 THR C O 1
ATOM 8717 N N . ASN C 1 349 ? 37.813 13.540 -5.750 1.00 50.70 345 ASN C N 1
ATOM 8718 C CA . ASN C 1 349 ? 39.173 14.037 -5.983 1.00 53.58 345 ASN C CA 1
ATOM 8719 C C . ASN C 1 349 ? 39.706 13.511 -7.323 1.00 52.69 345 ASN C C 1
ATOM 8720 O O . ASN C 1 349 ? 40.745 12.850 -7.383 1.00 52.98 345 ASN C O 1
ATOM 8725 N N . TYR C 1 350 ? 38.945 13.762 -8.382 1.00 51.37 346 TYR C N 1
ATOM 8726 C CA . TYR C 1 350 ? 39.325 13.402 -9.736 1.00 51.02 346 TYR C CA 1
ATOM 8727 C C . TYR C 1 350 ? 39.287 14.668 -10.557 1.00 52.83 346 TYR C C 1
ATOM 8728 O O . TYR C 1 350 ? 38.626 15.653 -10.176 1.00 52.81 346 TYR C O 1
ATOM 8737 N N . THR C 1 351 ? 39.958 14.622 -11.705 1.00 54.16 347 THR C N 1
ATOM 8738 C CA . THR C 1 351 ? 40.005 15.746 -12.612 1.00 56.84 347 THR C CA 1
ATOM 8739 C C . THR C 1 351 ? 39.472 15.325 -13.990 1.00 56.84 347 THR C C 1
ATOM 8740 O O . THR C 1 351 ? 39.755 14.229 -14.475 1.00 56.06 347 THR C O 1
ATOM 8744 N N . LEU C 1 352 ? 38.644 16.178 -14.581 1.00 57.90 348 LEU C N 1
ATOM 8745 C CA . LEU C 1 352 ? 38.162 15.954 -15.929 1.00 59.49 348 LEU C CA 1
ATOM 8746 C C . LEU C 1 352 ? 38.871 16.905 -16.857 1.00 62.67 348 LEU C C 1
ATOM 8747 O O . LEU C 1 352 ? 39.042 18.107 -16.552 1.00 63.74 348 LEU C O 1
ATOM 8752 N N . HIS C 1 353 ? 39.273 16.377 -18.000 1.00 64.41 349 HIS C N 1
ATOM 8753 C CA . HIS C 1 353 ? 39.916 17.231 -18.977 1.00 68.42 349 HIS C CA 1
ATOM 8754 C C . HIS C 1 353 ? 38.961 17.661 -20.062 1.00 68.40 349 HIS C C 1
ATOM 8755 O O . HIS C 1 353 ? 38.230 16.848 -20.592 1.00 67.53 349 HIS C O 1
ATOM 8762 N N . VAL C 1 354 ? 38.939 18.948 -20.365 1.00 70.47 350 VAL C N 1
ATOM 8763 C CA . VAL C 1 354 ? 38.072 19.424 -21.428 1.00 71.01 350 VAL C CA 1
ATOM 8764 C C . VAL C 1 354 ? 38.861 19.465 -22.743 1.00 74.12 350 VAL C C 1
ATOM 8765 O O . VAL C 1 354 ? 39.959 19.976 -22.796 1.00 76.49 350 VAL C O 1
ATOM 8769 N N . ILE C 1 355 ? 38.242 18.902 -23.783 1.00 75.15 351 ILE C N 1
ATOM 8770 C CA . ILE C 1 355 ? 38.822 18.813 -25.126 1.00 77.70 351 ILE C CA 1
ATOM 8771 C C . ILE C 1 355 ? 37.992 19.541 -26.188 1.00 79.25 351 ILE C C 1
ATOM 8772 O O . ILE C 1 355 ? 36.761 19.449 -26.209 1.00 77.54 351 ILE C O 1
ATOM 8777 N N . GLU C 1 356 ? 38.693 20.265 -27.059 1.00 82.78 352 GLU C N 1
ATOM 8778 C CA . GLU C 1 356 ? 38.086 21.089 -28.108 1.00 85.41 352 GLU C CA 1
ATOM 8779 C C . GLU C 1 356 ? 38.472 20.751 -29.525 1.00 87.99 352 GLU C C 1
ATOM 8780 O O . GLU C 1 356 ? 39.648 20.588 -29.835 1.00 89.40 352 GLU C O 1
ATOM 8786 N N . MET C 1 357 ? 37.467 20.657 -30.386 1.00 89.12 353 MET C N 1
ATOM 8787 C CA . MET C 1 357 ? 37.705 20.348 -31.784 1.00 93.04 353 MET C CA 1
ATOM 8788 C C . MET C 1 357 ? 37.490 21.580 -32.672 1.00 96.07 353 MET C C 1
ATOM 8789 O O . MET C 1 357 ? 36.354 21.999 -32.897 1.00 95.00 353 MET C O 1
ATOM 8794 N N . LYS C 1 358 ? 38.593 22.144 -33.171 1.00 100.60 354 LYS C N 1
ATOM 8795 C CA . LYS C 1 358 ? 38.581 23.295 -34.088 1.00 104.53 354 LYS C CA 1
ATOM 8796 C C . LYS C 1 358 ? 39.544 23.167 -35.285 1.00 108.97 354 LYS C C 1
ATOM 8797 O O . LYS C 1 358 ? 40.735 22.908 -35.118 1.00 109.91 354 LYS C O 1
ATOM 8803 N N . HIS C 1 359 ? 39.020 23.364 -36.492 1.00 112.93 355 HIS C N 1
ATOM 8804 C CA . HIS C 1 359 ? 39.821 23.193 -37.695 1.00 117.75 355 HIS C CA 1
ATOM 8805 C C . HIS C 1 359 ? 40.421 21.810 -37.531 1.00 119.73 355 HIS C C 1
ATOM 8806 O O . HIS C 1 359 ? 39.748 20.910 -37.030 1.00 122.55 355 HIS C O 1
ATOM 8813 N N . ASP C 1 360 ? 41.689 21.623 -37.877 1.00 118.84 356 ASP C N 1
ATOM 8814 C CA . ASP C 1 360 ? 42.279 20.331 -37.569 1.00 119.20 356 ASP C CA 1
ATOM 8815 C C . ASP C 1 360 ? 42.953 20.358 -36.206 1.00 116.23 356 ASP C C 1
ATOM 8816 O O . ASP C 1 360 ? 44.127 20.016 -36.055 1.00 114.41 356 ASP C O 1
ATOM 8821 N N . GLY C 1 361 ? 42.174 20.756 -35.207 1.00 115.76 357 GLY C N 1
ATOM 8822 C CA . GLY C 1 361 ? 42.672 20.805 -33.853 1.00 113.33 357 GLY C CA 1
ATOM 8823 C C . GLY C 1 361 ? 41.839 20.046 -32.847 1.00 108.77 357 GLY C C 1
ATOM 8824 O O . GLY C 1 361 ? 40.648 20.307 -32.660 1.00 106.82 357 GLY C O 1
ATOM 8825 N N . ILE C 1 362 ? 42.499 19.113 -32.176 1.00 107.40 358 ILE C N 1
ATOM 8826 C CA . ILE C 1 362 ? 41.932 18.417 -31.047 1.00 103.74 358 ILE C CA 1
ATOM 8827 C C . ILE C 1 362 ? 42.821 18.954 -29.950 1.00 103.35 358 ILE C C 1
ATOM 8828 O O . ILE C 1 362 ? 44.031 18.730 -29.972 1.00 105.75 358 ILE C O 1
ATOM 8833 N N . ARG C 1 363 ? 42.246 19.669 -28.992 1.00 100.85 359 ARG C N 1
ATOM 8834 C CA . ARG C 1 363 ? 43.075 20.298 -27.980 1.00 100.97 359 ARG C CA 1
ATOM 8835 C C . ARG C 1 363 ? 42.445 20.309 -26.602 1.00 97.17 359 ARG C C 1
ATOM 8836 O O . ARG C 1 363 ? 41.228 20.435 -26.463 1.00 95.10 359 ARG C O 1
ATOM 8844 N N . LYS C 1 364 ? 43.284 20.204 -25.579 1.00 96.08 360 LYS C N 1
ATOM 8845 C CA . LYS C 1 364 ? 42.794 20.326 -24.226 1.00 93.17 360 LYS C CA 1
ATOM 8846 C C . LYS C 1 364 ? 42.569 21.813 -24.041 1.00 93.73 360 LYS C C 1
ATOM 8847 O O . LYS C 1 364 ? 43.458 22.621 -24.309 1.00 96.35 360 LYS C O 1
ATOM 8853 N N . ILE C 1 365 ? 41.379 22.176 -23.586 1.00 90.93 361 ILE C N 1
ATOM 8854 C CA . ILE C 1 365 ? 41.056 23.576 -23.372 1.00 91.22 361 ILE C CA 1
ATOM 8855 C C . ILE C 1 365 ? 41.401 23.971 -21.937 1.00 90.21 361 ILE C C 1
ATOM 8856 O O . ILE C 1 365 ? 41.650 25.143 -21.648 1.00 91.58 361 ILE C O 1
ATOM 8861 N N . GLY C 1 366 ? 41.443 22.968 -21.056 1.00 87.47 362 GLY C N 1
ATOM 8862 C CA . GLY C 1 366 ? 41.618 23.157 -19.613 1.00 85.99 362 GLY C CA 1
ATOM 8863 C C . GLY C 1 366 ? 41.187 21.916 -18.837 1.00 82.74 362 GLY C C 1
ATOM 8864 O O . GLY C 1 366 ? 41.317 20.781 -19.328 1.00 81.97 362 GLY C O 1
ATOM 8865 N N . TYR C 1 367 ? 40.678 22.115 -17.621 1.00 80.50 363 TYR C N 1
ATOM 8866 C CA . TYR C 1 367 ? 40.241 20.993 -16.785 1.00 77.47 363 TYR C CA 1
ATOM 8867 C C . TYR C 1 367 ? 39.218 21.403 -15.730 1.00 75.33 363 TYR C C 1
ATOM 8868 O O . TYR C 1 367 ? 38.980 22.596 -15.518 1.00 76.53 363 TYR C O 1
ATOM 8877 N N . TRP C 1 368 ? 38.609 20.402 -15.079 1.00 71.78 364 TRP C N 1
ATOM 8878 C CA . TRP C 1 368 ? 37.576 20.629 -14.064 1.00 70.07 364 TRP C CA 1
ATOM 8879 C C . TRP C 1 368 ? 37.747 19.800 -12.802 1.00 69.36 364 TRP C C 1
ATOM 8880 O O . TRP C 1 368 ? 38.315 18.713 -12.826 1.00 68.77 364 TRP C O 1
ATOM 8891 N N . ASN C 1 369 ? 37.219 20.325 -11.706 1.00 70.47 365 ASN C N 1
ATOM 8892 C CA . ASN C 1 369 ? 37.223 19.677 -10.414 1.00 70.44 365 ASN C CA 1
ATOM 8893 C C . ASN C 1 369 ? 36.170 20.310 -9.496 1.00 71.51 365 ASN C C 1
ATOM 8894 O O . ASN C 1 369 ? 35.623 21.374 -9.812 1.00 72.07 365 ASN C O 1
ATOM 8899 N N . GLU C 1 370 ? 35.872 19.655 -8.383 1.00 72.53 366 GLU C N 1
ATOM 8900 C CA . GLU C 1 370 ? 34.838 20.124 -7.454 1.00 74.28 366 GLU C CA 1
ATOM 8901 C C . GLU C 1 370 ? 35.036 21.500 -6.804 1.00 76.98 366 GLU C C 1
ATOM 8902 O O . GLU C 1 370 ? 34.050 22.137 -6.444 1.00 78.23 366 GLU C O 1
ATOM 8908 N N . ASP C 1 371 ? 36.278 21.929 -6.589 1.00 78.53 367 ASP C N 1
ATOM 8909 C CA . ASP C 1 371 ? 36.505 23.238 -5.979 1.00 80.96 367 ASP C CA 1
ATOM 8910 C C . ASP C 1 371 ? 36.917 24.380 -6.920 1.00 82.24 367 ASP C C 1
ATOM 8911 O O . ASP C 1 371 ? 36.519 25.532 -6.731 1.00 84.05 367 ASP C O 1
ATOM 8916 N N . ASP C 1 372 ? 37.720 24.053 -7.926 1.00 80.89 368 ASP C N 1
ATOM 8917 C CA . ASP C 1 372 ? 38.173 25.051 -8.890 1.00 81.90 368 ASP C CA 1
ATOM 8918 C C . ASP C 1 372 ? 37.160 25.202 -9.997 1.00 80.66 368 ASP C C 1
ATOM 8919 O O . ASP C 1 372 ? 37.271 26.104 -10.832 1.00 81.97 368 ASP C O 1
ATOM 8924 N N . LYS C 1 373 ? 36.176 24.313 -10.036 1.00 78.22 369 LYS C N 1
ATOM 8925 C CA . LYS C 1 373 ? 35.218 24.389 -11.116 1.00 77.36 369 LYS C CA 1
ATOM 8926 C C . LYS C 1 373 ? 36.126 24.254 -12.358 1.00 77.86 369 LYS C C 1
ATOM 8927 O O . LYS C 1 373 ? 36.862 23.270 -12.437 1.00 78.78 369 LYS C O 1
ATOM 8933 N N . PHE C 1 374 ? 36.106 25.188 -13.316 1.00 77.33 370 PHE C N 1
ATOM 8934 C CA . PHE C 1 374 ? 36.970 25.058 -14.529 1.00 78.52 370 PHE C CA 1
ATOM 8935 C C . PHE C 1 374 ? 37.976 26.125 -14.781 1.00 81.79 370 PHE C C 1
ATOM 8936 O O . PHE C 1 374 ? 37.694 27.321 -14.745 1.00 83.49 370 PHE C O 1
ATOM 8944 N N . VAL C 1 375 ? 39.182 25.640 -15.009 1.00 82.78 371 VAL C N 1
ATOM 8945 C CA . VAL C 1 375 ? 40.303 26.498 -15.247 1.00 85.81 371 VAL C CA 1
ATOM 8946 C C . VAL C 1 375 ? 40.804 26.303 -16.665 1.00 86.32 371 VAL C C 1
ATOM 8947 O O . VAL C 1 375 ? 41.053 25.185 -17.124 1.00 84.77 371 VAL C O 1
ATOM 8951 N N . PRO C 1 376 ? 40.930 27.428 -17.342 1.00 88.54 372 PRO C N 1
ATOM 8952 C CA . PRO C 1 376 ? 41.384 27.517 -18.729 1.00 89.84 372 PRO C CA 1
ATOM 8953 C C . PRO C 1 376 ? 42.873 27.224 -18.849 1.00 91.13 372 PRO C C 1
ATOM 8954 O O . PRO C 1 376 ? 43.609 27.340 -17.868 1.00 91.29 372 PRO C O 1
ATOM 8958 N N . ALA C 1 377 ? 43.302 26.828 -20.042 1.00 92.46 373 ALA C N 1
ATOM 8959 C CA . ALA C 1 377 ? 44.705 26.528 -20.290 1.00 94.24 373 ALA C CA 1
ATOM 8960 C C . ALA C 1 377 ? 45.304 27.538 -21.264 1.00 97.41 373 ALA C C 1
ATOM 8961 O O . ALA C 1 377 ? 46.480 27.886 -21.169 1.00 100.13 373 ALA C O 1
ATOM 8963 N N . GLY D 1 5 ? 5.855 -34.048 3.926 1.00 82.92 1 GLY D N 1
ATOM 8964 C CA . GLY D 1 5 ? 6.850 -33.938 2.880 1.00 80.85 1 GLY D CA 1
ATOM 8965 C C . GLY D 1 5 ? 7.150 -35.244 2.172 1.00 80.54 1 GLY D C 1
ATOM 8966 O O . GLY D 1 5 ? 8.102 -35.955 2.516 1.00 80.74 1 GLY D O 1
ATOM 8967 N N . ALA D 1 6 ? 6.339 -35.569 1.177 1.00 80.26 2 ALA D N 1
ATOM 8968 C CA . ALA D 1 6 ? 6.621 -36.706 0.323 1.00 79.03 2 ALA D CA 1
ATOM 8969 C C . ALA D 1 6 ? 8.011 -36.541 -0.286 1.00 76.75 2 ALA D C 1
ATOM 8970 O O . ALA D 1 6 ? 8.939 -37.290 0.017 1.00 76.64 2 ALA D O 1
ATOM 8972 N N . MET D 1 7 ? 8.131 -35.522 -1.130 1.00 75.17 3 MET D N 1
ATOM 8973 C CA . MET D 1 7 ? 9.356 -35.183 -1.841 1.00 72.30 3 MET D CA 1
ATOM 8974 C C . MET D 1 7 ? 9.521 -33.690 -1.593 1.00 70.35 3 MET D C 1
ATOM 8975 O O . MET D 1 7 ? 8.684 -33.112 -0.916 1.00 72.03 3 MET D O 1
ATOM 8980 N N . PRO D 1 8 ? 10.566 -33.057 -2.119 1.00 66.49 4 PRO D N 1
ATOM 8981 C CA . PRO D 1 8 ? 10.634 -31.592 -1.991 1.00 64.94 4 PRO D CA 1
ATOM 8982 C C . PRO D 1 8 ? 9.680 -30.954 -2.993 1.00 63.14 4 PRO D C 1
ATOM 8983 O O . PRO D 1 8 ? 9.370 -31.571 -4.014 1.00 61.98 4 PRO D O 1
ATOM 8987 N N . ASN D 1 9 ? 9.207 -29.744 -2.705 1.00 62.34 5 ASN D N 1
ATOM 8988 C CA . ASN D 1 9 ? 8.189 -29.111 -3.544 1.00 61.59 5 ASN D CA 1
ATOM 8989 C C . ASN D 1 9 ? 8.770 -28.534 -4.820 1.00 59.27 5 ASN D C 1
ATOM 8990 O O . ASN D 1 9 ? 8.068 -28.361 -5.815 1.00 58.59 5 ASN D O 1
ATOM 8995 N N . ASN D 1 10 ? 10.060 -28.232 -4.778 1.00 57.44 6 ASN D N 1
ATOM 8996 C CA . ASN D 1 10 ? 10.752 -27.691 -5.928 1.00 55.41 6 ASN D CA 1
ATOM 8997 C C . ASN D 1 10 ? 11.915 -28.597 -6.306 1.00 53.76 6 ASN D C 1
ATOM 8998 O O . ASN D 1 10 ? 12.716 -28.986 -5.456 1.00 55.06 6 ASN D O 1
ATOM 9003 N N . ILE D 1 11 ? 11.996 -28.951 -7.581 1.00 51.15 7 ILE D N 1
ATOM 9004 C CA . ILE D 1 11 ? 13.115 -29.739 -8.059 1.00 47.91 7 ILE D CA 1
ATOM 9005 C C . ILE D 1 11 ? 13.959 -28.831 -8.976 1.00 46.60 7 ILE D C 1
ATOM 9006 O O . ILE D 1 11 ? 13.592 -28.578 -10.125 1.00 45.82 7 ILE D O 1
ATOM 9011 N N . GLN D 1 12 ? 15.073 -28.331 -8.455 1.00 45.12 8 GLN D N 1
ATOM 9012 C CA . GLN D 1 12 ? 15.949 -27.451 -9.219 1.00 43.64 8 GLN D CA 1
ATOM 9013 C C . GLN D 1 12 ? 16.561 -28.217 -10.392 1.00 41.54 8 GLN D C 1
ATOM 9014 O O . GLN D 1 12 ? 17.008 -29.352 -10.233 1.00 41.27 8 GLN D O 1
ATOM 9020 N N . ILE D 1 13 ? 16.566 -27.603 -11.570 1.00 39.46 9 ILE D N 1
ATOM 9021 C CA . ILE D 1 13 ? 17.111 -28.235 -12.769 1.00 37.16 9 ILE D CA 1
ATOM 9022 C C . ILE D 1 13 ? 18.141 -27.321 -13.423 1.00 35.87 9 ILE D C 1
ATOM 9023 O O . ILE D 1 13 ? 17.817 -26.197 -13.806 1.00 36.49 9 ILE D O 1
ATOM 9028 N N . GLY D 1 14 ? 19.376 -27.797 -13.561 1.00 33.41 10 GLY D N 1
ATOM 9029 C CA . GLY D 1 14 ? 20.401 -26.987 -14.185 1.00 32.64 10 GLY D CA 1
ATOM 9030 C C . GLY D 1 14 ? 20.235 -26.976 -15.702 1.00 32.37 10 GLY D C 1
ATOM 9031 O O . GLY D 1 14 ? 19.532 -27.837 -16.278 1.00 30.84 10 GLY D O 1
ATOM 9032 N N . GLY D 1 15 ? 20.863 -25.975 -16.324 1.00 31.56 11 GLY D N 1
ATOM 9033 C CA . GLY D 1 15 ? 20.793 -25.785 -17.747 1.00 31.31 11 GLY D CA 1
ATOM 9034 C C . GLY D 1 15 ? 22.131 -25.300 -18.284 1.00 31.33 11 GLY D C 1
ATOM 9035 O O . GLY D 1 15 ? 22.788 -24.493 -17.646 1.00 30.97 11 GLY D O 1
ATOM 9036 N N . LEU D 1 16 ? 22.523 -25.873 -19.416 1.00 30.01 12 LEU D N 1
ATOM 9037 C CA . LEU D 1 16 ? 23.723 -25.481 -20.127 1.00 30.47 12 LEU D CA 1
ATOM 9038 C C . LEU D 1 16 ? 23.314 -25.132 -21.565 1.00 31.70 12 LEU D C 1
ATOM 9039 O O . LEU D 1 16 ? 23.136 -26.012 -22.410 1.00 31.17 12 LEU D O 1
ATOM 9044 N N . PHE D 1 17 ? 23.139 -23.835 -21.809 1.00 33.92 13 PHE D N 1
ATOM 9045 C CA . PHE D 1 17 ? 22.640 -23.310 -23.077 1.00 36.25 13 PHE D CA 1
ATOM 9046 C C . PHE D 1 17 ? 23.713 -22.441 -23.718 1.00 37.60 13 PHE D C 1
ATOM 9047 O O . PHE D 1 17 ? 24.389 -21.685 -23.025 1.00 38.42 13 PHE D O 1
ATOM 9055 N N . PRO D 1 18 ? 23.870 -22.534 -25.036 1.00 38.81 14 PRO D N 1
ATOM 9056 C CA . PRO D 1 18 ? 24.927 -21.771 -25.710 1.00 40.54 14 PRO D CA 1
ATOM 9057 C C . PRO D 1 18 ? 24.514 -20.348 -26.078 1.00 43.32 14 PRO D C 1
ATOM 9058 O O . PRO D 1 18 ? 25.361 -19.569 -26.518 1.00 45.27 14 PRO D O 1
ATOM 9062 N N . ASN D 1 19 ? 23.241 -20.012 -25.899 1.00 45.37 15 ASN D N 1
ATOM 9063 C CA . ASN D 1 19 ? 22.755 -18.687 -26.268 1.00 49.09 15 ASN D CA 1
ATOM 9064 C C . ASN D 1 19 ? 21.825 -18.061 -25.234 1.00 50.33 15 ASN D C 1
ATOM 9065 O O . ASN D 1 19 ? 21.126 -18.763 -24.503 1.00 50.26 15 ASN D O 1
ATOM 9070 N N . GLN D 1 20 ? 21.822 -16.732 -25.184 1.00 51.93 16 GLN D N 1
ATOM 9071 C CA . GLN D 1 20 ? 20.948 -15.998 -24.279 1.00 53.91 16 GLN D CA 1
ATOM 9072 C C . GLN D 1 20 ? 19.503 -16.099 -24.752 1.00 54.39 16 GLN D C 1
ATOM 9073 O O . GLN D 1 20 ? 18.579 -16.202 -23.946 1.00 54.91 16 GLN D O 1
ATOM 9079 N N . GLN D 1 21 ? 19.319 -16.071 -26.068 1.00 54.64 17 GLN D N 1
ATOM 9080 C CA . GLN D 1 21 ? 17.992 -16.183 -26.660 1.00 55.19 17 GLN D CA 1
ATOM 9081 C C . GLN D 1 21 ? 18.007 -17.100 -27.877 1.00 53.45 17 GLN D C 1
ATOM 9082 O O . GLN D 1 21 ? 18.929 -17.057 -28.692 1.00 54.75 17 GLN D O 1
ATOM 9088 N N . SER D 1 22 ? 16.975 -17.928 -27.992 1.00 51.37 18 SER D N 1
ATOM 9089 C CA . SER D 1 22 ? 16.851 -18.860 -29.105 1.00 49.51 18 SER D CA 1
ATOM 9090 C C . SER D 1 22 ? 15.514 -19.590 -29.019 1.00 49.21 18 SER D C 1
ATOM 9091 O O . SER D 1 22 ? 14.859 -19.574 -27.977 1.00 48.96 18 SER D O 1
ATOM 9094 N N . GLN D 1 23 ? 15.110 -20.225 -30.114 1.00 49.29 19 GLN D N 1
ATOM 9095 C CA . GLN D 1 23 ? 13.845 -20.951 -30.142 1.00 50.21 19 GLN D CA 1
ATOM 9096 C C . GLN D 1 23 ? 13.826 -22.063 -29.099 1.00 48.64 19 GLN D C 1
ATOM 9097 O O . GLN D 1 23 ? 12.785 -22.360 -28.513 1.00 49.08 19 GLN D O 1
ATOM 9103 N N . GLU D 1 24 ? 14.984 -22.674 -28.869 1.00 47.87 20 GLU D N 1
ATOM 9104 C CA . GLU D 1 24 ? 15.106 -23.726 -27.867 1.00 46.37 20 GLU D CA 1
ATOM 9105 C C . GLU D 1 24 ? 14.730 -23.188 -26.492 1.00 46.14 20 GLU D C 1
ATOM 9106 O O . GLU D 1 24 ? 13.981 -23.820 -25.748 1.00 45.79 20 GLU D O 1
ATOM 9112 N N . HIS D 1 25 ? 15.256 -22.012 -26.164 1.00 46.66 21 HIS D N 1
ATOM 9113 C CA . HIS D 1 25 ? 14.945 -21.352 -24.903 1.00 47.10 21 HIS D CA 1
ATOM 9114 C C . HIS D 1 25 ? 13.456 -21.133 -24.746 1.00 47.19 21 HIS D C 1
ATOM 9115 O O . HIS D 1 25 ? 12.912 -21.309 -23.655 1.00 47.28 21 HIS D O 1
ATOM 9122 N N . ALA D 1 26 ? 12.823 -20.676 -25.819 1.00 46.25 22 ALA D N 1
ATOM 9123 C CA . ALA D 1 26 ? 11.409 -20.407 -25.778 1.00 47.74 22 ALA D CA 1
ATOM 9124 C C . ALA D 1 26 ? 10.604 -21.737 -25.700 1.00 47.45 22 ALA D C 1
ATOM 9125 O O . ALA D 1 26 ? 9.594 -21.819 -25.005 1.00 48.41 22 ALA D O 1
ATOM 9127 N N . ALA D 1 27 ? 11.078 -22.772 -26.380 1.00 45.92 23 ALA D N 1
ATOM 9128 C CA . ALA D 1 27 ? 10.507 -24.087 -26.221 1.00 46.29 23 ALA D CA 1
ATOM 9129 C C . ALA D 1 27 ? 10.610 -24.591 -24.769 1.00 45.96 23 ALA D C 1
ATOM 9130 O O . ALA D 1 27 ? 9.614 -25.051 -24.172 1.00 47.66 23 ALA D O 1
ATOM 9132 N N . PHE D 1 28 ? 11.802 -24.498 -24.210 1.00 44.51 24 PHE D N 1
ATOM 9133 C CA . PHE D 1 28 ? 12.057 -24.853 -22.823 1.00 44.01 24 PHE D CA 1
ATOM 9134 C C . PHE D 1 28 ? 11.090 -24.143 -21.859 1.00 45.85 24 PHE D C 1
ATOM 9135 O O . PHE D 1 28 ? 10.469 -24.804 -21.029 1.00 46.48 24 PHE D O 1
ATOM 9143 N N . ARG D 1 29 ? 10.957 -22.820 -21.968 1.00 47.03 25 ARG D N 1
ATOM 9144 C CA . ARG D 1 29 ? 10.096 -22.062 -21.072 1.00 48.88 25 ARG D CA 1
ATOM 9145 C C . ARG D 1 29 ? 8.607 -22.384 -21.258 1.00 50.20 25 ARG D C 1
ATOM 9146 O O . ARG D 1 29 ? 7.826 -22.420 -20.267 1.00 50.55 25 ARG D O 1
ATOM 9154 N N . PHE D 1 30 ? 8.211 -22.645 -22.503 1.00 50.26 26 PHE D N 1
ATOM 9155 C CA . PHE D 1 30 ? 6.820 -22.979 -22.787 1.00 51.55 26 PHE D CA 1
ATOM 9156 C C . PHE D 1 30 ? 6.397 -24.315 -22.120 1.00 51.55 26 PHE D C 1
ATOM 9157 O O . PHE D 1 30 ? 5.390 -24.404 -21.395 1.00 52.69 26 PHE D O 1
ATOM 9165 N N . ALA D 1 31 ? 7.197 -25.337 -22.350 1.00 50.17 27 ALA D N 1
ATOM 9166 C CA . ALA D 1 31 ? 6.934 -26.665 -21.806 1.00 49.54 27 ALA D CA 1
ATOM 9167 C C . ALA D 1 31 ? 6.765 -26.602 -20.272 1.00 49.12 27 ALA D C 1
ATOM 9168 O O . ALA D 1 31 ? 5.858 -27.221 -19.692 1.00 49.80 27 ALA D O 1
ATOM 9170 N N . LEU D 1 32 ? 7.611 -25.788 -19.643 1.00 47.95 28 LEU D N 1
ATOM 9171 C CA . LEU D 1 32 ? 7.614 -25.580 -18.192 1.00 47.24 28 LEU D CA 1
ATOM 9172 C C . LEU D 1 32 ? 6.357 -24.868 -17.628 1.00 48.81 28 LEU D C 1
ATOM 9173 O O . LEU D 1 32 ? 5.850 -25.241 -16.580 1.00 49.74 28 LEU D O 1
ATOM 9178 N N . SER D 1 33 ? 5.860 -23.857 -18.326 1.00 49.77 29 SER D N 1
ATOM 9179 C CA . SER D 1 33 ? 4.643 -23.174 -17.924 1.00 51.50 29 SER D CA 1
ATOM 9180 C C . SER D 1 33 ? 3.420 -24.069 -18.073 1.00 52.34 29 SER D C 1
ATOM 9181 O O . SER D 1 33 ? 2.401 -23.795 -17.451 1.00 52.38 29 SER D O 1
ATOM 9184 N N . GLN D 1 34 ? 3.517 -25.126 -18.888 1.00 52.33 30 GLN D N 1
ATOM 9185 C CA . GLN D 1 34 ? 2.398 -26.083 -19.005 1.00 54.37 30 GLN D CA 1
ATOM 9186 C C . GLN D 1 34 ? 2.189 -26.940 -17.765 1.00 55.21 30 GLN D C 1
ATOM 9187 O O . GLN D 1 34 ? 1.069 -27.102 -17.348 1.00 57.41 30 GLN D O 1
ATOM 9193 N N . LEU D 1 35 ? 3.261 -27.423 -17.153 1.00 55.28 31 LEU D N 1
ATOM 9194 C CA . LEU D 1 35 ? 3.206 -28.267 -15.941 1.00 57.04 31 LEU D CA 1
ATOM 9195 C C . LEU D 1 35 ? 2.385 -27.747 -14.752 1.00 59.84 31 LEU D C 1
ATOM 9196 O O . LEU D 1 35 ? 2.351 -26.542 -14.465 1.00 61.77 31 LEU D O 1
ATOM 9201 N N . THR D 1 36 ? 1.711 -28.667 -14.070 1.00 61.53 32 THR D N 1
ATOM 9202 C CA . THR D 1 36 ? 0.758 -28.322 -13.020 1.00 63.85 32 THR D CA 1
ATOM 9203 C C . THR D 1 36 ? 1.052 -29.057 -11.706 1.00 63.92 32 THR D C 1
ATOM 9204 O O . THR D 1 36 ? 0.783 -28.537 -10.620 1.00 65.66 32 THR D O 1
ATOM 9208 N N . GLU D 1 37 ? 1.599 -30.261 -11.796 1.00 62.52 33 GLU D N 1
ATOM 9209 C CA . GLU D 1 37 ? 1.731 -31.097 -10.608 1.00 62.82 33 GLU D CA 1
ATOM 9210 C C . GLU D 1 37 ? 3.047 -30.864 -9.888 1.00 60.34 33 GLU D C 1
ATOM 9211 O O . GLU D 1 37 ? 4.043 -30.594 -10.522 1.00 58.82 33 GLU D O 1
ATOM 9217 N N . PRO D 1 38 ? 3.050 -30.958 -8.549 1.00 60.54 34 PRO D N 1
ATOM 9218 C CA . PRO D 1 38 ? 4.330 -30.964 -7.863 1.00 58.55 34 PRO D CA 1
ATOM 9219 C C . PRO D 1 38 ? 5.037 -32.299 -8.119 1.00 57.74 34 PRO D C 1
ATOM 9220 O O . PRO D 1 38 ? 4.374 -33.326 -8.241 1.00 58.44 34 PRO D O 1
ATOM 9224 N N . PRO D 1 39 ? 6.385 -32.300 -8.140 1.00 55.50 35 PRO D N 1
ATOM 9225 C CA . PRO D 1 39 ? 7.290 -31.195 -7.866 1.00 53.77 35 PRO D CA 1
ATOM 9226 C C . PRO D 1 39 ? 7.375 -30.169 -8.996 1.00 52.44 35 PRO D C 1
ATOM 9227 O O . PRO D 1 39 ? 7.338 -30.531 -10.175 1.00 51.80 35 PRO D O 1
ATOM 9231 N N . LYS D 1 40 ? 7.504 -28.901 -8.626 1.00 51.12 36 LYS D N 1
ATOM 9232 C CA . LYS D 1 40 ? 7.774 -27.873 -9.573 1.00 49.60 36 LYS D CA 1
ATOM 9233 C C . LYS D 1 40 ? 9.245 -27.940 -9.989 1.00 46.90 36 LYS D C 1
ATOM 9234 O O . LYS D 1 40 ? 10.134 -27.882 -9.147 1.00 44.87 36 LYS D O 1
ATOM 9240 N N . LEU D 1 41 ? 9.463 -28.085 -11.294 1.00 46.12 37 LEU D N 1
ATOM 9241 C CA . LEU D 1 41 ? 10.772 -27.951 -11.951 1.00 44.36 37 LEU D CA 1
ATOM 9242 C C . LEU D 1 41 ? 11.142 -26.499 -12.045 1.00 45.27 37 LEU D C 1
ATOM 9243 O O . LEU D 1 41 ? 10.478 -25.695 -12.723 1.00 47.35 37 LEU D O 1
ATOM 9248 N N . LEU D 1 42 ? 12.195 -26.162 -11.310 1.00 44.42 38 LEU D N 1
ATOM 9249 C CA . LEU D 1 42 ? 12.650 -24.799 -11.114 1.00 44.78 38 LEU D CA 1
ATOM 9250 C C . LEU D 1 42 ? 13.973 -24.641 -11.852 1.00 43.57 38 LEU D C 1
ATOM 9251 O O . LEU D 1 42 ? 15.023 -25.019 -11.336 1.00 42.31 38 LEU D O 1
ATOM 9256 N N . PRO D 1 43 ? 13.921 -24.105 -13.068 1.00 43.64 39 PRO D N 1
ATOM 9257 C CA . PRO D 1 43 ? 15.112 -24.039 -13.922 1.00 42.46 39 PRO D CA 1
ATOM 9258 C C . PRO D 1 43 ? 16.143 -23.014 -13.455 1.00 43.65 39 PRO D C 1
ATOM 9259 O O . PRO D 1 43 ? 15.790 -21.959 -12.929 1.00 44.23 39 PRO D O 1
ATOM 9263 N N . GLN D 1 44 ? 17.415 -23.341 -13.656 1.00 44.06 40 GLN D N 1
ATOM 9264 C CA . GLN D 1 44 ? 18.516 -22.502 -13.204 1.00 45.40 40 GLN D CA 1
ATOM 9265 C C . GLN D 1 44 ? 19.656 -22.560 -14.205 1.00 45.15 40 GLN D C 1
ATOM 9266 O O . GLN D 1 44 ? 20.651 -23.252 -13.989 1.00 45.37 40 GLN D O 1
ATOM 9272 N N . ILE D 1 45 ? 19.514 -21.824 -15.300 1.00 45.26 41 ILE D N 1
ATOM 9273 C CA . ILE D 1 45 ? 20.431 -21.979 -16.418 1.00 44.60 41 ILE D CA 1
ATOM 9274 C C . ILE D 1 45 ? 21.454 -20.978 -16.632 1.00 44.71 41 ILE D C 1
ATOM 9275 O O . ILE D 1 45 ? 21.343 -19.816 -16.262 1.00 45.53 41 ILE D O 1
ATOM 9280 N N . ASP D 1 46 ? 22.493 -21.481 -17.244 1.00 43.34 42 ASP D N 1
ATOM 9281 C CA . ASP D 1 46 ? 23.622 -20.667 -17.453 1.00 41.71 42 ASP D CA 1
ATOM 9282 C C . ASP D 1 46 ? 23.960 -20.690 -18.911 1.00 40.15 42 ASP D C 1
ATOM 9283 O O . ASP D 1 46 ? 23.871 -21.715 -19.594 1.00 38.72 42 ASP D O 1
ATOM 9288 N N . ILE D 1 47 ? 24.275 -19.503 -19.389 1.00 40.25 43 ILE D N 1
ATOM 9289 C CA . ILE D 1 47 ? 24.714 -19.328 -20.740 1.00 40.38 43 ILE D CA 1
ATOM 9290 C C . ILE D 1 47 ? 26.186 -19.652 -20.698 1.00 38.97 43 ILE D C 1
ATOM 9291 O O . ILE D 1 47 ? 26.931 -19.120 -19.874 1.00 40.08 43 ILE D O 1
ATOM 9296 N N . VAL D 1 48 ? 26.595 -20.562 -21.565 1.00 36.46 44 VAL D N 1
ATOM 9297 C CA . VAL D 1 48 ? 27.945 -21.070 -21.528 1.00 34.35 44 VAL D CA 1
ATOM 9298 C C . VAL D 1 48 ? 28.385 -21.448 -22.928 1.00 34.30 44 VAL D C 1
ATOM 9299 O O . VAL D 1 48 ? 27.575 -21.866 -23.755 1.00 33.99 44 VAL D O 1
ATOM 9303 N N . ASN D 1 49 ? 29.673 -21.282 -23.194 1.00 34.59 45 ASN D N 1
ATOM 9304 C CA . ASN D 1 49 ? 30.271 -21.831 -24.403 1.00 34.87 45 ASN D CA 1
ATOM 9305 C C . ASN D 1 49 ? 30.288 -23.352 -24.351 1.00 34.40 45 ASN D C 1
ATOM 9306 O O . ASN D 1 49 ? 31.149 -23.953 -23.754 1.00 33.80 45 ASN D O 1
ATOM 9311 N N . ILE D 1 50 ? 29.350 -23.971 -25.046 1.00 36.06 46 ILE D N 1
ATOM 9312 C CA . ILE D 1 50 ? 29.176 -25.405 -24.995 1.00 35.97 46 ILE D CA 1
ATOM 9313 C C . ILE D 1 50 ? 30.337 -26.102 -25.626 1.00 37.54 46 ILE D C 1
ATOM 9314 O O . ILE D 1 50 ? 30.437 -27.339 -25.480 1.00 39.11 46 ILE D O 1
ATOM 9319 N N . SER D 1 51 ? 31.219 -25.371 -26.305 1.00 37.33 47 SER D N 1
ATOM 9320 C CA . SER D 1 51 ? 32.399 -26.028 -26.881 1.00 38.15 47 SER D CA 1
ATOM 9321 C C . SER D 1 51 ? 33.641 -26.080 -25.998 1.00 37.04 47 SER D C 1
ATOM 9322 O O . SER D 1 51 ? 34.637 -26.668 -26.366 1.00 37.32 47 SER D O 1
ATOM 9325 N N . ASP D 1 52 ? 33.590 -25.408 -24.853 1.00 36.35 48 ASP D N 1
ATOM 9326 C CA . ASP D 1 52 ? 34.767 -25.289 -23.998 1.00 35.77 48 ASP D CA 1
ATOM 9327 C C . ASP D 1 52 ? 34.673 -26.153 -22.746 1.00 34.51 48 ASP D C 1
ATOM 9328 O O . ASP D 1 52 ? 33.867 -25.890 -21.854 1.00 34.34 48 ASP D O 1
ATOM 9333 N N . SER D 1 53 ? 35.512 -27.182 -22.690 1.00 33.75 49 SER D N 1
ATOM 9334 C CA . SER D 1 53 ? 35.521 -28.110 -21.566 1.00 33.45 49 SER D CA 1
ATOM 9335 C C . SER D 1 53 ? 35.700 -27.396 -20.229 1.00 33.20 49 SER D C 1
ATOM 9336 O O . SER D 1 53 ? 35.130 -27.808 -19.219 1.00 33.79 49 SER D O 1
ATOM 9339 N N . PHE D 1 54 ? 36.494 -26.330 -20.222 1.00 32.92 50 PHE D N 1
ATOM 9340 C CA . PHE D 1 54 ? 36.743 -25.586 -18.992 1.00 33.77 50 PHE D CA 1
ATOM 9341 C C . PHE D 1 54 ? 35.485 -24.880 -18.500 1.00 33.75 50 PHE D C 1
ATOM 9342 O O . PHE D 1 54 ? 35.013 -25.137 -17.393 1.00 33.69 50 PHE D O 1
ATOM 9350 N N . GLU D 1 55 ? 34.946 -23.987 -19.323 1.00 34.46 51 GLU D N 1
ATOM 9351 C CA . GLU D 1 55 ? 33.709 -23.303 -18.979 1.00 36.27 51 GLU D CA 1
ATOM 9352 C C . GLU D 1 55 ? 32.680 -24.342 -18.564 1.00 34.90 51 GLU D C 1
ATOM 9353 O O . GLU D 1 55 ? 31.934 -24.150 -17.603 1.00 34.39 51 GLU D O 1
ATOM 9359 N N . MET D 1 56 ? 32.655 -25.452 -19.294 1.00 34.65 52 MET D N 1
ATOM 9360 C CA . MET D 1 56 ? 31.690 -26.515 -19.044 1.00 34.54 52 MET D CA 1
ATOM 9361 C C . MET D 1 56 ? 31.881 -27.203 -17.720 1.00 34.37 52 MET D C 1
ATOM 9362 O O . MET D 1 56 ? 30.916 -27.540 -17.035 1.00 35.90 52 MET D O 1
ATOM 9367 N N . THR D 1 57 ? 33.137 -27.402 -17.360 1.00 32.86 53 THR D N 1
ATOM 9368 C CA . THR D 1 57 ? 33.453 -27.967 -16.070 1.00 33.37 53 THR D CA 1
ATOM 9369 C C . THR D 1 57 ? 33.010 -26.994 -14.983 1.00 34.00 53 THR D C 1
ATOM 9370 O O . THR D 1 57 ? 32.402 -27.398 -13.994 1.00 34.79 53 THR D O 1
ATOM 9374 N N . TYR D 1 58 ? 33.300 -25.711 -15.176 1.00 33.86 54 TYR D N 1
ATOM 9375 C CA . TYR D 1 58 ? 32.918 -24.702 -14.193 1.00 33.10 54 TYR D CA 1
ATOM 9376 C C . TYR D 1 58 ? 31.414 -24.691 -13.943 1.00 32.70 54 TYR D C 1
ATOM 9377 O O . TYR D 1 58 ? 30.969 -24.740 -12.796 1.00 31.59 54 TYR D O 1
ATOM 9386 N N . ARG D 1 59 ? 30.635 -24.613 -15.016 1.00 32.00 55 ARG D N 1
ATOM 9387 C CA . ARG D 1 59 ? 29.181 -24.565 -14.897 1.00 33.76 55 ARG D CA 1
ATOM 9388 C C . ARG D 1 59 ? 28.635 -25.841 -14.266 1.00 34.21 55 ARG D C 1
ATOM 9389 O O . ARG D 1 59 ? 27.836 -25.790 -13.331 1.00 35.01 55 ARG D O 1
ATOM 9397 N N . PHE D 1 60 ? 29.071 -26.985 -14.784 1.00 34.59 56 PHE D N 1
ATOM 9398 C CA . PHE D 1 60 ? 28.627 -28.274 -14.268 1.00 35.11 56 PHE D CA 1
ATOM 9399 C C . PHE D 1 60 ? 28.846 -28.371 -12.762 1.00 35.94 56 PHE D C 1
ATOM 9400 O O . PHE D 1 60 ? 27.934 -28.725 -12.015 1.00 36.81 56 PHE D O 1
ATOM 9408 N N . CYS D 1 61 ? 30.059 -28.055 -12.322 1.00 36.51 57 CYS D N 1
ATOM 9409 C CA . CYS D 1 61 ? 30.402 -28.121 -10.905 1.00 37.42 57 CYS D CA 1
ATOM 9410 C C . CYS D 1 61 ? 29.599 -27.113 -10.087 1.00 38.54 57 CYS D C 1
ATOM 9411 O O . CYS D 1 61 ? 29.114 -27.430 -9.001 1.00 39.63 57 CYS D O 1
ATOM 9414 N N . SER D 1 62 ? 29.460 -25.900 -10.613 1.00 38.17 58 SER D N 1
ATOM 9415 C CA . SER D 1 62 ? 28.667 -24.892 -9.963 1.00 38.59 58 SER D CA 1
ATOM 9416 C C . SER D 1 62 ? 27.198 -25.381 -9.823 1.00 38.69 58 SER D C 1
ATOM 9417 O O . SER D 1 62 ? 26.568 -25.258 -8.774 1.00 38.71 58 SER D O 1
ATOM 9420 N N . GLN D 1 63 ? 26.654 -25.968 -10.871 1.00 37.00 59 GLN D N 1
ATOM 9421 C CA . GLN D 1 63 ? 25.303 -26.459 -10.745 1.00 36.80 59 GLN D CA 1
ATOM 9422 C C . GLN D 1 63 ? 25.212 -27.637 -9.810 1.00 36.71 59 GLN D C 1
ATOM 9423 O O . GLN D 1 63 ? 24.239 -27.750 -9.079 1.00 36.88 59 GLN D O 1
ATOM 9429 N N . PHE D 1 64 ? 26.231 -28.494 -9.833 1.00 36.66 60 PHE D N 1
ATOM 9430 C CA . PHE D 1 64 ? 26.269 -29.664 -8.973 1.00 36.97 60 PHE D CA 1
ATOM 9431 C C . PHE D 1 64 ? 26.304 -29.172 -7.523 1.00 38.10 60 PHE D C 1
ATOM 9432 O O . PHE D 1 64 ? 25.459 -29.541 -6.746 1.00 38.45 60 PHE D O 1
ATOM 9440 N N . SER D 1 65 ? 27.271 -28.322 -7.192 1.00 39.02 61 SER D N 1
ATOM 9441 C CA . SER D 1 65 ? 27.306 -27.605 -5.917 1.00 41.68 61 SER D CA 1
ATOM 9442 C C . SER D 1 65 ? 26.017 -26.902 -5.492 1.00 41.98 61 SER D C 1
ATOM 9443 O O . SER D 1 65 ? 25.613 -27.028 -4.339 1.00 42.83 61 SER D O 1
ATOM 9446 N N . LYS D 1 66 ? 25.367 -26.172 -6.400 1.00 41.58 62 LYS D N 1
ATOM 9447 C CA . LYS D 1 66 ? 24.118 -25.499 -6.055 1.00 42.87 62 LYS D CA 1
ATOM 9448 C C . LYS D 1 66 ? 22.965 -26.488 -5.722 1.00 42.53 62 LYS D C 1
ATOM 9449 O O . LYS D 1 66 ? 21.986 -26.118 -5.062 1.00 42.96 62 LYS D O 1
ATOM 9455 N N . GLY D 1 67 ? 23.076 -27.733 -6.175 1.00 39.95 63 GLY D N 1
ATOM 9456 C CA . GLY D 1 67 ? 22.164 -28.756 -5.701 1.00 39.26 63 GLY D CA 1
ATOM 9457 C C . GLY D 1 67 ? 21.090 -29.201 -6.687 1.00 38.33 63 GLY D C 1
ATOM 9458 O O . GLY D 1 67 ? 20.070 -29.715 -6.269 1.00 38.32 63 GLY D O 1
ATOM 9459 N N . VAL D 1 68 ? 21.337 -29.053 -7.992 1.00 36.28 64 VAL D N 1
ATOM 9460 C CA . VAL D 1 68 ? 20.358 -29.422 -8.981 1.00 35.73 64 VAL D CA 1
ATOM 9461 C C . VAL D 1 68 ? 20.279 -30.939 -9.015 1.00 35.63 64 VAL D C 1
ATOM 9462 O O . VAL D 1 68 ? 21.257 -31.640 -8.694 1.00 36.63 64 VAL D O 1
ATOM 9466 N N . TYR D 1 69 ? 19.123 -31.426 -9.434 1.00 34.51 65 TYR D N 1
ATOM 9467 C CA . TYR D 1 69 ? 18.811 -32.836 -9.471 1.00 33.92 65 TYR D CA 1
ATOM 9468 C C . TYR D 1 69 ? 19.072 -33.402 -10.870 1.00 32.66 65 TYR D C 1
ATOM 9469 O O . TYR D 1 69 ? 19.008 -34.626 -11.091 1.00 33.09 65 TYR D O 1
ATOM 9478 N N . ALA D 1 70 ? 19.228 -32.504 -11.830 1.00 30.90 66 ALA D N 1
ATOM 9479 C CA . ALA D 1 70 ? 19.520 -32.897 -13.194 1.00 30.29 66 ALA D CA 1
ATOM 9480 C C . ALA D 1 70 ? 20.027 -31.691 -13.958 1.00 30.37 66 ALA D C 1
ATOM 9481 O O . ALA D 1 70 ? 19.824 -30.546 -13.545 1.00 29.66 66 ALA D O 1
ATOM 9483 N N . ILE D 1 71 ? 20.677 -31.940 -15.086 1.00 30.92 67 ILE D N 1
ATOM 9484 C CA . ILE D 1 71 ? 21.090 -30.845 -15.939 1.00 29.94 67 ILE D CA 1
ATOM 9485 C C . ILE D 1 71 ? 20.533 -31.043 -17.344 1.00 31.00 67 ILE D C 1
ATOM 9486 O O . ILE D 1 71 ? 20.703 -32.108 -17.940 1.00 32.15 67 ILE D O 1
ATOM 9491 N N . PHE D 1 72 ? 19.872 -30.023 -17.878 1.00 32.00 68 PHE D N 1
ATOM 9492 C CA . PHE D 1 72 ? 19.384 -30.078 -19.250 1.00 33.86 68 PHE D CA 1
ATOM 9493 C C . PHE D 1 72 ? 20.261 -29.144 -20.059 1.00 34.38 68 PHE D C 1
ATOM 9494 O O . PHE D 1 72 ? 20.593 -28.054 -19.595 1.00 33.40 68 PHE D O 1
ATOM 9502 N N . GLY D 1 73 ? 20.668 -29.570 -21.245 1.00 34.39 69 GLY D N 1
ATOM 9503 C CA . GLY D 1 73 ? 21.579 -28.754 -22.019 1.00 34.38 69 GLY D CA 1
ATOM 9504 C C . GLY D 1 73 ? 22.066 -29.297 -23.343 1.00 34.60 69 GLY D C 1
ATOM 9505 O O . GLY D 1 73 ? 21.532 -30.265 -23.893 1.00 34.15 69 GLY D O 1
ATOM 9506 N N . PHE D 1 74 ? 23.088 -28.625 -23.856 1.00 34.09 70 PHE D N 1
ATOM 9507 C CA . PHE D 1 74 ? 23.690 -28.953 -25.135 1.00 34.53 70 PHE D CA 1
ATOM 9508 C C . PHE D 1 74 ? 25.205 -29.144 -25.032 1.00 35.66 70 PHE D C 1
ATOM 9509 O O . PHE D 1 74 ? 25.886 -28.472 -24.256 1.00 35.38 70 PHE D O 1
ATOM 9517 N N . TYR D 1 75 ? 25.720 -30.074 -25.826 1.00 37.27 71 TYR D N 1
ATOM 9518 C CA . TYR D 1 75 ? 27.163 -30.281 -25.953 1.00 38.60 71 TYR D CA 1
ATOM 9519 C C . TYR D 1 75 ? 27.559 -30.417 -27.402 1.00 40.02 71 TYR D C 1
ATOM 9520 O O . TYR D 1 75 ? 26.730 -30.473 -28.308 1.00 41.17 71 TYR D O 1
ATOM 9529 N N . GLU D 1 76 ? 28.870 -30.422 -27.593 1.00 42.24 72 GLU D N 1
ATOM 9530 C CA . GLU D 1 76 ? 29.500 -30.446 -28.887 1.00 44.53 72 GLU D CA 1
ATOM 9531 C C . GLU D 1 76 ? 30.564 -31.546 -28.854 1.00 44.95 72 GLU D C 1
ATOM 9532 O O . GLU D 1 76 ? 30.819 -32.130 -27.804 1.00 44.47 72 GLU D O 1
ATOM 9538 N N . ARG D 1 77 ? 31.165 -31.848 -29.990 1.00 46.15 73 ARG D N 1
ATOM 9539 C CA . ARG D 1 77 ? 32.142 -32.927 -30.077 1.00 46.39 73 ARG D CA 1
ATOM 9540 C C . ARG D 1 77 ? 33.295 -32.626 -29.084 1.00 45.01 73 ARG D C 1
ATOM 9541 O O . ARG D 1 77 ? 33.834 -33.560 -28.494 1.00 44.90 73 ARG D O 1
ATOM 9549 N N . ARG D 1 78 ? 33.705 -31.355 -28.920 1.00 42.81 74 ARG D N 1
ATOM 9550 C CA . ARG D 1 78 ? 34.781 -31.021 -27.986 1.00 42.35 74 ARG D CA 1
ATOM 9551 C C . ARG D 1 78 ? 34.440 -31.158 -26.501 1.00 41.01 74 ARG D C 1
ATOM 9552 O O . ARG D 1 78 ? 35.329 -31.061 -25.658 1.00 41.98 74 ARG D O 1
ATOM 9560 N N . THR D 1 79 ? 33.161 -31.299 -26.169 1.00 39.17 75 THR D N 1
ATOM 9561 C CA . THR D 1 79 ? 32.777 -31.420 -24.763 1.00 38.37 75 THR D CA 1
ATOM 9562 C C . THR D 1 79 ? 32.131 -32.743 -24.335 1.00 37.73 75 THR D C 1
ATOM 9563 O O . THR D 1 79 ? 31.878 -32.955 -23.150 1.00 37.68 75 THR D O 1
ATOM 9567 N N . VAL D 1 80 ? 31.883 -33.642 -25.275 1.00 38.29 76 VAL D N 1
ATOM 9568 C CA . VAL D 1 80 ? 31.170 -34.865 -24.928 1.00 37.69 76 VAL D CA 1
ATOM 9569 C C . VAL D 1 80 ? 31.904 -35.694 -23.904 1.00 36.45 76 VAL D C 1
ATOM 9570 O O . VAL D 1 80 ? 31.286 -36.253 -23.001 1.00 36.95 76 VAL D O 1
ATOM 9574 N N . ASN D 1 81 ? 33.219 -35.776 -24.036 1.00 35.76 77 ASN D N 1
ATOM 9575 C CA . ASN D 1 81 ? 34.010 -36.536 -23.079 1.00 35.81 77 ASN D CA 1
ATOM 9576 C C . ASN D 1 81 ? 33.971 -35.992 -21.649 1.00 36.34 77 ASN D C 1
ATOM 9577 O O . ASN D 1 81 ? 33.910 -36.762 -20.694 1.00 38.36 77 ASN D O 1
ATOM 9582 N N . MET D 1 82 ? 34.020 -34.667 -21.485 1.00 35.37 78 MET D N 1
ATOM 9583 C CA . MET D 1 82 ? 33.942 -34.115 -20.139 1.00 35.43 78 MET D CA 1
ATOM 9584 C C . MET D 1 82 ? 32.593 -34.429 -19.499 1.00 34.56 78 MET D C 1
ATOM 9585 O O . MET D 1 82 ? 32.528 -34.870 -18.350 1.00 33.29 78 MET D O 1
ATOM 9590 N N . LEU D 1 83 ? 31.518 -34.230 -20.258 1.00 34.48 79 LEU D N 1
ATOM 9591 C CA . LEU D 1 83 ? 30.175 -34.467 -19.740 1.00 33.75 79 LEU D CA 1
ATOM 9592 C C . LEU D 1 83 ? 29.925 -35.929 -19.414 1.00 32.66 79 LEU D C 1
ATOM 9593 O O . LEU D 1 83 ? 29.435 -36.261 -18.331 1.00 31.45 79 LEU D O 1
ATOM 9598 N N . THR D 1 84 ? 30.325 -36.796 -20.325 1.00 32.60 80 THR D N 1
ATOM 9599 C CA . THR D 1 84 ? 30.093 -38.212 -20.152 1.00 35.05 80 THR D CA 1
ATOM 9600 C C . THR D 1 84 ? 30.838 -38.595 -18.895 1.00 35.37 80 THR D C 1
ATOM 9601 O O . THR D 1 84 ? 30.336 -39.338 -18.051 1.00 36.55 80 THR D O 1
ATOM 9605 N N . SER D 1 85 ? 32.036 -38.043 -18.769 1.00 34.44 81 SER D N 1
ATOM 9606 C CA . SER D 1 85 ? 32.915 -38.350 -17.638 1.00 33.22 81 SER D CA 1
ATOM 9607 C C . SER D 1 85 ? 32.428 -37.774 -16.308 1.00 33.19 81 SER D C 1
ATOM 9608 O O . SER D 1 85 ? 32.479 -38.448 -15.278 1.00 34.24 81 SER D O 1
ATOM 9611 N N . PHE D 1 86 ? 31.975 -36.526 -16.319 1.00 31.97 82 PHE D N 1
ATOM 9612 C CA . PHE D 1 86 ? 31.498 -35.901 -15.091 1.00 33.04 82 PHE D CA 1
ATOM 9613 C C . PHE D 1 86 ? 30.143 -36.478 -14.687 1.00 33.18 82 PHE D C 1
ATOM 9614 O O . PHE D 1 86 ? 29.832 -36.587 -13.500 1.00 32.84 82 PHE D O 1
ATOM 9622 N N . CYS D 1 87 ? 29.348 -36.859 -15.683 1.00 32.99 83 CYS D N 1
ATOM 9623 C CA . CYS D 1 87 ? 28.048 -37.476 -15.440 1.00 33.82 83 CYS D CA 1
ATOM 9624 C C . CYS D 1 87 ? 28.230 -38.865 -14.836 1.00 34.80 83 CYS D C 1
ATOM 9625 O O . CYS D 1 87 ? 27.564 -39.226 -13.865 1.00 35.62 83 CYS D O 1
ATOM 9628 N N . GLY D 1 88 ? 29.139 -39.637 -15.420 1.00 35.60 84 GLY D N 1
ATOM 9629 C CA . GLY D 1 88 ? 29.427 -40.973 -14.940 1.00 34.94 84 GLY D CA 1
ATOM 9630 C C . GLY D 1 88 ? 30.051 -40.968 -13.559 1.00 35.33 84 GLY D C 1
ATOM 9631 O O . GLY D 1 88 ? 29.752 -41.829 -12.732 1.00 35.18 84 GLY D O 1
ATOM 9632 N N . ALA D 1 89 ? 30.918 -39.997 -13.297 1.00 34.73 85 ALA D N 1
ATOM 9633 C CA . ALA D 1 89 ? 31.585 -39.933 -12.000 1.00 35.17 85 ALA D CA 1
ATOM 9634 C C . ALA D 1 89 ? 30.677 -39.419 -10.890 1.00 34.59 85 ALA D C 1
ATOM 9635 O O . ALA D 1 89 ? 30.858 -39.784 -9.738 1.00 36.06 85 ALA D O 1
ATOM 9637 N N . LEU D 1 90 ? 29.710 -38.571 -11.222 1.00 34.38 86 LEU D N 1
ATOM 9638 C CA . LEU D 1 90 ? 28.917 -37.936 -10.176 1.00 33.15 86 LEU D CA 1
ATOM 9639 C C . LEU D 1 90 ? 27.467 -38.427 -10.097 1.00 33.19 86 LEU D C 1
ATOM 9640 O O . LEU D 1 90 ? 26.742 -38.099 -9.159 1.00 33.05 86 LEU D O 1
ATOM 9645 N N . HIS D 1 91 ? 27.066 -39.229 -11.079 1.00 33.35 87 HIS D N 1
ATOM 9646 C CA . HIS D 1 91 ? 25.701 -39.742 -11.170 1.00 34.74 87 HIS D CA 1
ATOM 9647 C C . HIS D 1 91 ? 24.675 -38.618 -11.225 1.00 34.92 87 HIS D C 1
ATOM 9648 O O . HIS D 1 91 ? 23.624 -38.729 -10.600 1.00 35.69 87 HIS D O 1
ATOM 9655 N N . VAL D 1 92 ? 24.963 -37.528 -11.936 1.00 35.80 88 VAL D N 1
ATOM 9656 C CA . VAL D 1 92 ? 23.956 -36.509 -12.224 1.00 36.38 88 VAL D CA 1
ATOM 9657 C C . VAL D 1 92 ? 23.628 -36.735 -13.719 1.00 35.38 88 VAL D C 1
ATOM 9658 O O . VAL D 1 92 ? 24.533 -36.928 -14.539 1.00 36.19 88 VAL D O 1
ATOM 9662 N N . CYS D 1 93 ? 22.349 -36.720 -14.082 1.00 36.59 89 CYS D N 1
ATOM 9663 C CA . CYS D 1 93 ? 21.990 -36.915 -15.482 1.00 36.84 89 CYS D CA 1
ATOM 9664 C C . CYS D 1 93 ? 22.002 -35.622 -16.273 1.00 35.88 89 CYS D C 1
ATOM 9665 O O . CYS D 1 93 ? 21.708 -34.539 -15.762 1.00 36.31 89 CYS D O 1
ATOM 9668 N N . PHE D 1 94 ? 22.373 -35.776 -17.534 1.00 35.40 90 PHE D N 1
ATOM 9669 C CA . PHE D 1 94 ? 22.407 -34.711 -18.506 1.00 34.67 90 PHE D CA 1
ATOM 9670 C C . PHE D 1 94 ? 21.409 -35.145 -19.574 1.00 35.20 90 PHE D C 1
ATOM 9671 O O . PHE D 1 94 ? 21.543 -36.212 -20.165 1.00 34.43 90 PHE D O 1
ATOM 9679 N N . ILE D 1 95 ? 20.387 -34.326 -19.784 1.00 34.78 91 ILE D N 1
ATOM 9680 C CA . ILE D 1 95 ? 19.303 -34.595 -20.735 1.00 34.31 91 ILE D CA 1
ATOM 9681 C C . ILE D 1 95 ? 19.538 -33.603 -21.881 1.00 34.51 91 ILE D C 1
ATOM 9682 O O . ILE D 1 95 ? 19.525 -32.422 -21.653 1.00 35.63 91 ILE D O 1
ATOM 9687 N N . THR D 1 96 ? 19.761 -34.076 -23.098 1.00 35.38 92 THR D N 1
ATOM 9688 C CA . THR D 1 96 ? 20.263 -33.221 -24.151 1.00 36.02 92 THR D CA 1
ATOM 9689 C C . THR D 1 96 ? 19.660 -33.580 -25.468 1.00 38.27 92 THR D C 1
ATOM 9690 O O . THR D 1 96 ? 19.536 -34.771 -25.755 1.00 39.24 92 THR D O 1
ATOM 9694 N N . PRO D 1 97 ? 19.275 -32.562 -26.278 1.00 39.69 93 PRO D N 1
ATOM 9695 C CA . PRO D 1 97 ? 18.829 -32.729 -27.671 1.00 41.49 93 PRO D CA 1
ATOM 9696 C C . PRO D 1 97 ? 19.953 -32.802 -28.662 1.00 42.62 93 PRO D C 1
ATOM 9697 O O . PRO D 1 97 ? 19.698 -32.998 -29.853 1.00 45.77 93 PRO D O 1
ATOM 9701 N N . SER D 1 98 ? 21.183 -32.683 -28.200 1.00 43.06 94 SER D N 1
ATOM 9702 C CA . SER D 1 98 ? 22.356 -32.666 -29.083 1.00 44.93 94 SER D CA 1
ATOM 9703 C C . SER D 1 98 ? 22.648 -33.945 -29.847 1.00 47.39 94 SER D C 1
ATOM 9704 O O . SER D 1 98 ? 22.064 -35.012 -29.608 1.00 47.43 94 SER D O 1
ATOM 9707 N N . PHE D 1 99 ? 23.609 -33.829 -30.757 1.00 50.27 95 PHE D N 1
ATOM 9708 C CA . PHE D 1 99 ? 23.898 -34.902 -31.663 1.00 53.57 95 PHE D CA 1
ATOM 9709 C C . PHE D 1 99 ? 24.376 -36.122 -30.865 1.00 54.63 95 PHE D C 1
ATOM 9710 O O . PHE D 1 99 ? 25.363 -36.033 -30.171 1.00 55.13 95 PHE D O 1
ATOM 9718 N N . PRO D 1 100 ? 23.679 -37.245 -30.965 1.00 56.92 96 PRO D N 1
ATOM 9719 C CA . PRO D 1 100 ? 24.016 -38.427 -30.162 1.00 58.27 96 PRO D CA 1
ATOM 9720 C C . PRO D 1 100 ? 25.411 -38.998 -30.453 1.00 60.27 96 PRO D C 1
ATOM 9721 O O . PRO D 1 100 ? 25.850 -39.007 -31.602 1.00 62.40 96 PRO D O 1
ATOM 9725 N N . VAL D 1 101 ? 26.087 -39.458 -29.402 1.00 61.15 97 VAL D N 1
ATOM 9726 C CA . VAL D 1 101 ? 27.442 -40.011 -29.496 1.00 62.77 97 VAL D CA 1
ATOM 9727 C C . VAL D 1 101 ? 27.481 -41.544 -29.476 1.00 64.51 97 VAL D C 1
ATOM 9728 O O . VAL D 1 101 ? 26.525 -42.193 -29.048 1.00 64.60 97 VAL D O 1
ATOM 9732 N N . ASP D 1 102 ? 28.572 -42.106 -30.008 1.00 66.33 98 ASP D N 1
ATOM 9733 C CA . ASP D 1 102 ? 28.748 -43.562 -30.111 1.00 68.87 98 ASP D CA 1
ATOM 9734 C C . ASP D 1 102 ? 28.859 -44.345 -28.798 1.00 68.15 98 ASP D C 1
ATOM 9735 O O . ASP D 1 102 ? 28.172 -45.349 -28.616 1.00 68.98 98 ASP D O 1
ATOM 9740 N N . THR D 1 103 ? 29.699 -43.881 -27.877 1.00 66.85 99 THR D N 1
ATOM 9741 C CA . THR D 1 103 ? 29.784 -44.488 -26.550 1.00 66.10 99 THR D CA 1
ATOM 9742 C C . THR D 1 103 ? 29.672 -43.279 -25.558 1.00 64.25 99 THR D C 1
ATOM 9743 O O . THR D 1 103 ? 30.493 -42.349 -25.599 1.00 64.27 99 THR D O 1
ATOM 9747 N N . SER D 1 104 ? 28.674 -43.327 -24.674 1.00 61.69 100 SER D N 1
ATOM 9748 C CA . SER D 1 104 ? 28.396 -42.309 -23.652 1.00 58.09 100 SER D CA 1
ATOM 9749 C C . SER D 1 104 ? 27.981 -43.258 -22.573 1.00 55.43 100 SER D C 1
ATOM 9750 O O . SER D 1 104 ? 28.329 -44.432 -22.653 1.00 56.05 100 SER D O 1
ATOM 9753 N N . ASN D 1 105 ? 27.291 -42.787 -21.535 1.00 52.21 101 ASN D N 1
ATOM 9754 C CA . ASN D 1 105 ? 26.841 -43.667 -20.471 1.00 50.81 101 ASN D CA 1
ATOM 9755 C C . ASN D 1 105 ? 25.350 -43.545 -20.156 1.00 48.98 101 ASN D C 1
ATOM 9756 O O . ASN D 1 105 ? 24.636 -42.731 -20.738 1.00 48.60 101 ASN D O 1
ATOM 9761 N N . GLN D 1 106 ? 24.884 -44.381 -19.232 1.00 47.76 102 GLN D N 1
ATOM 9762 C CA . GLN D 1 106 ? 23.469 -44.424 -18.855 1.00 46.75 102 GLN D CA 1
ATOM 9763 C C . GLN D 1 106 ? 22.984 -43.064 -18.362 1.00 43.97 102 GLN D C 1
ATOM 9764 O O . GLN D 1 106 ? 21.831 -42.691 -18.571 1.00 44.05 102 GLN D O 1
ATOM 9770 N N . PHE D 1 107 ? 23.872 -42.327 -17.711 1.00 40.27 103 PHE D N 1
ATOM 9771 C CA . PHE D 1 107 ? 23.499 -41.062 -17.084 1.00 38.13 103 PHE D CA 1
ATOM 9772 C C . PHE D 1 107 ? 23.192 -39.940 -18.077 1.00 37.61 103 PHE D C 1
ATOM 9773 O O . PHE D 1 107 ? 22.552 -38.948 -17.721 1.00 37.55 103 PHE D O 1
ATOM 9781 N N . VAL D 1 108 ? 23.639 -40.100 -19.318 1.00 37.23 104 VAL D N 1
ATOM 9782 C CA . VAL D 1 108 ? 23.347 -39.117 -20.358 1.00 36.95 104 VAL D CA 1
ATOM 9783 C C . VAL D 1 108 ? 22.082 -39.506 -21.103 1.00 38.43 104 VAL D C 1
ATOM 9784 O O . VAL D 1 108 ? 21.998 -40.591 -21.677 1.00 39.87 104 VAL D O 1
ATOM 9788 N N . LEU D 1 109 ? 21.092 -38.625 -21.102 1.00 48.31 105 LEU D N 1
ATOM 9789 C CA . LEU D 1 109 ? 19.847 -38.954 -21.779 1.00 49.10 105 LEU D CA 1
ATOM 9790 C C . LEU D 1 109 ? 19.640 -38.196 -23.083 1.00 48.09 105 LEU D C 1
ATOM 9791 O O . LEU D 1 109 ? 19.391 -36.990 -23.097 1.00 46.13 105 LEU D O 1
ATOM 9796 N N . GLN D 1 110 ? 19.752 -38.938 -24.178 1.00 49.61 106 GLN D N 1
ATOM 9797 C CA . GLN D 1 110 ? 19.718 -38.369 -25.514 1.00 50.09 106 GLN D CA 1
ATOM 9798 C C . GLN D 1 110 ? 18.367 -38.351 -26.145 1.00 50.30 106 GLN D C 1
ATOM 9799 O O . GLN D 1 110 ? 17.849 -39.377 -26.570 1.00 50.73 106 GLN D O 1
ATOM 9805 N N . LEU D 1 111 ? 17.808 -37.153 -26.203 1.00 49.45 107 LEU D N 1
ATOM 9806 C CA . LEU D 1 111 ? 16.488 -36.961 -26.756 1.00 49.83 107 LEU D CA 1
ATOM 9807 C C . LEU D 1 111 ? 16.490 -37.177 -28.262 1.00 50.18 107 LEU D C 1
ATOM 9808 O O . LEU D 1 111 ? 15.473 -37.558 -28.837 1.00 51.08 107 LEU D O 1
ATOM 9813 N N . ARG D 1 112 ? 17.631 -36.941 -28.904 1.00 49.58 108 ARG D N 1
ATOM 9814 C CA . ARG D 1 112 ? 17.703 -37.052 -30.360 1.00 50.59 108 ARG D CA 1
ATOM 9815 C C . ARG D 1 112 ? 17.931 -38.471 -30.872 1.00 53.02 108 ARG D C 1
ATOM 9816 O O . ARG D 1 112 ? 18.972 -39.079 -30.620 1.00 53.72 108 ARG D O 1
ATOM 9824 N N . PRO D 1 113 ? 16.949 -38.981 -31.609 1.00 55.17 109 PRO D N 1
ATOM 9825 C CA . PRO D 1 113 ? 17.034 -40.303 -32.233 1.00 57.13 109 PRO D CA 1
ATOM 9826 C C . PRO D 1 113 ? 18.267 -40.417 -33.136 1.00 56.58 109 PRO D C 1
ATOM 9827 O O . PRO D 1 113 ? 18.604 -39.449 -33.820 1.00 54.29 109 PRO D O 1
ATOM 9831 N N . GLU D 1 114 ? 18.914 -41.571 -33.132 1.00 58.94 110 GLU D N 1
ATOM 9832 C CA . GLU D 1 114 ? 20.067 -41.795 -33.997 1.00 60.05 110 GLU D CA 1
ATOM 9833 C C . GLU D 1 114 ? 19.603 -41.903 -35.445 1.00 60.86 110 GLU D C 1
ATOM 9834 O O . GLU D 1 114 ? 18.477 -42.318 -35.727 1.00 62.54 110 GLU D O 1
ATOM 9840 N N . LEU D 1 115 ? 20.501 -41.546 -36.350 1.00 60.02 111 LEU D N 1
ATOM 9841 C CA . LEU D 1 115 ? 20.154 -41.362 -37.742 1.00 60.40 111 LEU D CA 1
ATOM 9842 C C . LEU D 1 115 ? 20.955 -42.271 -38.668 1.00 62.40 111 LEU D C 1
ATOM 9843 O O . LEU D 1 115 ? 20.560 -42.508 -39.813 1.00 62.83 111 LEU D O 1
ATOM 9848 N N . GLN D 1 116 ? 22.086 -42.768 -38.178 1.00 63.74 112 GLN D N 1
ATOM 9849 C CA . GLN D 1 116 ? 23.045 -43.463 -39.033 1.00 66.28 112 GLN D CA 1
ATOM 9850 C C . GLN D 1 116 ? 22.504 -44.732 -39.717 1.00 68.61 112 GLN D C 1
ATOM 9851 O O . GLN D 1 116 ? 22.778 -44.965 -40.899 1.00 69.07 112 GLN D O 1
ATOM 9857 N N . GLU D 1 117 ? 21.732 -45.539 -38.991 1.00 71.23 113 GLU D N 1
ATOM 9858 C CA . GLU D 1 117 ? 21.137 -46.740 -39.568 1.00 74.51 113 GLU D CA 1
ATOM 9859 C C . GLU D 1 117 ? 20.171 -46.348 -40.667 1.00 73.89 113 GLU D C 1
ATOM 9860 O O . GLU D 1 117 ? 20.263 -46.867 -41.772 1.00 75.42 113 GLU D O 1
ATOM 9866 N N . ALA D 1 118 ? 19.279 -45.405 -40.361 1.00 72.36 114 ALA D N 1
ATOM 9867 C CA . ALA D 1 118 ? 18.286 -44.911 -41.312 1.00 71.91 114 ALA D CA 1
ATOM 9868 C C . ALA D 1 118 ? 18.969 -44.471 -42.583 1.00 71.01 114 ALA D C 1
ATOM 9869 O O . ALA D 1 118 ? 18.571 -44.889 -43.684 1.00 72.30 114 ALA D O 1
ATOM 9871 N N . LEU D 1 119 ? 20.013 -43.664 -42.422 1.00 68.36 115 LEU D N 1
ATOM 9872 C CA . LEU D 1 119 ? 20.801 -43.182 -43.548 1.00 67.32 115 LEU D CA 1
ATOM 9873 C C . LEU D 1 119 ? 21.362 -44.315 -44.405 1.00 69.41 115 LEU D C 1
ATOM 9874 O O . LEU D 1 119 ? 21.248 -44.280 -45.640 1.00 70.03 115 LEU D O 1
ATOM 9879 N N . ILE D 1 120 ? 21.933 -45.332 -43.778 1.00 70.45 116 ILE D N 1
ATOM 9880 C CA . ILE D 1 120 ? 22.473 -46.444 -44.547 1.00 73.30 116 ILE D CA 1
ATOM 9881 C C . ILE D 1 120 ? 21.375 -47.178 -45.331 1.00 76.14 116 ILE D C 1
ATOM 9882 O O . ILE D 1 120 ? 21.610 -47.656 -46.442 1.00 76.75 116 ILE D O 1
ATO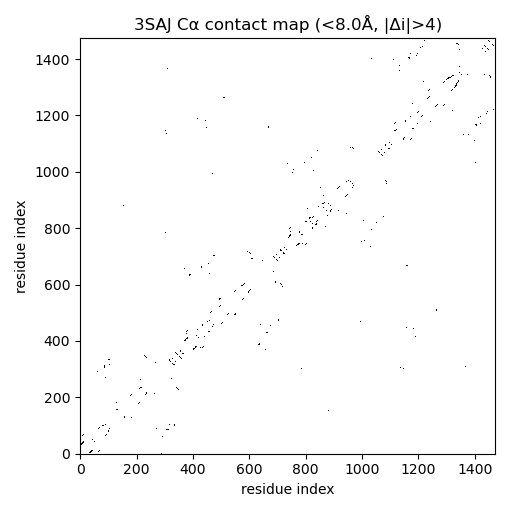M 9887 N N . SER D 1 121 ? 20.174 -47.241 -44.764 1.00 77.69 117 SER D N 1
ATOM 9888 C CA . SER D 1 121 ? 19.029 -47.839 -45.448 1.00 80.92 117 SER D CA 1
ATOM 9889 C C . SER D 1 121 ? 18.719 -47.078 -46.731 1.00 80.85 117 SER D C 1
ATOM 9890 O O . SER D 1 121 ? 18.512 -47.671 -47.791 1.00 82.90 117 SER D O 1
ATOM 9893 N N . ILE D 1 122 ? 18.682 -45.755 -46.617 1.00 79.14 118 ILE D N 1
ATOM 9894 C CA . ILE D 1 122 ? 18.326 -44.884 -47.731 1.00 79.58 118 ILE D CA 1
ATOM 9895 C C . ILE D 1 122 ? 19.335 -44.964 -48.876 1.00 80.24 118 ILE D C 1
ATOM 9896 O O . ILE D 1 122 ? 18.964 -44.885 -50.050 1.00 81.57 118 ILE D O 1
ATOM 9901 N N . ILE D 1 123 ? 20.608 -45.129 -48.533 1.00 80.40 119 ILE D N 1
ATOM 9902 C CA . ILE D 1 123 ? 21.643 -45.316 -49.542 1.00 81.35 119 ILE D CA 1
ATOM 9903 C C . ILE D 1 123 ? 21.480 -46.687 -50.184 1.00 85.43 119 ILE D C 1
ATOM 9904 O O . ILE D 1 123 ? 21.470 -46.814 -51.407 1.00 86.99 119 ILE D O 1
ATOM 9909 N N . ASP D 1 124 ? 21.355 -47.712 -49.348 1.00 87.56 120 ASP D N 1
ATOM 9910 C CA . ASP D 1 124 ? 21.116 -49.063 -49.829 1.00 91.86 120 ASP D CA 1
ATOM 9911 C C . ASP D 1 124 ? 19.872 -49.024 -50.753 1.00 93.30 120 ASP D C 1
ATOM 9912 O O . ASP D 1 124 ? 19.859 -49.662 -51.803 1.00 95.48 120 ASP D O 1
ATOM 9917 N N . HIS D 1 125 ? 18.832 -48.276 -50.371 1.00 92.53 121 HIS D N 1
ATOM 9918 C CA . HIS D 1 125 ? 17.611 -48.215 -51.189 1.00 94.60 121 HIS D CA 1
ATOM 9919 C C . HIS D 1 125 ? 17.891 -47.792 -52.630 1.00 94.51 121 HIS D C 1
ATOM 9920 O O . HIS D 1 125 ? 17.620 -48.547 -53.560 1.00 97.22 121 HIS D O 1
ATOM 9927 N N . TYR D 1 126 ? 18.430 -46.589 -52.804 1.00 92.38 122 TYR D N 1
ATOM 9928 C CA . TYR D 1 126 ? 18.710 -46.050 -54.128 1.00 92.77 122 TYR D CA 1
ATOM 9929 C C . TYR D 1 126 ? 19.943 -46.701 -54.753 1.00 92.40 122 TYR D C 1
ATOM 9930 O O . TYR D 1 126 ? 20.490 -46.200 -55.732 1.00 91.99 122 TYR D O 1
ATOM 9939 N N . LYS D 1 127 ? 20.364 -47.827 -54.183 1.00 92.92 123 LYS D N 1
ATOM 9940 C CA . LYS D 1 127 ? 21.503 -48.589 -54.691 1.00 93.42 123 LYS D CA 1
ATOM 9941 C C . LYS D 1 127 ? 22.686 -47.718 -55.128 1.00 91.05 123 LYS D C 1
ATOM 9942 O O . LYS D 1 127 ? 23.284 -47.961 -56.175 1.00 92.12 123 LYS D O 1
ATOM 9948 N N . TRP D 1 128 ? 23.029 -46.720 -54.320 1.00 87.32 124 TRP D N 1
ATOM 9949 C CA . TRP D 1 128 ? 24.198 -45.880 -54.593 1.00 84.86 124 TRP D CA 1
ATOM 9950 C C . TRP D 1 128 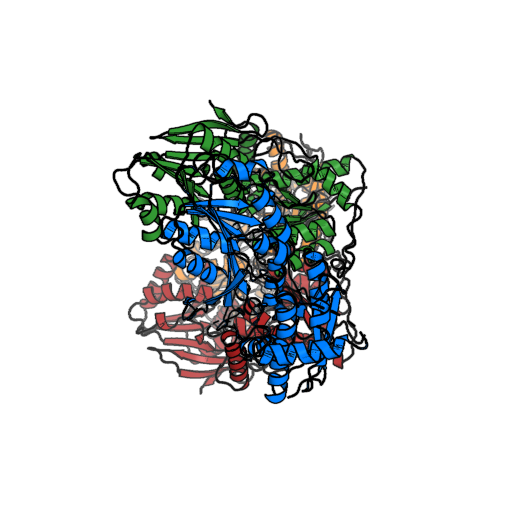? 25.481 -46.724 -54.511 1.00 85.47 124 TRP D C 1
ATOM 9951 O O . TRP D 1 128 ? 25.547 -47.688 -53.753 1.00 86.76 124 TRP D O 1
ATOM 9962 N N . GLN D 1 129 ? 26.494 -46.353 -55.290 1.00 84.64 125 GLN D N 1
ATOM 9963 C CA . GLN D 1 129 ? 27.762 -47.075 -55.354 1.00 85.03 125 GLN D CA 1
ATOM 9964 C C . GLN D 1 129 ? 28.911 -46.149 -55.046 1.00 82.33 125 GLN D C 1
ATOM 9965 O O . GLN D 1 129 ? 29.789 -46.470 -54.258 1.00 82.14 125 GLN D O 1
ATOM 9971 N N . THR D 1 130 ? 28.908 -45.001 -55.714 1.00 80.32 126 THR D N 1
ATOM 9972 C CA . THR D 1 130 ? 29.951 -43.999 -55.546 1.00 77.88 126 THR D CA 1
ATOM 9973 C C . THR D 1 130 ? 29.295 -42.655 -55.261 1.00 74.85 126 THR D C 1
ATOM 9974 O O . THR D 1 130 ? 28.424 -42.193 -56.032 1.00 75.19 126 THR D O 1
ATOM 9978 N N . PHE D 1 131 ? 29.704 -42.044 -54.152 1.00 71.56 127 PHE D N 1
ATOM 9979 C CA . PHE D 1 131 ? 29.115 -40.802 -53.699 1.00 68.34 127 PHE D CA 1
ATOM 9980 C C . PHE D 1 131 ? 30.018 -39.986 -52.750 1.00 67.06 127 PHE D C 1
ATOM 9981 O O . PHE D 1 131 ? 30.961 -40.491 -52.164 1.00 66.88 127 PHE D O 1
ATOM 9989 N N . VAL D 1 132 ? 29.701 -38.709 -52.630 1.00 65.75 128 VAL D N 1
ATOM 9990 C CA . VAL D 1 132 ? 30.395 -37.814 -51.756 1.00 64.98 128 VAL D CA 1
ATOM 9991 C C . VAL D 1 132 ? 29.691 -37.846 -50.421 1.00 64.38 128 VAL D C 1
ATOM 9992 O O . VAL D 1 132 ? 28.459 -37.822 -50.350 1.00 64.01 128 VAL D O 1
ATOM 9996 N N . TYR D 1 133 ? 30.478 -37.863 -49.352 1.00 64.42 129 TYR D N 1
ATOM 9997 C CA . TYR D 1 133 ? 29.937 -37.770 -48.006 1.00 63.78 129 TYR D CA 1
ATOM 9998 C C . TYR D 1 133 ? 30.496 -36.536 -47.304 1.00 63.21 129 TYR D C 1
ATOM 9999 O O . TYR D 1 133 ? 31.632 -36.540 -46.829 1.00 63.78 129 TYR D O 1
ATOM 10008 N N . ILE D 1 134 ? 29.693 -35.477 -47.260 1.00 62.49 130 ILE D N 1
ATOM 10009 C CA . ILE D 1 134 ? 30.077 -34.241 -46.590 1.00 62.37 130 ILE D CA 1
ATOM 10010 C C . ILE D 1 134 ? 29.555 -34.261 -45.160 1.00 63.00 130 ILE D C 1
ATOM 10011 O O . ILE D 1 134 ? 28.372 -34.513 -44.931 1.00 62.50 130 ILE D O 1
ATOM 10016 N N . TYR D 1 135 ? 30.434 -33.997 -44.198 1.00 63.95 131 TYR D N 1
ATOM 10017 C CA . TYR D 1 135 ? 30.067 -34.155 -42.797 1.00 64.70 131 TYR D CA 1
ATOM 10018 C C . TYR D 1 135 ? 30.578 -33.119 -41.844 1.00 65.73 131 TYR D C 1
ATOM 10019 O O . TYR D 1 135 ? 31.465 -32.333 -42.160 1.00 65.02 131 TYR D O 1
ATOM 10028 N N . ASP D 1 136 ? 30.000 -33.156 -40.653 1.00 66.38 132 ASP D N 1
ATOM 10029 C CA . ASP D 1 136 ? 30.367 -32.242 -39.597 1.00 71.04 132 ASP D CA 1
ATOM 10030 C C . ASP D 1 136 ? 31.475 -32.844 -38.751 1.00 71.72 132 ASP D C 1
ATOM 10031 O O . ASP D 1 136 ? 31.264 -33.820 -38.033 1.00 71.79 132 ASP D O 1
ATOM 10036 N N . ALA D 1 137 ? 32.661 -32.257 -38.846 1.00 73.67 133 ALA D N 1
ATOM 10037 C CA . ALA D 1 137 ? 33.772 -32.682 -38.016 1.00 75.89 133 ALA D CA 1
ATOM 10038 C C . ALA D 1 137 ? 33.378 -32.495 -36.560 1.00 78.97 133 ALA D C 1
ATOM 10039 O O . ALA D 1 137 ? 34.016 -33.032 -35.657 1.00 78.93 133 ALA D O 1
ATOM 10041 N N . ASP D 1 138 ? 32.316 -31.730 -36.339 1.00 82.71 134 ASP D N 1
ATOM 10042 C CA . ASP D 1 138 ? 31.908 -31.377 -34.986 1.00 87.17 134 ASP D CA 1
ATOM 10043 C C . ASP D 1 138 ? 31.172 -32.501 -34.246 1.00 88.01 134 ASP D C 1
ATOM 10044 O O . ASP D 1 138 ? 31.205 -32.551 -33.019 1.00 90.35 134 ASP D O 1
ATOM 10049 N N . ARG D 1 139 ? 30.521 -33.390 -34.986 1.00 86.31 135 ARG D N 1
ATOM 10050 C CA . ARG D 1 139 ? 29.744 -34.473 -34.383 1.00 87.30 135 ARG D CA 1
ATOM 10051 C C . ARG D 1 139 ? 29.954 -35.814 -35.047 1.00 85.53 135 ARG D C 1
ATOM 10052 O O . ARG D 1 139 ? 29.836 -36.863 -34.417 1.00 85.80 135 ARG D O 1
ATOM 10060 N N . GLY D 1 140 ? 30.247 -35.776 -36.345 1.00 84.60 136 GLY D N 1
ATOM 10061 C CA . GLY D 1 140 ? 30.285 -36.979 -37.143 1.00 83.94 136 GLY D CA 1
ATOM 10062 C C . GLY D 1 140 ? 31.666 -37.521 -37.442 1.00 83.40 136 GLY D C 1
ATOM 10063 O O . GLY D 1 140 ? 32.098 -37.520 -38.592 1.00 83.17 136 GLY D O 1
ATOM 10064 N N . LEU D 1 141 ? 32.354 -37.997 -36.411 1.00 83.90 137 LEU D N 1
ATOM 10065 C CA . LEU D 1 141 ? 33.625 -38.683 -36.607 1.00 82.68 137 LEU D CA 1
ATOM 10066 C C . LEU D 1 141 ? 33.420 -40.189 -36.448 1.00 83.20 137 LEU D C 1
ATOM 10067 O O . LEU D 1 141 ? 34.164 -40.989 -37.010 1.00 83.60 137 LEU D O 1
ATOM 10072 N N . SER D 1 142 ? 32.393 -40.557 -35.685 1.00 83.22 138 SER D N 1
ATOM 10073 C CA . SER D 1 142 ? 32.049 -41.960 -35.471 1.00 82.87 138 SER D CA 1
ATOM 10074 C C . SER D 1 142 ? 31.144 -42.467 -36.596 1.00 80.70 138 SER D C 1
ATOM 10075 O O . SER D 1 142 ? 31.173 -43.650 -36.946 1.00 81.35 138 SER D O 1
ATOM 10078 N N . VAL D 1 143 ? 30.336 -41.572 -37.158 1.00 78.02 139 VAL D N 1
ATOM 10079 C CA . VAL D 1 143 ? 29.403 -41.932 -38.226 1.00 76.05 139 VAL D CA 1
ATOM 10080 C C . VAL D 1 143 ? 30.126 -42.245 -39.526 1.00 73.61 139 VAL D C 1
ATOM 10081 O O . VAL D 1 143 ? 29.658 -43.058 -40.330 1.00 73.59 139 VAL D O 1
ATOM 10085 N N . LEU D 1 144 ? 31.266 -41.600 -39.741 1.00 71.22 140 LEU D N 1
ATOM 10086 C CA . LEU D 1 144 ? 31.999 -41.762 -40.964 1.00 69.22 140 LEU D CA 1
ATOM 10087 C C . LEU D 1 144 ? 32.646 -43.030 -41.109 1.00 70.00 140 LEU D C 1
ATOM 10088 O O . LEU D 1 144 ? 32.709 -43.651 -42.169 1.00 69.98 140 LEU D O 1
ATOM 10093 N N . GLN D 1 145 ? 33.125 -43.419 -39.975 1.00 70.93 141 GLN D N 1
ATOM 10094 C CA . GLN D 1 145 ? 33.716 -44.739 -39.893 1.00 72.32 141 GLN D CA 1
ATOM 10095 C C . GLN D 1 145 ? 32.630 -45.776 -40.160 1.00 73.17 141 GLN D C 1
ATOM 10096 O O . GLN D 1 145 ? 32.850 -46.745 -40.884 1.00 74.32 141 GLN D O 1
ATOM 10102 N N . ARG D 1 146 ? 31.451 -45.557 -39.588 1.00 73.21 142 ARG D N 1
ATOM 10103 C CA . ARG D 1 146 ? 30.325 -46.444 -39.847 1.00 75.03 142 ARG D CA 1
ATOM 10104 C C . ARG D 1 146 ? 29.971 -46.476 -41.336 1.00 74.07 142 ARG D C 1
ATOM 10105 O O . ARG D 1 146 ? 29.558 -47.495 -41.853 1.00 75.57 142 ARG D O 1
ATOM 10113 N N . VAL D 1 147 ? 30.153 -45.349 -42.010 1.00 72.26 143 VAL D N 1
ATOM 10114 C CA . VAL D 1 147 ? 29.916 -45.244 -43.435 1.00 72.32 143 VAL D CA 1
ATOM 10115 C C . VAL D 1 147 ? 31.042 -45.910 -44.191 1.00 73.08 143 VAL D C 1
ATOM 10116 O O . VAL D 1 147 ? 30.796 -46.571 -45.195 1.00 74.34 143 VAL D O 1
ATOM 10120 N N . LEU D 1 148 ? 32.277 -45.716 -43.722 1.00 72.85 144 LEU D N 1
ATOM 10121 C CA . LEU D 1 148 ? 33.442 -46.365 -44.323 1.00 74.43 144 LEU D CA 1
ATOM 10122 C C . LEU D 1 148 ? 33.389 -47.890 -44.146 1.00 77.92 144 LEU D C 1
ATOM 10123 O O . LEU D 1 148 ? 33.740 -48.634 -45.065 1.00 79.66 144 LEU D O 1
ATOM 10128 N N . ASP D 1 149 ? 32.931 -48.340 -42.974 1.00 79.42 145 ASP D N 1
ATOM 10129 C CA . ASP D 1 149 ? 32.707 -49.757 -42.694 1.00 83.19 145 ASP D CA 1
ATOM 10130 C C . ASP D 1 149 ? 31.770 -50.376 -43.716 1.00 85.03 145 ASP D C 1
ATOM 10131 O O . ASP D 1 149 ? 32.133 -51.345 -44.396 1.00 87.48 145 ASP D O 1
ATOM 10136 N N . THR D 1 150 ? 30.561 -49.823 -43.811 1.00 84.21 146 THR D N 1
ATOM 10137 C CA . THR D 1 150 ? 29.565 -50.323 -44.752 1.00 86.33 146 THR D CA 1
ATOM 10138 C C . THR D 1 150 ? 30.124 -50.304 -46.177 1.00 86.85 146 THR D C 1
ATOM 10139 O O . THR D 1 150 ? 29.957 -51.275 -46.921 1.00 89.68 146 THR D O 1
ATOM 10143 N N . ALA D 1 151 ? 30.804 -49.211 -46.537 1.00 84.25 147 ALA D N 1
ATOM 10144 C CA . ALA D 1 151 ? 31.431 -49.088 -47.855 1.00 84.97 147 ALA D CA 1
ATOM 10145 C C . ALA D 1 151 ? 32.321 -50.285 -48.184 1.00 87.81 147 ALA D C 1
ATOM 10146 O O . ALA D 1 151 ? 32.304 -50.773 -49.306 1.00 90.09 147 ALA D O 1
ATOM 10148 N N . ALA D 1 152 ? 33.065 -50.767 -47.195 1.00 88.18 148 ALA D N 1
ATOM 10149 C CA . ALA D 1 152 ? 33.901 -51.944 -47.383 1.00 91.52 148 ALA D CA 1
ATOM 10150 C C . ALA D 1 152 ? 33.053 -53.176 -47.688 1.00 95.21 148 ALA D C 1
ATOM 10151 O O . ALA D 1 152 ? 33.389 -53.971 -48.566 1.00 98.58 148 ALA D O 1
ATOM 10153 N N . GLU D 1 153 ? 31.950 -53.328 -46.961 1.00 95.28 149 GLU D N 1
ATOM 10154 C CA . GLU D 1 153 ? 31.087 -54.496 -47.109 1.00 99.03 149 GLU D CA 1
ATOM 10155 C C . GLU D 1 153 ? 30.338 -54.524 -48.441 1.00 100.01 149 GLU D C 1
ATOM 10156 O O . GLU D 1 153 ? 30.318 -55.546 -49.126 1.00 103.98 149 GLU D O 1
ATOM 10162 N N . LYS D 1 154 ? 29.718 -53.404 -48.801 1.00 96.37 150 LYS D N 1
ATOM 10163 C CA . LYS D 1 154 ? 28.948 -53.325 -50.038 1.00 97.32 150 LYS D CA 1
ATOM 10164 C C . LYS D 1 154 ? 29.765 -52.724 -51.179 1.00 96.76 150 LYS D C 1
ATOM 10165 O O . LYS D 1 154 ? 29.230 -52.407 -52.242 1.00 97.79 150 LYS D O 1
ATOM 10171 N N . ASN D 1 155 ? 31.065 -52.579 -50.947 1.00 95.36 151 ASN D N 1
ATOM 10172 C CA . ASN D 1 155 ? 31.990 -52.090 -51.965 1.00 94.94 151 ASN D CA 1
ATOM 10173 C C . ASN D 1 155 ? 31.588 -50.758 -52.592 1.00 91.82 151 ASN D C 1
ATOM 10174 O O . ASN D 1 155 ? 31.544 -50.627 -53.815 1.00 93.26 151 ASN D O 1
ATOM 10179 N N . TRP D 1 156 ? 31.306 -49.770 -51.750 1.00 87.67 152 TRP D N 1
ATOM 10180 C CA . TRP D 1 156 ? 31.003 -48.429 -52.229 1.00 84.35 152 TRP D CA 1
ATOM 10181 C C . TRP D 1 156 ? 32.303 -47.659 -52.438 1.00 82.33 152 TRP D C 1
ATOM 10182 O O . TRP D 1 156 ? 33.346 -48.029 -51.900 1.00 82.12 152 TRP D O 1
ATOM 10193 N N . GLN D 1 157 ? 32.235 -46.590 -53.223 1.00 80.86 153 GLN D N 1
ATOM 10194 C CA . GLN D 1 157 ? 33.388 -45.730 -53.454 1.00 79.60 153 GLN D CA 1
ATOM 10195 C C . GLN D 1 157 ? 33.063 -44.342 -52.876 1.00 75.83 153 GLN D C 1
ATOM 10196 O O . GLN D 1 157 ? 32.681 -43.434 -53.615 1.00 75.47 153 GLN D O 1
ATOM 10202 N N . VAL D 1 158 ? 33.198 -44.183 -51.561 1.00 73.46 154 VAL D N 1
ATOM 10203 C CA . VAL D 1 158 ? 32.838 -42.925 -50.901 1.00 69.71 154 VAL D CA 1
ATOM 10204 C C . VAL D 1 158 ? 33.964 -41.892 -50.915 1.00 68.09 154 VAL D C 1
ATOM 10205 O O . VAL D 1 158 ? 35.144 -42.242 -50.931 1.00 68.25 154 VAL D O 1
ATOM 10209 N N . THR D 1 159 ? 33.584 -40.618 -50.907 1.00 66.35 155 THR D N 1
ATOM 10210 C CA . THR D 1 159 ? 34.544 -39.521 -50.881 1.00 65.52 155 THR D CA 1
ATOM 10211 C C . THR D 1 159 ? 34.278 -38.632 -49.672 1.00 64.39 155 THR D C 1
ATOM 10212 O O . THR D 1 159 ? 33.344 -37.830 -49.674 1.00 63.96 155 THR D O 1
ATOM 10216 N N . ALA D 1 160 ? 35.097 -38.786 -48.637 1.00 64.03 156 ALA D N 1
ATOM 10217 C CA . ALA D 1 160 ? 34.897 -38.055 -47.390 1.00 63.05 156 ALA D CA 1
ATOM 10218 C C . ALA D 1 160 ? 35.373 -36.608 -47.467 1.00 63.16 156 ALA D C 1
ATOM 10219 O O . ALA D 1 160 ? 36.460 -36.317 -47.970 1.00 63.74 156 ALA D O 1
ATOM 10221 N N . VAL D 1 161 ? 34.538 -35.712 -46.954 1.00 62.97 157 VAL D N 1
ATOM 10222 C CA . VAL D 1 161 ? 34.783 -34.281 -46.997 1.00 63.38 157 VAL D CA 1
ATOM 10223 C C . VAL D 1 161 ? 34.348 -33.669 -45.674 1.00 64.10 157 VAL D C 1
ATOM 10224 O O . VAL D 1 161 ? 33.157 -33.651 -45.362 1.00 63.62 157 VAL D O 1
ATOM 10228 N N . ASN D 1 162 ? 35.301 -33.174 -44.889 1.00 65.04 158 ASN D N 1
ATOM 10229 C CA . ASN D 1 162 ? 34.959 -32.551 -43.627 1.00 66.35 158 ASN D CA 1
ATOM 10230 C C . ASN D 1 162 ? 34.576 -31.105 -43.862 1.00 67.83 158 ASN D C 1
ATOM 10231 O O . ASN D 1 162 ? 35.320 -30.338 -44.490 1.00 68.37 158 ASN D O 1
ATOM 10236 N N . ILE D 1 163 ? 33.409 -30.741 -43.354 1.00 68.72 159 ILE D N 1
ATOM 10237 C CA . ILE D 1 163 ? 32.939 -29.365 -43.444 1.00 70.89 159 ILE D CA 1
ATOM 10238 C C . ILE D 1 163 ? 33.969 -28.338 -42.891 1.00 73.24 159 ILE D C 1
ATOM 10239 O O . ILE D 1 163 ? 34.366 -27.393 -43.595 1.00 74.54 159 ILE D O 1
ATOM 10244 N N . LEU D 1 164 ? 34.444 -28.561 -41.670 1.00 74.62 160 LEU D N 1
ATOM 10245 C CA . LEU D 1 164 ? 35.289 -27.576 -40.989 1.00 77.93 160 LEU D CA 1
ATOM 10246 C C . LEU D 1 164 ? 36.599 -27.234 -41.719 1.00 78.38 160 LEU D C 1
ATOM 10247 O O . LEU D 1 164 ? 37.143 -26.135 -41.544 1.00 81.21 160 LEU D O 1
ATOM 10252 N N . THR D 1 165 ? 37.076 -28.148 -42.556 1.00 76.70 161 THR D N 1
ATOM 10253 C CA . THR D 1 165 ? 38.432 -28.050 -43.113 1.00 77.50 161 THR D CA 1
ATOM 10254 C C . THR D 1 165 ? 38.539 -27.728 -44.613 1.00 77.45 161 THR D C 1
ATOM 10255 O O . THR D 1 165 ? 39.615 -27.402 -45.104 1.00 78.52 161 THR D O 1
ATOM 10259 N N . THR D 1 166 ? 37.448 -27.821 -45.351 1.00 76.72 162 THR D N 1
ATOM 10260 C CA . THR D 1 166 ? 37.578 -27.617 -46.787 1.00 77.39 162 THR D CA 1
ATOM 10261 C C . THR D 1 166 ? 37.213 -26.171 -47.125 1.00 79.47 162 THR D C 1
ATOM 10262 O O . THR D 1 166 ? 36.366 -25.577 -46.460 1.00 80.19 162 THR D O 1
ATOM 10266 N N . THR D 1 167 ? 37.878 -25.593 -48.122 1.00 81.07 163 THR D N 1
ATOM 10267 C CA . THR D 1 167 ? 37.583 -24.210 -48.512 1.00 83.87 163 THR D CA 1
ATOM 10268 C C . THR D 1 167 ? 36.616 -24.106 -49.682 1.00 83.93 163 THR D C 1
ATOM 10269 O O . THR D 1 167 ? 36.294 -25.092 -50.351 1.00 82.22 163 THR D O 1
ATOM 10273 N N . GLU D 1 168 ? 36.178 -22.875 -49.911 1.00 86.43 164 GLU D N 1
ATOM 10274 C CA . GLU D 1 168 ? 35.367 -22.482 -51.053 1.00 87.83 164 GLU D CA 1
ATOM 10275 C C . GLU D 1 168 ? 35.894 -23.101 -52.350 1.00 87.26 164 GLU D C 1
ATOM 10276 O O . GLU D 1 168 ? 35.124 -23.630 -53.156 1.00 86.25 164 GLU D O 1
ATOM 10282 N N . GLU D 1 169 ? 37.217 -23.064 -52.511 1.00 88.17 165 GLU D N 1
ATOM 10283 C CA . GLU D 1 169 ? 37.885 -23.602 -53.690 1.00 88.49 165 GLU D CA 1
ATOM 10284 C C . GLU D 1 169 ? 38.006 -25.130 -53.633 1.00 85.40 165 GLU D C 1
ATOM 10285 O O . GLU D 1 169 ? 37.828 -25.808 -54.651 1.00 85.02 165 GLU D O 1
ATOM 10291 N N . GLY D 1 170 ? 38.301 -25.662 -52.450 1.00 83.33 166 GLY D N 1
ATOM 10292 C CA . GLY D 1 170 ? 38.188 -27.102 -52.220 1.00 80.79 166 GLY D CA 1
ATOM 10293 C C . GLY D 1 170 ? 36.836 -27.627 -52.695 1.00 79.40 166 GLY D C 1
ATOM 10294 O O . GLY D 1 170 ? 36.754 -28.693 -53.336 1.00 78.75 166 GLY D O 1
ATOM 10295 N N . TYR D 1 171 ? 35.786 -26.861 -52.389 1.00 79.22 167 TYR D N 1
ATOM 10296 C CA . TYR D 1 171 ? 34.423 -27.182 -52.807 1.00 78.36 167 TYR D CA 1
ATOM 10297 C C . TYR D 1 171 ? 34.245 -27.063 -54.311 1.00 80.26 167 TYR D C 1
ATOM 10298 O O . TYR D 1 171 ? 33.664 -27.955 -54.940 1.00 79.56 167 TYR D O 1
ATOM 10307 N N . ARG D 1 172 ? 34.737 -25.960 -54.870 1.00 83.04 168 ARG D N 1
ATOM 10308 C CA . ARG D 1 172 ? 34.662 -25.718 -56.306 1.00 86.06 168 ARG D CA 1
ATOM 10309 C C . ARG D 1 172 ? 35.236 -26.923 -56.996 1.00 85.91 168 ARG D C 1
ATOM 10310 O O . ARG D 1 172 ? 34.669 -27.446 -57.951 1.00 86.43 168 ARG D O 1
ATOM 10318 N N . MET D 1 173 ? 36.355 -27.381 -56.453 1.00 86.05 169 MET D N 1
ATOM 10319 C CA . MET D 1 173 ? 37.152 -28.415 -57.067 1.00 87.00 169 MET D CA 1
ATOM 10320 C C . MET D 1 173 ? 36.417 -29.751 -57.126 1.00 85.52 169 MET D C 1
ATOM 10321 O O . MET D 1 173 ? 36.375 -30.392 -58.178 1.00 86.28 169 MET D O 1
ATOM 10326 N N . LEU D 1 174 ? 35.820 -30.158 -56.009 1.00 83.87 170 LEU D N 1
ATOM 10327 C CA . LEU D 1 174 ? 35.203 -31.480 -55.954 1.00 83.14 170 LEU D CA 1
ATOM 10328 C C . LEU D 1 174 ? 33.840 -31.525 -56.656 1.00 83.77 170 LEU D C 1
ATOM 10329 O O . LEU D 1 174 ? 33.409 -32.579 -57.133 1.00 84.15 170 LEU D O 1
ATOM 10334 N N . PHE D 1 175 ? 33.168 -30.380 -56.700 1.00 84.12 171 PHE D N 1
ATOM 10335 C CA . PHE D 1 175 ? 31.968 -30.231 -57.501 1.00 85.15 171 PHE D CA 1
ATOM 10336 C C . PHE D 1 175 ? 32.370 -30.177 -58.966 1.00 87.50 171 PHE D C 1
ATOM 10337 O O . PHE D 1 175 ? 31.544 -30.398 -59.841 1.00 88.80 171 PHE D O 1
ATOM 10345 N N . GLN D 1 176 ? 33.644 -29.885 -59.222 1.00 88.20 172 GLN D N 1
ATOM 10346 C CA . GLN D 1 176 ? 34.191 -29.983 -60.567 1.00 90.52 172 GLN D CA 1
ATOM 10347 C C . GLN D 1 176 ? 34.459 -31.455 -60.934 1.00 90.68 172 GLN D C 1
ATOM 10348 O O . GLN D 1 176 ? 34.214 -31.855 -62.065 1.00 92.89 172 GLN D O 1
ATOM 10354 N N . ASP D 1 177 ? 34.906 -32.255 -59.971 1.00 88.80 173 ASP D N 1
ATOM 10355 C CA . ASP D 1 177 ? 35.072 -33.689 -60.190 1.00 89.22 173 ASP D CA 1
ATOM 10356 C C . ASP D 1 177 ? 33.738 -34.379 -60.473 1.00 89.61 173 ASP D C 1
ATOM 10357 O O . ASP D 1 177 ? 33.622 -35.210 -61.372 1.00 91.68 173 ASP D O 1
ATOM 10362 N N . LEU D 1 178 ? 32.724 -34.001 -59.688 1.00 87.73 174 LEU D N 1
ATOM 10363 C CA . LEU D 1 178 ? 31.390 -34.601 -59.724 1.00 88.15 174 LEU D CA 1
ATOM 10364 C C . LEU D 1 178 ? 30.648 -34.423 -61.042 1.00 90.67 174 LEU D C 1
ATOM 10365 O O . LEU D 1 178 ? 29.933 -35.317 -61.493 1.00 92.07 174 LEU D O 1
ATOM 10370 N N . GLU D 1 179 ? 30.818 -33.258 -61.653 1.00 91.68 175 GLU D N 1
ATOM 10371 C CA . GLU D 1 179 ? 30.080 -32.919 -62.858 1.00 94.75 175 GLU D CA 1
ATOM 10372 C C . GLU D 1 179 ? 30.736 -33.468 -64.123 1.00 97.41 175 GLU D C 1
ATOM 10373 O O . GLU D 1 179 ? 30.357 -33.109 -65.235 1.00 100.41 175 GLU D O 1
ATOM 10379 N N . LYS D 1 180 ? 31.763 -34.278 -63.925 1.00 96.63 176 LYS D N 1
ATOM 10380 C CA . LYS D 1 180 ? 32.372 -35.041 -65.004 1.00 99.42 176 LYS D CA 1
ATOM 10381 C C . LYS D 1 180 ? 31.598 -36.324 -65.308 1.00 100.90 176 LYS D C 1
ATOM 10382 O O . LYS D 1 180 ? 31.797 -36.955 -66.345 1.00 104.98 176 LYS D O 1
ATOM 10388 N N . LYS D 1 181 ? 30.705 -36.706 -64.390 1.00 98.06 177 LYS D N 1
ATOM 10389 C CA . LYS D 1 181 ? 29.882 -37.921 -64.511 1.00 99.35 177 LYS D CA 1
ATOM 10390 C C . LYS D 1 181 ? 28.410 -37.506 -64.448 1.00 98.75 177 LYS D C 1
ATOM 10391 O O . LYS D 1 181 ? 28.072 -36.499 -63.819 1.00 96.35 177 LYS D O 1
ATOM 10397 N N . LYS D 1 182 ? 27.525 -38.247 -65.113 1.00 100.86 178 LYS D N 1
ATOM 10398 C CA . LYS D 1 182 ? 26.130 -37.826 -65.268 1.00 101.40 178 LYS D CA 1
ATOM 10399 C C . LYS D 1 182 ? 25.231 -37.655 -64.020 1.00 97.71 178 LYS D C 1
ATOM 10400 O O . LYS D 1 182 ? 24.488 -36.679 -63.948 1.00 97.21 178 LYS D O 1
ATOM 10406 N N . GLU D 1 183 ? 25.278 -38.575 -63.055 1.00 95.23 179 GLU D N 1
ATOM 10407 C CA . GLU D 1 183 ? 24.448 -38.429 -61.851 1.00 91.97 179 GLU D CA 1
ATOM 10408 C C . GLU D 1 183 ? 25.437 -38.123 -60.742 1.00 87.16 179 GLU D C 1
ATOM 10409 O O . GLU D 1 183 ? 26.408 -38.854 -60.530 1.00 86.62 179 GLU D O 1
ATOM 10415 N N . ARG D 1 184 ? 25.191 -37.031 -60.033 1.00 83.75 180 ARG D N 1
ATOM 10416 C CA . ARG D 1 184 ? 26.077 -36.639 -58.963 1.00 79.27 180 ARG D CA 1
ATOM 10417 C C . ARG D 1 184 ? 25.373 -36.948 -57.654 1.00 76.87 180 ARG D C 1
ATOM 10418 O O . ARG D 1 184 ? 24.312 -36.397 -57.360 1.00 77.06 180 ARG D O 1
ATOM 10426 N N . LEU D 1 185 ? 25.972 -37.833 -56.866 1.00 74.32 181 LEU D N 1
ATOM 10427 C CA . LEU D 1 185 ? 25.358 -38.253 -55.616 1.00 72.11 181 LEU D CA 1
ATOM 10428 C C . LEU D 1 185 ? 26.117 -37.735 -54.399 1.00 69.34 181 LEU D C 1
ATOM 10429 O O . LEU D 1 185 ? 27.293 -38.033 -54.194 1.00 67.83 181 LEU D O 1
ATOM 10434 N N . VAL D 1 186 ? 25.400 -36.976 -53.583 1.00 72.42 182 VAL D N 1
ATOM 10435 C CA . VAL D 1 186 ? 25.944 -36.310 -52.421 1.00 69.82 182 VAL D CA 1
ATOM 10436 C C . VAL D 1 186 ? 25.131 -36.581 -51.145 1.00 69.25 182 VAL D C 1
ATOM 10437 O O . VAL D 1 186 ? 23.918 -36.344 -51.088 1.00 69.06 182 VAL D O 1
ATOM 10441 N N . VAL D 1 187 ? 25.850 -36.958 -50.094 1.00 68.58 183 VAL D N 1
ATOM 10442 C CA . VAL D 1 187 ? 25.281 -37.053 -48.762 1.00 67.50 183 VAL D CA 1
ATOM 10443 C C . VAL D 1 187 ? 25.823 -35.872 -47.971 1.00 66.82 183 VAL D C 1
ATOM 10444 O O . VAL D 1 187 ? 27.016 -35.574 -48.028 1.00 65.83 183 VAL D O 1
ATOM 10448 N N . VAL D 1 188 ? 24.938 -35.175 -47.269 1.00 66.73 184 VAL D N 1
ATOM 10449 C CA . VAL D 1 188 ? 25.354 -34.081 -46.410 1.00 66.79 184 VAL D CA 1
ATOM 10450 C C . VAL D 1 188 ? 24.822 -34.350 -45.002 1.00 67.52 184 VAL D C 1
ATOM 10451 O O . VAL D 1 188 ? 23.621 -34.259 -44.770 1.00 67.47 184 VAL D O 1
ATOM 10455 N N . ASP D 1 189 ? 25.700 -34.650 -44.051 1.00 68.89 185 ASP D N 1
ATOM 10456 C CA . ASP D 1 189 ? 25.246 -34.897 -42.684 1.00 70.16 185 ASP D CA 1
ATOM 10457 C C . ASP D 1 189 ? 25.829 -33.799 -41.839 1.00 70.31 185 ASP D C 1
ATOM 10458 O O . ASP D 1 189 ? 27.053 -33.665 -41.702 1.00 71.10 185 ASP D O 1
ATOM 10463 N N . CYS D 1 190 ? 24.943 -32.980 -41.291 1.00 70.55 186 CYS D N 1
ATOM 10464 C CA . CYS D 1 190 ? 25.364 -31.922 -40.385 1.00 71.15 186 CYS D CA 1
ATOM 10465 C C . CYS D 1 190 ? 24.146 -31.235 -39.757 1.00 71.41 186 CYS D C 1
ATOM 10466 O O . CYS D 1 190 ? 23.004 -31.441 -40.184 1.00 70.91 186 CYS D O 1
ATOM 10469 N N . GLU D 1 191 ? 24.410 -30.398 -38.769 1.00 72.89 187 GLU D N 1
ATOM 10470 C CA . GLU D 1 191 ? 23.375 -29.660 -38.049 1.00 74.02 187 GLU D CA 1
ATOM 10471 C C . GLU D 1 191 ? 22.775 -28.552 -38.915 1.00 75.02 187 GLU D C 1
ATOM 10472 O O . GLU D 1 191 ? 23.334 -28.181 -39.947 1.00 75.39 187 GLU D O 1
ATOM 10478 N N . SER D 1 192 ? 21.633 -28.024 -38.479 1.00 76.17 188 SER D N 1
ATOM 10479 C CA . SER D 1 192 ? 20.830 -27.097 -39.282 1.00 78.14 188 SER D CA 1
ATOM 10480 C C . SER D 1 192 ? 21.498 -25.771 -39.657 1.00 80.21 188 SER D C 1
ATOM 10481 O O . SER D 1 192 ? 21.411 -25.336 -40.808 1.00 81.12 188 SER D O 1
ATOM 10484 N N . GLU D 1 193 ? 22.155 -25.123 -38.701 1.00 81.60 189 GLU D N 1
ATOM 10485 C CA . GLU D 1 193 ? 22.755 -23.821 -38.977 1.00 84.73 189 GLU D CA 1
ATOM 10486 C C . GLU D 1 193 ? 23.893 -23.919 -39.996 1.00 85.06 189 GLU D C 1
ATOM 10487 O O . GLU D 1 193 ? 23.962 -23.122 -40.931 1.00 86.33 189 GLU D O 1
ATOM 10493 N N . ARG D 1 194 ? 24.769 -24.905 -39.827 1.00 84.30 190 ARG D N 1
ATOM 10494 C CA . ARG D 1 194 ? 25.855 -25.124 -40.779 1.00 85.44 190 ARG D CA 1
ATOM 10495 C C . ARG D 1 194 ? 25.305 -25.671 -42.091 1.00 84.09 190 ARG D C 1
ATOM 10496 O O . ARG D 1 194 ? 25.874 -25.449 -43.160 1.00 85.01 190 ARG D O 1
ATOM 10504 N N . LEU D 1 195 ? 24.189 -26.385 -41.994 1.00 82.51 191 LEU D N 1
ATOM 10505 C CA . LEU D 1 195 ? 23.516 -26.953 -43.154 1.00 82.07 191 LEU D CA 1
ATOM 10506 C C . LEU D 1 195 ? 23.121 -25.858 -44.140 1.00 83.73 191 LEU D C 1
ATOM 10507 O O . LEU D 1 195 ? 23.465 -25.915 -45.323 1.00 84.14 191 LEU D O 1
ATOM 10512 N N . ASN D 1 196 ? 22.399 -24.862 -43.639 1.00 84.88 192 ASN D N 1
ATOM 10513 C CA . ASN D 1 196 ? 21.922 -23.759 -44.463 1.00 87.39 192 ASN D CA 1
ATOM 10514 C C . ASN D 1 196 ? 23.034 -22.963 -45.125 1.00 89.27 192 ASN D C 1
ATOM 10515 O O . ASN D 1 196 ? 22.886 -22.492 -46.252 1.00 91.13 192 ASN D O 1
ATOM 10520 N N . ALA D 1 197 ? 24.145 -22.813 -44.416 1.00 89.26 193 ALA D N 1
ATOM 10521 C CA . ALA D 1 197 ? 25.291 -22.088 -44.945 1.00 91.29 193 ALA D CA 1
ATOM 10522 C C . ALA D 1 197 ? 25.914 -22.854 -46.105 1.00 90.44 193 ALA D C 1
ATOM 10523 O O . ALA D 1 197 ? 26.385 -22.259 -47.075 1.00 92.27 193 ALA D O 1
ATOM 10525 N N . ILE D 1 198 ? 25.908 -24.180 -46.000 1.00 88.29 194 ILE D N 1
ATOM 10526 C CA . ILE D 1 198 ? 26.450 -25.035 -47.049 1.00 88.00 194 ILE D CA 1
ATOM 10527 C C . ILE D 1 198 ? 25.521 -25.064 -48.259 1.00 88.21 194 ILE D C 1
ATOM 10528 O O . ILE D 1 198 ? 25.971 -25.207 -49.396 1.00 89.02 194 ILE D O 1
ATOM 10533 N N . LEU D 1 199 ? 24.223 -24.926 -48.005 1.00 87.43 195 LEU D N 1
ATOM 10534 C CA . LEU D 1 199 ? 23.228 -24.931 -49.071 1.00 88.45 195 LEU D CA 1
ATOM 10535 C C . LEU D 1 199 ? 23.541 -23.865 -50.115 1.00 90.42 195 LEU D C 1
ATOM 10536 O O . LEU D 1 199 ? 23.746 -24.174 -51.289 1.00 91.16 195 LEU D O 1
ATOM 10541 N N . GLY D 1 200 ? 23.574 -22.610 -49.679 1.00 91.54 196 GLY D N 1
ATOM 10542 C CA . GLY D 1 200 ? 23.851 -21.499 -50.570 1.00 94.28 196 GLY D CA 1
ATOM 10543 C C . GLY D 1 200 ? 25.113 -21.705 -51.383 1.00 94.44 196 GLY D C 1
ATOM 10544 O O . GLY D 1 200 ? 25.204 -21.262 -52.528 1.00 96.07 196 GLY D O 1
ATOM 10545 N N . GLN D 1 201 ? 26.091 -22.381 -50.789 1.00 92.61 197 GLN D N 1
ATOM 10546 C CA . GLN D 1 201 ? 27.360 -22.640 -51.459 1.00 92.67 197 GLN D CA 1
ATOM 10547 C C . GLN D 1 201 ? 27.227 -23.748 -52.498 1.00 91.15 197 GLN D C 1
ATOM 10548 O O . GLN D 1 201 ? 27.908 -23.735 -53.524 1.00 91.84 197 GLN D O 1
ATOM 10554 N N . ILE D 1 202 ? 26.347 -24.706 -52.227 1.00 88.83 198 ILE D N 1
ATOM 10555 C CA . ILE D 1 202 ? 26.139 -25.832 -53.130 1.00 87.95 198 ILE D CA 1
ATOM 10556 C C . ILE D 1 202 ? 25.310 -25.437 -54.348 1.00 90.13 198 ILE D C 1
ATOM 10557 O O . ILE D 1 202 ? 25.724 -25.649 -55.488 1.00 90.49 198 ILE D O 1
ATOM 10562 N N . VAL D 1 203 ? 24.136 -24.865 -54.099 1.00 91.71 199 VAL D N 1
ATOM 10563 C CA . VAL D 1 203 ? 23.231 -24.467 -55.171 1.00 94.40 199 VAL D CA 1
ATOM 10564 C C . VAL D 1 203 ? 23.932 -23.600 -56.212 1.00 97.43 199 VAL D C 1
ATOM 10565 O O . VAL D 1 203 ? 23.747 -23.788 -57.413 1.00 99.75 199 VAL D O 1
ATOM 10569 N N . LYS D 1 204 ? 24.736 -22.649 -55.746 1.00 97.98 200 LYS D N 1
ATOM 10570 C CA . LYS D 1 204 ? 25.451 -21.748 -56.643 1.00 100.92 200 LYS D CA 1
ATOM 10571 C C . LYS D 1 204 ? 26.451 -22.502 -57.517 1.00 99.95 200 LYS D C 1
ATOM 10572 O O . LYS D 1 204 ? 26.695 -22.126 -58.663 1.00 102.63 200 LYS D O 1
ATOM 10578 N N . LEU D 1 205 ? 27.026 -23.565 -56.967 1.00 96.69 201 LEU D N 1
ATOM 10579 C CA . LEU D 1 205 ? 28.045 -24.344 -57.664 1.00 95.67 201 LEU D CA 1
ATOM 10580 C C . LEU D 1 205 ? 27.451 -25.333 -58.662 1.00 95.33 201 LEU D C 1
ATOM 10581 O O . LEU D 1 205 ? 28.098 -25.704 -59.640 1.00 96.10 201 LEU D O 1
ATOM 10586 N N . GLU D 1 206 ? 26.221 -25.764 -58.404 1.00 94.47 202 GLU D N 1
ATOM 10587 C CA . GLU D 1 206 ? 25.617 -26.848 -59.170 1.00 94.67 202 GLU D CA 1
ATOM 10588 C C . GLU D 1 206 ? 24.873 -26.432 -60.443 1.00 97.33 202 GLU D C 1
ATOM 10589 O O . GLU D 1 206 ? 24.464 -27.291 -61.229 1.00 97.99 202 GLU D O 1
ATOM 10595 N N . LYS D 1 207 ? 24.705 -25.130 -60.655 1.00 99.43 203 LYS D N 1
ATOM 10596 C CA . LYS D 1 207 ? 24.009 -24.651 -61.870 1.00 102.57 203 LYS D CA 1
ATOM 10597 C C . LYS D 1 207 ? 22.551 -25.174 -62.082 1.00 104.37 203 LYS D C 1
ATOM 10598 O O . LYS D 1 207 ? 21.711 -24.984 -61.201 1.00 108.07 203 LYS D O 1
ATOM 10604 N N . ASN D 1 208 ? 22.272 -25.775 -63.233 1.00 102.17 204 ASN D N 1
ATOM 10605 C CA . ASN D 1 208 ? 20.915 -26.211 -63.543 1.00 103.40 204 ASN D CA 1
ATOM 10606 C C . ASN D 1 208 ? 20.381 -27.241 -62.552 1.00 99.69 204 ASN D C 1
ATOM 10607 O O . ASN D 1 208 ? 19.173 -27.453 -62.452 1.00 99.88 204 ASN D O 1
ATOM 10612 N N . GLY D 1 209 ? 21.290 -27.873 -61.816 1.00 96.29 205 GLY D N 1
ATOM 10613 C CA . GLY D 1 209 ? 20.913 -28.846 -60.807 1.00 91.25 205 GLY D CA 1
ATOM 10614 C C . GLY D 1 209 ? 20.517 -30.192 -61.382 1.00 90.59 205 GLY D C 1
ATOM 10615 O O . GLY D 1 209 ? 20.109 -31.092 -60.648 1.00 89.32 205 GLY D O 1
ATOM 10616 N N . ILE D 1 210 ? 20.638 -30.333 -62.697 1.00 91.25 206 ILE D N 1
ATOM 10617 C CA . ILE D 1 210 ? 20.286 -31.581 -63.364 1.00 91.29 206 ILE D CA 1
ATOM 10618 C C . ILE D 1 210 ? 21.263 -32.697 -63.009 1.00 88.09 206 ILE D C 1
ATOM 10619 O O . ILE D 1 210 ? 22.478 -32.511 -63.058 1.00 86.15 206 ILE D O 1
ATOM 10624 N N . GLY D 1 211 ? 20.723 -33.858 -62.653 1.00 87.11 207 GLY D N 1
ATOM 10625 C CA . GLY D 1 211 ? 21.538 -35.022 -62.356 1.00 85.40 207 GLY D CA 1
ATOM 10626 C C . GLY D 1 211 ? 22.157 -35.025 -60.971 1.00 82.32 207 GLY D C 1
ATOM 10627 O O . GLY D 1 211 ? 22.997 -35.871 -60.666 1.00 81.37 207 GLY D O 1
ATOM 10628 N N . TYR D 1 212 ? 21.748 -34.080 -60.131 1.00 80.90 208 TYR D N 1
ATOM 10629 C CA . TYR D 1 212 ? 22.252 -34.012 -58.764 1.00 78.52 208 TYR D CA 1
ATOM 10630 C C . TYR D 1 212 ? 21.220 -34.615 -57.791 1.00 78.21 208 TYR D C 1
ATOM 10631 O O . TYR D 1 212 ? 20.042 -34.258 -57.830 1.00 79.67 208 TYR D O 1
ATOM 10640 N N . HIS D 1 213 ? 21.664 -35.530 -56.930 1.00 76.63 209 HIS D N 1
ATOM 10641 C CA . HIS D 1 213 ? 20.780 -36.181 -55.956 1.00 76.49 209 HIS D CA 1
ATOM 10642 C C . HIS D 1 213 ? 21.332 -36.048 -54.538 1.00 73.61 209 HIS D C 1
ATOM 10643 O O . HIS D 1 213 ? 22.375 -36.617 -54.215 1.00 72.42 209 HIS D O 1
ATOM 10650 N N . TYR D 1 214 ? 20.629 -35.298 -53.695 1.00 72.63 210 TYR D N 1
ATOM 10651 C CA . TYR D 1 214 ? 21.098 -35.034 -52.338 1.00 69.97 210 TYR D CA 1
ATOM 10652 C C . TYR D 1 214 ? 20.321 -35.784 -51.263 1.00 69.41 210 TYR D C 1
ATOM 10653 O O . TYR D 1 214 ? 19.089 -35.785 -51.253 1.00 70.68 210 TYR D O 1
ATOM 10662 N N . ILE D 1 215 ? 21.056 -36.402 -50.347 1.00 68.18 211 ILE D N 1
ATOM 10663 C CA . ILE D 1 215 ? 20.475 -36.961 -49.138 1.00 67.45 211 ILE D CA 1
ATOM 10664 C C . ILE D 1 215 ? 20.990 -36.142 -47.963 1.00 65.97 211 ILE D C 1
ATOM 10665 O O . ILE D 1 215 ? 22.188 -36.134 -47.682 1.00 64.86 211 ILE D O 1
ATOM 10670 N N . LEU D 1 216 ? 20.087 -35.438 -47.291 1.00 66.18 212 LEU D N 1
ATOM 10671 C CA . LEU D 1 216 ? 20.469 -34.599 -46.163 1.00 65.43 212 LEU D CA 1
ATOM 10672 C C . LEU D 1 216 ? 20.238 -35.321 -44.840 1.00 65.89 212 LEU D C 1
ATOM 10673 O O . LEU D 1 216 ? 19.099 -35.469 -44.395 1.00 66.49 212 LEU D O 1
ATOM 10678 N N . ALA D 1 217 ? 21.325 -35.773 -44.219 1.00 65.85 213 ALA D N 1
ATOM 10679 C CA . ALA D 1 217 ? 21.247 -36.478 -42.942 1.00 66.64 213 ALA D CA 1
ATOM 10680 C C . ALA D 1 217 ? 20.910 -35.509 -41.820 1.00 65.72 213 ALA D C 1
ATOM 10681 O O . ALA D 1 217 ? 21.784 -35.061 -41.075 1.00 65.37 213 ALA D O 1
ATOM 10683 N N . ASN D 1 218 ? 19.626 -35.190 -41.721 1.00 65.77 214 ASN D N 1
ATOM 10684 C CA . ASN D 1 218 ? 19.130 -34.201 -40.773 1.00 65.17 214 ASN D CA 1
ATOM 10685 C C . ASN D 1 218 ? 17.716 -34.603 -40.401 1.00 65.80 214 ASN D C 1
ATOM 10686 O O . ASN D 1 218 ? 17.053 -35.304 -41.161 1.00 67.68 214 ASN D O 1
ATOM 10691 N N . LEU D 1 219 ? 17.256 -34.182 -39.230 1.00 65.16 215 LEU D N 1
ATOM 10692 C CA . LEU D 1 219 ? 15.932 -34.576 -38.743 1.00 65.51 215 LEU D CA 1
ATOM 10693 C C . LEU D 1 219 ? 14.893 -33.479 -38.928 1.00 66.19 215 LEU D C 1
ATOM 10694 O O . LEU D 1 219 ? 13.728 -33.654 -38.571 1.00 66.76 215 LEU D O 1
ATOM 10699 N N . GLY D 1 220 ? 15.319 -32.351 -39.487 1.00 66.41 216 GLY D N 1
ATOM 10700 C CA . GLY D 1 220 ? 14.417 -31.243 -39.739 1.00 68.10 216 GLY D CA 1
ATOM 10701 C C . GLY D 1 220 ? 14.408 -30.854 -41.204 1.00 69.69 216 GLY D C 1
ATOM 10702 O O . GLY D 1 220 ? 14.711 -29.712 -41.552 1.00 69.95 216 GLY D O 1
ATOM 10703 N N . PHE D 1 221 ? 14.068 -31.808 -42.067 1.00 71.12 217 PHE D N 1
ATOM 10704 C CA . PHE D 1 221 ? 14.015 -31.551 -43.494 1.00 73.02 217 PHE D CA 1
ATOM 10705 C C . PHE D 1 221 ? 13.219 -30.284 -43.779 1.00 75.12 217 PHE D C 1
ATOM 10706 O O . PHE D 1 221 ? 13.666 -29.402 -44.505 1.00 75.64 217 PHE D O 1
ATOM 10714 N N . MET D 1 222 ? 12.055 -30.197 -43.154 1.00 76.60 218 MET D N 1
ATOM 10715 C CA . MET D 1 222 ? 11.165 -29.072 -43.311 1.00 79.60 218 MET D CA 1
ATOM 10716 C C . MET D 1 222 ? 11.676 -27.786 -42.660 1.00 79.62 218 MET D C 1
ATOM 10717 O O . MET D 1 222 ? 11.130 -26.717 -42.918 1.00 81.79 218 MET D O 1
ATOM 10722 N N . ASP D 1 223 ? 12.690 -27.875 -41.800 1.00 78.26 219 ASP D N 1
ATOM 10723 C CA . ASP D 1 223 ? 13.255 -26.664 -41.178 1.00 78.89 219 ASP D CA 1
ATOM 10724 C C . ASP D 1 223 ? 14.138 -25.901 -42.143 1.00 80.07 219 ASP D C 1
ATOM 10725 O O . ASP D 1 223 ? 14.391 -24.715 -41.936 1.00 81.74 219 ASP D O 1
ATOM 10730 N N . ILE D 1 224 ? 14.614 -26.576 -43.186 1.00 79.89 220 ILE D N 1
ATOM 10731 C CA . ILE D 1 224 ? 15.571 -25.981 -44.124 1.00 80.94 220 ILE D CA 1
ATOM 10732 C C . ILE D 1 224 ? 14.946 -24.916 -45.021 1.00 84.33 220 ILE D C 1
ATOM 10733 O O . ILE D 1 224 ? 13.745 -24.956 -45.313 1.00 85.54 220 ILE D O 1
ATOM 10738 N N . ASP D 1 225 ? 15.759 -23.953 -45.449 1.00 86.49 221 ASP D N 1
ATOM 10739 C CA . ASP D 1 225 ? 15.309 -23.043 -46.504 1.00 90.68 221 ASP D CA 1
ATOM 10740 C C . ASP D 1 225 ? 15.378 -23.775 -47.823 1.00 91.08 221 ASP D C 1
ATOM 10741 O O . ASP D 1 225 ? 16.438 -23.960 -48.404 1.00 90.01 221 ASP D O 1
ATOM 10746 N N . LEU D 1 226 ? 14.218 -24.207 -48.273 1.00 93.05 222 LEU D N 1
ATOM 10747 C CA . LEU D 1 226 ? 14.137 -25.084 -49.406 1.00 94.34 222 LEU D CA 1
ATOM 10748 C C . LEU D 1 226 ? 13.858 -24.242 -50.643 1.00 98.50 222 LEU D C 1
ATOM 10749 O O . LEU D 1 226 ? 13.837 -24.754 -51.761 1.00 99.77 222 LEU D O 1
ATOM 10754 N N . ASN D 1 227 ? 13.678 -22.938 -50.419 1.00 101.26 223 ASN D N 1
ATOM 10755 C CA . ASN D 1 227 ? 13.572 -21.931 -51.483 1.00 106.02 223 ASN D CA 1
ATOM 10756 C C . ASN D 1 227 ? 14.843 -21.842 -52.316 1.00 105.80 223 ASN D C 1
ATOM 10757 O O . ASN D 1 227 ? 14.806 -21.493 -53.492 1.00 108.44 223 ASN D O 1
ATOM 10762 N N . LYS D 1 228 ? 15.971 -22.163 -51.690 1.00 103.07 224 LYS D N 1
ATOM 10763 C CA . LYS D 1 228 ? 17.264 -22.156 -52.364 1.00 102.78 224 LYS D CA 1
ATOM 10764 C C . LYS D 1 228 ? 17.254 -23.185 -53.499 1.00 102.78 224 LYS D C 1
ATOM 10765 O O . LYS D 1 228 ? 18.155 -23.204 -54.339 1.00 103.07 224 LYS D O 1
ATOM 10771 N N . PHE D 1 229 ? 16.217 -24.020 -53.523 1.00 102.68 225 PHE D N 1
ATOM 10772 C CA . PHE D 1 229 ? 16.083 -25.061 -54.530 1.00 102.90 225 PHE D CA 1
ATOM 10773 C C . PHE D 1 229 ? 14.971 -24.825 -55.556 1.00 106.71 225 PHE D C 1
ATOM 10774 O O . PHE D 1 229 ? 14.684 -25.709 -56.369 1.00 107.31 225 PHE D O 1
ATOM 10782 N N . LYS D 1 230 ? 14.357 -23.642 -55.524 1.00 109.46 226 LYS D N 1
ATOM 10783 C CA . LYS D 1 230 ? 13.311 -23.290 -56.502 1.00 114.14 226 LYS D CA 1
ATOM 10784 C C . LYS D 1 230 ? 13.877 -23.231 -57.929 1.00 115.64 226 LYS D C 1
ATOM 10785 O O . LYS D 1 230 ? 14.781 -22.445 -58.227 1.00 115.78 226 LYS D O 1
ATOM 10791 N N . GLU D 1 231 ? 13.322 -24.075 -58.796 1.00 116.66 227 GLU D N 1
ATOM 10792 C CA . GLU D 1 231 ? 13.905 -24.397 -60.107 1.00 117.37 227 GLU D CA 1
ATOM 10793 C C . GLU D 1 231 ? 15.377 -24.856 -60.088 1.00 112.79 227 GLU D C 1
ATOM 10794 O O . GLU D 1 231 ? 16.193 -24.391 -60.894 1.00 113.89 227 GLU D O 1
ATOM 10800 N N . SER D 1 232 ? 15.694 -25.756 -59.159 1.00 107.38 228 SER D N 1
ATOM 10801 C CA . SER D 1 232 ? 16.885 -26.572 -59.251 1.00 103.22 228 SER D CA 1
ATOM 10802 C C . SER D 1 232 ? 16.429 -27.962 -59.625 1.00 102.41 228 SER D C 1
ATOM 10803 O O . SER D 1 232 ? 15.489 -28.494 -59.012 1.00 102.58 228 SER D O 1
ATOM 10806 N N . GLY D 1 233 ? 17.089 -28.558 -60.616 1.00 101.46 229 GLY D N 1
ATOM 10807 C CA . GLY D 1 233 ? 16.857 -29.965 -60.963 1.00 100.20 229 GLY D CA 1
ATOM 10808 C C . GLY D 1 233 ? 17.133 -30.930 -59.818 1.00 95.69 229 GLY D C 1
ATOM 10809 O O . GLY D 1 233 ? 16.805 -32.110 -59.899 1.00 95.94 229 GLY D O 1
ATOM 10810 N N . ALA D 1 234 ? 17.737 -30.405 -58.754 1.00 92.00 230 ALA D N 1
ATOM 10811 C CA . ALA D 1 234 ? 18.193 -31.170 -57.600 1.00 88.06 230 ALA D CA 1
ATOM 10812 C C . ALA D 1 234 ? 17.110 -32.057 -56.997 1.00 88.14 230 ALA D C 1
ATOM 10813 O O . ALA D 1 234 ? 16.007 -31.584 -56.704 1.00 88.95 230 ALA D O 1
ATOM 10815 N N . ASN D 1 235 ? 17.441 -33.346 -56.861 1.00 87.33 231 ASN D N 1
ATOM 10816 C CA . ASN D 1 235 ? 16.619 -34.332 -56.157 1.00 87.74 231 ASN D CA 1
ATOM 10817 C C . ASN D 1 235 ? 17.068 -34.358 -54.709 1.00 82.69 231 ASN D C 1
ATOM 10818 O O . ASN D 1 235 ? 18.173 -34.792 -54.413 1.00 80.11 231 ASN D O 1
ATOM 10823 N N . VAL D 1 236 ? 16.211 -33.897 -53.810 1.00 81.03 232 VAL D N 1
ATOM 10824 C CA . VAL D 1 236 ? 16.612 -33.757 -52.421 1.00 77.47 232 VAL D CA 1
ATOM 10825 C C . VAL D 1 236 ? 15.816 -34.674 -51.523 1.00 77.06 232 VAL D C 1
ATOM 10826 O O . VAL D 1 236 ? 14.588 -34.622 -51.510 1.00 78.70 232 VAL D O 1
ATOM 10830 N N . THR D 1 237 ? 16.530 -35.515 -50.777 1.00 74.76 233 THR D N 1
ATOM 10831 C CA . THR D 1 237 ? 15.913 -36.436 -49.830 1.00 74.06 233 THR D CA 1
ATOM 10832 C C . THR D 1 237 ? 16.404 -36.160 -48.430 1.00 71.55 233 THR D C 1
ATOM 10833 O O . THR D 1 237 ? 17.585 -35.873 -48.221 1.00 68.69 233 THR D O 1
ATOM 10837 N N . GLY D 1 238 ? 15.481 -36.297 -47.475 1.00 71.80 234 GLY D N 1
ATOM 10838 C CA . GLY D 1 238 ? 15.767 -36.069 -46.080 1.00 69.73 234 GLY D CA 1
ATOM 10839 C C . GLY D 1 238 ? 14.853 -36.802 -45.137 1.00 70.52 234 GLY D C 1
ATOM 10840 O O . GLY D 1 238 ? 14.257 -37.817 -45.483 1.00 72.28 234 GLY D O 1
ATOM 10841 N N . PHE D 1 239 ? 14.787 -36.278 -43.921 1.00 69.47 235 PHE D N 1
ATOM 10842 C CA . PHE D 1 239 ? 14.128 -36.942 -42.821 1.00 70.63 235 PHE D CA 1
ATOM 10843 C C . PHE D 1 239 ? 13.351 -35.920 -42.009 1.00 70.44 235 PHE D C 1
ATOM 10844 O O . PHE D 1 239 ? 13.871 -34.857 -41.683 1.00 69.58 235 PHE D O 1
ATOM 10852 N N . GLN D 1 240 ? 12.106 -36.240 -41.681 1.00 72.04 236 GLN D N 1
ATOM 10853 C CA . GLN D 1 240 ? 11.353 -35.394 -40.768 1.00 72.54 236 GLN D CA 1
ATOM 10854 C C . GLN D 1 240 ? 10.945 -36.195 -39.538 1.00 72.61 236 GLN D C 1
ATOM 10855 O O . GLN D 1 240 ? 10.374 -37.280 -39.646 1.00 74.92 236 GLN D O 1
ATOM 10861 N N . LEU D 1 241 ? 11.264 -35.653 -38.369 1.00 71.29 237 LEU D N 1
ATOM 10862 C CA . LEU D 1 241 ? 10.944 -36.306 -37.109 1.00 72.06 237 LEU D CA 1
ATOM 10863 C C . LEU D 1 241 ? 9.534 -35.930 -36.662 1.00 73.83 237 LEU D C 1
ATOM 10864 O O . LEU D 1 241 ? 8.785 -36.771 -36.167 1.00 75.39 237 LEU D O 1
ATOM 10869 N N . VAL D 1 242 ? 9.177 -34.664 -36.857 1.00 74.98 238 VAL D N 1
ATOM 10870 C CA . VAL D 1 242 ? 7.893 -34.135 -36.402 1.00 77.91 238 VAL D CA 1
ATOM 10871 C C . VAL D 1 242 ? 6.871 -33.923 -37.526 1.00 81.75 238 VAL D C 1
ATOM 10872 O O . VAL D 1 242 ? 7.189 -33.340 -38.563 1.00 81.93 238 VAL D O 1
ATOM 10876 N N . ASN D 1 243 ? 5.646 -34.394 -37.301 1.00 86.21 239 ASN D N 1
ATOM 10877 C CA . ASN D 1 243 ? 4.493 -34.088 -38.149 1.00 91.07 239 ASN D CA 1
ATOM 10878 C C . ASN D 1 243 ? 3.569 -33.151 -37.361 1.00 90.53 239 ASN D C 1
ATOM 10879 O O . ASN D 1 243 ? 3.008 -33.550 -36.341 1.00 90.03 239 ASN D O 1
ATOM 10884 N N . TYR D 1 244 ? 3.431 -31.906 -37.822 1.00 90.72 240 TYR D N 1
ATOM 10885 C CA . TYR D 1 244 ? 2.683 -30.860 -37.099 1.00 91.08 240 TYR D CA 1
ATOM 10886 C C . TYR D 1 244 ? 1.203 -30.890 -37.311 1.00 94.75 240 TYR D C 1
ATOM 10887 O O . TYR D 1 244 ? 0.460 -30.098 -36.734 1.00 96.11 240 TYR D O 1
ATOM 10896 N N . THR D 1 245 ? 0.786 -31.833 -38.137 1.00 96.31 241 THR D N 1
ATOM 10897 C CA . THR D 1 245 ? -0.613 -32.000 -38.450 1.00 99.68 241 THR D CA 1
ATOM 10898 C C . THR D 1 245 ? -1.155 -33.219 -37.722 1.00 100.22 241 THR D C 1
ATOM 10899 O O . THR D 1 245 ? -2.351 -33.499 -37.778 1.00 104.04 241 THR D O 1
ATOM 10903 N N . ASP D 1 246 ? -0.275 -33.942 -37.034 1.00 96.64 242 ASP D N 1
ATOM 10904 C CA . ASP D 1 246 ? -0.723 -35.074 -36.234 1.00 96.61 242 ASP D CA 1
ATOM 10905 C C . ASP D 1 246 ? -1.434 -34.577 -34.984 1.00 95.57 242 ASP D C 1
ATOM 10906 O O . ASP D 1 246 ? -1.221 -33.449 -34.536 1.00 93.69 242 ASP D O 1
ATOM 10911 N N . THR D 1 247 ? -2.283 -35.434 -34.435 1.00 96.41 243 THR D N 1
ATOM 10912 C CA . THR D 1 247 ? -3.156 -35.080 -33.324 1.00 95.67 243 THR D CA 1
ATOM 10913 C C . THR D 1 247 ? -2.435 -34.427 -32.148 1.00 91.28 243 THR D C 1
ATOM 10914 O O . THR D 1 247 ? -2.691 -33.268 -31.820 1.00 90.84 243 THR D O 1
ATOM 10918 N N . ILE D 1 248 ? -1.546 -35.175 -31.507 1.00 87.73 244 ILE D N 1
ATOM 10919 C CA . ILE D 1 248 ? -0.851 -34.668 -30.329 1.00 83.14 244 ILE D CA 1
ATOM 10920 C C . ILE D 1 248 ? 0.037 -33.462 -30.670 1.00 79.57 244 ILE D C 1
ATOM 10921 O O . ILE D 1 248 ? -0.033 -32.433 -29.998 1.00 78.23 244 ILE D O 1
ATOM 10926 N N . PRO D 1 249 ? 0.839 -33.569 -31.723 1.00 77.64 245 PRO D N 1
ATOM 10927 C CA . PRO D 1 249 ? 1.664 -32.440 -32.166 1.00 74.84 245 PRO D CA 1
ATOM 10928 C C . PRO D 1 249 ? 0.831 -31.191 -32.466 1.00 76.15 245 PRO D C 1
ATOM 10929 O O . PRO D 1 249 ? 1.164 -30.104 -31.995 1.00 74.00 245 PRO D O 1
ATOM 10933 N N . ALA D 1 250 ? -0.236 -31.352 -33.244 1.00 78.99 246 ALA D N 1
ATOM 10934 C CA . ALA D 1 250 ? -1.095 -30.232 -33.619 1.00 80.71 246 ALA D CA 1
ATOM 10935 C C . ALA D 1 250 ? -1.742 -29.579 -32.401 1.00 80.87 246 ALA D C 1
ATOM 10936 O O . ALA D 1 250 ? -1.775 -28.353 -32.288 1.00 81.68 246 ALA D O 1
ATOM 10938 N N . ARG D 1 251 ? -2.257 -30.401 -31.493 1.00 80.13 247 ARG D N 1
ATOM 10939 C CA . ARG D 1 251 ? -2.849 -29.895 -30.262 1.00 80.53 247 ARG D CA 1
ATOM 10940 C C . ARG D 1 251 ? -1.827 -29.039 -29.525 1.00 78.17 247 ARG D C 1
ATOM 10941 O O . ARG D 1 251 ? -2.156 -27.983 -28.985 1.00 78.74 247 ARG D O 1
ATOM 10949 N N . ILE D 1 252 ? -0.582 -29.505 -29.517 1.00 75.81 248 ILE D N 1
ATOM 10950 C CA . ILE D 1 252 ? 0.506 -28.798 -28.853 1.00 73.53 248 ILE D CA 1
ATOM 10951 C C . ILE D 1 252 ? 0.860 -27.506 -29.582 1.00 74.39 248 ILE D C 1
ATOM 10952 O O . ILE D 1 252 ? 1.037 -26.459 -28.958 1.00 73.77 248 ILE D O 1
ATOM 10957 N N . MET D 1 253 ? 0.963 -27.584 -30.905 1.00 76.26 249 MET D N 1
ATOM 10958 C CA . MET D 1 253 ? 1.260 -26.410 -31.716 1.00 78.53 249 MET D CA 1
ATOM 10959 C C . MET D 1 253 ? 0.177 -25.359 -31.517 1.00 82.32 249 MET D C 1
ATOM 10960 O O . MET D 1 253 ? 0.463 -24.168 -31.397 1.00 83.01 249 MET D O 1
ATOM 10965 N N . GLN D 1 254 ? -1.069 -25.816 -31.480 1.00 85.53 250 GLN D N 1
ATOM 10966 C CA . GLN D 1 254 ? -2.209 -24.933 -31.283 1.00 90.13 250 GLN D CA 1
ATOM 10967 C C . GLN D 1 254 ? -2.136 -24.247 -29.925 1.00 89.95 250 GLN D C 1
ATOM 10968 O O . GLN D 1 254 ? -2.469 -23.069 -29.793 1.00 92.06 250 GLN D O 1
ATOM 10974 N N . GLN D 1 255 ? -1.696 -24.992 -28.916 1.00 88.16 251 GLN D N 1
ATOM 10975 C CA . GLN D 1 255 ? -1.665 -24.482 -27.551 1.00 89.11 251 GLN D CA 1
ATOM 10976 C C . GLN D 1 255 ? -0.694 -23.314 -27.347 1.00 89.25 251 GLN D C 1
ATOM 10977 O O . GLN D 1 255 ? -1.064 -22.311 -26.737 1.00 90.31 251 GLN D O 1
ATOM 10983 N N . TRP D 1 256 ? 0.533 -23.421 -27.857 1.00 88.75 252 TRP D N 1
ATOM 10984 C CA . TRP D 1 256 ? 1.469 -22.302 -27.721 1.00 89.90 252 TRP D CA 1
ATOM 10985 C C . TRP D 1 256 ? 1.373 -21.261 -28.837 1.00 92.85 252 TRP D C 1
ATOM 10986 O O . TRP D 1 256 ? 1.809 -20.123 -28.664 1.00 93.71 252 TRP D O 1
ATOM 10997 N N . ARG D 1 257 ? 0.763 -21.634 -29.957 1.00 95.18 253 ARG D N 1
ATOM 10998 C CA . ARG D 1 257 ? 0.471 -20.657 -30.999 1.00 99.03 253 ARG D CA 1
ATOM 10999 C C . ARG D 1 257 ? -0.463 -19.613 -30.404 1.00 102.34 253 ARG D C 1
ATOM 11000 O O . ARG D 1 257 ? -0.278 -18.412 -30.598 1.00 104.47 253 ARG D O 1
ATOM 11008 N N . THR D 1 258 ? -1.461 -20.086 -29.663 1.00 103.51 254 THR D N 1
ATOM 11009 C CA . THR D 1 258 ? -2.379 -19.203 -28.955 1.00 107.65 254 THR D CA 1
ATOM 11010 C C . THR D 1 258 ? -1.658 -18.546 -27.786 1.00 106.94 254 THR D C 1
ATOM 11011 O O . THR D 1 258 ? -1.945 -17.405 -27.425 1.00 109.53 254 THR D O 1
ATOM 11015 N N . SER D 1 259 ? -0.717 -19.278 -27.199 1.00 103.94 255 SER D N 1
ATOM 11016 C CA . SER D 1 259 ? 0.060 -18.769 -26.078 1.00 103.81 255 SER D CA 1
ATOM 11017 C C . SER D 1 259 ? 0.798 -17.492 -26.464 1.00 106.20 255 SER D C 1
ATOM 11018 O O . SER D 1 259 ? 0.937 -16.577 -25.652 1.00 107.52 255 SER D O 1
ATOM 11021 N N . ASP D 1 260 ? 1.264 -17.432 -27.708 1.00 107.37 256 ASP D N 1
ATOM 11022 C CA . ASP D 1 260 ? 2.051 -16.293 -28.171 1.00 109.84 256 ASP D CA 1
ATOM 11023 C C . ASP D 1 260 ? 1.265 -15.220 -28.883 1.00 114.61 256 ASP D C 1
ATOM 11024 O O . ASP D 1 260 ? 1.745 -14.101 -29.059 1.00 117.46 256 ASP D O 1
ATOM 11029 N N . SER D 1 261 ? 0.053 -15.567 -29.286 1.00 115.91 257 SER D N 1
ATOM 11030 C CA . SER D 1 261 ? -0.814 -14.619 -29.957 1.00 120.51 257 SER D CA 1
ATOM 11031 C C . SER D 1 261 ? -1.662 -13.882 -28.931 1.00 122.69 257 SER D C 1
ATOM 11032 O O . SER D 1 261 ? -1.782 -12.657 -28.979 1.00 126.49 257 SER D O 1
ATOM 11035 N N . ARG D 1 262 ? -2.249 -14.629 -28.003 1.00 121.39 258 ARG D N 1
ATOM 11036 C CA . ARG D 1 262 ? -3.059 -14.028 -26.954 1.00 122.50 258 ARG D CA 1
ATOM 11037 C C . ARG D 1 262 ? -2.182 -13.085 -26.141 1.00 121.02 258 ARG D C 1
ATOM 11038 O O . ARG D 1 262 ? -2.636 -12.041 -25.671 1.00 123.67 258 ARG D O 1
ATOM 11046 N N . ASP D 1 263 ? -0.915 -13.456 -26.001 1.00 117.08 259 ASP D N 1
ATOM 11047 C CA . ASP D 1 263 ? 0.069 -12.607 -25.343 1.00 116.28 259 ASP D CA 1
ATOM 11048 C C . ASP D 1 263 ? 0.351 -11.377 -26.199 1.00 119.07 259 ASP D C 1
ATOM 11049 O O . ASP D 1 263 ? 0.844 -11.491 -27.322 1.00 118.91 259 ASP D O 1
ATOM 11054 N N . LYS D 1 270 ? 6.138 -18.667 -35.778 1.00 101.72 266 LYS D N 1
ATOM 11055 C CA . LYS D 1 270 ? 7.173 -19.379 -36.519 1.00 100.21 266 LYS D CA 1
ATOM 11056 C C . LYS D 1 270 ? 7.163 -20.877 -36.204 1.00 97.05 266 LYS D C 1
ATOM 11057 O O . LYS D 1 270 ? 6.949 -21.282 -35.059 1.00 95.15 266 LYS D O 1
ATOM 11063 N N . ARG D 1 271 ? 7.391 -21.682 -37.234 1.00 96.34 267 ARG D N 1
ATOM 11064 C CA . ARG D 1 271 ? 7.353 -23.139 -37.145 1.00 92.95 267 ARG D CA 1
ATOM 11065 C C . ARG D 1 271 ? 8.520 -23.699 -36.334 1.00 87.22 267 ARG D C 1
ATOM 11066 O O . ARG D 1 271 ? 9.676 -23.498 -36.702 1.00 86.23 267 ARG D O 1
ATOM 11074 N N . PRO D 1 272 ? 8.222 -24.411 -35.256 1.00 83.25 268 PRO D N 1
ATOM 11075 C CA . PRO D 1 272 ? 9.272 -24.896 -34.350 1.00 78.12 268 PRO D CA 1
ATOM 11076 C C . PRO D 1 272 ? 10.229 -25.896 -34.993 1.00 74.88 268 PRO D C 1
ATOM 11077 O O . PRO D 1 272 ? 9.810 -26.908 -35.563 1.00 75.73 268 PRO D O 1
ATOM 11081 N N . LYS D 1 273 ? 11.518 -25.601 -34.883 1.00 71.00 269 LYS D N 1
ATOM 11082 C CA . LYS D 1 273 ? 12.563 -26.483 -35.375 1.00 67.59 269 LYS D CA 1
ATOM 11083 C C . LYS D 1 273 ? 12.599 -27.737 -34.504 1.00 64.14 269 LYS D C 1
ATOM 11084 O O . LYS D 1 273 ? 12.084 -27.732 -33.385 1.00 62.18 269 LYS D O 1
ATOM 11090 N N . TYR D 1 274 ? 13.196 -28.808 -35.018 1.00 62.36 270 TYR D N 1
ATOM 11091 C CA . TYR D 1 274 ? 13.203 -30.096 -34.321 1.00 60.17 270 TYR D CA 1
ATOM 11092 C C . TYR D 1 274 ? 13.959 -30.118 -33.015 1.00 55.86 270 TYR D C 1
ATOM 11093 O O . TYR D 1 274 ? 13.614 -30.865 -32.099 1.00 54.15 270 TYR D O 1
ATOM 11102 N N . THR D 1 275 ? 14.982 -29.282 -32.934 1.00 53.34 271 THR D N 1
ATOM 11103 C CA . THR D 1 275 ? 15.762 -29.153 -31.720 1.00 50.33 271 THR D CA 1
ATOM 11104 C C . THR D 1 275 ? 14.913 -28.513 -30.631 1.00 49.31 271 THR D C 1
ATOM 11105 O O . THR D 1 275 ? 15.064 -28.822 -29.449 1.00 47.35 271 THR D O 1
ATOM 11109 N N . SER D 1 276 ? 14.019 -27.619 -31.043 1.00 49.62 272 SER D N 1
ATOM 11110 C CA . SER D 1 276 ? 13.097 -26.966 -30.124 1.00 50.33 272 SER D CA 1
ATOM 11111 C C . SER D 1 276 ? 12.011 -27.950 -29.718 1.00 50.85 272 SER D C 1
ATOM 11112 O O . SER D 1 276 ? 11.485 -27.891 -28.606 1.00 50.72 272 SER D O 1
ATOM 11115 N N . ALA D 1 277 ? 11.681 -28.859 -30.629 1.00 50.97 273 ALA D N 1
ATOM 11116 C CA . ALA D 1 277 ? 10.701 -29.895 -30.345 1.00 50.89 273 ALA D CA 1
ATOM 11117 C C . ALA D 1 277 ? 11.293 -30.880 -29.349 1.00 48.12 273 ALA D C 1
ATOM 11118 O O . ALA D 1 277 ? 10.626 -31.307 -28.406 1.00 47.54 273 ALA D O 1
ATOM 11120 N N . LEU D 1 278 ? 12.556 -31.230 -29.562 1.00 47.04 274 LEU D N 1
ATOM 11121 C CA . LEU D 1 278 ? 13.264 -32.126 -28.660 1.00 44.38 274 LEU D CA 1
ATOM 11122 C C . LEU D 1 278 ? 13.386 -31.495 -27.282 1.00 43.35 274 LEU D C 1
ATOM 11123 O O . LEU D 1 278 ? 13.255 -32.170 -26.261 1.00 43.77 274 LEU D O 1
ATOM 11128 N N . THR D 1 279 ? 13.631 -30.190 -27.264 1.00 41.74 275 THR D N 1
ATOM 11129 C CA . THR D 1 279 ? 13.739 -29.456 -26.023 1.00 40.26 275 THR D CA 1
ATOM 11130 C C . THR D 1 279 ? 12.396 -29.522 -25.268 1.00 41.81 275 THR D C 1
ATOM 11131 O O . THR D 1 279 ? 12.348 -29.799 -24.061 1.00 40.39 275 THR D O 1
ATOM 11135 N N . TYR D 1 280 ? 11.318 -29.254 -25.995 1.00 43.47 276 TYR D N 1
ATOM 11136 C CA . TYR D 1 280 ? 9.970 -29.425 -25.484 1.00 45.83 276 TYR D CA 1
ATOM 11137 C C . TYR D 1 280 ? 9.725 -30.823 -24.848 1.00 46.16 276 TYR D C 1
ATOM 11138 O O . TYR D 1 280 ? 9.198 -30.923 -23.709 1.00 45.28 276 TYR D O 1
ATOM 11147 N N . ASP D 1 281 ? 10.072 -31.875 -25.593 1.00 46.42 277 ASP D N 1
ATOM 11148 C CA . ASP D 1 281 ? 9.862 -33.242 -25.125 1.00 48.28 277 ASP D CA 1
ATOM 11149 C C . ASP D 1 281 ? 10.866 -33.570 -23.987 1.00 47.47 277 ASP D C 1
ATOM 11150 O O . ASP D 1 281 ? 10.560 -34.380 -23.103 1.00 48.15 277 ASP D O 1
ATOM 11155 N N . GLY D 1 282 ? 12.024 -32.899 -23.986 1.00 45.58 278 GLY D N 1
ATOM 11156 C CA . GLY D 1 282 ? 13.051 -33.118 -22.967 1.00 43.51 278 GLY D CA 1
ATOM 11157 C C . GLY D 1 282 ? 12.546 -32.658 -21.617 1.00 44.12 278 GLY D C 1
ATOM 11158 O O . GLY D 1 282 ? 12.874 -33.246 -20.573 1.00 43.34 278 GLY D O 1
ATOM 11159 N N . VAL D 1 283 ? 11.717 -31.619 -21.644 1.00 43.94 279 VAL D N 1
ATOM 11160 C CA . VAL D 1 283 ? 11.136 -31.106 -20.427 1.00 44.41 279 VAL D CA 1
ATOM 11161 C C . VAL D 1 283 ? 10.103 -32.076 -19.857 1.00 46.25 279 VAL D C 1
ATOM 11162 O O . VAL D 1 283 ? 10.178 -32.390 -18.658 1.00 46.98 279 VAL D O 1
ATOM 11166 N N . LYS D 1 284 ? 9.204 -32.599 -20.700 1.00 47.12 280 LYS D N 1
ATOM 11167 C CA . LYS D 1 284 ? 8.211 -33.583 -20.257 1.00 48.64 280 LYS D CA 1
ATOM 11168 C C . LYS D 1 284 ? 8.856 -34.893 -19.768 1.00 47.01 280 LYS D C 1
ATOM 11169 O O . LYS D 1 284 ? 8.372 -35.515 -18.821 1.00 47.70 280 LYS D O 1
ATOM 11175 N N . VAL D 1 285 ? 9.974 -35.279 -20.380 1.00 45.48 281 VAL D N 1
ATOM 11176 C CA . VAL D 1 285 ? 10.767 -36.417 -19.909 1.00 43.51 281 VAL D CA 1
ATOM 11177 C C . VAL D 1 285 ? 11.118 -36.200 -18.444 1.00 42.68 281 VAL D C 1
ATOM 11178 O O . VAL D 1 285 ? 10.961 -37.122 -17.611 1.00 42.16 281 VAL D O 1
ATOM 11182 N N . MET D 1 286 ? 11.567 -34.983 -18.132 1.00 41.34 282 MET D N 1
ATOM 11183 C CA . MET D 1 286 ? 12.038 -34.691 -16.792 1.00 41.92 282 MET D CA 1
ATOM 11184 C C . MET D 1 286 ? 10.836 -34.637 -15.863 1.00 42.64 282 MET D C 1
ATOM 11185 O O . MET D 1 286 ? 10.841 -35.245 -14.787 1.00 43.21 282 MET D O 1
ATOM 11190 N N . ALA D 1 287 ? 9.798 -33.929 -16.297 1.00 43.28 283 ALA D N 1
ATOM 11191 C CA . ALA D 1 287 ? 8.552 -33.845 -15.545 1.00 44.73 283 ALA D CA 1
ATOM 11192 C C . ALA D 1 287 ? 8.021 -35.236 -15.223 1.00 45.65 283 ALA D C 1
ATOM 11193 O O . ALA D 1 287 ? 7.643 -35.520 -14.086 1.00 47.31 283 ALA D O 1
ATOM 11195 N N . GLU D 1 288 ? 7.989 -36.101 -16.231 1.00 45.51 284 GLU D N 1
ATOM 11196 C CA . GLU D 1 288 ? 7.521 -37.468 -16.052 1.00 47.53 284 GLU D CA 1
ATOM 11197 C C . GLU D 1 288 ? 8.422 -38.211 -15.071 1.00 46.26 284 GLU D C 1
ATOM 11198 O O . GLU D 1 288 ? 7.941 -38.871 -14.149 1.00 47.57 284 GLU D O 1
ATOM 11204 N N . ALA D 1 289 ? 9.730 -38.105 -15.282 1.00 45.43 285 ALA D N 1
ATOM 11205 C CA . ALA D 1 289 ? 10.711 -38.789 -14.447 1.00 45.35 285 ALA D CA 1
ATOM 11206 C C . ALA D 1 289 ? 10.433 -38.611 -12.956 1.00 46.70 285 ALA D C 1
ATOM 11207 O O . ALA D 1 289 ? 10.338 -39.587 -12.216 1.00 47.22 285 ALA D O 1
ATOM 11209 N N . PHE D 1 290 ? 10.308 -37.362 -12.521 1.00 47.29 286 PHE D N 1
ATOM 11210 C CA . PHE D 1 290 ? 10.138 -37.071 -11.100 1.00 50.54 286 PHE D CA 1
ATOM 11211 C C . PHE D 1 290 ? 8.747 -37.418 -10.571 1.00 54.33 286 PHE D C 1
ATOM 11212 O O . PHE D 1 290 ? 8.602 -37.803 -9.412 1.00 55.94 286 PHE D O 1
ATOM 11220 N N . GLN D 1 291 ? 7.731 -37.302 -11.420 1.00 56.40 287 GLN D N 1
ATOM 11221 C CA . GLN D 1 291 ? 6.375 -37.671 -11.027 1.00 60.80 287 GLN D CA 1
ATOM 11222 C C . GLN D 1 291 ? 6.294 -39.206 -10.889 1.00 61.74 287 GLN D C 1
ATOM 11223 O O . GLN D 1 291 ? 5.438 -39.724 -10.172 1.00 64.68 287 GLN D O 1
ATOM 11229 N N . SER D 1 292 ? 7.200 -39.926 -11.556 1.00 60.21 288 SER D N 1
ATOM 11230 C CA . SER D 1 292 ? 7.293 -41.382 -11.396 1.00 60.37 288 SER D CA 1
ATOM 11231 C C . SER D 1 292 ? 7.947 -41.687 -10.059 1.00 60.87 288 SER D C 1
ATOM 11232 O O . SER D 1 292 ? 7.647 -42.692 -9.413 1.00 62.20 288 SER D O 1
ATOM 11235 N N . LEU D 1 293 ? 8.845 -40.800 -9.648 1.00 59.41 289 LEU D N 1
ATOM 11236 C CA . LEU D 1 293 ? 9.514 -40.930 -8.366 1.00 59.98 289 LEU D CA 1
ATOM 11237 C C . LEU D 1 293 ? 8.561 -40.615 -7.219 1.00 61.96 289 LEU D C 1
ATOM 11238 O O . LEU D 1 293 ? 8.699 -41.160 -6.124 1.00 62.27 289 LEU D O 1
ATOM 11243 N N . ARG D 1 294 ? 7.588 -39.741 -7.467 1.00 63.72 290 ARG D N 1
ATOM 11244 C CA . ARG D 1 294 ? 6.612 -39.418 -6.431 1.00 67.29 290 ARG D CA 1
ATOM 11245 C C . ARG D 1 294 ? 5.642 -40.573 -6.198 1.00 69.93 290 ARG D C 1
ATOM 11246 O O . ARG D 1 294 ? 5.296 -40.869 -5.055 1.00 71.19 290 ARG D O 1
ATOM 11254 N N . ARG D 1 295 ? 5.212 -41.232 -7.270 1.00 71.19 291 ARG D N 1
ATOM 11255 C CA . ARG D 1 295 ? 4.292 -42.356 -7.117 1.00 75.13 291 ARG D CA 1
ATOM 11256 C C . ARG D 1 295 ? 4.999 -43.660 -6.735 1.00 76.12 291 ARG D C 1
ATOM 11257 O O . ARG D 1 295 ? 4.370 -44.582 -6.214 1.00 78.81 291 ARG D O 1
ATOM 11265 N N . GLN D 1 296 ? 6.308 -43.721 -6.965 1.00 76.12 292 GLN D N 1
ATOM 11266 C CA . GLN D 1 296 ? 7.113 -44.831 -6.466 1.00 78.37 292 GLN D CA 1
ATOM 11267 C C . GLN D 1 296 ? 7.461 -44.530 -5.011 1.00 79.94 292 GLN D C 1
ATOM 11268 O O . GLN D 1 296 ? 7.908 -45.404 -4.268 1.00 80.99 292 GLN D O 1
ATOM 11274 N N . ARG D 1 297 ? 7.238 -43.279 -4.625 1.00 80.64 293 ARG D N 1
ATOM 11275 C CA . ARG D 1 297 ? 7.414 -42.816 -3.248 1.00 82.42 293 ARG D CA 1
ATOM 11276 C C . ARG D 1 297 ? 8.839 -42.907 -2.744 1.00 82.16 293 ARG D C 1
ATOM 11277 O O . ARG D 1 297 ? 9.080 -43.110 -1.555 1.00 83.54 293 ARG D O 1
ATOM 11285 N N . ILE D 1 298 ? 9.784 -42.739 -3.662 1.00 80.68 294 ILE D N 1
ATOM 11286 C CA . ILE D 1 298 ? 11.188 -42.655 -3.303 1.00 80.43 294 ILE D CA 1
ATOM 11287 C C . ILE D 1 298 ? 11.494 -41.216 -2.901 1.00 80.62 294 ILE D C 1
ATOM 11288 O O . ILE D 1 298 ? 11.146 -40.277 -3.620 1.00 79.17 294 ILE D O 1
ATOM 11293 N N . ASP D 1 299 ? 12.132 -41.042 -1.748 1.00 82.77 295 ASP D N 1
ATOM 11294 C CA . ASP D 1 299 ? 12.388 -39.708 -1.208 1.00 83.98 295 ASP D CA 1
ATOM 11295 C C . ASP D 1 299 ? 13.751 -39.131 -1.595 1.00 82.50 295 ASP D C 1
ATOM 11296 O O . ASP D 1 299 ? 14.795 -39.701 -1.277 1.00 82.83 295 ASP D O 1
ATOM 11301 N N . ILE D 1 300 ? 13.718 -37.986 -2.273 1.00 81.60 296 ILE D N 1
ATOM 11302 C CA . ILE D 1 300 ? 14.925 -37.307 -2.735 1.00 81.20 296 ILE D CA 1
ATOM 11303 C C . ILE D 1 300 ? 15.164 -35.996 -1.990 1.00 83.19 296 ILE D C 1
ATOM 11304 O O . ILE D 1 300 ? 14.232 -35.384 -1.470 1.00 85.70 296 ILE D O 1
ATOM 11309 N N . SER D 1 301 ? 16.423 -35.569 -1.956 1.00 82.90 297 SER D N 1
ATOM 11310 C CA . SER D 1 301 ? 16.807 -34.312 -1.323 1.00 84.68 297 SER D CA 1
ATOM 11311 C C . SER D 1 301 ? 18.285 -34.056 -1.592 1.00 84.61 297 SER D C 1
ATOM 11312 O O . SER D 1 301 ? 19.066 -34.999 -1.700 1.00 84.54 297 SER D O 1
ATOM 11315 N N . ARG D 1 302 ? 18.680 -32.791 -1.710 1.00 85.15 298 ARG D N 1
ATOM 11316 C CA . ARG D 1 302 ? 20.088 -32.489 -1.966 1.00 84.80 298 ARG D CA 1
ATOM 11317 C C . ARG D 1 302 ? 20.646 -31.281 -1.212 1.00 87.52 298 ARG D C 1
ATOM 11318 O O . ARG D 1 302 ? 19.916 -30.364 -0.825 1.00 89.15 298 ARG D O 1
ATOM 11326 N N . ARG D 1 303 ? 21.962 -31.308 -1.020 1.00 88.64 299 ARG D N 1
ATOM 11327 C CA . ARG D 1 303 ? 22.689 -30.280 -0.285 1.00 91.47 299 ARG D CA 1
ATOM 11328 C C . ARG D 1 303 ? 22.702 -28.938 -0.986 1.00 90.90 299 ARG D C 1
ATOM 11329 O O . ARG D 1 303 ? 23.148 -28.826 -2.125 1.00 89.24 299 ARG D O 1
ATOM 11337 N N . GLY D 1 304 ? 22.217 -27.918 -0.289 1.00 92.63 300 GLY D N 1
ATOM 11338 C CA . GLY D 1 304 ? 22.359 -26.553 -0.745 1.00 92.21 300 GLY D CA 1
ATOM 11339 C C . GLY D 1 304 ? 23.665 -26.041 -0.177 1.00 92.71 300 GLY D C 1
ATOM 11340 O O . GLY D 1 304 ? 24.096 -24.923 -0.457 1.00 92.58 300 GLY D O 1
ATOM 11341 N N . ASN D 1 305 ? 24.296 -26.890 0.634 1.00 93.17 301 ASN D N 1
ATOM 11342 C CA . ASN D 1 305 ? 25.550 -26.560 1.298 1.00 93.47 301 ASN D CA 1
ATOM 11343 C C . ASN D 1 305 ? 26.783 -26.799 0.423 1.00 89.86 301 ASN D C 1
ATOM 11344 O O . ASN D 1 305 ? 27.798 -27.310 0.891 1.00 90.69 301 ASN D O 1
ATOM 11349 N N . ALA D 1 306 ? 26.679 -26.422 -0.846 1.00 85.02 302 ALA D N 1
ATOM 11350 C CA . ALA D 1 306 ? 27.817 -26.427 -1.762 1.00 81.62 302 ALA D CA 1
ATOM 11351 C C . ALA D 1 306 ? 28.696 -27.679 -1.709 1.00 79.12 302 ALA D C 1
ATOM 11352 O O . ALA D 1 306 ? 29.923 -27.573 -1.695 1.00 80.40 302 ALA D O 1
ATOM 11354 N N . GLY D 1 307 ? 28.082 -28.858 -1.695 1.00 74.91 303 GLY D N 1
ATOM 11355 C CA . GLY D 1 307 ? 28.854 -30.087 -1.757 1.00 69.52 303 GLY D CA 1
ATOM 11356 C C . GLY D 1 307 ? 29.828 -29.910 -2.928 1.00 65.07 303 GLY D C 1
ATOM 11357 O O . GLY D 1 307 ? 29.412 -29.751 -4.082 1.00 62.97 303 GLY D O 1
ATOM 11358 N N . ASP D 1 308 ? 31.126 -29.907 -2.636 1.00 63.03 304 ASP D N 1
ATOM 11359 C CA . ASP D 1 308 ? 32.138 -29.643 -3.660 1.00 59.08 304 ASP D CA 1
ATOM 11360 C C . ASP D 1 308 ? 32.186 -30.728 -4.741 1.00 54.77 304 ASP D C 1
ATOM 11361 O O . ASP D 1 308 ? 31.814 -31.876 -4.504 1.00 53.73 304 ASP D O 1
ATOM 11366 N N . CYS D 1 309 ? 32.641 -30.339 -5.929 1.00 51.37 305 CYS D N 1
ATOM 11367 C CA . CYS D 1 309 ? 32.562 -31.159 -7.120 1.00 48.63 305 CYS D CA 1
ATOM 11368 C C . CYS D 1 309 ? 33.800 -32.074 -7.264 1.00 48.22 305 CYS D C 1
ATOM 11369 O O . CYS D 1 309 ? 33.690 -33.291 -7.193 1.00 48.13 305 CYS D O 1
ATOM 11372 N N . LEU D 1 310 ? 34.953 -31.478 -7.499 1.00 47.52 306 LEU D N 1
ATOM 11373 C CA . LEU D 1 310 ? 36.185 -32.207 -7.729 1.00 47.00 306 LEU D CA 1
ATOM 11374 C C . LEU D 1 310 ? 36.763 -32.870 -6.515 1.00 49.45 306 LEU D C 1
ATOM 11375 O O . LEU D 1 310 ? 36.903 -32.289 -5.474 1.00 50.70 306 LEU D O 1
ATOM 11380 N N . ALA D 1 311 ? 37.074 -34.127 -6.676 1.00 37.93 307 ALA D N 1
ATOM 11381 C CA . ALA D 1 311 ? 37.541 -34.906 -5.588 1.00 40.22 307 ALA D CA 1
ATOM 11382 C C . ALA D 1 311 ? 38.176 -36.140 -6.135 1.00 40.53 307 ALA D C 1
ATOM 11383 O O . ALA D 1 311 ? 38.000 -36.458 -7.254 1.00 40.53 307 ALA D O 1
ATOM 11385 N N . ASN D 1 312 ? 38.909 -36.853 -5.290 1.00 40.94 308 ASN D N 1
ATOM 11386 C CA . ASN D 1 312 ? 39.476 -38.137 -5.682 1.00 42.47 308 ASN D CA 1
ATOM 11387 C C . ASN D 1 312 ? 39.375 -39.163 -4.563 1.00 43.59 308 ASN D C 1
ATOM 11388 O O . ASN D 1 312 ? 40.030 -39.031 -3.531 1.00 44.21 308 ASN D O 1
ATOM 11393 N N . PRO D 1 313 ? 38.550 -40.186 -4.772 1.00 44.31 309 PRO D N 1
ATOM 11394 C CA . PRO D 1 313 ? 37.792 -40.329 -6.015 1.00 42.41 309 PRO D CA 1
ATOM 11395 C C . PRO D 1 313 ? 36.571 -39.424 -6.037 1.00 41.49 309 PRO D C 1
ATOM 11396 O O . PRO D 1 313 ? 36.250 -38.780 -5.037 1.00 40.10 309 PRO D O 1
ATOM 11400 N N . ALA D 1 314 ? 35.892 -39.389 -7.179 1.00 41.54 310 ALA D N 1
ATOM 11401 C CA . ALA D 1 314 ? 34.639 -38.670 -7.293 1.00 41.20 310 ALA D CA 1
ATOM 11402 C C . ALA D 1 314 ? 33.615 -39.375 -6.423 1.00 41.98 310 ALA D C 1
ATOM 11403 O O . ALA D 1 314 ? 33.386 -40.578 -6.565 1.00 43.99 310 ALA D O 1
ATOM 11405 N N . VAL D 1 315 ? 33.014 -38.630 -5.505 1.00 42.23 311 VAL D N 1
ATOM 11406 C CA . VAL D 1 315 ? 31.981 -39.184 -4.653 1.00 42.50 311 VAL D CA 1
ATOM 11407 C C . VAL D 1 315 ? 30.619 -38.960 -5.344 1.00 41.69 311 VAL D C 1
ATOM 11408 O O . VAL D 1 315 ? 30.191 -37.817 -5.515 1.00 40.46 311 VAL D O 1
ATOM 11412 N N . PRO D 1 316 ? 29.941 -40.036 -5.746 1.00 41.38 312 PRO D N 1
ATOM 11413 C CA . PRO D 1 316 ? 28.667 -39.910 -6.470 1.00 40.75 312 PRO D CA 1
ATOM 11414 C C . PRO D 1 316 ? 27.489 -39.494 -5.591 1.00 41.05 312 PRO D C 1
ATOM 11415 O O . PRO D 1 316 ? 27.492 -39.743 -4.385 1.00 40.35 312 PRO D O 1
ATOM 11419 N N . TRP D 1 317 ? 26.487 -38.876 -6.207 1.00 39.91 313 TRP D N 1
ATOM 11420 C CA . TRP D 1 317 ? 25.242 -38.537 -5.529 1.00 38.97 313 TRP D CA 1
ATOM 11421 C C . TRP D 1 317 ? 24.460 -39.829 -5.336 1.00 39.00 313 TRP D C 1
ATOM 11422 O O . TRP D 1 317 ? 24.005 -40.442 -6.302 1.00 38.81 313 TRP D O 1
ATOM 11433 N N . GLY D 1 318 ? 24.328 -40.254 -4.084 1.00 40.35 314 GLY D N 1
ATOM 11434 C CA . GLY D 1 318 ? 23.736 -41.539 -3.751 1.00 41.58 314 GLY D CA 1
ATOM 11435 C C . GLY D 1 318 ? 22.385 -41.852 -4.367 1.00 41.79 314 GLY D C 1
ATOM 11436 O O . GLY D 1 318 ? 22.052 -43.020 -4.577 1.00 41.78 314 GLY D O 1
ATOM 11437 N N . GLN D 1 319 ? 21.596 -40.824 -4.647 1.00 41.16 315 GLN D N 1
ATOM 11438 C CA . GLN D 1 319 ? 20.258 -41.033 -5.188 1.00 43.01 315 GLN D CA 1
ATOM 11439 C C . GLN D 1 319 ? 20.202 -40.745 -6.684 1.00 42.05 315 GLN D C 1
ATOM 11440 O O . GLN D 1 319 ? 19.135 -40.790 -7.296 1.00 41.05 315 GLN D O 1
ATOM 11446 N N . GLY D 1 320 ? 21.360 -40.454 -7.265 1.00 41.19 316 GLY D N 1
ATOM 11447 C CA . GLY D 1 320 ? 21.449 -40.171 -8.683 1.00 41.41 316 GLY D CA 1
ATOM 11448 C C . GLY D 1 320 ? 20.940 -41.323 -9.527 1.00 42.10 316 GLY D C 1
ATOM 11449 O O . GLY D 1 320 ? 20.304 -41.113 -10.560 1.00 42.89 316 GLY D O 1
ATOM 11450 N N . ILE D 1 321 ? 21.221 -42.545 -9.086 1.00 42.94 317 ILE D N 1
ATOM 11451 C CA . ILE D 1 321 ? 20.797 -43.737 -9.813 1.00 44.28 317 ILE D CA 1
ATOM 11452 C C . ILE D 1 321 ? 19.278 -43.881 -9.809 1.00 43.91 317 ILE D C 1
ATOM 11453 O O . ILE D 1 321 ? 18.704 -44.523 -10.689 1.00 44.89 317 ILE D O 1
ATOM 11458 N N . ASP D 1 322 ? 18.632 -43.280 -8.814 1.00 43.24 318 ASP D N 1
ATOM 11459 C CA . ASP D 1 322 ? 17.177 -43.314 -8.718 1.00 42.85 318 ASP D CA 1
ATOM 11460 C C . ASP D 1 322 ? 16.557 -42.404 -9.772 1.00 41.58 318 ASP D C 1
ATOM 11461 O O . ASP D 1 322 ? 15.607 -42.785 -10.456 1.00 41.65 318 ASP D O 1
ATOM 11466 N N . ILE D 1 323 ? 17.104 -41.200 -9.895 1.00 39.39 319 ILE D N 1
ATOM 11467 C CA . ILE D 1 323 ? 16.632 -40.237 -10.881 1.00 38.78 319 ILE D CA 1
ATOM 11468 C C . ILE D 1 323 ? 16.907 -40.742 -12.291 1.00 38.49 319 ILE D C 1
ATOM 11469 O O . ILE D 1 323 ? 16.171 -40.437 -13.229 1.00 38.05 319 ILE D O 1
ATOM 11474 N N . GLN D 1 324 ? 17.974 -41.523 -12.428 1.00 38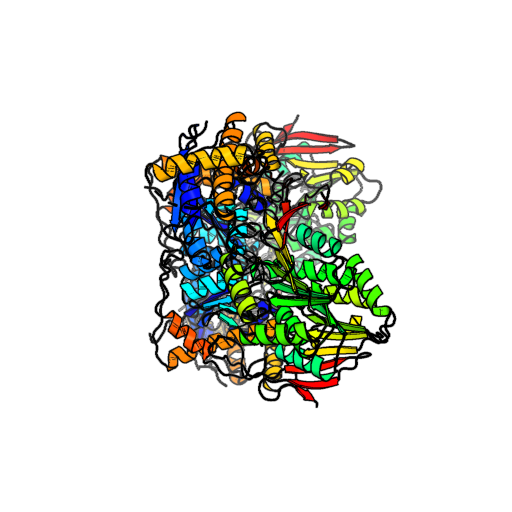.35 320 GLN D N 1
ATOM 11475 C CA . GLN D 1 324 ? 18.406 -42.030 -13.726 1.00 38.24 320 GLN D CA 1
ATOM 11476 C C . GLN D 1 324 ? 17.559 -43.158 -14.246 1.00 39.37 320 GLN D C 1
ATOM 11477 O O . GLN D 1 324 ? 17.250 -43.223 -15.436 1.00 38.04 320 GLN D O 1
ATOM 11483 N N . ARG D 1 325 ? 17.176 -44.045 -13.343 1.00 40.37 321 ARG D N 1
ATOM 11484 C CA . ARG D 1 325 ? 16.294 -45.130 -13.705 1.00 44.02 321 ARG D CA 1
ATOM 11485 C C . ARG D 1 325 ? 14.946 -44.557 -14.126 1.00 44.08 321 ARG D C 1
ATOM 11486 O O . ARG D 1 325 ? 14.343 -45.018 -15.093 1.00 44.80 321 ARG D O 1
ATOM 11494 N N . ALA D 1 326 ? 14.489 -43.536 -13.407 1.00 43.60 322 ALA D N 1
ATOM 11495 C CA . ALA D 1 326 ? 13.212 -42.896 -13.709 1.00 44.25 322 ALA D CA 1
ATOM 11496 C C . ALA D 1 326 ? 13.221 -42.226 -15.080 1.00 44.26 322 ALA D C 1
ATOM 11497 O O . ALA D 1 326 ? 12.285 -42.387 -15.864 1.00 46.00 322 ALA D O 1
ATOM 11499 N N . LEU D 1 327 ? 14.279 -41.476 -15.366 1.00 42.31 323 LEU D N 1
ATOM 11500 C CA . LEU D 1 327 ? 14.402 -40.793 -16.648 1.00 42.43 323 LEU D CA 1
ATOM 11501 C C . LEU D 1 327 ? 14.431 -41.789 -17.803 1.00 44.15 323 LEU D C 1
ATOM 11502 O O . LEU D 1 327 ? 13.853 -41.546 -18.862 1.00 44.79 323 LEU D O 1
ATOM 11507 N N . GLN D 1 328 ? 15.110 -42.911 -17.587 1.00 45.92 324 GLN D N 1
ATOM 11508 C CA . GLN D 1 328 ? 15.295 -43.918 -18.627 1.00 47.94 324 GLN D CA 1
ATOM 11509 C C . GLN D 1 328 ? 14.030 -44.721 -18.921 1.00 49.58 324 GLN D C 1
ATOM 11510 O O . GLN D 1 328 ? 13.839 -45.203 -20.037 1.00 51.18 324 GLN D O 1
ATOM 11516 N N . GLN D 1 329 ? 13.171 -44.869 -17.918 1.00 49.63 325 GLN D N 1
ATOM 11517 C CA . GLN D 1 329 ? 11.966 -45.683 -18.060 1.00 51.81 325 GLN D CA 1
ATOM 11518 C C . GLN D 1 329 ? 10.788 -44.909 -18.650 1.00 51.88 325 GLN D C 1
ATOM 11519 O O . GLN D 1 329 ? 9.716 -45.473 -18.872 1.00 53.39 325 GLN D O 1
ATOM 11525 N N . VAL D 1 330 ? 10.992 -43.622 -18.909 1.00 50.80 326 VAL D N 1
ATOM 11526 C CA . VAL D 1 330 ? 9.925 -42.762 -19.419 1.00 50.60 326 VAL D CA 1
ATOM 11527 C C . VAL D 1 330 ? 9.359 -43.204 -20.751 1.00 52.79 326 VAL D C 1
ATOM 11528 O O . VAL D 1 330 ? 10.096 -43.520 -21.682 1.00 51.59 326 VAL D O 1
ATOM 11532 N N . ARG D 1 331 ? 8.036 -43.220 -20.826 1.00 54.50 327 ARG D N 1
ATOM 11533 C CA . ARG D 1 331 ? 7.345 -43.589 -22.049 1.00 57.03 327 ARG D CA 1
ATOM 11534 C C . ARG D 1 331 ? 6.144 -42.678 -22.253 1.00 57.23 327 ARG D C 1
ATOM 11535 O O . ARG D 1 331 ? 5.237 -42.644 -21.422 1.00 57.36 327 ARG D O 1
ATOM 11543 N N . PHE D 1 332 ? 6.145 -41.938 -23.354 1.00 57.27 328 PHE D N 1
ATOM 11544 C CA . PHE D 1 332 ? 5.024 -41.065 -23.666 1.00 58.27 328 PHE D CA 1
ATOM 11545 C C . PHE D 1 332 ? 5.020 -40.564 -25.107 1.00 58.56 328 PHE D C 1
ATOM 11546 O O . PHE D 1 332 ? 5.938 -40.838 -25.886 1.00 57.91 328 PHE D O 1
ATOM 11554 N N . GLU D 1 333 ? 3.961 -39.832 -25.442 1.00 60.57 329 GLU D N 1
ATOM 11555 C CA . GLU D 1 333 ? 3.736 -39.323 -26.783 1.00 62.30 329 GLU D CA 1
ATOM 11556 C C . GLU D 1 333 ? 3.914 -37.813 -26.782 1.00 61.32 329 GLU D C 1
ATOM 11557 O O . GLU D 1 333 ? 3.066 -37.089 -26.263 1.00 62.26 329 GLU D O 1
ATOM 11563 N N . GLY D 1 334 ? 5.011 -37.329 -27.353 1.00 59.38 330 GLY D N 1
ATOM 11564 C CA . GLY D 1 334 ? 5.236 -35.904 -27.349 1.00 57.97 330 GLY D CA 1
ATOM 11565 C C . GLY D 1 334 ? 5.262 -35.337 -28.739 1.00 57.94 330 GLY D C 1
ATOM 11566 O O . GLY D 1 334 ? 4.918 -36.004 -29.720 1.00 59.68 330 GLY D O 1
ATOM 11567 N N . LEU D 1 335 ? 5.687 -34.090 -28.816 1.00 56.35 331 LEU D N 1
ATOM 11568 C CA . LEU D 1 335 ? 5.941 -33.431 -30.083 1.00 55.62 331 LEU D CA 1
ATOM 11569 C C . LEU D 1 335 ? 6.801 -34.251 -31.060 1.00 54.92 331 LEU D C 1
ATOM 11570 O O . LEU D 1 335 ? 6.779 -33.992 -32.252 1.00 56.62 331 LEU D O 1
ATOM 11575 N N . THR D 1 336 ? 7.582 -35.209 -30.576 1.00 53.07 332 THR D N 1
ATOM 11576 C CA . THR D 1 336 ? 8.477 -35.934 -31.477 1.00 52.52 332 THR D CA 1
ATOM 11577 C C . THR D 1 336 ? 8.087 -37.413 -31.567 1.00 54.22 332 THR D C 1
ATOM 11578 O O . THR D 1 336 ? 8.945 -38.320 -31.655 1.00 54.22 332 THR D O 1
ATOM 11582 N N . GLY D 1 337 ? 6.787 -37.659 -31.559 1.00 54.98 333 GLY D N 1
ATOM 11583 C CA . GLY D 1 337 ? 6.320 -39.016 -31.635 1.00 57.05 333 GLY D CA 1
ATOM 11584 C C . GLY D 1 337 ? 6.499 -39.719 -30.307 1.00 57.04 333 GLY D C 1
ATOM 11585 O O . GLY D 1 337 ? 6.347 -39.097 -29.228 1.00 56.50 333 GLY D O 1
ATOM 11586 N N . ASN D 1 338 ? 6.837 -41.006 -30.391 1.00 57.01 334 ASN D N 1
ATOM 11587 C CA . ASN D 1 338 ? 6.958 -41.852 -29.236 1.00 57.05 334 ASN D CA 1
ATOM 11588 C C . ASN D 1 338 ? 8.299 -41.604 -28.545 1.00 55.29 334 ASN D C 1
ATOM 11589 O O . ASN D 1 338 ? 9.356 -41.810 -29.153 1.00 55.50 334 ASN D O 1
ATOM 11594 N N . VAL D 1 339 ? 8.257 -41.154 -27.288 1.00 54.25 335 VAL D N 1
ATOM 11595 C CA . VAL D 1 339 ? 9.480 -40.830 -26.525 1.00 52.21 335 VAL D CA 1
ATOM 11596 C C . VAL D 1 339 ? 9.818 -41.975 -25.559 1.00 52.11 335 VAL D C 1
ATOM 11597 O O . VAL D 1 339 ? 9.054 -42.266 -24.650 1.00 52.78 335 VAL D O 1
ATOM 11601 N N . GLN D 1 340 ? 10.952 -42.631 -25.797 1.00 51.94 336 GLN D N 1
ATOM 11602 C CA . GLN D 1 340 ? 11.318 -43.894 -25.139 1.00 53.60 336 GLN D CA 1
ATOM 11603 C C . GLN D 1 340 ? 12.850 -44.129 -25.179 1.00 52.30 336 GLN D C 1
ATOM 11604 O O . GLN D 1 340 ? 13.502 -43.767 -26.157 1.00 51.76 336 GLN D O 1
ATOM 11610 N N . PHE D 1 341 ? 13.431 -44.673 -24.104 1.00 51.95 337 PHE D N 1
ATOM 11611 C CA . PHE D 1 341 ? 14.894 -44.865 -24.067 1.00 51.69 337 PHE D CA 1
ATOM 11612 C C . PHE D 1 341 ? 15.261 -46.330 -23.788 1.00 53.94 337 PHE D C 1
ATOM 11613 O O . PHE D 1 341 ? 14.680 -46.975 -22.911 1.00 54.00 337 PHE D O 1
ATOM 11621 N N . ASN D 1 342 ? 16.235 -46.847 -24.533 1.00 55.46 338 ASN D N 1
ATOM 11622 C CA . ASN D 1 342 ? 16.867 -48.098 -24.154 1.00 57.78 338 ASN D CA 1
ATOM 11623 C C . ASN D 1 342 ? 17.773 -47.902 -22.940 1.00 57.73 338 ASN D C 1
ATOM 11624 O O . ASN D 1 342 ? 17.930 -46.776 -22.441 1.00 56.14 338 ASN D O 1
ATOM 11629 N N . GLU D 1 343 ? 18.363 -48.995 -22.458 1.00 60.13 339 GLU D N 1
ATOM 11630 C CA . GLU D 1 343 ? 19.170 -48.953 -21.228 1.00 60.92 339 GLU D CA 1
ATOM 11631 C C . GLU D 1 343 ? 20.476 -48.175 -21.400 1.00 59.43 339 GLU D C 1
ATOM 11632 O O . GLU D 1 343 ? 21.033 -47.693 -20.431 1.00 58.80 339 GLU D O 1
ATOM 11638 N N . LYS D 1 344 ? 20.948 -48.018 -22.628 1.00 59.25 340 LYS D N 1
ATOM 11639 C CA . LYS D 1 344 ? 22.160 -47.255 -22.849 1.00 58.51 340 LYS D CA 1
ATOM 11640 C C . LYS D 1 344 ? 21.935 -45.734 -22.823 1.00 55.81 340 LYS D C 1
ATOM 11641 O O . LYS D 1 344 ? 22.879 -44.993 -22.931 1.00 54.64 340 LYS D O 1
ATOM 11647 N N . GLY D 1 345 ? 20.689 -45.295 -22.657 1.00 54.77 341 GLY D N 1
ATOM 11648 C CA . GLY D 1 345 ? 20.333 -43.876 -22.656 1.00 53.00 341 GLY D CA 1
ATOM 11649 C C . GLY D 1 345 ? 19.890 -43.238 -23.966 1.00 52.71 341 GLY D C 1
ATOM 11650 O O . GLY D 1 345 ? 19.793 -42.016 -24.055 1.00 52.62 341 GLY D O 1
ATOM 11651 N N . ARG D 1 346 ? 19.620 -44.043 -24.982 1.00 53.51 342 ARG D N 1
ATOM 11652 C CA . ARG D 1 346 ? 19.266 -43.530 -26.297 1.00 54.00 342 ARG D CA 1
ATOM 11653 C C . ARG D 1 346 ? 17.823 -43.756 -26.645 1.00 53.43 342 ARG D C 1
ATOM 11654 O O . ARG D 1 346 ? 17.245 -44.722 -26.192 1.00 54.63 342 ARG D O 1
ATOM 11662 N N . ARG D 1 347 ? 17.263 -42.866 -27.462 1.00 52.40 343 ARG D N 1
ATOM 11663 C CA . ARG D 1 347 ? 15.918 -43.013 -28.033 1.00 53.52 343 ARG D CA 1
ATOM 11664 C C . ARG D 1 347 ? 15.696 -44.386 -28.643 1.00 55.51 343 ARG D C 1
ATOM 11665 O O . ARG D 1 347 ? 16.498 -44.847 -29.447 1.00 56.39 343 ARG D O 1
ATOM 11673 N N . THR D 1 348 ? 14.611 -45.037 -28.264 1.00 56.77 344 THR D N 1
ATOM 11674 C CA . THR D 1 348 ? 14.273 -46.320 -28.855 1.00 59.54 344 THR D CA 1
ATOM 11675 C C . THR D 1 348 ? 12.796 -46.368 -29.258 1.00 61.85 344 THR D C 1
ATOM 11676 O O . THR D 1 348 ? 12.030 -45.537 -28.809 1.00 61.71 344 THR D O 1
ATOM 11680 N N . ASN D 1 349 ? 12.396 -47.320 -30.103 1.00 65.20 345 ASN D N 1
ATOM 11681 C CA . ASN D 1 349 ? 11.015 -47.403 -30.581 1.00 68.05 345 ASN D CA 1
ATOM 11682 C C . ASN D 1 349 ? 10.565 -46.095 -31.249 1.00 66.34 345 ASN D C 1
ATOM 11683 O O . ASN D 1 349 ? 9.529 -45.534 -30.874 1.00 67.16 345 ASN D O 1
ATOM 11688 N N . TYR D 1 350 ? 11.327 -45.570 -32.199 1.00 63.94 346 TYR D N 1
ATOM 11689 C CA . TYR D 1 350 ? 10.908 -44.327 -32.852 1.00 62.58 346 TYR D CA 1
ATOM 11690 C C . TYR D 1 350 ? 10.737 -44.558 -34.346 1.00 64.00 346 TYR D C 1
ATOM 11691 O O . TYR D 1 350 ? 11.326 -45.502 -34.884 1.00 65.57 346 TYR D O 1
ATOM 11700 N N . THR D 1 351 ? 9.937 -43.712 -34.997 1.00 63.85 347 THR D N 1
ATOM 11701 C CA . THR D 1 351 ? 9.723 -43.776 -36.437 1.00 65.57 347 THR D CA 1
ATOM 11702 C C . THR D 1 351 ? 10.298 -42.497 -37.055 1.00 65.04 347 THR D C 1
ATOM 11703 O O . THR D 1 351 ? 10.020 -41.400 -36.559 1.00 64.03 347 THR D O 1
ATOM 11707 N N . LEU D 1 352 ? 11.093 -42.627 -38.120 1.00 65.68 348 LEU D N 1
ATOM 11708 C CA . LEU D 1 352 ? 11.505 -41.456 -38.912 1.00 66.11 348 LEU D CA 1
ATOM 11709 C C . LEU D 1 352 ? 10.777 -41.445 -40.244 1.00 69.50 348 LEU D C 1
ATOM 11710 O O . LEU D 1 352 ? 10.760 -42.463 -40.952 1.00 71.43 348 LEU D O 1
ATOM 11715 N N . HIS D 1 353 ? 10.169 -40.313 -40.595 1.00 70.40 349 HIS D N 1
ATOM 11716 C CA . HIS D 1 353 ? 9.521 -40.212 -41.910 1.00 73.39 349 HIS D CA 1
ATOM 11717 C C . HIS D 1 353 ? 10.514 -39.708 -42.957 1.00 73.11 349 HIS D C 1
ATOM 11718 O O . HIS D 1 353 ? 11.219 -38.731 -42.715 1.00 71.56 349 HIS D O 1
ATOM 11725 N N . VAL D 1 354 ? 10.586 -40.404 -44.093 1.00 74.99 350 VAL D N 1
ATOM 11726 C CA . VAL D 1 354 ? 11.458 -40.026 -45.217 1.00 75.35 350 VAL D CA 1
ATOM 11727 C C . VAL D 1 354 ? 10.708 -39.170 -46.260 1.00 77.84 350 VAL D C 1
ATOM 11728 O O . VAL D 1 354 ? 9.621 -39.537 -46.724 1.00 79.00 350 VAL D O 1
ATOM 11732 N N . ILE D 1 355 ? 11.297 -38.019 -46.596 1.00 77.87 351 ILE D N 1
ATOM 11733 C CA . ILE D 1 355 ? 10.685 -37.066 -47.525 1.00 80.24 351 ILE D CA 1
ATOM 11734 C C . ILE D 1 355 ? 11.630 -36.748 -48.676 1.00 81.07 351 ILE D C 1
ATOM 11735 O O . ILE D 1 355 ? 12.852 -36.806 -48.532 1.00 78.97 351 ILE D O 1
ATOM 11740 N N . GLU D 1 356 ? 11.035 -36.387 -49.808 1.00 84.45 352 GLU D N 1
ATOM 11741 C CA . GLU D 1 356 ? 11.756 -36.131 -51.046 1.00 86.70 352 GLU D CA 1
ATOM 11742 C C . GLU D 1 356 ? 11.275 -34.810 -51.639 1.00 88.39 352 GLU D C 1
ATOM 11743 O O . GLU D 1 356 ? 10.124 -34.424 -51.440 1.00 89.79 352 GLU D O 1
ATOM 11749 N N . MET D 1 357 ? 12.149 -34.112 -52.365 1.00 88.90 353 MET D N 1
ATOM 11750 C CA . MET D 1 357 ? 11.766 -32.839 -52.978 1.00 91.14 353 MET D CA 1
ATOM 11751 C C . MET D 1 357 ? 12.428 -32.568 -54.326 1.00 93.07 353 MET D C 1
ATOM 11752 O O . MET D 1 357 ? 13.642 -32.710 -54.482 1.00 91.86 353 MET D O 1
ATOM 11757 N N . LYS D 1 358 ? 11.611 -32.155 -55.290 1.00 96.31 354 LYS D N 1
ATOM 11758 C CA . LYS D 1 358 ? 12.086 -31.753 -56.607 1.00 98.71 354 LYS D CA 1
ATOM 11759 C C . LYS D 1 358 ? 11.136 -30.698 -57.157 1.00 101.11 354 LYS D C 1
ATOM 11760 O O . LYS D 1 358 ? 9.921 -30.896 -57.164 1.00 102.31 354 LYS D O 1
ATOM 11766 N N . HIS D 1 359 ? 11.684 -29.573 -57.606 1.00 101.86 355 HIS D N 1
ATOM 11767 C CA . HIS D 1 359 ? 10.848 -28.481 -58.087 1.00 104.98 355 HIS D CA 1
ATOM 11768 C C . HIS D 1 359 ? 9.685 -28.314 -57.102 1.00 105.84 355 HIS D C 1
ATOM 11769 O O . HIS D 1 359 ? 8.517 -28.266 -57.487 1.00 108.39 355 HIS D O 1
ATOM 11776 N N . ASP D 1 360 ? 10.042 -28.228 -55.822 1.00 104.77 356 ASP D N 1
ATOM 11777 C CA . ASP D 1 360 ? 9.095 -28.250 -54.706 1.00 105.40 356 ASP D CA 1
ATOM 11778 C C . ASP D 1 360 ? 8.210 -29.489 -54.736 1.00 106.79 356 ASP D C 1
ATOM 11779 O O . ASP D 1 360 ? 6.990 -29.409 -54.578 1.00 108.89 356 ASP D O 1
ATOM 11784 N N . GLY D 1 361 ? 8.845 -30.636 -54.938 1.00 105.56 357 GLY D N 1
ATOM 11785 C CA . GLY D 1 361 ? 8.159 -31.906 -54.854 1.00 106.96 357 GLY D CA 1
ATOM 11786 C C . GLY D 1 361 ? 8.211 -32.385 -53.420 1.00 106.36 357 GLY D C 1
ATOM 11787 O O . GLY D 1 361 ? 9.180 -33.020 -53.002 1.00 109.12 357 GLY D O 1
ATOM 11788 N N . ILE D 1 362 ? 7.176 -32.069 -52.650 1.00 103.56 358 ILE D N 1
ATOM 11789 C CA . ILE D 1 362 ? 7.114 -32.532 -51.273 1.00 102.48 358 ILE D CA 1
ATOM 11790 C C . ILE D 1 362 ? 6.308 -33.824 -51.192 1.00 103.97 358 ILE D C 1
ATOM 11791 O O . ILE D 1 362 ? 5.116 -33.816 -50.886 1.00 105.63 358 ILE D O 1
ATOM 11796 N N . ARG D 1 363 ? 6.982 -34.932 -51.481 1.00 103.22 359 ARG D N 1
ATOM 11797 C CA . ARG D 1 363 ? 6.381 -36.256 -51.422 1.00 104.12 359 ARG D CA 1
ATOM 11798 C C . ARG D 1 363 ? 6.981 -37.041 -50.264 1.00 101.08 359 ARG D C 1
ATOM 11799 O O . ARG D 1 363 ? 8.125 -36.807 -49.872 1.00 98.16 359 ARG D O 1
ATOM 11807 N N . LYS D 1 364 ? 6.205 -37.973 -49.721 1.00 101.48 360 LYS D N 1
ATOM 11808 C CA . LYS D 1 364 ? 6.659 -38.799 -48.608 1.00 98.75 360 LYS D CA 1
ATOM 11809 C C . LYS D 1 364 ? 7.045 -40.191 -49.096 1.00 99.29 360 LYS D C 1
ATOM 11810 O O . LYS D 1 364 ? 6.182 -41.016 -49.395 1.00 101.43 360 LYS D O 1
ATOM 11816 N N . ILE D 1 365 ? 8.348 -40.440 -49.181 1.00 97.36 361 ILE D N 1
ATOM 11817 C CA . ILE D 1 365 ? 8.865 -41.684 -49.686 1.00 97.23 361 ILE D CA 1
ATOM 11818 C C . ILE D 1 365 ? 8.371 -42.813 -48.805 1.00 96.76 361 ILE D C 1
ATOM 11819 O O . ILE D 1 365 ? 8.109 -43.920 -49.276 1.00 98.78 361 ILE D O 1
ATOM 11824 N N . GLY D 1 366 ? 8.273 -42.529 -47.513 1.00 93.87 362 GLY D N 1
ATOM 11825 C CA . GLY D 1 366 ? 7.811 -43.522 -46.547 1.00 93.24 362 GLY D CA 1
ATOM 11826 C C . GLY D 1 366 ? 8.232 -43.265 -45.116 1.00 89.87 362 GLY D C 1
ATOM 11827 O O . GLY D 1 366 ? 8.100 -42.149 -44.606 1.00 88.40 362 GLY D O 1
ATOM 11828 N N . TYR D 1 367 ? 8.731 -44.314 -44.465 1.00 88.56 363 TYR D N 1
ATOM 11829 C CA . TYR D 1 367 ? 9.148 -44.235 -43.065 1.00 85.16 363 TYR D CA 1
ATOM 11830 C C . TYR D 1 367 ? 10.253 -45.239 -42.746 1.00 83.11 363 TYR D C 1
ATOM 11831 O O . TYR D 1 367 ? 10.429 -46.214 -43.476 1.00 84.19 363 TYR D O 1
ATOM 11840 N N . TRP D 1 368 ? 11.007 -44.969 -41.678 1.00 79.37 364 TRP D N 1
ATOM 11841 C CA . TRP D 1 368 ? 12.038 -45.889 -41.192 1.00 77.82 364 TRP D CA 1
ATOM 11842 C C . TRP D 1 368 ? 11.924 -46.103 -39.707 1.00 76.40 364 TRP D C 1
ATOM 11843 O O . TRP D 1 368 ? 11.632 -45.187 -38.940 1.00 74.65 364 TRP D O 1
ATOM 11854 N N . ASN D 1 369 ? 12.155 -47.332 -39.283 1.00 77.58 365 ASN D N 1
ATOM 11855 C CA . ASN D 1 369 ? 12.157 -47.649 -37.870 1.00 77.37 365 ASN D CA 1
ATOM 11856 C C . ASN D 1 369 ? 13.110 -48.802 -37.616 1.00 78.89 365 ASN D C 1
ATOM 11857 O O . ASN D 1 369 ? 13.582 -49.448 -38.554 1.00 79.97 365 ASN D O 1
ATOM 11862 N N . GLU D 1 370 ? 13.410 -49.046 -36.349 1.00 79.54 366 GLU D N 1
ATOM 11863 C CA . GLU D 1 370 ? 14.395 -50.059 -36.020 1.00 81.33 366 GLU D CA 1
ATOM 11864 C C . GLU D 1 370 ? 14.007 -51.483 -36.455 1.00 84.35 366 GLU D C 1
ATOM 11865 O O . GLU D 1 370 ? 14.850 -52.209 -36.981 1.00 85.42 366 GLU D O 1
ATOM 11871 N N . ASP D 1 371 ? 12.754 -51.886 -36.239 1.00 86.36 367 ASP D N 1
ATOM 11872 C CA . ASP D 1 371 ? 12.301 -53.222 -36.649 1.00 89.35 367 ASP D CA 1
ATOM 11873 C C . ASP D 1 371 ? 12.170 -53.528 -38.146 1.00 91.62 367 ASP D C 1
ATOM 11874 O O . ASP D 1 371 ? 12.639 -54.562 -38.617 1.00 93.96 367 ASP D O 1
ATOM 11879 N N . ASP D 1 372 ? 11.539 -52.624 -38.890 1.00 91.37 368 ASP D N 1
ATOM 11880 C CA . ASP D 1 372 ? 11.311 -52.871 -40.311 1.00 93.24 368 ASP D CA 1
ATOM 11881 C C . ASP D 1 372 ? 12.313 -52.181 -41.205 1.00 92.18 368 ASP D C 1
ATOM 11882 O O . ASP D 1 372 ? 12.292 -52.367 -42.419 1.00 93.82 368 ASP D O 1
ATOM 11887 N N . LYS D 1 373 ? 13.186 -51.383 -40.608 1.00 89.45 369 LYS D N 1
ATOM 11888 C CA . LYS D 1 373 ? 14.092 -50.578 -41.399 1.00 88.57 369 LYS D CA 1
ATOM 11889 C C . LYS D 1 373 ? 13.244 -49.667 -42.282 1.00 89.15 369 LYS D C 1
ATOM 11890 O O . LYS D 1 373 ? 12.339 -48.988 -41.792 1.00 90.69 369 LYS D O 1
ATOM 11896 N N . PHE D 1 374 ? 13.522 -49.655 -43.579 1.00 88.35 370 PHE D N 1
ATOM 11897 C CA . PHE D 1 374 ? 12.819 -48.757 -44.485 1.00 89.52 370 PHE D CA 1
ATOM 11898 C C . PHE D 1 374 ? 11.688 -49.428 -45.279 1.00 92.36 370 PHE D C 1
ATOM 11899 O O . PHE D 1 374 ? 11.912 -50.413 -45.977 1.00 93.80 370 PHE D O 1
ATOM 11907 N N . VAL D 1 375 ? 10.478 -48.885 -45.158 1.00 92.93 371 VAL D N 1
ATOM 11908 C CA . VAL D 1 375 ? 9.297 -49.363 -45.891 1.00 96.06 371 VAL D CA 1
ATOM 11909 C C . VAL D 1 375 ? 8.760 -48.142 -46.626 1.00 96.52 371 VAL D C 1
ATOM 11910 O O . VAL D 1 375 ? 8.450 -47.121 -46.008 1.00 94.52 371 VAL D O 1
ATOM 11914 N N . PRO D 1 376 ? 8.656 -48.255 -47.949 1.00 99.06 372 PRO D N 1
ATOM 11915 C CA . PRO D 1 376 ? 8.151 -47.174 -48.797 1.00 99.88 372 PRO D CA 1
ATOM 11916 C C . PRO D 1 376 ? 6.643 -46.998 -48.649 1.00 101.93 372 PRO D C 1
ATOM 11917 O O . PRO D 1 376 ? 5.947 -47.963 -48.339 1.00 103.88 372 PRO D O 1
ATOM 11921 N N . ALA D 1 377 ? 6.147 -45.784 -48.872 1.00 101.75 373 ALA D N 1
ATOM 11922 C CA . ALA D 1 377 ? 4.716 -45.529 -48.767 1.00 103.43 373 ALA D CA 1
ATOM 11923 C C . ALA D 1 377 ? 4.308 -44.223 -49.442 1.00 104.45 373 ALA D C 1
ATOM 11924 O O . ALA D 1 377 ? 3.141 -44.021 -49.769 1.00 106.87 373 ALA D O 1
#

Sequence (1474 aa):
GAMPNNIQIGGLFPNQQSQEHAAFRRFALSQLTEPPKLLPQIDIVNISDSFEMTYRFCSQFSKGVYAIFGFYERRTVNMLTSFCGALHVCFITPSFPVDTSNQFVLQLRPELQEALISIIDHYKWQTFVYIYDADRGLSVLQRVLDTAAEKNWQVTAVNILTTTEEGYRMLFQDLEKKKERLVVVDCESERLNAILGQIVKLEKNGIGYHYILANLGFMDIDLNKFKESGANVTGFQLVNYTDTIPARIMQQWRTSDSRDKRPKYTSALTYDGVKVMAEAFQSLRRQRIDISRRGNAGDCLANPAVPWGQGIDIQRALQQVRFEGLTGNVQFNEKGRRTNYTLHVIEMKHDGIRKIGYWNEDDKFVPAALAMPNNIQIGGLFPNQQSQEHAAFRFALSQLTEPPKLLPQIDIVNISDSFEMTYRFCSQFSKGVYAIFGFYERRTVNMLTSFCGALHVCFITPSFPVDTSNQFVLQLRPELQEALISIIDHYKWQTFVYIYDADRGLSVLQRVLDTAAEKNWQVTAVNILTTTEEGYRMLFQDLEKKKERLVVVDCESERLNAILGQIVKLEKNGIGYHYILANLGFMDIDLNKFKESGANVTGFQLVNYTDTIPARIMQQWRTSDSRDKRPKYTSALTYDGVKVMAEAFQSLRRQRIDISRRGNAGDCLANPAVPWGQGIDIQRALQQVRFEGLTGNVQFNEKGRRTNYTLHVIEMKHDGIRKIGYWNEDDKFVPAAMPNNIQIGGLFPNQQSQEHAAFRFALSQLTEPPKLLPQIDIVNISDSFEMTYRFCSQFSKGVYAIFGFYERRTVNMLTSFCGALHVCFITPSFPVDTSNQFVLQLRPELQEALISIIDHYKWQTFVYIYDADRGLSVLQRVLDTAAEKNWQVTAVNILTTTEEGYRMLFQDLEKKKERLVVVDCESERLNAILGQIVKLEKNGIGYHYILANLGFMDIDLNKFKESGANVTGFQLVNYTDTIPARIMQQWRTSDSRDHTRVDWKRPKYTSALTYDGVKVMAEAFQSLRRQRIDISRRGNAGDCLANPAVPWGQGIDIQRALQQVRFEGLTGNVQFNEKGRRTNYTLHVIEMKHDGIRKIGYWNEDDKFVPAGAMPNNIQIGGLFPNQQSQEHAAFRFALSQLTEPPKLLPQIDIVNISDSFEMTYRFCSQFSKGVYAIFGFYERRTVNMLTSFCGALHVCFITPSFPVDTSNQFVLQLRPELQEALISIIDHYKWQTFVYIYDADRGLSVLQRVLDTAAEKNWQVTAVNILTTTEEGYRMLFQDLEKKKERLVVVDCESERLNAILGQIVKLEKNGIGYHYILANLGFMDIDLNKFKESGANVTGFQLVNYTDTIPARIMQQWRTSDSRDKRPKYTSALTYDGVKVMAEAFQSLRRQRIDISRRGNAGDCLANPAVPWGQGIDIQRALQQVRFEGLTGNVQFNEKGRRTNYTLHVIEMKHDGIRKIGYWNEDDKFVPA

Organism: Rattus norvegicus (NCBI:txid10116)

Foldseek 3Di:
DFDDLEAEEEEEEQDCDDLLNVLLVVLLVVDDFTSRYHYDYDNFDQQDQVGVVVRVQVCALQWHQAYEYEHKDNNQVSVLVLCVQALHAYEYQAQDEPDRFLRYAHLHAAQLLLLVLVCVVVVQQEAEEEAAPTRHCVSVVSVVVVCVVRVGHYHYHHVVVDDDVVLLVVCPPPDPAQEHEYEHEYDLVCVQVVVVNNVVSDDPRHHYAYEYSDQNVVVYPQQVQLVVFYKYKYKDQFDCPDDANVVVCVVVVVVPVPVHDDGPRSQSSSVSSVLLVQLNSVCRVVVPDDDTDSHSPGSDDVSRDYDPCSVVSSVSSQQDWDQGRRGTAHHDSRNHGAPGKIFMWIRGNSRIGTQFIAHDVVGTDGDPD/DEDLEAEEEEEEADPDDLLNVLQVVLLVPDDDPSRYDYDYDHFHQLDQVRVVVRVQVSVFQFHQAYEYEHDPNHQVSVQVLCVLALHAYEYQYADAPDGALRYAHLHAHCLLLVVLVCVVVPAQEEEEEEEDRCVRPNVVVVVVVCVVVVGHYHYHYPVPDDLVNVLVVQVVCVVPQHHEYEHAYDDVVVVVVVVSVVVNVPLAARYEYEYEDAQVVNDDDPDNQAHHYKYKYKHQFDCVPDQNVVVCVVVVVVVVVVHDDGPSSQSSSVSSVLLVQLVVQCVVVVPYDDTGPNGDRSDDVRRDYDPCSVSSSVSSQQDWDQGRRGTAHHDSRNHGAPGKMWMWIRHNVDTDGQFIAHDVVGTDGD/DADLEAEEEEEEQDPDDLQVVLLVVLLVPDDFDSRYHYDYDHFNQLDQVRVVVRVQQCVQQWHQAYEYEHAPNHQVSVQVLCVQALHAYEYCYDDDDPHALRYAHQHAAQLLLLVLVCVVVPQQEAEEEEEVRGDCRSVVSVVVVCVVRVRHYHYHYPVVDDLCNVCVVPVPDDDDLEHEYEYEYDLVCVQVVVVSVVVSDDPPGAYAYEYSDANVVVHDLPVCLQVQHKYKYKDQFDCPPDQNVVVLVVVCVVQPPPDPDDNDDPDGVRSQSSSVSVVLLVQLRSVCVVVPVYDTDHNHPPQRDDVSNDYDPCSVSSSVSSQQDWDQGRRGIAHHDSRNHGAPGKIWMWIRGNNDTDTQFIAHDPVSTDGD/DLADQEAEEEEEEQDPDDLLVVLLVVLLVVDDDPNRYHYDYDHFNQQDQVSVVVRVQVVVQQWHQAYEYEHKQNHQVSCLVLCVLALHAYEYCYDDDDAGFLRYAHLHAHQLLLVVLVCVVVVAAEAEEEEEPTGPPVSVVVVVVVCVVSVHHYHYHYPVPADLVSVLVVLVVQVVDQAHEYEHEDDAVSVQVVLLSVLVSCPQQHRYEYEYRYQFPVVHPCVSQQRRQYKYKYWHQFDCPDDQNVVVCVVVVCVVVVVDDRGVSSQSSSVSNVLLVQLVVVCSVVSPYDDTDSNRPGADDVRGDYDPCSVSSSVSSQQDWDQGRRGTAHHDSRNHGAPGKIWMFIAGSRPTDTQGIAHDVPGDDGD

Radius of gyration: 38.32 Å; Cα contacts (8 Å, |Δi|>4): 2924; chains: 4; bounding box: 104×111×78 Å

Nearest PDB structures (foldseek):
  3saj-assembly1_C  TM=1.003E+00  e=2.727E-80  Rattus norvegicus
  7lde-assembly1_C  TM=9.612E-01  e=3.400E-62  Mus musculus
  6njn-assembly1_A  TM=9.613E-01  e=2.247E-61  Rattus norvegicus
  6fpj-assembly2_B-2  TM=9.165E-01  e=1.649E-44  Rattus norvegicus
  3n6v-assembly2_C  TM=9.153E-01  e=7.211E-44  Rattus norvegicus

Solvent-accessible surface area: 61131 Å² total; per-residue (Å²): 70,76,17,62,102,59,0,46,2,0,0,0,2,60,61,85,160,40,60,26,19,31,0,5,145,18,5,28,85,62,51,134,106,67,5,128,8,58,59,64,34,28,89,6,73,34,27,35,1,2,55,0,0,53,45,0,9,40,0,4,22,94,6,1,7,0,0,0,0,22,16,25,95,92,0,16,31,2,2,24,14,0,0,26,21,3,32,0,2,0,0,0,1,13,27,4,35,93,84,22,40,41,7,4,0,0,1,20,1,43,13,24,67,0,0,16,25,1,0,64,87,70,152,13,102,43,9,12,0,4,1,0,7,44,16,10,20,22,2,3,40,90,0,11,34,6,6,21,136,80,108,10,68,17,30,5,2,6,16,104,90,25,118,111,102,20,12,109,32,20,49,111,96,24,142,208,72,168,85,20,22,8,0,1,2,0,46,31,172,82,3,46,72,10,4,15,72,13,39,174,31,61,77,152,78,26,22,25,56,7,2,4,0,6,2,3,4,40,46,26,68,32,90,112,8,40,118,74,40,14,41,4,7,0,2,17,4,5,60,45,120,81,88,50,7,42,133,16,17,117,72,18,112,89,56,100,90,229,168,221,82,6,78,14,20,0,0,0,0,14,2,0,0,70,0,0,4,42,0,0,18,26,2,87,161,110,203,44,70,3,62,31,61,71,24,50,3,52,8,30,3,23,20,14,15,18,6,40,41,1,20,23,1,4,54,14,0,23,121,11,169,20,89,3,1,2,29,31,0,38,6,51,138,136,0,34,7,26,86,8,52,0,32,0,20,28,4,91,154,87,30,50,153,64,38,0,71,2,25,63,133,85,94,27,42,86,31,106,173,106,38,34,120,65,0,53,2,0,0,0,3,51,83,135,137,44,50,25,37,37,0,6,154,22,1,27,84,58,43,128,108,70,6,120,8,66,54,44,49,34,93,4,76,32,34,35,2,2,59,0,0,54,50,0,6,39,2,2,35,121,5,0,5,0,0,0,0,23,15,40,65,104,0,6,31,2,1,23,17,0,0,23,24,3,19,0,2,0,0,0,0,10,27,5,10,61,103,24,31,7,5,3,0,1,1,14,1,39,25,13,71,0,1,21,26,2,0,51,75,69,169,13,114,57,0,0,0,1,5,17,21,25,9,26,57,15,4,9,15,72,1,19,59,14,8,46,144,78,118,13,72,30,30,10,11,14,21,115,80,36,94,76,102,28,13,132,123,25,7,110,81,0,89,179,144,184,52,48,41,1,0,0,5,0,45,20,141,142,14,48,63,11,13,34,42,2,24,149,25,145,33,38,15,156,26,5,66,3,1,12,2,12,5,5,30,69,33,86,45,89,122,140,11,61,115,44,26,8,73,8,8,0,0,11,9,4,49,40,113,60,103,69,8,33,136,12,3,92,75,18,103,59,29,98,98,193,165,239,143,11,65,5,25,0,0,0,0,10,0,0,0,30,0,0,11,66,0,1,26,24,2,96,172,118,212,52,86,3,52,210,27,43,124,22,4,60,13,29,6,27,9,14,11,15,30,40,43,1,13,24,1,1,73,6,0,11,118,9,182,35,98,0,1,1,27,38,0,47,5,45,104,125,0,21,7,22,94,10,56,0,42,2,5,51,16,85,99,93,10,81,148,89,36,2,81,4,24,60,140,78,120,30,50,74,124,110,22,39,58,15,0,48,5,0,0,0,3,38,74,74,160,30,25,21,21,10,0,2,50,23,1,10,23,63,49,114,101,68,4,54,8,8,1,28,6,2,28,0,60,32,28,35,1,3,52,0,0,9,15,0,8,17,0,8,15,65,6,0,11,0,0,0,0,21,15,37,98,94,0,19,34,2,2,16,16,0,0,25,25,2,48,0,1,0,0,0,1,9,55,7,30,81,90,27,37,75,10,3,0,1,0,22,2,46,17,23,84,1,0,20,19,2,0,53,75,51,154,9,96,84,10,7,0,5,1,0,26,62,33,17,22,45,8,2,30,89,0,8,19,8,7,7,108,70,53,4,47,17,28,3,12,8,33,90,88,44,82,88,128,35,14,92,113,23,5,100,120,78,113,207,170,122,85,18,24,0,0,0,2,0,70,28,144,75,0,52,67,34,0,12,82,6,32,138,33,43,90,157,80,34,34,15,38,4,2,0,3,5,5,6,0,40,62,15,68,41,88,73,0,66,130,79,36,18,44,1,8,0,4,17,13,8,35,40,117,85,88,60,10,33,128,10,20,114,70,10,74,76,35,17,75,48,19,99,114,69,99,47,77,151,90,7,70,22,24,0,0,0,0,5,0,0,1,38,0,2,4,69,1,0,22,23,4,79,171,102,220,47,73,5,72,54,138,12,45,73,77,59,8,42,31,77,109,22,108,57,19,68,52,0,79,43,1,8,100,14,0,22,108,10,163,31,93,1,1,2,30,30,0,32,7,45,136,128,0,24,9,33,104,30,56,0,51,1,6,22,0,84,139,101,20,60,180,82,24,5,86,8,27,129,134,76,140,28,43,103,115,125,82,21,41,77,22,0,47,4,0,0,0,0,39,73,63,151,38,36,21,23,38,0,2,100,23,6,10,23,65,49,92,87,58,6,24,8,2,1,16,5,9,27,3,58,30,27,37,3,3,59,0,0,10,8,0,8,24,4,11,21,71,5,0,10,0,0,0,0,21,16,31,43,99,0,23,34,3,2,31,14,0,0,26,23,1,48,0,1,0,0,0,0,9,27,11,28,92,111,19,36,77,10,3,0,1,0,17,1,38,14,47,63,0,2,18,18,0,0,57,88,63,175,9,104,61,5,9,0,0,7,7,12,40,24,0,77,42,10,9,15,84,1,22,56,9,10,56,126,82,111,19,84,30,45,7,5,17,8,121,76,32,72,104,106,30,14,121,122,32,2,87,79,6,90,162,85,159,104,41,22,0,0,1,4,0,41,22,142,109,0,53,60,15,2,24,64,5,17,163,30,10,184,115,1,116,27,8,23,2,0,2,0,4,2,0,0,66,30,10,49,29,83,99,8,146,167,10,4,2,30,0,0,0,0,12,10,4,76,36,115,64,86,52,7,33,128,18,10,121,83,27,112,46,42,107,84,133,78,199,91,0,53,4,23,2,0,0,0,16,0,0,1,73,0,2,3,45,0,0,19,23,1,88,170,100,212,46,98,7,79,53,179,29,80,46,20,125,9,38,31,77,105,20,105,60,21,67,47,0,65,23,1,10,108,5,0,33,115,12,166,23,82,2,1,2,29,36,0,24,7,42,130,138,1,35,1,26,87,11,60,0,49,0,15,20,7,94,115,93,20,90,144,104,20,0,65,5,28,67,138,80,86,31,33,95,100

GO terms:
  GO:0005515 protein binding (F, IPI)
  GO:0045202 synapse (C, IDA)
  GO:0097110 scaffold protein binding (F, IPI)
  GO:0043025 neuronal cell body (C, IDA)
  GO:0043197 dendritic spine (C, IDA)
  GO:0097060 synaptic membrane (C, IDA)
  GO:0005886 plasma membrane (C, IDA)
  GO:0030425 dendrite (C, IDA)
  GO:0001540 amyloid-beta binding (F, IPI)
  GO:0031698 beta-2 adrenergic receptor binding (F, IPI)
  GO:0004970 glutamate-gated receptor activity (F, IDA)
  GO:0004971 AMPA glutamate receptor activity (F, IDA)
  GO:0032281 AMPA glutamate receptor complex (C, IDA)
  GO:0022849 glutamate-gated calcium ion channel activity (F, IDA)
  GO:0051018 protein kinase A binding (F, IDA)
  GO:0099604 ligand-gated calcium channel activity (F, IDA)
  GO:0099092 postsynaptic density, intracellular component (C, IDA)
  GO:1990635 proximal dendrite (C, IDA)
  GO:0031594 neuromuscular junction (C, IDA)
  GO:0032279 asymmetric synapse (C, IDA)